Protein 5UOF (pdb70)

Organism: Burkholderia multivorans (strain ATCC 17616 / 249) (NCBI:txid395019)

B-factor: mean 23.85, std 13.2, range [6.82, 85.38]

Nearest PDB structures (foldseek):
  5uof-assembly1_A  TM=1.002E+00  e=1.713E-93  Burkholderia multivorans ATCC 17616
  5tvg-assembly4_B  TM=9.936E-01  e=5.567E-79  Burkholderia vietnamiensis G4
  5tvg-assembly3_A  TM=9.849E-01  e=1.537E-79  Burkholderia vietnamiensis G4
  5tvg-assembly6_H  TM=9.929E-01  e=6.588E-77  Burkholderia vietnamiensis G4
  5hxa-assembly1_A-2  TM=9.905E-01  e=1.962E-71  Paraburkholderia xenovorans LB400

Sequence (930 aa):
HMSRLIVVSNRVAIGEDTRPSAGGLAVGVMDALQETGGVWFGWNGEIVGTPDAAPAIRRDGNVTYATVGLTRRDYDQYYRGFSSNATLLWPVFHYRGDLARFDRQEYAGYLRVVNAMLAKQLAALLRPDDLIWVHDYHLLPFAHALREELGVKNPIGFFLHIPFPSPDDVLRLVPPHDELVKFMCAYDVTTGFQTDDADRQAFTDYIERRGIGTASEDGMLHAHGRVVKVAAYPIGVYPDAIAQQAAVQQYGARKPVKMMLRRDALGGRKLVMSVDRLDYSKGLVERFQAFERMMLANAPGWQGRVSLVQIAPPTRSDVQTYQRIRETLEGEAGRINGRFSQLDWTPIQYLNRKKYERNLLLMAFFRMMSQVGYVTPLRRDGMNLVAKEYVASQDPADPGVLVLSEFAGAAAEELTGALLVNPYDLSQMADALERALSSMPLAERQARHEENLARLRANDLSSVWRDTTFVADLRSVAAAASVTQRAGRRIMSRLIVVSNRVAIGEDTRPSAGGLAVGVMDALQETGGVWFGWNGEIVGTPDAAPAIRRDGNVTYATVGLTRRDYDQYYRGFSSNATLLWPVFHYRGDLARFDRRQEYAGYLRVVNAMLAKQLAALLRPDDLIWVHDYHLLPFAHALRELGVKNPIGFFLHIPFPSPDDVLRLVPPHDELVKFMCAYDVTTGFQTDADRQAFTTDYIIERRGIGTASEDGMMLHAHGRRVVKVAAYPIGVYPDAIAQQAAVQYGARKPVKMLRDALGGRKKLVMSSVDRLDYSKGLVERFQAFERMMLANAPGWQGRVSLVQIAPPTDDVQTYQRIRETLEGEAGRINGRFSQLDWTPIQYLNRKYERNLLMMAFFRMSQVGYVTPLRDGMNLVAKEYVASQDPADPGVLVLSEFAGAAAEELTGALLVNPYDLLSQMADALERALSSMPLAERQARHEENLARLRANDLSSVWRDTTFVADLRSVAAAAS

Secondary structure (DSSP, 8-state):
--PPEEEEEEE--TT---STT--SHHHHHHHHHHHHT-EEEEEEEEE-SS--SS-EEEEETTEEEEEEEE-HHHHHHHHSSHIIIIIHHHHTT-GGG----HHHHHHHHHHHHHHHHHHHTT--TT-EEEEESGGGTTHHHHHHHTT--S-EEEE--S----HHHHTTSTTHHHHHHHHTTSSEEEESSHHHHHHHHHHHHHTTSEEE-TTS-EEETTEEEEEEE------HHHHHHHHHHTTTSHHHHHHHHHHTT-EEEEEE--SSTTS-HHHHHHHHHHHHHH-GGGTTTEEEEEE-----SSHHHHHHHHHHHHHHHHHHHHHH-BTTB-SEEEE-----HHHHHHHHHH-SEEEE--SSBS--HHHHHHHHHS-TTS--EEEEETTBGGGGT-TTSEEE-TT-HHHHHHHHHHHHH--HHHHHHHHHHHHHHHHHT-HHHHHHHHHHHHHHHHHHHHHHH--S---/-PPEEEEEEE---GGGGSGGG-SHHHHHHHHHHHHT-EEEEEEEEE-SS--SS-EEEEETTEEEEEEEE-HHHHHHHHSSHIIIIIHHHHTT-GGG----HHHHHHHHHHHHHHHHHHHTT--TT-EEEEESGGGTTHHHHHHHTT--S-EEEE--S----HHHHTTSTTHHHHHHHHTTSSEEEESSHHHHHHHHHHHHHTTSEEE-TTS-EEETTEEEEEEE------HHHHHHHHHHTTTSHHHHHHHHHHTT-EEEEEE--SSTTS-HHHHHHHHHHHHHH-GGGTTTEEEEEE-----HHHHHHHHHHHHHHHHHHHHHH-BTTB-SEEEE-----HHHHHHHHHH-SEEEE--SSBS--HHHHHHHHHS-TTS--EEEEETTBGGGGT-TTSEEE-TT-HHHHHHHHHHHHT--HHHHHHHHHHHHHHHHHT-HHHHHHHHHHHHHHHHHHH-

Radius of gyration: 30.54 Å; Cα contacts (8 Å, |Δi|>4): 1945; chains: 2; bounding box: 83×67×86 Å

Solvent-accessible surface area: 36371 Å² total

Structure (mmCIF, N/CA/C/O backbone):
data_5UOF
#
_entry.id   5UOF
#
_cell.length_a   117.580
_cell.length_b   128.920
_cell.length_c   85.960
_cell.angle_alpha   90.000
_cell.angle_beta   90.000
_cell.angle_gamma   90.000
#
_symmetry.space_group_name_H-M   'P 21 21 2'
#
loop_
_entity.id
_entity.type
_entity.pdbx_description
1 polymer 'Alpha,alpha-trehalose-phosphate synthase (UDP-forming)'
2 non-polymer 'SODIUM ION'
3 non-polymer 1,2-ETHANEDIOL
4 non-polymer SERINE
5 water water
#
loop_
_atom_site.group_PDB
_atom_site.id
_atom_site.type_symbol
_atom_site.label_atom_id
_atom_site.label_alt_id
_atom_site.label_comp_id
_atom_site.label_asym_id
_atom_site.label_entity_id
_atom_site.label_seq_id
_atom_site.pdbx_PDB_ins_code
_atom_site.Cartn_x
_atom_site.Cartn_y
_atom_site.Cartn_z
_atom_site.occupancy
_atom_site.B_iso_or_equiv
_atom_site.auth_seq_id
_atom_site.auth_comp_id
_atom_site.auth_asym_id
_atom_site.auth_atom_id
_atom_site.pdbx_PDB_model_num
ATOM 1 N N . HIS A 1 8 ? 41.082 44.144 -4.508 1.00 72.15 8 HIS A N 1
ATOM 2 C CA . HIS A 1 8 ? 40.897 42.894 -3.783 1.00 72.91 8 HIS A CA 1
ATOM 3 C C . HIS A 1 8 ? 39.818 43.067 -2.716 1.00 69.50 8 HIS A C 1
ATOM 4 O O . HIS A 1 8 ? 39.549 44.182 -2.264 1.00 73.92 8 HIS A O 1
ATOM 11 N N . MET A 1 9 ? 39.191 41.966 -2.322 1.00 59.05 9 MET A N 1
ATOM 12 C CA . MET A 1 9 ? 38.181 41.992 -1.279 1.00 48.37 9 MET A CA 1
ATOM 13 C C . MET A 1 9 ? 38.561 40.999 -0.192 1.00 41.87 9 MET A C 1
ATOM 14 O O . MET A 1 9 ? 39.417 40.130 -0.381 1.00 43.12 9 MET A O 1
ATOM 19 N N . SER A 1 10 ? 37.931 41.158 0.966 1.00 33.54 10 SER A N 1
ATOM 20 C CA . SER A 1 10 ? 38.223 40.292 2.094 1.00 33.96 10 SER A CA 1
ATOM 21 C C . SER A 1 10 ? 37.690 38.885 1.851 1.00 31.25 10 SER A C 1
ATOM 22 O O . SER A 1 10 ? 36.689 38.683 1.156 1.00 31.03 10 SER A O 1
ATOM 25 N N . ARG A 1 11 ? 38.366 37.903 2.440 1.00 28.03 11 ARG A N 1
ATOM 26 C CA . ARG A 1 11 ? 37.879 36.533 2.365 1.00 27.00 11 ARG A CA 1
ATOM 27 C C . ARG A 1 11 ? 36.570 36.399 3.123 1.00 25.81 11 ARG A C 1
ATOM 28 O O . ARG A 1 11 ? 36.403 36.964 4.207 1.00 25.15 11 ARG A O 1
ATOM 36 N N . LEU A 1 12 ? 35.638 35.656 2.532 1.00 24.67 12 LEU A N 1
ATOM 37 C CA . LEU A 1 12 ? 34.492 35.135 3.258 1.00 23.18 12 LEU A CA 1
ATOM 38 C C . LEU A 1 12 ? 34.891 33.816 3.902 1.00 28.53 12 LEU A C 1
ATOM 39 O O . LEU A 1 12 ? 35.428 32.929 3.231 1.00 23.88 12 LEU A O 1
ATOM 44 N N . ILE A 1 13 ? 34.648 33.700 5.202 1.00 22.14 13 ILE A N 1
ATOM 45 C CA . ILE A 1 13 ? 34.880 32.476 5.952 1.00 21.94 13 ILE A CA 1
ATOM 46 C C . ILE A 1 13 ? 33.508 31.918 6.294 1.00 25.14 13 ILE A C 1
ATOM 47 O O . ILE A 1 13 ? 32.796 32.484 7.127 1.00 21.26 13 ILE A O 1
ATOM 52 N N . VAL A 1 14 ? 33.119 30.832 5.639 1.00 20.80 14 VAL A N 1
ATOM 53 C CA . VAL A 1 14 ? 31.871 30.147 5.953 1.00 19.64 14 VAL A CA 1
ATOM 54 C C . VAL A 1 14 ? 32.150 29.096 7.017 1.00 19.49 14 VAL A C 1
ATOM 55 O O . VAL A 1 14 ? 33.082 28.294 6.881 1.00 23.40 14 VAL A O 1
ATOM 59 N N . VAL A 1 15 ? 31.346 29.099 8.078 1.00 18.40 15 VAL A N 1
ATOM 60 C CA . VAL A 1 15 ? 31.441 28.117 9.153 1.00 19.01 15 VAL A CA 1
ATOM 61 C C . VAL A 1 15 ? 30.096 27.397 9.227 1.00 21.53 15 VAL A C 1
ATOM 62 O O . VAL A 1 15 ? 29.058 28.035 9.458 1.00 18.56 15 VAL A O 1
ATOM 66 N N . SER A 1 16 ? 30.104 26.077 9.018 1.00 19.52 16 SER A N 1
ATOM 67 C CA . SER A 1 16 ? 28.856 25.316 9.040 1.00 18.21 16 SER A CA 1
ATOM 68 C C . SER A 1 16 ? 29.115 23.886 9.502 1.00 20.65 16 SER A C 1
ATOM 69 O O . SER A 1 16 ? 30.242 23.508 9.834 1.00 21.37 16 SER A O 1
ATOM 72 N N . ASN A 1 17 ? 28.051 23.074 9.480 1.00 18.33 17 ASN A N 1
ATOM 73 C CA . ASN A 1 17 ? 28.107 21.734 10.064 1.00 19.45 17 ASN A CA 1
ATOM 74 C C . ASN A 1 17 ? 29.038 20.825 9.280 1.00 22.00 17 ASN A C 1
ATOM 75 O O . ASN A 1 17 ? 29.770 20.024 9.872 1.00 27.96 17 ASN A O 1
ATOM 80 N N . ARG A 1 18 ? 29.028 20.927 7.953 1.00 24.19 18 ARG A N 1
ATOM 81 C CA . ARG A 1 18 ? 29.699 19.930 7.134 1.00 27.54 18 ARG A CA 1
ATOM 82 C C . ARG A 1 18 ? 30.297 20.583 5.898 1.00 28.51 18 ARG A C 1
ATOM 83 O O . ARG A 1 18 ? 29.603 21.309 5.178 1.00 30.34 18 ARG A O 1
ATOM 91 N N . VAL A 1 19 ? 31.571 20.310 5.641 1.00 24.77 19 VAL A N 1
ATOM 92 C CA . VAL A 1 19 ? 32.195 20.662 4.374 1.00 32.94 19 VAL A CA 1
ATOM 93 C C . VAL A 1 19 ? 32.209 19.398 3.525 1.00 43.51 19 VAL A C 1
ATOM 94 O O . VAL A 1 19 ? 32.898 18.425 3.853 1.00 50.46 19 VAL A O 1
ATOM 98 N N . ALA A 1 20 ? 31.436 19.392 2.446 1.00 53.68 20 ALA A N 1
ATOM 99 C CA . ALA A 1 20 ? 31.369 18.249 1.545 1.00 64.57 20 ALA A CA 1
ATOM 100 C C . ALA A 1 20 ? 32.263 18.507 0.341 1.00 69.11 20 ALA A C 1
ATOM 101 O O . ALA A 1 20 ? 32.191 19.576 -0.275 1.00 70.22 20 ALA A O 1
ATOM 103 N N . ILE A 1 21 ? 33.111 17.532 0.019 1.00 69.52 21 ILE A N 1
ATOM 104 C CA . ILE A 1 21 ? 34.006 17.667 -1.121 1.00 68.10 21 ILE A CA 1
ATOM 105 C C . ILE A 1 21 ? 33.200 17.563 -2.407 1.00 65.63 21 ILE A C 1
ATOM 106 O O . ILE A 1 21 ? 32.391 16.642 -2.579 1.00 62.74 21 ILE A O 1
ATOM 108 N N . GLY A 1 22 ? 33.413 18.519 -3.312 1.00 64.53 22 GLY A N 1
ATOM 109 C CA . GLY A 1 22 ? 32.826 18.486 -4.638 1.00 63.28 22 GLY A CA 1
ATOM 110 C C . GLY A 1 22 ? 31.320 18.341 -4.700 1.00 64.75 22 GLY A C 1
ATOM 111 O O . GLY A 1 22 ? 30.800 17.697 -5.614 1.00 69.66 22 GLY A O 1
ATOM 112 N N . GLU A 1 23 ? 30.607 18.921 -3.738 1.00 61.97 23 GLU A N 1
ATOM 113 C CA . GLU A 1 23 ? 29.153 18.937 -3.816 1.00 56.97 23 GLU A CA 1
ATOM 114 C C . GLU A 1 23 ? 28.709 19.753 -5.026 1.00 58.53 23 GLU A C 1
ATOM 115 O O . GLU A 1 23 ? 29.382 20.699 -5.448 1.00 55.93 23 GLU A O 1
ATOM 117 N N . ASP A 1 24 ? 27.574 19.363 -5.602 1.00 57.77 24 ASP A N 1
ATOM 118 C CA . ASP A 1 24 ? 27.057 20.060 -6.773 1.00 55.51 24 ASP A CA 1
ATOM 119 C C . ASP A 1 24 ? 26.660 21.484 -6.401 1.00 49.06 24 ASP A C 1
ATOM 120 O O . ASP A 1 24 ? 25.974 21.707 -5.400 1.00 46.98 24 ASP A O 1
ATOM 125 N N . THR A 1 25 ? 27.108 22.454 -7.206 1.00 45.85 25 THR A N 1
ATOM 126 C CA . THR A 1 25 ? 26.780 23.858 -6.982 1.00 40.58 25 THR A CA 1
ATOM 127 C C . THR A 1 25 ? 26.165 24.503 -8.222 1.00 40.12 25 THR A C 1
ATOM 128 O O . THR A 1 25 ? 26.116 25.737 -8.314 1.00 41.03 25 THR A O 1
ATOM 132 N N . ARG A 1 26 ? 25.715 23.701 -9.186 1.00 37.67 26 ARG A N 1
ATOM 133 C CA . ARG A 1 26 ? 24.914 24.237 -10.271 1.00 37.45 26 ARG A CA 1
ATOM 134 C C . ARG A 1 26 ? 23.645 24.871 -9.702 1.00 35.37 26 ARG A C 1
ATOM 135 O O . ARG A 1 26 ? 23.194 24.498 -8.614 1.00 37.02 26 ARG A O 1
ATOM 143 N N . PRO A 1 27 ? 23.059 25.845 -10.406 1.00 34.31 27 PRO A N 1
ATOM 144 C CA . PRO A 1 27 ? 21.909 26.569 -9.833 1.00 30.75 27 PRO A CA 1
ATOM 145 C C . PRO A 1 27 ? 20.713 25.683 -9.503 1.00 34.55 27 PRO A C 1
ATOM 146 O O . PRO A 1 27 ? 19.934 26.026 -8.603 1.00 37.02 27 PRO A O 1
ATOM 150 N N . SER A 1 28 ? 20.537 24.554 -10.197 1.00 37.61 28 SER A N 1
ATOM 151 C CA . SER A 1 28 ? 19.425 23.660 -9.879 1.00 44.76 28 SER A CA 1
ATOM 152 C C . SER A 1 28 ? 19.654 22.889 -8.585 1.00 43.96 28 SER A C 1
ATOM 153 O O . SER A 1 28 ? 18.686 22.411 -7.985 1.00 40.11 28 SER A O 1
ATOM 156 N N . ALA A 1 29 ? 20.904 22.781 -8.136 1.00 40.45 29 ALA A N 1
ATOM 157 C CA . ALA A 1 29 ? 21.250 21.934 -7.006 1.00 43.24 29 ALA A CA 1
ATOM 158 C C . ALA A 1 29 ? 20.656 22.472 -5.705 1.00 40.89 29 ALA A C 1
ATOM 159 O O . ALA A 1 29 ? 20.095 23.571 -5.640 1.00 34.48 29 ALA A O 1
ATOM 161 N N . GLY A 1 30 ? 20.786 21.664 -4.647 1.00 41.38 30 GLY A N 1
ATOM 162 C CA . GLY A 1 30 ? 20.373 22.051 -3.319 1.00 39.33 30 GLY A CA 1
ATOM 163 C C . GLY A 1 30 ? 21.547 21.963 -2.356 1.00 39.67 30 GLY A C 1
ATOM 164 O O . GLY A 1 30 ? 22.619 21.446 -2.687 1.00 42.94 30 GLY A O 1
ATOM 165 N N . GLY A 1 31 ? 21.332 22.479 -1.158 1.00 38.73 31 GLY A N 1
ATOM 166 C CA . GLY A 1 31 ? 22.332 22.446 -0.111 1.00 31.68 31 GLY A CA 1
ATOM 167 C C . GLY A 1 31 ? 22.950 23.814 0.128 1.00 31.02 31 GLY A C 1
ATOM 168 O O . GLY A 1 31 ? 22.747 24.771 -0.620 1.00 28.06 31 GLY A O 1
ATOM 169 N N . LEU A 1 32 ? 23.725 23.888 1.211 1.00 25.07 32 LEU A N 1
ATOM 170 C CA . LEU A 1 32 ? 24.371 25.149 1.550 1.00 25.53 32 LEU A CA 1
ATOM 171 C C . LEU A 1 32 ? 25.415 25.532 0.512 1.00 24.74 32 LEU A C 1
ATOM 172 O O . LEU A 1 32 ? 25.632 26.723 0.261 1.00 25.67 32 LEU A O 1
ATOM 177 N N . ALA A 1 33 ? 26.042 24.538 -0.122 1.00 24.28 33 ALA A N 1
ATOM 178 C CA . ALA A 1 33 ? 27.107 24.811 -1.081 1.00 24.83 33 ALA A CA 1
ATOM 179 C C . ALA A 1 33 ? 26.622 25.716 -2.209 1.00 29.37 33 ALA A C 1
ATOM 180 O O . ALA A 1 33 ? 27.309 26.671 -2.589 1.00 30.24 33 ALA A O 1
ATOM 182 N N . VAL A 1 34 ? 25.441 25.433 -2.767 1.00 24.77 34 VAL A N 1
ATOM 183 C CA . VAL A 1 34 ? 24.972 26.270 -3.867 1.00 26.54 34 VAL A CA 1
ATOM 184 C C . VAL A 1 34 ? 24.651 27.675 -3.363 1.00 22.20 34 VAL A C 1
ATOM 185 O O . VAL A 1 34 ? 24.795 28.658 -4.105 1.00 29.93 34 VAL A O 1
ATOM 189 N N . GLY A 1 35 ? 24.271 27.806 -2.089 1.00 23.40 35 GLY A N 1
ATOM 190 C CA . GLY A 1 35 ? 24.013 29.124 -1.534 1.00 22.67 35 GLY A CA 1
ATOM 191 C C . GLY A 1 35 ? 25.252 29.983 -1.354 1.00 24.51 35 GLY A C 1
ATOM 192 O O . GLY A 1 35 ? 25.190 31.201 -1.529 1.00 28.55 35 GLY A O 1
ATOM 193 N N . VAL A 1 36 ? 26.390 29.381 -1.018 1.00 25.75 36 VAL A N 1
ATOM 194 C CA . VAL A 1 36 ? 27.564 30.169 -0.644 1.00 23.31 36 VAL A CA 1
ATOM 195 C C . VAL A 1 36 ? 28.727 30.059 -1.612 1.00 27.70 36 VAL A C 1
ATOM 196 O O . VAL A 1 36 ? 29.704 30.809 -1.452 1.00 23.02 36 VAL A O 1
ATOM 200 N N . MET A 1 37 ? 28.693 29.147 -2.582 1.00 27.71 37 MET A N 1
ATOM 201 C CA . MET A 1 37 ? 29.930 28.874 -3.314 1.00 24.90 37 MET A CA 1
ATOM 202 C C . MET A 1 37 ? 30.362 30.073 -4.151 1.00 25.94 37 MET A C 1
ATOM 203 O O . MET A 1 37 ? 31.561 30.384 -4.222 1.00 26.96 37 MET A O 1
ATOM 208 N N . ASP A 1 38 ? 29.406 30.770 -4.779 1.00 26.71 38 ASP A N 1
ATOM 209 C CA . ASP A 1 38 ? 29.756 31.937 -5.586 1.00 29.28 38 ASP A CA 1
ATOM 210 C C . ASP A 1 38 ? 30.492 32.985 -4.759 1.00 29.19 38 ASP A C 1
ATOM 211 O O . ASP A 1 38 ? 31.423 33.634 -5.253 1.00 30.32 38 ASP A O 1
ATOM 216 N N . ALA A 1 39 ? 30.079 33.173 -3.499 1.00 27.34 39 ALA A N 1
ATOM 217 C CA . ALA A 1 39 ? 30.747 34.138 -2.633 1.00 30.09 39 ALA A CA 1
ATOM 218 C C . ALA A 1 39 ? 32.117 33.636 -2.195 1.00 29.20 39 ALA A C 1
ATOM 219 O O . ALA A 1 39 ? 33.076 34.415 -2.112 1.00 25.60 39 ALA A O 1
ATOM 221 N N . LEU A 1 40 ? 32.236 32.341 -1.895 1.00 24.80 40 LEU A N 1
ATOM 222 C CA . LEU A 1 40 ? 33.555 31.800 -1.560 1.00 25.63 40 LEU A CA 1
ATOM 223 C C . LEU A 1 40 ? 34.509 31.909 -2.742 1.00 31.49 40 LEU A C 1
ATOM 224 O O . LEU A 1 40 ? 35.675 32.295 -2.580 1.00 30.52 40 LEU A O 1
ATOM 229 N N . GLN A 1 41 ? 34.027 31.569 -3.946 1.00 28.04 41 GLN A N 1
ATOM 230 C CA . GLN A 1 41 ? 34.875 31.647 -5.134 1.00 38.18 41 GLN A CA 1
ATOM 231 C C . GLN A 1 41 ? 35.295 33.083 -5.415 1.00 36.78 41 GLN A C 1
ATOM 232 O O . GLN A 1 41 ? 36.455 33.350 -5.746 1.00 36.50 41 GLN A O 1
ATOM 238 N N . GLU A 1 42 ? 34.356 34.020 -5.292 1.00 29.34 42 GLU A N 1
ATOM 239 C CA . GLU A 1 42 ? 34.628 35.415 -5.618 1.00 29.90 42 GLU A CA 1
ATOM 240 C C . GLU A 1 42 ? 35.661 36.025 -4.673 1.00 30.74 42 GLU A C 1
ATOM 241 O O . GLU A 1 42 ? 36.511 36.817 -5.104 1.00 31.24 42 GLU A O 1
ATOM 247 N N . THR A 1 43 ? 35.606 35.667 -3.385 1.00 28.83 43 THR A N 1
ATOM 248 C CA . THR A 1 43 ? 36.481 36.244 -2.366 1.00 28.87 43 THR A CA 1
ATOM 249 C C . THR A 1 43 ? 37.716 35.404 -2.067 1.00 36.51 43 THR A C 1
ATOM 250 O O . THR A 1 43 ? 38.513 35.801 -1.213 1.00 29.90 43 THR A O 1
ATOM 254 N N . GLY A 1 44 ? 37.892 34.259 -2.723 1.00 30.36 44 GLY A N 1
ATOM 255 C CA . GLY A 1 44 ? 38.998 33.381 -2.384 1.00 31.21 44 GLY A CA 1
ATOM 256 C C . GLY A 1 44 ? 38.948 32.957 -0.929 1.00 30.53 44 GLY A C 1
ATOM 257 O O . GLY A 1 44 ? 39.958 32.992 -0.214 1.00 31.84 44 GLY A O 1
ATOM 258 N N . GLY A 1 45 ? 37.760 32.562 -0.478 1.00 28.53 45 GLY A N 1
ATOM 259 C CA . GLY A 1 45 ? 37.499 32.356 0.931 1.00 27.29 45 GLY A CA 1
ATOM 260 C C . GLY A 1 45 ? 37.798 30.951 1.417 1.00 27.64 45 GLY A C 1
ATOM 261 O O . GLY A 1 45 ? 38.446 30.142 0.752 1.00 28.64 45 GLY A O 1
ATOM 262 N N . VAL A 1 46 ? 37.313 30.674 2.628 1.00 26.17 46 VAL A N 1
ATOM 263 C CA . VAL A 1 46 ? 37.538 29.416 3.326 1.00 26.17 46 VAL A CA 1
ATOM 264 C C . VAL A 1 46 ? 36.191 28.907 3.828 1.00 24.68 46 VAL A C 1
ATOM 265 O O . VAL A 1 46 ? 35.396 29.680 4.372 1.00 27.59 46 VAL A O 1
ATOM 269 N N . TRP A 1 47 ? 35.931 27.620 3.627 1.00 25.49 47 TRP A N 1
ATOM 270 C CA . TRP A 1 47 ? 34.803 26.926 4.235 1.00 24.06 47 TRP A CA 1
ATOM 271 C C . TRP A 1 47 ? 35.376 26.020 5.314 1.00 27.86 47 TRP A C 1
ATOM 272 O O . TRP A 1 47 ? 36.196 25.141 5.018 1.00 27.33 47 TRP A O 1
ATOM 283 N N . PHE A 1 48 ? 34.985 26.276 6.557 1.00 22.81 48 PHE A N 1
ATOM 284 C CA . PHE A 1 48 ? 35.488 25.579 7.727 1.00 22.93 48 PHE A CA 1
ATOM 285 C C . PHE A 1 48 ? 34.374 24.749 8.342 1.00 26.64 48 PHE A C 1
ATOM 286 O O . PHE A 1 48 ? 33.242 25.221 8.470 1.00 27.48 48 PHE A O 1
ATOM 294 N N . GLY A 1 49 ? 34.698 23.516 8.718 1.00 30.54 49 GLY A N 1
ATOM 295 C CA . GLY A 1 49 ? 33.727 22.668 9.379 1.00 25.48 49 GLY A CA 1
ATOM 296 C C . GLY A 1 49 ? 34.175 21.218 9.397 1.00 31.50 49 GLY A C 1
ATOM 297 O O . GLY A 1 49 ? 35.324 20.893 9.085 1.00 29.80 49 GLY A O 1
ATOM 298 N N . TRP A 1 50 ? 33.225 20.355 9.756 1.00 29.10 50 TRP A N 1
ATOM 299 C CA . TRP A 1 50 ? 33.460 18.920 9.875 1.00 26.07 50 TRP A CA 1
ATOM 300 C C . TRP A 1 50 ? 33.689 18.280 8.512 1.00 29.69 50 TRP A C 1
ATOM 301 O O . TRP A 1 50 ? 33.045 18.643 7.522 1.00 31.16 50 TRP A O 1
ATOM 312 N N . ASN A 1 51 ? 34.589 17.296 8.467 1.00 32.89 51 ASN A N 1
ATOM 313 C CA . ASN A 1 51 ? 34.814 16.522 7.252 1.00 29.66 51 ASN A CA 1
ATOM 314 C C . ASN A 1 51 ? 33.938 15.272 7.169 1.00 35.82 51 ASN A C 1
ATOM 315 O O . ASN A 1 51 ? 34.104 14.476 6.237 1.00 34.51 51 ASN A O 1
ATOM 320 N N . GLY A 1 52 ? 33.009 15.079 8.108 1.00 32.78 52 GLY A N 1
ATOM 321 C CA . GLY A 1 52 ? 32.169 13.902 8.091 1.00 34.97 52 GLY A CA 1
ATOM 322 C C . GLY A 1 52 ? 32.792 12.645 8.667 1.00 36.94 52 GLY A C 1
ATOM 323 O O . GLY A 1 52 ? 32.130 11.599 8.675 1.00 38.46 52 GLY A O 1
ATOM 324 N N . GLU A 1 53 ? 34.024 12.710 9.166 1.00 30.22 53 GLU A N 1
ATOM 325 C CA . GLU A 1 53 ? 34.728 11.542 9.674 1.00 36.63 53 GLU A CA 1
ATOM 326 C C . GLU A 1 53 ? 34.794 11.567 11.195 1.00 36.84 53 GLU A C 1
ATOM 327 O O . GLU A 1 53 ? 34.830 12.633 11.817 1.00 33.13 53 GLU A O 1
ATOM 333 N N . ILE A 1 54 ? 34.830 10.378 11.786 1.00 40.71 54 ILE A N 1
ATOM 334 C CA . ILE A 1 54 ? 35.096 10.211 13.210 1.00 39.39 54 ILE A CA 1
ATOM 335 C C . ILE A 1 54 ? 36.563 9.848 13.382 1.00 39.52 54 ILE A C 1
ATOM 336 O O . ILE A 1 54 ? 37.101 9.023 12.633 1.00 41.21 54 ILE A O 1
ATOM 341 N N . VAL A 1 55 ? 37.218 10.477 14.356 1.00 39.58 55 VAL A N 1
ATOM 342 C CA . VAL A 1 55 ? 38.630 10.244 14.630 1.00 40.08 55 VAL A CA 1
ATOM 343 C C . VAL A 1 55 ? 38.784 9.830 16.090 1.00 43.15 55 VAL A C 1
ATOM 344 O O . VAL A 1 55 ? 37.944 10.133 16.940 1.00 36.69 55 VAL A O 1
ATOM 348 N N . GLY A 1 56 ? 39.879 9.118 16.372 1.00 46.95 56 GLY A N 1
ATOM 349 C CA . GLY A 1 56 ? 40.081 8.596 17.716 1.00 46.48 56 GLY A CA 1
ATOM 350 C C . GLY A 1 56 ? 40.348 9.688 18.736 1.00 47.61 56 GLY A C 1
ATOM 351 O O . GLY A 1 56 ? 39.706 9.747 19.789 1.00 49.47 56 GLY A O 1
ATOM 352 N N . THR A 1 57 ? 41.308 10.554 18.443 1.00 46.56 57 THR A N 1
ATOM 353 C CA . THR A 1 57 ? 41.657 11.709 19.250 1.00 44.86 57 THR A CA 1
ATOM 354 C C . THR A 1 57 ? 41.419 12.973 18.436 1.00 46.40 57 THR A C 1
ATOM 355 O O . THR A 1 57 ? 41.414 12.928 17.199 1.00 50.04 57 THR A O 1
ATOM 359 N N . PRO A 1 58 ? 41.197 14.114 19.092 1.00 44.11 58 PRO A N 1
ATOM 360 C CA . PRO A 1 58 ? 40.950 15.355 18.345 1.00 43.42 58 PRO A CA 1
ATOM 361 C C . PRO A 1 58 ? 42.057 15.652 17.342 1.00 48.34 58 PRO A C 1
ATOM 362 O O . PRO A 1 58 ? 43.240 15.422 17.608 1.00 50.10 58 PRO A O 1
ATOM 366 N N . ASP A 1 59 ? 41.658 16.148 16.169 1.00 42.85 59 ASP A N 1
ATOM 367 C CA . ASP A 1 59 ? 42.636 16.634 15.203 1.00 45.71 59 ASP A CA 1
ATOM 368 C C . ASP A 1 59 ? 43.419 17.794 15.805 1.00 45.42 59 ASP A C 1
ATOM 369 O O . ASP A 1 59 ? 42.842 18.697 16.418 1.00 44.25 59 ASP A O 1
ATOM 374 N N . ALA A 1 60 ? 44.742 17.763 15.633 1.00 41.86 60 ALA A N 1
ATOM 375 C CA . ALA A 1 60 ? 45.567 18.857 16.136 1.00 51.32 60 ALA A CA 1
ATOM 376 C C . ALA A 1 60 ? 45.204 20.174 15.459 1.00 47.81 60 ALA A C 1
ATOM 377 O O . ALA A 1 60 ? 45.052 21.205 16.124 1.00 48.43 60 ALA A O 1
ATOM 379 N N . ALA A 1 61 ? 45.041 20.150 14.142 1.00 38.85 61 ALA A N 1
ATOM 380 C CA . ALA A 1 61 ? 44.775 21.332 13.338 1.00 37.00 61 ALA A CA 1
ATOM 381 C C . ALA A 1 61 ? 43.968 20.896 12.127 1.00 35.30 61 ALA A C 1
ATOM 382 O O . ALA A 1 61 ? 44.015 19.724 11.739 1.00 39.07 61 ALA A O 1
ATOM 384 N N . PRO A 1 62 ? 43.218 21.804 11.510 1.00 38.34 62 PRO A N 1
ATOM 385 C CA . PRO A 1 62 ? 42.380 21.396 10.378 1.00 40.02 62 PRO A CA 1
ATOM 386 C C . PRO A 1 62 ? 43.208 21.028 9.159 1.00 39.12 62 PRO A C 1
ATOM 387 O O . PRO A 1 62 ? 44.299 21.559 8.931 1.00 38.19 62 PRO A O 1
ATOM 391 N N . ALA A 1 63 ? 42.681 20.082 8.383 1.00 35.22 63 ALA A N 1
ATOM 392 C CA . ALA A 1 63 ? 43.283 19.739 7.101 1.00 41.08 63 ALA A CA 1
ATOM 393 C C . ALA A 1 63 ? 42.940 20.812 6.079 1.00 34.29 63 ALA A C 1
ATOM 394 O O . ALA A 1 63 ? 41.860 21.400 6.112 1.00 35.61 63 ALA A O 1
ATOM 396 N N . ILE A 1 64 ? 43.871 21.081 5.171 1.00 35.81 64 ILE A N 1
ATOM 397 C CA . ILE A 1 64 ? 43.710 22.164 4.210 1.00 40.04 64 ILE A CA 1
ATOM 398 C C . ILE A 1 64 ? 43.686 21.569 2.808 1.00 41.33 64 ILE A C 1
ATOM 399 O O . ILE A 1 64 ? 44.632 20.883 2.399 1.00 39.43 64 ILE A O 1
ATOM 404 N N . ARG A 1 65 ? 42.600 21.822 2.080 1.00 38.16 65 ARG A N 1
ATOM 405 C CA . ARG A 1 65 ? 42.455 21.392 0.697 1.00 41.25 65 ARG A CA 1
ATOM 406 C C . ARG A 1 65 ? 41.993 22.578 -0.135 1.00 40.45 65 ARG A C 1
ATOM 407 O O . ARG A 1 65 ? 41.055 23.282 0.249 1.00 39.22 65 ARG A O 1
ATOM 409 N N . ARG A 1 66 ? 42.653 22.804 -1.265 1.00 44.60 66 ARG A N 1
ATOM 410 C CA . ARG A 1 66 ? 42.286 23.874 -2.180 1.00 50.60 66 ARG A CA 1
ATOM 411 C C . ARG A 1 66 ? 41.572 23.294 -3.393 1.00 58.67 66 ARG A C 1
ATOM 412 O O . ARG A 1 66 ? 42.010 22.292 -3.966 1.00 64.48 66 ARG A O 1
ATOM 420 N N . ASP A 1 67 ? 40.465 23.924 -3.772 1.00 58.18 67 ASP A N 1
ATOM 421 C CA . ASP A 1 67 ? 39.754 23.597 -5.003 1.00 57.91 67 ASP A CA 1
ATOM 422 C C . ASP A 1 67 ? 39.529 24.904 -5.747 1.00 55.09 67 ASP A C 1
ATOM 423 O O . ASP A 1 67 ? 38.663 25.699 -5.366 1.00 52.37 67 ASP A O 1
ATOM 428 N N . GLY A 1 68 ? 40.306 25.125 -6.795 1.00 57.83 68 GLY A N 1
ATOM 429 C CA . GLY A 1 68 ? 40.245 26.397 -7.483 1.00 58.21 68 GLY A CA 1
ATOM 430 C C . GLY A 1 68 ? 40.672 27.509 -6.548 1.00 55.20 68 GLY A C 1
ATOM 431 O O . GLY A 1 68 ? 41.788 27.515 -6.023 1.00 56.08 68 GLY A O 1
ATOM 432 N N . ASN A 1 69 ? 39.763 28.446 -6.301 1.00 53.12 69 ASN A N 1
ATOM 433 C CA . ASN A 1 69 ? 40.042 29.630 -5.505 1.00 48.08 69 ASN A CA 1
ATOM 434 C C . ASN A 1 69 ? 39.560 29.503 -4.064 1.00 42.56 69 ASN A C 1
ATOM 435 O O . ASN A 1 69 ? 39.707 30.448 -3.283 1.00 42.60 69 ASN A O 1
ATOM 440 N N . VAL A 1 70 ? 38.998 28.365 -3.691 1.00 36.72 70 VAL A N 1
ATOM 441 C CA . VAL A 1 70 ? 38.372 28.182 -2.391 1.00 36.75 70 VAL A CA 1
ATOM 442 C C . VAL A 1 70 ? 39.211 27.215 -1.575 1.00 36.93 70 VAL A C 1
ATOM 443 O O . VAL A 1 70 ? 39.700 26.207 -2.096 1.00 38.24 70 VAL A O 1
ATOM 447 N N . THR A 1 71 ? 39.379 27.528 -0.293 1.00 31.09 71 THR A N 1
ATOM 448 C CA . THR A 1 71 ? 40.066 26.652 0.643 1.00 34.87 71 THR A CA 1
ATOM 449 C C . THR A 1 71 ? 39.039 25.951 1.519 1.00 31.43 71 THR A C 1
ATOM 450 O O . THR A 1 71 ? 38.096 26.581 2.012 1.00 30.37 71 THR A O 1
ATOM 454 N N . TYR A 1 72 ? 39.207 24.645 1.689 1.00 30.89 72 TYR A N 1
ATOM 455 C CA . TYR A 1 72 ? 38.369 23.857 2.582 1.00 29.53 72 TYR A CA 1
ATOM 456 C C . TYR A 1 72 ? 39.218 23.453 3.780 1.00 38.22 72 TYR A C 1
ATOM 457 O O . TYR A 1 72 ? 40.218 22.741 3.624 1.00 33.05 72 TYR A O 1
ATOM 466 N N . ALA A 1 73 ? 38.839 23.941 4.959 1.00 28.44 73 ALA A N 1
ATOM 467 C CA . ALA A 1 73 ? 39.566 23.724 6.207 1.00 30.32 73 ALA A CA 1
ATOM 468 C C . ALA A 1 73 ? 38.699 22.855 7.104 1.00 30.71 73 ALA A C 1
ATOM 469 O O . ALA A 1 73 ? 37.682 23.320 7.628 1.00 28.92 73 ALA A O 1
ATOM 471 N N . THR A 1 74 ? 39.090 21.596 7.285 1.00 30.91 74 THR A N 1
ATOM 472 C CA . THR A 1 74 ? 38.200 20.622 7.902 1.00 30.55 74 THR A CA 1
ATOM 473 C C . THR A 1 74 ? 38.896 19.867 9.024 1.00 35.96 74 THR A C 1
ATOM 474 O O . THR A 1 74 ? 40.117 19.669 9.010 1.00 33.46 74 THR A O 1
ATOM 478 N N . VAL A 1 75 ? 38.093 19.451 10.000 1.00 33.11 75 VAL A N 1
ATOM 479 C CA . VAL A 1 75 ? 38.529 18.573 11.076 1.00 38.88 75 VAL A CA 1
ATOM 480 C C . VAL A 1 75 ? 37.587 17.381 11.129 1.00 35.62 75 VAL A C 1
ATOM 481 O O . VAL A 1 75 ? 36.420 17.466 10.731 1.00 31.91 75 VAL A O 1
ATOM 485 N N . GLY A 1 76 ? 38.110 16.252 11.606 1.00 34.40 76 GLY A N 1
ATOM 486 C CA . GLY A 1 76 ? 37.250 15.200 12.094 1.00 34.27 76 GLY A CA 1
ATOM 487 C C . GLY A 1 76 ? 36.736 15.542 13.477 1.00 33.92 76 GLY A C 1
ATOM 488 O O . GLY A 1 76 ? 37.153 16.521 14.094 1.00 27.51 76 GLY A O 1
ATOM 489 N N . LEU A 1 77 ? 35.800 14.729 13.957 1.00 32.86 77 LEU A N 1
ATOM 490 C CA . LEU A 1 77 ? 35.277 14.834 15.312 1.00 26.79 77 LEU A CA 1
ATOM 491 C C . LEU A 1 77 ? 35.495 13.510 16.030 1.00 37.22 77 LEU A C 1
ATOM 492 O O . LEU A 1 77 ? 35.374 12.442 15.421 1.00 32.60 77 LEU A O 1
ATOM 497 N N . THR A 1 78 ? 35.841 13.566 17.317 1.00 31.17 78 THR A N 1
ATOM 498 C CA . THR A 1 78 ? 35.802 12.334 18.093 1.00 32.74 78 THR A CA 1
ATOM 499 C C . THR A 1 78 ? 34.347 11.914 18.296 1.00 30.62 78 THR A C 1
ATOM 500 O O . THR A 1 78 ? 33.418 12.671 18.021 1.00 31.39 78 THR A O 1
ATOM 504 N N . ARG A 1 79 ? 34.150 10.682 18.776 1.00 35.78 79 ARG A N 1
ATOM 505 C CA . ARG A 1 79 ? 32.796 10.245 19.103 1.00 33.69 79 ARG A CA 1
ATOM 506 C C . ARG A 1 79 ? 32.188 11.134 20.180 1.00 35.47 79 ARG A C 1
ATOM 507 O O . ARG A 1 79 ? 31.006 11.488 20.109 1.00 32.90 79 ARG A O 1
ATOM 515 N N . ARG A 1 80 ? 32.990 11.524 21.173 1.00 36.87 80 ARG A N 1
ATOM 516 C CA . ARG A 1 80 ? 32.488 12.407 22.220 1.00 35.97 80 ARG A CA 1
ATOM 517 C C . ARG A 1 80 ? 32.110 13.769 21.657 1.00 32.01 80 ARG A C 1
ATOM 518 O O . ARG A 1 80 ? 31.072 14.329 22.024 1.00 28.67 80 ARG A O 1
ATOM 526 N N . ASP A 1 81 ? 32.945 14.321 20.771 1.00 28.81 81 ASP A N 1
ATOM 527 C CA . ASP A 1 81 ? 32.614 15.597 20.143 1.00 28.08 81 ASP A CA 1
ATOM 528 C C . ASP A 1 81 ? 31.381 15.471 19.253 1.00 24.08 81 ASP A C 1
ATOM 529 O O . ASP A 1 81 ? 30.501 16.341 19.274 1.00 24.70 81 ASP A O 1
ATOM 534 N N . TYR A 1 82 ? 31.300 14.394 18.466 1.00 25.95 82 TYR A N 1
ATOM 535 C CA . TYR A 1 82 ? 30.121 14.171 17.633 1.00 24.45 82 TYR A CA 1
ATOM 536 C C . TYR A 1 82 ? 28.856 14.101 18.477 1.00 22.55 82 TYR A C 1
ATOM 537 O O . TYR A 1 82 ? 27.833 14.701 18.129 1.00 23.33 82 TYR A O 1
ATOM 546 N N . ASP A 1 83 ? 28.899 13.347 19.579 1.00 25.71 83 ASP A N 1
ATOM 547 C CA . ASP A 1 83 ? 27.701 13.197 20.402 1.00 23.65 83 ASP A CA 1
ATOM 548 C C . ASP A 1 83 ? 27.276 14.527 21.006 1.00 22.57 83 ASP A C 1
ATOM 549 O O . ASP A 1 83 ? 26.085 14.859 21.011 1.00 25.81 83 ASP A O 1
ATOM 554 N N . GLN A 1 84 ? 28.231 15.306 21.520 1.00 26.82 84 GLN A N 1
ATOM 555 C CA . GLN A 1 84 ? 27.885 16.577 22.154 1.00 25.55 84 GLN A CA 1
ATOM 556 C C . GLN A 1 84 ? 27.402 17.619 21.152 1.00 24.30 84 GLN A C 1
ATOM 557 O O . GLN A 1 84 ? 26.672 18.541 21.536 1.00 23.22 84 GLN A O 1
ATOM 563 N N . TYR A 1 85 ? 27.784 17.489 19.879 1.00 22.51 85 TYR A N 1
ATOM 564 C CA . TYR A 1 85 ? 27.378 18.411 18.829 1.00 22.97 85 TYR A CA 1
ATOM 565 C C . TYR A 1 85 ? 26.042 18.010 18.208 1.00 20.99 85 TYR A C 1
ATOM 566 O O . TYR A 1 85 ? 25.174 18.861 18.017 1.00 21.52 85 TYR A O 1
ATOM 575 N N . TYR A 1 86 ? 25.856 16.723 17.895 1.00 19.61 86 TYR A N 1
ATOM 576 C CA . TYR A 1 86 ? 24.685 16.268 17.147 1.00 21.72 86 TYR A CA 1
ATOM 577 C C . TYR A 1 86 ? 23.668 15.474 17.961 1.00 25.26 86 TYR A C 1
ATOM 578 O O . TYR A 1 86 ? 22.519 15.347 17.518 1.00 28.16 86 TYR A O 1
ATOM 587 N N . ARG A 1 87 ? 24.051 14.919 19.107 1.00 22.75 87 ARG A N 1
ATOM 588 C CA . ARG A 1 87 ? 23.166 14.062 19.898 1.00 20.80 87 ARG A CA 1
ATOM 589 C C . ARG A 1 87 ? 23.081 14.569 21.323 1.00 26.58 87 ARG A C 1
ATOM 590 O O . ARG A 1 87 ? 23.154 13.811 22.296 1.00 29.98 87 ARG A O 1
ATOM 598 N N . GLY A 1 88 ? 22.954 15.887 21.457 1.00 19.92 88 GLY A N 1
ATOM 599 C CA . GLY A 1 88 ? 22.891 16.486 22.770 1.00 20.70 88 GLY A CA 1
ATOM 600 C C . GLY A 1 88 ? 21.970 17.684 22.808 1.00 18.06 88 GLY A C 1
ATOM 601 O O . GLY A 1 88 ? 20.836 17.617 22.341 1.00 17.06 88 GLY A O 1
ATOM 602 N N . PHE A 1 89 ? 22.482 18.805 23.308 1.00 14.73 89 PHE A N 1
ATOM 603 C CA . PHE A 1 89 ? 21.627 19.941 23.647 1.00 14.60 89 PHE A CA 1
ATOM 604 C C . PHE A 1 89 ? 20.956 20.553 22.418 1.00 14.95 89 PHE A C 1
ATOM 605 O O . PHE A 1 89 ? 19.775 20.919 22.471 1.00 14.50 89 PHE A O 1
ATOM 613 N N . SER A 1 90 ? 21.685 20.674 21.301 1.00 12.91 90 SER A N 1
ATOM 614 C CA A SER A 1 90 ? 21.136 21.323 20.107 0.55 12.71 90 SER A CA 1
ATOM 615 C CA B SER A 1 90 ? 21.112 21.348 20.143 0.45 12.57 90 SER A CA 1
ATOM 616 C C . SER A 1 90 ? 19.888 20.605 19.617 1.00 14.34 90 SER A C 1
ATOM 617 O O . SER A 1 90 ? 18.879 21.231 19.277 1.00 14.86 90 SER A O 1
ATOM 622 N N . ASN A 1 91 ? 19.949 19.283 19.544 1.00 16.26 91 ASN A N 1
ATOM 623 C CA . ASN A 1 91 ? 18.809 18.555 19.000 1.00 15.39 91 ASN A CA 1
ATOM 624 C C . ASN A 1 91 ? 17.829 18.092 20.070 1.00 16.63 91 ASN A C 1
ATOM 625 O O . ASN A 1 91 ? 16.644 17.899 19.766 1.00 17.06 91 ASN A O 1
ATOM 630 N N . ALA A 1 92 ? 18.279 17.929 21.311 1.00 16.06 92 ALA A N 1
ATOM 631 C CA . ALA A 1 92 ? 17.369 17.529 22.377 1.00 13.37 92 ALA A CA 1
ATOM 632 C C . ALA A 1 92 ? 16.620 18.698 22.992 1.00 12.53 92 ALA A C 1
ATOM 633 O O . ALA A 1 92 ? 15.554 18.483 23.570 1.00 14.34 92 ALA A O 1
ATOM 635 N N . THR A 1 93 ? 17.151 19.919 22.896 1.00 13.03 93 THR A N 1
ATOM 636 C CA . THR A 1 93 ? 16.533 21.071 23.549 1.00 14.80 93 THR A CA 1
ATOM 637 C C . THR A 1 93 ? 16.250 22.200 22.569 1.00 13.08 93 THR A C 1
ATOM 638 O O . THR A 1 93 ? 15.104 22.630 22.451 1.00 11.28 93 THR A O 1
ATOM 642 N N . LEU A 1 94 ? 17.269 22.699 21.866 1.00 13.64 94 LEU A N 1
ATOM 643 C CA A LEU A 1 94 ? 17.086 23.853 20.989 0.53 12.92 94 LEU A CA 1
ATOM 644 C CA B LEU A 1 94 ? 17.072 23.861 21.010 0.47 12.64 94 LEU A CA 1
ATOM 645 C C . LEU A 1 94 ? 16.111 23.547 19.865 1.00 10.22 94 LEU A C 1
ATOM 646 O O . LEU A 1 94 ? 15.098 24.236 19.685 1.00 12.77 94 LEU A O 1
ATOM 655 N N . TRP A 1 95 ? 16.411 22.512 19.086 1.00 11.16 95 TRP A N 1
ATOM 656 C CA . TRP A 1 95 ? 15.566 22.199 17.934 1.00 12.35 95 TRP A CA 1
ATOM 657 C C . TRP A 1 95 ? 14.098 22.036 18.306 1.00 12.36 95 TRP A C 1
ATOM 658 O O . TRP A 1 95 ? 13.255 22.695 17.675 1.00 12.15 95 TRP A O 1
ATOM 669 N N . PRO A 1 96 ? 13.706 21.218 19.295 1.00 12.82 96 PRO A N 1
ATOM 670 C CA . PRO A 1 96 ? 12.262 21.101 19.550 1.00 13.02 96 PRO A CA 1
ATOM 671 C C . PRO A 1 96 ? 11.628 22.394 20.037 1.00 14.20 96 PRO A C 1
ATOM 672 O O . PRO A 1 96 ? 10.507 22.712 19.612 1.00 11.24 96 PRO A O 1
ATOM 676 N N . VAL A 1 97 ? 12.296 23.161 20.906 1.00 11.36 97 VAL A N 1
ATOM 677 C CA . VAL A 1 97 ? 11.675 24.388 21.398 1.00 12.89 97 VAL A CA 1
ATOM 678 C C . VAL A 1 97 ? 11.526 25.401 20.271 1.00 12.55 97 VAL A C 1
ATOM 679 O O . VAL A 1 97 ? 10.486 26.058 20.144 1.00 10.02 97 VAL A O 1
ATOM 683 N N . PHE A 1 98 ? 12.554 25.538 19.424 1.00 9.40 98 PHE A N 1
ATOM 684 C CA . PHE A 1 98 ? 12.464 26.501 18.329 1.00 11.42 98 PHE A CA 1
ATOM 685 C C . PHE A 1 98 ? 11.420 26.092 17.296 1.00 14.25 98 PHE A C 1
ATOM 686 O O . PHE A 1 98 ? 10.958 26.947 16.531 1.00 11.33 98 PHE A O 1
ATOM 694 N N . HIS A 1 99 ? 11.044 24.810 17.242 1.00 10.99 99 HIS A N 1
ATOM 695 C CA . HIS A 1 99 ? 9.932 24.385 16.392 1.00 13.29 99 HIS A CA 1
ATOM 696 C C . HIS A 1 99 ? 8.631 24.296 17.170 1.00 15.02 99 HIS A C 1
ATOM 697 O O . HIS A 1 99 ? 7.694 23.603 16.740 1.00 15.63 99 HIS A O 1
ATOM 704 N N . TYR A 1 100 ? 8.555 24.999 18.302 1.00 13.22 100 TYR A N 1
ATOM 705 C CA . TYR A 1 100 ? 7.319 25.147 19.072 1.00 20.28 100 TYR A CA 1
ATOM 706 C C . TYR A 1 100 ? 6.837 23.810 19.631 1.00 26.51 100 TYR A C 1
ATOM 707 O O . TYR A 1 100 ? 5.638 23.582 19.818 1.00 23.16 100 TYR A O 1
ATOM 716 N N . ARG A 1 101 ? 7.783 22.922 19.935 1.00 22.99 101 ARG A N 1
ATOM 717 C CA . ARG A 1 101 ? 7.469 21.673 20.617 1.00 20.93 101 ARG A CA 1
ATOM 718 C C . ARG A 1 101 ? 8.182 21.601 21.965 1.00 15.56 101 ARG A C 1
ATOM 719 O O . ARG A 1 101 ? 9.045 20.744 22.174 1.00 22.59 101 ARG A O 1
ATOM 727 N N . GLY A 1 102 ? 7.817 22.487 22.894 1.00 22.86 102 GLY A N 1
ATOM 728 C CA . GLY A 1 102 ? 8.377 22.423 24.235 1.00 24.47 102 GLY A CA 1
ATOM 729 C C . GLY A 1 102 ? 8.169 21.086 24.919 1.00 19.29 102 GLY A C 1
ATOM 730 O O . GLY A 1 102 ? 8.971 20.691 25.769 1.00 21.45 102 GLY A O 1
ATOM 731 N N . ASP A 1 103 ? 7.097 20.370 24.556 1.00 18.81 103 ASP A N 1
ATOM 732 C CA . ASP A 1 103 ? 6.793 19.077 25.161 1.00 19.84 103 ASP A CA 1
ATOM 733 C C . ASP A 1 103 ? 7.830 18.017 24.823 1.00 19.14 103 ASP A C 1
ATOM 734 O O . ASP A 1 103 ? 7.937 17.020 25.545 1.00 19.26 103 ASP A O 1
ATOM 739 N N . LEU A 1 104 ? 8.582 18.196 23.740 1.00 17.31 104 LEU A N 1
ATOM 740 C CA . LEU A 1 104 ? 9.584 17.211 23.348 1.00 16.99 104 LEU A CA 1
ATOM 741 C C . LEU A 1 104 ? 10.973 17.544 23.868 1.00 17.89 104 LEU A C 1
ATOM 742 O O . LEU A 1 104 ? 11.877 16.700 23.777 1.00 19.11 104 LEU A O 1
ATOM 747 N N . ALA A 1 105 ? 11.156 18.742 24.411 1.00 16.17 105 ALA A N 1
ATOM 748 C CA . ALA A 1 105 ? 12.471 19.181 24.849 1.00 12.91 105 ALA A CA 1
ATOM 749 C C . ALA A 1 105 ? 12.897 18.436 26.105 1.00 15.71 105 ALA A C 1
ATOM 750 O O . ALA A 1 105 ? 12.078 18.136 26.983 1.00 15.39 105 ALA A O 1
ATOM 752 N N . ARG A 1 106 ? 14.194 18.132 26.180 1.00 16.36 106 ARG A N 1
ATOM 753 C CA . ARG A 1 106 ? 14.800 17.439 27.322 1.00 16.00 106 ARG A CA 1
ATOM 754 C C . ARG A 1 106 ? 16.097 18.166 27.664 1.00 18.54 106 ARG A C 1
ATOM 755 O O . ARG A 1 106 ? 17.174 17.791 27.188 1.00 21.40 106 ARG A O 1
ATOM 763 N N . PHE A 1 107 ? 16.015 19.171 28.532 1.00 16.98 107 PHE A N 1
ATOM 764 C CA . PHE A 1 107 ? 17.211 19.907 28.918 1.00 15.81 107 PHE A CA 1
ATOM 765 C C . PHE A 1 107 ? 18.086 19.128 29.903 1.00 14.22 107 PHE A C 1
ATOM 766 O O . PHE A 1 107 ? 17.600 18.540 30.872 1.00 14.52 107 PHE A O 1
ATOM 774 N N . ASP A 1 108 ? 19.394 19.159 29.670 1.00 14.28 108 ASP A N 1
ATOM 775 C CA . ASP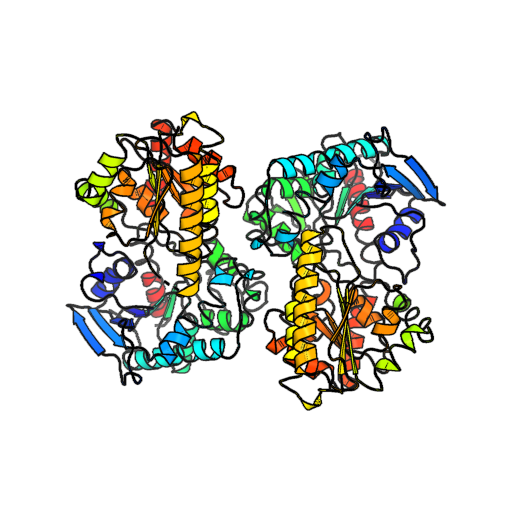 A 1 108 ? 20.347 18.507 30.561 1.00 15.22 108 ASP A CA 1
ATOM 776 C C . ASP A 1 108 ? 21.573 19.396 30.709 1.00 16.89 108 ASP A C 1
ATOM 777 O O . ASP A 1 108 ? 22.186 19.779 29.711 1.00 16.28 108 ASP A O 1
ATOM 782 N N . ARG A 1 109 ? 21.935 19.712 31.954 1.00 15.76 109 ARG A N 1
ATOM 783 C CA . ARG A 1 109 ? 23.036 20.648 32.181 1.00 15.92 109 ARG A CA 1
ATOM 784 C C . ARG A 1 109 ? 24.325 20.168 31.534 1.00 16.45 109 ARG A C 1
ATOM 785 O O . ARG A 1 109 ? 25.068 20.968 30.956 1.00 17.85 109 ARG A O 1
ATOM 793 N N . GLN A 1 110 ? 24.630 18.873 31.646 1.00 17.26 110 GLN A N 1
ATOM 794 C CA . GLN A 1 110 ? 25.911 18.416 31.120 1.00 20.00 110 GLN A CA 1
ATOM 795 C C . GLN A 1 110 ? 25.923 18.464 29.600 1.00 19.19 110 GLN A C 1
ATOM 796 O O . GLN A 1 110 ? 26.960 18.773 29.001 1.00 17.68 110 GLN A O 1
ATOM 802 N N . GLU A 1 111 ? 24.785 18.182 28.962 1.00 16.78 111 GLU A N 1
ATOM 803 C CA . GLU A 1 111 ? 24.708 18.328 27.509 1.00 16.28 111 GLU A CA 1
ATOM 804 C C . GLU A 1 111 ? 24.907 19.778 27.093 1.00 15.51 111 GLU A C 1
ATOM 805 O O . GLU A 1 111 ? 25.593 20.061 26.106 1.00 15.99 111 GLU A O 1
ATOM 811 N N . TYR A 1 112 ? 24.324 20.716 27.844 1.00 14.96 112 TYR A N 1
ATOM 812 C CA . TYR A 1 112 ? 24.509 22.125 27.522 1.00 15.11 112 TYR A CA 1
ATOM 813 C C . TYR A 1 112 ? 25.970 22.530 27.668 1.00 15.22 112 TYR A C 1
ATOM 814 O O . TYR A 1 112 ? 26.512 23.233 26.805 1.00 15.55 112 TYR A O 1
ATOM 823 N N . ALA A 1 113 ? 26.627 22.091 28.748 1.00 15.91 113 ALA A N 1
ATOM 824 C CA . ALA A 1 113 ? 28.059 22.348 28.882 1.00 16.72 113 ALA A CA 1
ATOM 825 C C . ALA A 1 113 ? 28.826 21.771 27.699 1.00 19.83 113 ALA A C 1
ATOM 826 O O . ALA A 1 113 ? 29.787 22.384 27.214 1.00 19.37 113 ALA A O 1
ATOM 828 N N . GLY A 1 114 ? 28.414 20.593 27.222 1.00 17.19 114 GLY A N 1
ATOM 829 C CA . GLY A 1 114 ? 29.098 19.981 26.089 1.00 18.89 114 GLY A CA 1
ATOM 830 C C . GLY A 1 114 ? 28.927 20.770 24.804 1.00 17.65 114 GLY A C 1
ATOM 831 O O . GLY A 1 114 ? 29.845 20.851 23.985 1.00 17.67 114 GLY A O 1
ATOM 832 N N . TYR A 1 115 ? 27.736 21.329 24.599 1.00 15.92 115 TYR A N 1
ATOM 833 C CA . TYR A 1 115 ? 27.459 22.215 23.468 1.00 15.23 115 TYR A CA 1
ATOM 834 C C . TYR A 1 115 ? 28.381 23.425 23.467 1.00 21.16 115 TYR A C 1
ATOM 835 O O . TYR A 1 115 ? 29.015 23.748 22.448 1.00 19.03 115 TYR A O 1
ATOM 844 N N . LEU A 1 116 ? 28.491 24.097 24.617 1.00 17.88 116 LEU A N 1
ATOM 845 C CA . LEU A 1 116 ? 29.447 25.193 24.730 1.00 16.40 116 LEU A CA 1
ATOM 846 C C . LEU A 1 116 ? 30.870 24.710 24.472 1.00 17.86 116 LEU A C 1
ATOM 847 O O . LEU A 1 116 ? 31.641 25.375 23.765 1.00 20.05 116 LEU A O 1
ATOM 852 N N . ARG A 1 117 ? 31.226 23.544 25.016 1.00 18.49 117 ARG A N 1
ATOM 853 C CA . ARG A 1 117 ? 32.601 23.061 24.913 1.00 18.76 117 ARG A CA 1
ATOM 854 C C . ARG A 1 117 ? 32.996 22.812 23.463 1.00 21.20 117 ARG A C 1
ATOM 855 O O . ARG A 1 117 ? 34.078 23.223 23.026 1.00 19.68 117 ARG A O 1
ATOM 863 N N . VAL A 1 118 ? 32.132 22.144 22.694 1.00 18.46 118 VAL A N 1
ATOM 864 C CA A VAL A 1 118 ? 32.516 21.827 21.321 0.66 22.68 118 VAL A CA 1
ATOM 865 C CA B VAL A 1 118 ? 32.489 21.819 21.316 0.34 22.59 118 VAL A CA 1
ATOM 866 C C . VAL A 1 118 ? 32.536 23.080 20.462 1.00 22.44 118 VAL A C 1
ATOM 867 O O . VAL A 1 118 ? 33.366 23.196 19.551 1.00 20.49 118 VAL A O 1
ATOM 874 N N . ASN A 1 119 ? 31.654 24.045 20.736 1.00 19.20 119 ASN A N 1
ATOM 875 C CA . ASN A 1 119 ? 31.746 25.313 20.021 1.00 20.73 119 ASN A CA 1
ATOM 876 C C . ASN A 1 119 ? 33.071 26.007 20.323 1.00 20.26 119 ASN A C 1
ATOM 877 O O . ASN A 1 119 ? 33.765 26.469 19.410 1.00 19.96 119 ASN A O 1
ATOM 882 N N . ALA A 1 120 ? 33.446 26.073 21.605 1.00 19.87 120 ALA A N 1
ATOM 883 C CA . ALA A 1 120 ? 34.721 26.677 21.973 1.00 23.91 120 ALA A CA 1
ATOM 884 C C . ALA A 1 120 ? 35.886 25.941 21.316 1.00 25.43 120 ALA A C 1
ATOM 885 O O . ALA A 1 120 ? 36.841 26.571 20.843 1.00 25.59 120 ALA A O 1
ATOM 887 N N . MET A 1 121 ? 35.810 24.608 21.255 1.00 20.63 121 MET A N 1
ATOM 888 C CA . MET A 1 121 ? 36.859 23.816 20.616 1.00 22.80 121 MET A CA 1
ATOM 889 C C . MET A 1 121 ? 36.998 24.176 19.137 1.00 26.58 121 MET A C 1
ATOM 890 O O . MET A 1 121 ? 38.104 24.429 18.642 1.00 24.97 121 MET A O 1
ATOM 895 N N . LEU A 1 122 ? 35.880 24.208 18.417 1.00 22.26 122 LEU A N 1
ATOM 896 C CA . LEU A 1 122 ? 35.932 24.497 16.988 1.00 23.58 122 LEU A CA 1
ATOM 897 C C . LEU A 1 122 ? 36.368 25.932 16.728 1.00 20.94 122 LEU A C 1
ATOM 898 O O . LEU A 1 122 ? 37.088 26.199 15.758 1.00 24.29 122 LEU A O 1
ATOM 903 N N . ALA A 1 123 ? 35.955 26.868 17.585 1.00 22.79 123 ALA A N 1
ATOM 904 C CA . ALA A 1 123 ? 36.359 28.257 17.400 1.00 21.76 123 ALA A CA 1
ATOM 905 C C . ALA A 1 123 ? 37.862 28.405 17.529 1.00 22.17 123 ALA A C 1
ATOM 906 O O . ALA A 1 123 ? 38.491 29.140 16.760 1.00 27.40 123 ALA A O 1
ATOM 908 N N . LYS A 1 124 ? 38.457 27.718 18.504 1.00 22.45 124 LYS A N 1
ATOM 909 C CA . LYS A 1 124 ? 39.906 27.814 18.635 1.00 23.95 124 LYS A CA 1
ATOM 910 C C . LYS A 1 124 ? 40.609 27.247 17.410 1.00 32.49 124 LYS A C 1
ATOM 911 O O . LYS A 1 124 ? 41.657 27.765 17.007 1.00 28.10 124 LYS A O 1
ATOM 917 N N . GLN A 1 125 ? 40.051 26.198 16.800 1.00 24.61 125 GLN A N 1
ATOM 918 C CA . GLN A 1 125 ? 40.636 25.671 15.565 1.00 25.59 125 GLN A CA 1
ATOM 919 C C . GLN A 1 125 ? 40.576 26.698 14.441 1.00 29.21 125 GLN A C 1
ATOM 920 O O . GLN A 1 125 ? 41.549 26.869 13.694 1.00 36.75 125 GLN A O 1
ATOM 926 N N . LEU A 1 126 ? 39.446 27.401 14.312 1.00 28.40 126 LEU A N 1
ATOM 927 C CA . LEU A 1 126 ? 39.303 28.386 13.242 1.00 33.30 126 LEU A CA 1
ATOM 928 C C . LEU A 1 126 ? 40.204 29.599 13.465 1.00 39.78 126 LEU A C 1
ATOM 929 O O . LEU A 1 126 ? 40.764 30.146 12.506 1.00 31.48 126 LEU A O 1
ATOM 934 N N . ALA A 1 127 ? 40.366 30.020 14.722 1.00 34.18 127 ALA A N 1
ATOM 935 C CA . ALA A 1 127 ? 40.949 31.329 15.006 1.00 34.10 127 ALA A CA 1
ATOM 936 C C . ALA A 1 127 ? 42.347 31.466 14.415 1.00 26.78 127 ALA A C 1
ATOM 937 O O . ALA A 1 127 ? 42.715 32.536 13.914 1.00 27.31 127 ALA A O 1
ATOM 939 N N . ALA A 1 128 ? 43.131 30.387 14.442 1.00 29.27 128 ALA A N 1
ATOM 940 C CA . ALA A 1 128 ? 44.495 30.443 13.934 1.00 33.53 128 ALA A CA 1
ATOM 941 C C . ALA A 1 128 ? 44.540 30.657 12.428 1.00 33.74 128 ALA A C 1
ATOM 942 O O . ALA A 1 128 ? 45.569 31.095 11.906 1.00 36.60 128 ALA A O 1
ATOM 944 N N . LEU A 1 129 ? 43.451 30.369 11.719 1.00 33.10 129 LEU A N 1
ATOM 945 C CA . LEU A 1 129 ? 43.416 30.524 10.269 1.00 36.63 129 LEU A CA 1
ATOM 946 C C . LEU A 1 129 ? 42.937 31.900 9.824 1.00 30.31 129 LEU A C 1
ATOM 947 O O . LEU A 1 129 ? 42.960 32.184 8.620 1.00 29.79 129 LEU A O 1
ATOM 952 N N . LEU A 1 130 ? 42.520 32.756 10.755 1.00 27.84 130 LEU A N 1
ATOM 953 C CA . LEU A 1 130 ? 41.909 34.031 10.408 1.00 27.32 130 LEU A CA 1
ATOM 954 C C . LEU A 1 130 ? 42.940 35.094 10.070 1.00 31.40 130 LEU A C 1
ATOM 955 O O . LEU A 1 130 ? 44.012 35.164 10.678 1.00 34.10 130 LEU A O 1
ATOM 960 N N . ARG A 1 131 ? 42.606 35.907 9.121 1.00 28.80 131 ARG A N 1
ATOM 961 C CA . ARG A 1 131 ? 43.239 37.181 8.859 1.00 29.91 131 ARG A CA 1
ATOM 962 C C . ARG A 1 131 ? 42.351 38.299 9.386 1.00 29.04 131 ARG A C 1
ATOM 963 O O . ARG A 1 131 ? 41.128 38.130 9.481 1.00 27.59 131 ARG A O 1
ATOM 971 N N . PRO A 1 132 ? 42.937 39.450 9.728 1.00 30.03 132 PRO A N 1
ATOM 972 C CA . PRO A 1 132 ? 42.171 40.473 10.458 1.00 31.33 132 PRO A CA 1
ATOM 973 C C . PRO A 1 132 ? 40.946 40.995 9.721 1.00 28.48 132 PRO A C 1
ATOM 974 O O . PRO A 1 132 ? 40.006 41.445 10.383 1.00 30.31 132 PRO A O 1
ATOM 978 N N . ASP A 1 133 ? 40.924 40.968 8.386 1.00 28.83 133 ASP A N 1
ATOM 979 C CA . ASP A 1 133 ? 39.814 41.516 7.613 1.00 31.36 133 ASP A CA 1
ATOM 980 C C . ASP A 1 133 ? 38.832 40.455 7.142 1.00 31.26 133 ASP A C 1
ATOM 981 O O . ASP A 1 133 ? 37.881 40.789 6.424 1.00 26.35 133 ASP A O 1
ATOM 986 N N . ASP A 1 134 ? 39.041 39.193 7.511 1.00 26.42 134 ASP A N 1
ATOM 987 C CA . ASP A 1 134 ? 38.133 38.135 7.091 1.00 25.31 134 ASP A CA 1
ATOM 988 C C . ASP A 1 134 ? 36.708 38.442 7.532 1.00 27.46 134 ASP A C 1
ATOM 989 O O . ASP A 1 134 ? 36.472 38.932 8.643 1.00 24.04 134 ASP A O 1
ATOM 994 N N . LEU A 1 135 ? 35.757 38.148 6.653 1.00 23.28 135 LEU A N 1
ATOM 995 C CA . LEU A 1 135 ? 34.338 38.184 6.992 1.00 21.94 135 LEU A CA 1
ATOM 996 C C . LEU A 1 135 ? 33.883 36.767 7.327 1.00 21.78 135 LEU A C 1
ATOM 997 O O . LEU A 1 135 ? 34.030 35.857 6.503 1.00 26.32 135 LEU A O 1
ATOM 1002 N N . ILE A 1 136 ? 33.317 36.578 8.519 1.00 20.08 136 ILE A N 1
ATOM 1003 C CA . ILE A 1 136 ? 32.972 35.252 9.022 1.00 19.34 136 ILE A CA 1
ATOM 1004 C C . ILE A 1 136 ? 31.458 35.106 9.021 1.00 23.68 136 ILE A C 1
ATOM 1005 O O . ILE A 1 136 ? 30.752 35.962 9.566 1.00 21.24 136 ILE A O 1
ATOM 1010 N N . TRP A 1 137 ? 30.969 34.007 8.439 1.00 17.87 137 TRP A N 1
ATOM 1011 C CA . TRP A 1 137 ? 29.534 33.737 8.304 1.00 16.91 137 TRP A CA 1
ATOM 1012 C C . TRP A 1 137 ? 29.229 32.359 8.884 1.00 16.39 137 TRP A C 1
ATOM 1013 O O . TRP A 1 137 ? 29.569 31.338 8.275 1.00 16.85 137 TRP A O 1
ATOM 1024 N N . VAL A 1 138 ? 28.568 32.336 10.054 1.00 15.57 138 VAL A N 1
ATOM 1025 C CA . VAL A 1 138 ? 28.249 31.120 10.804 1.00 18.07 138 VAL A CA 1
ATOM 1026 C C . VAL A 1 138 ? 26.807 30.712 10.529 1.00 14.89 138 VAL A C 1
ATOM 1027 O O . VAL A 1 138 ? 25.897 31.552 10.558 1.00 17.35 138 VAL A O 1
ATOM 1031 N N . HIS A 1 139 ? 26.578 29.415 10.314 1.00 15.80 139 HIS A N 1
ATOM 1032 C CA . HIS A 1 139 ? 25.266 28.919 9.908 1.00 15.59 139 HIS A CA 1
ATOM 1033 C C . HIS A 1 139 ? 24.640 28.006 10.947 1.00 15.28 139 HIS A C 1
ATOM 1034 O O . HIS A 1 139 ? 25.192 26.951 11.274 1.00 15.78 139 HIS A O 1
ATOM 1041 N N . ASP A 1 140 ? 23.485 28.439 11.457 1.00 12.63 140 ASP A N 1
ATOM 1042 C CA . ASP A 1 140 ? 22.456 27.629 12.104 1.00 14.97 140 ASP A CA 1
ATOM 1043 C C . ASP A 1 140 ? 22.737 27.252 13.556 1.00 16.64 140 ASP A C 1
ATOM 1044 O O . ASP A 1 140 ? 23.800 27.549 14.114 1.00 13.60 140 ASP A O 1
ATOM 1049 N N . TYR A 1 141 ? 21.756 26.576 14.160 1.00 11.57 141 TYR A N 1
ATOM 1050 C CA . TYR A 1 141 ? 21.624 26.540 15.611 1.00 11.26 141 TYR A CA 1
ATOM 1051 C C . TYR A 1 141 ? 22.694 25.700 16.309 1.00 12.00 141 TYR A C 1
ATOM 1052 O O . TYR A 1 141 ? 22.931 25.918 17.504 1.00 17.86 141 TYR A O 1
ATOM 1061 N N . HIS A 1 142 ? 23.324 24.738 15.621 1.00 12.50 142 HIS A N 1
ATOM 1062 C CA . HIS A 1 142 ? 24.383 23.966 16.270 1.00 15.76 142 HIS A CA 1
ATOM 1063 C C . HIS A 1 142 ? 25.576 24.836 16.615 1.00 19.81 142 HIS A C 1
ATOM 1064 O O . HIS A 1 142 ? 26.381 24.459 17.477 1.00 17.72 142 HIS A O 1
ATOM 1071 N N . LEU A 1 143 ? 25.719 25.978 15.936 1.00 17.90 143 LEU A N 1
ATOM 1072 C CA . LEU A 1 143 ? 26.888 26.843 16.068 1.00 19.17 143 LEU A CA 1
ATOM 1073 C C . LEU A 1 143 ? 26.520 28.202 16.642 1.00 17.41 143 LEU A C 1
ATOM 1074 O O . LEU A 1 143 ? 27.272 29.162 16.488 1.00 16.82 143 LEU A O 1
ATOM 1079 N N . LEU A 1 144 ? 25.352 28.314 17.264 1.00 13.16 144 LEU A N 1
ATOM 1080 C CA . LEU A 1 144 ? 24.950 29.589 17.854 1.00 16.48 144 LEU A CA 1
ATOM 1081 C C . LEU A 1 144 ? 26.010 30.235 18.753 1.00 22.78 144 LEU A C 1
ATOM 1082 O O . LEU A 1 144 ? 26.250 31.445 18.604 1.00 22.24 144 LEU A O 1
ATOM 1087 N N . PRO A 1 145 ? 26.686 29.529 19.666 1.00 18.99 145 PRO A N 1
ATOM 1088 C CA . PRO A 1 145 ? 27.683 30.191 20.522 1.00 17.24 145 PRO A CA 1
ATOM 1089 C C . PRO A 1 145 ? 29.010 30.497 19.838 1.00 14.38 145 PRO A C 1
ATOM 1090 O O . PRO A 1 145 ? 29.947 30.940 20.514 1.00 18.76 145 PRO A O 1
ATOM 1094 N N . PHE A 1 146 ? 29.121 30.305 18.523 1.00 14.92 146 PHE A N 1
ATOM 1095 C CA . PHE A 1 146 ? 30.437 30.313 17.881 1.00 15.33 146 PHE A CA 1
ATOM 1096 C C . PHE A 1 146 ? 31.085 31.698 17.926 1.00 18.23 146 PHE A C 1
ATOM 1097 O O . PHE A 1 146 ? 32.281 31.816 18.223 1.00 17.32 146 PHE A O 1
ATOM 1105 N N . ALA A 1 147 ? 30.328 32.759 17.606 1.00 16.92 147 ALA A N 1
ATOM 1106 C CA . ALA A 1 147 ? 30.893 34.108 17.667 1.00 21.33 147 ALA A CA 1
ATOM 1107 C C . ALA A 1 147 ? 31.349 34.463 19.070 1.00 19.99 147 ALA A C 1
ATOM 1108 O O . ALA A 1 147 ? 32.406 35.075 19.243 1.00 20.65 147 ALA A O 1
ATOM 1110 N N . HIS A 1 148 ? 30.558 34.114 20.084 1.00 15.87 148 HIS A N 1
ATOM 1111 C CA . HIS A 1 148 ? 30.950 34.449 21.448 1.00 16.38 148 HIS A CA 1
ATOM 1112 C C . HIS A 1 148 ? 32.283 33.798 21.796 1.00 20.17 148 HIS A C 1
ATOM 1113 O O . HIS A 1 148 ? 33.155 34.432 22.402 1.00 22.15 148 HIS A O 1
ATOM 1120 N N . ALA A 1 149 ? 32.476 32.548 21.375 1.00 20.75 149 ALA A N 1
ATOM 1121 C CA . ALA A 1 149 ? 33.745 31.871 21.617 1.00 18.44 149 ALA A CA 1
ATOM 1122 C C . ALA A 1 149 ? 34.884 32.566 20.878 1.00 21.51 149 ALA A C 1
ATOM 1123 O O . ALA A 1 149 ? 35.983 32.723 21.424 1.00 20.94 149 ALA A O 1
ATOM 1125 N N . LEU A 1 150 ? 34.632 33.005 19.640 1.00 20.15 150 LEU A N 1
ATOM 1126 C CA . LEU A 1 150 ? 35.654 33.750 18.905 1.00 22.38 150 LEU A CA 1
ATOM 1127 C C . LEU A 1 150 ? 35.984 35.070 19.600 1.00 22.18 150 LEU A C 1
ATOM 1128 O O . LEU A 1 150 ? 37.159 35.453 19.695 1.00 25.39 150 LEU A O 1
ATOM 1133 N N . ARG A 1 151 ? 34.962 35.778 20.102 1.00 20.23 151 ARG A N 1
ATOM 1134 C CA . ARG A 1 151 ? 35.219 37.032 20.808 1.00 21.11 151 ARG A CA 1
ATOM 1135 C C . ARG A 1 151 ? 36.109 36.793 22.023 1.00 22.11 151 ARG A C 1
ATOM 1136 O O . ARG A 1 151 ? 37.036 37.568 22.281 1.00 27.74 151 ARG A O 1
ATOM 1144 N N . GLU A 1 152 ? 35.844 35.713 22.774 0.91 21.83 152 GLU A N 1
ATOM 1145 C CA A GLU A 1 152 ? 36.693 35.364 23.910 0.48 21.79 152 GLU A CA 1
ATOM 1146 C CA B GLU A 1 152 ? 36.692 35.354 23.908 0.52 21.78 152 GLU A CA 1
ATOM 1147 C C . GLU A 1 152 ? 38.142 35.127 23.500 0.83 23.01 152 GLU A C 1
ATOM 1148 O O . GLU A 1 152 ? 39.046 35.258 24.340 0.77 24.62 152 GLU A O 1
ATOM 1159 N N . LEU A 1 153 ? 38.392 34.784 22.240 1.00 27.48 153 LEU A N 1
ATOM 1160 C CA . LEU A 1 153 ? 39.752 34.597 21.752 1.00 27.82 153 LEU A CA 1
ATOM 1161 C C . LEU A 1 153 ? 40.357 35.879 21.193 1.00 29.44 153 LEU A C 1
ATOM 1162 O O . LEU A 1 153 ? 41.472 35.843 20.666 1.00 34.39 153 LEU A O 1
ATOM 1167 N N . GLY A 1 154 ? 39.655 37.003 21.296 1.00 26.05 154 GLY A N 1
ATOM 1168 C CA . GLY A 1 154 ? 40.144 38.260 20.779 1.00 25.68 154 GLY A CA 1
ATOM 1169 C C . GLY A 1 154 ? 39.832 38.533 19.323 1.00 25.31 154 GLY A C 1
ATOM 1170 O O . GLY A 1 154 ? 40.392 39.480 18.760 1.00 28.87 154 GLY A O 1
ATOM 1171 N N . VAL A 1 155 ? 38.957 37.742 18.698 1.00 24.04 155 VAL A N 1
ATOM 1172 C CA . VAL A 1 155 ? 38.600 37.938 17.297 1.00 25.53 155 VAL A CA 1
ATOM 1173 C C . VAL A 1 155 ? 37.697 39.160 17.177 1.00 28.47 155 VAL A C 1
ATOM 1174 O O . VAL A 1 155 ? 36.603 39.204 17.753 1.00 27.72 155 VAL A O 1
ATOM 1178 N N . LYS A 1 156 ? 38.148 40.156 16.418 1.00 24.26 156 LYS A N 1
ATOM 1179 C CA . LYS A 1 156 ? 37.390 41.378 16.198 1.00 24.20 156 LYS A CA 1
ATOM 1180 C C . LYS A 1 156 ? 36.758 41.441 14.814 1.00 25.17 156 LYS A C 1
ATOM 1181 O O . LYS A 1 156 ? 36.129 42.452 14.483 1.00 25.36 156 LYS A O 1
ATOM 1187 N N . ASN A 1 157 ? 36.893 40.385 14.012 1.00 25.49 157 ASN A N 1
ATOM 1188 C CA . ASN A 1 157 ? 36.379 40.377 12.652 1.00 25.97 157 ASN A CA 1
ATOM 1189 C C . ASN A 1 157 ? 34.870 40.623 12.626 1.00 21.85 157 ASN A C 1
ATOM 1190 O O . ASN A 1 157 ? 34.169 40.335 13.600 1.00 20.99 157 ASN A O 1
ATOM 1195 N N . PRO A 1 158 ? 34.340 41.122 11.510 1.00 21.86 158 PRO A N 1
ATOM 1196 C CA . PRO A 1 158 ? 32.888 41.052 11.308 1.00 20.72 158 PRO A CA 1
ATOM 1197 C C . PRO A 1 158 ? 32.448 39.598 11.321 1.00 21.51 158 PRO A C 1
ATOM 1198 O O . PRO A 1 158 ? 33.019 38.759 10.622 1.00 19.95 158 PRO A O 1
ATOM 1202 N N . ILE A 1 159 ? 31.436 39.290 12.135 1.00 18.63 159 ILE A N 1
ATOM 1203 C CA . ILE A 1 159 ? 30.894 37.940 12.195 1.00 17.69 159 ILE A CA 1
ATOM 1204 C C . ILE A 1 159 ? 29.389 38.032 12.042 1.00 21.24 159 ILE A C 1
ATOM 1205 O O . ILE A 1 159 ? 28.744 38.817 12.738 1.00 16.97 159 ILE A O 1
ATOM 1210 N N . GLY A 1 160 ? 28.836 37.225 11.147 1.00 16.33 160 GLY A N 1
ATOM 1211 C CA . GLY A 1 160 ? 27.400 37.154 10.963 1.00 15.50 160 GLY A CA 1
ATOM 1212 C C . GLY A 1 160 ? 26.877 35.769 11.286 1.00 14.74 160 GLY A C 1
ATOM 1213 O O . GLY A 1 160 ? 27.582 34.769 11.141 1.00 18.22 160 GLY A O 1
ATOM 1214 N N . PHE A 1 161 ? 25.618 35.719 11.715 1.00 13.97 161 PHE A N 1
ATOM 1215 C CA . PHE A 1 161 ? 24.932 34.470 12.010 1.00 13.29 161 PHE A CA 1
ATOM 1216 C C . PHE A 1 161 ? 23.681 34.420 11.157 1.00 16.32 161 PHE A C 1
ATOM 1217 O O . PHE A 1 161 ? 23.005 35.437 10.992 1.00 16.62 161 PHE A O 1
ATOM 1225 N N . PHE A 1 162 ? 23.379 33.250 10.596 1.00 12.78 162 PHE A N 1
ATOM 1226 C CA . PHE A 1 162 ? 22.077 33.039 9.970 1.00 12.44 162 PHE A CA 1
ATOM 1227 C C . PHE A 1 162 ? 21.424 31.808 10.575 1.00 12.56 162 PHE A C 1
ATOM 1228 O O . PHE A 1 162 ? 21.991 30.710 10.536 1.00 14.00 162 PHE A O 1
ATOM 1236 N N . LEU A 1 163 ? 20.230 31.997 11.131 1.00 11.40 163 LEU A N 1
ATOM 1237 C CA . LEU A 1 163 ? 19.439 30.913 11.695 1.00 11.10 163 LEU A CA 1
ATOM 1238 C C . LEU A 1 163 ? 18.513 30.356 10.619 1.00 11.99 163 LEU A C 1
ATOM 1239 O O . LEU A 1 163 ? 17.667 31.081 10.087 1.00 12.93 163 LEU A O 1
ATOM 1244 N N . HIS A 1 164 ? 18.671 29.072 10.295 1.00 13.50 164 HIS A N 1
ATOM 1245 C CA . HIS A 1 164 ? 17.853 28.468 9.250 1.00 12.76 164 HIS A CA 1
ATOM 1246 C C . HIS A 1 164 ? 16.502 27.972 9.755 1.00 14.06 164 HIS A C 1
ATOM 1247 O O . HIS A 1 164 ? 15.583 27.786 8.950 1.00 13.52 164 HIS A O 1
ATOM 1254 N N . ILE A 1 165 ? 16.359 27.769 11.061 1.00 13.96 165 ILE A N 1
ATOM 1255 C CA . ILE A 1 165 ? 15.119 27.281 11.665 1.00 11.59 165 ILE A CA 1
ATOM 1256 C C . ILE A 1 165 ? 14.376 28.478 12.256 1.00 11.44 165 ILE A C 1
ATOM 1257 O O . ILE A 1 165 ? 14.918 29.593 12.256 1.00 10.36 165 ILE A O 1
ATOM 1262 N N . PRO A 1 166 ? 13.136 28.322 12.725 1.00 11.44 166 PRO A N 1
ATOM 1263 C CA . PRO A 1 166 ? 12.424 29.463 13.320 1.00 9.67 166 PRO A CA 1
ATOM 1264 C C . PRO A 1 166 ? 13.126 29.979 14.564 1.00 11.77 166 PRO A C 1
ATOM 1265 O O . PRO A 1 166 ? 13.913 29.278 15.198 1.00 12.62 166 PRO A O 1
ATOM 1269 N N . PHE A 1 167 ? 12.851 31.239 14.902 1.00 11.69 167 PHE A N 1
ATOM 1270 C CA . PHE A 1 167 ? 13.226 31.730 16.226 1.00 14.06 167 PHE A CA 1
ATOM 1271 C C . PHE A 1 167 ? 11.952 31.976 17.014 1.00 10.91 167 PHE A C 1
ATOM 1272 O O . PHE A 1 167 ? 11.121 32.799 16.599 1.00 12.14 167 PHE A O 1
ATOM 1280 N N . PRO A 1 168 ? 11.750 31.271 18.126 1.00 10.13 168 PRO A N 1
ATOM 1281 C CA . PRO A 1 168 ? 10.474 31.355 18.835 1.00 11.64 168 PRO A CA 1
ATOM 1282 C C . PRO A 1 168 ? 10.306 32.664 19.592 1.00 13.14 168 PRO A C 1
ATOM 1283 O O . PRO A 1 168 ? 11.273 33.315 19.993 1.00 13.02 168 PRO A O 1
ATOM 1287 N N . SER A 1 169 ? 9.036 33.040 19.784 1.00 12.37 169 SER A N 1
ATOM 1288 C CA . SER A 1 169 ? 8.703 34.204 20.595 1.00 13.57 169 SER A CA 1
ATOM 1289 C C . SER A 1 169 ? 9.190 34.008 22.039 1.00 12.21 169 SER A C 1
ATOM 1290 O O . SER A 1 169 ? 9.436 32.881 22.473 1.00 11.99 169 SER A O 1
ATOM 1293 N N . PRO A 1 170 ? 9.361 35.102 22.795 1.00 10.72 170 PRO A N 1
ATOM 1294 C CA . PRO A 1 170 ? 10.037 34.976 24.107 1.00 12.64 170 PRO A CA 1
ATOM 1295 C C . PRO A 1 170 ? 9.360 34.005 25.059 1.00 16.18 170 PRO A C 1
ATOM 1296 O O . PRO A 1 170 ? 10.049 33.263 25.769 1.00 14.18 170 PRO A O 1
ATOM 1300 N N . ASP A 1 171 ? 8.020 33.973 25.086 1.00 11.70 171 ASP A N 1
ATOM 1301 C CA A ASP A 1 171 ? 7.321 33.045 25.968 0.63 16.64 171 ASP A CA 1
ATOM 1302 C CA B ASP A 1 171 ? 7.335 33.039 25.975 0.37 16.24 171 ASP A CA 1
ATOM 1303 C C . ASP A 1 171 ? 7.694 31.596 25.669 1.00 17.73 171 ASP A C 1
ATOM 1304 O O . ASP A 1 171 ? 7.687 30.752 26.569 1.00 19.38 171 ASP A O 1
ATOM 1313 N N . VAL A 1 172 ? 8.003 31.289 24.413 1.00 10.24 172 VAL A N 1
ATOM 1314 C CA . VAL A 1 172 ? 8.341 29.921 24.043 1.00 9.92 172 VAL A CA 1
ATOM 1315 C C . VAL A 1 172 ? 9.841 29.689 24.162 1.00 13.81 172 VAL A C 1
ATOM 1316 O O . VAL A 1 172 ? 10.275 28.613 24.585 1.00 13.07 172 VAL A O 1
ATOM 1320 N N . LEU A 1 173 ? 10.630 30.710 23.835 1.00 13.08 173 LEU A N 1
ATOM 1321 C CA . LEU A 1 173 ? 12.084 30.612 23.991 1.00 10.21 173 LEU A CA 1
ATOM 1322 C C . LEU A 1 173 ? 12.483 30.303 25.431 1.00 13.98 173 LEU A C 1
ATOM 1323 O O . LEU A 1 173 ? 13.472 29.590 25.666 1.00 11.97 173 LEU A O 1
ATOM 1328 N N . ARG A 1 174 ? 11.735 30.832 26.408 1.00 13.51 174 ARG A N 1
ATOM 1329 C CA . ARG A 1 174 ? 12.074 30.627 27.815 1.00 13.36 174 ARG A CA 1
ATOM 1330 C C . ARG A 1 174 ? 11.927 29.178 28.260 1.00 11.85 174 ARG A C 1
ATOM 1331 O O . ARG A 1 174 ? 12.354 28.844 29.371 1.00 15.12 174 ARG A O 1
ATOM 1339 N N . LEU A 1 175 ? 11.359 28.309 27.424 1.00 14.62 175 LEU A N 1
ATOM 1340 C CA . LEU A 1 175 ? 11.378 26.884 27.723 1.00 14.88 175 LEU A CA 1
ATOM 1341 C C . LEU A 1 175 ? 12.785 26.306 27.653 1.00 16.45 175 LEU A C 1
ATOM 1342 O O . LEU A 1 175 ? 13.024 25.227 28.201 1.00 19.26 175 LEU A O 1
ATOM 1347 N N . VAL A 1 176 ? 13.705 26.983 26.975 1.00 11.55 176 VAL A N 1
ATOM 1348 C CA . VAL A 1 176 ? 15.126 26.627 27.006 1.00 13.82 176 VAL A CA 1
ATOM 1349 C C . VAL A 1 176 ? 15.731 27.265 28.252 1.00 13.00 176 VAL A C 1
ATOM 1350 O O . VAL A 1 176 ? 15.831 28.494 28.308 1.00 12.39 176 VAL A O 1
ATOM 1354 N N . PRO A 1 177 ? 16.145 26.508 29.266 1.00 11.46 177 PRO A N 1
ATOM 1355 C CA . PRO A 1 177 ? 16.553 27.145 30.536 1.00 12.40 177 PRO A CA 1
ATOM 1356 C C . PRO A 1 177 ? 17.666 28.172 30.356 1.00 12.36 177 PRO A C 1
ATOM 1357 O O . PRO A 1 177 ? 17.602 29.248 30.970 1.00 14.69 177 PRO A O 1
ATOM 1361 N N . PRO A 1 178 ? 18.702 27.930 29.503 1.00 12.22 178 PRO A N 1
ATOM 1362 C CA . PRO A 1 178 ? 19.725 28.983 29.328 1.00 12.09 178 PRO A CA 1
ATOM 1363 C C . PRO A 1 178 ? 19.405 30.029 28.253 1.00 13.54 178 PRO A C 1
ATOM 1364 O O . PRO A 1 178 ? 20.314 30.568 27.609 1.00 16.87 178 PRO A O 1
ATOM 1368 N N . HIS A 1 179 ? 18.125 30.387 28.110 1.00 11.36 179 HIS A N 1
ATOM 1369 C CA . HIS A 1 179 ? 17.713 31.308 27.047 1.00 13.14 179 HIS A CA 1
ATOM 1370 C C . HIS A 1 179 ? 18.444 32.645 27.131 1.00 12.64 179 HIS A C 1
ATOM 1371 O O . HIS A 1 179 ? 18.834 33.206 26.103 1.00 16.06 179 HIS A O 1
ATOM 1378 N N . ASP A 1 180 ? 18.625 33.183 28.342 1.00 12.13 180 ASP A N 1
ATOM 1379 C CA . ASP A 1 180 ? 19.315 34.466 28.465 1.00 17.88 180 ASP A CA 1
ATOM 1380 C C . ASP A 1 180 ? 20.741 34.382 27.934 1.00 16.89 180 ASP A C 1
ATOM 1381 O O . ASP A 1 180 ? 21.205 35.289 27.232 1.00 16.27 180 ASP A O 1
ATOM 1386 N N . GLU A 1 181 ? 21.450 33.296 28.248 1.00 17.21 181 GLU A N 1
ATOM 1387 C CA . GLU A 1 181 ? 22.822 33.154 27.766 1.00 17.45 181 GLU A CA 1
ATOM 1388 C C . GLU A 1 181 ? 22.863 32.944 26.255 1.00 20.70 181 GLU A C 1
ATOM 1389 O O . GLU A 1 181 ? 23.778 33.437 25.580 1.00 20.02 181 GLU A O 1
ATOM 1395 N N . LEU A 1 182 ? 21.892 32.204 25.707 1.00 15.49 182 LEU A N 1
ATOM 1396 C CA . LEU A 1 182 ? 21.842 32.027 24.258 1.00 15.20 182 LEU A CA 1
ATOM 1397 C C . LEU A 1 182 ? 21.667 33.361 23.554 1.00 17.56 182 LEU A C 1
ATOM 1398 O O . LEU A 1 182 ? 22.301 33.617 22.520 1.00 14.66 182 LEU A O 1
ATOM 1403 N N . VAL A 1 183 ? 20.799 34.223 24.089 1.00 16.47 183 VAL A N 1
ATOM 1404 C CA . VAL A 1 183 ? 20.586 35.517 23.453 1.00 18.56 183 VAL A CA 1
ATOM 1405 C C . VAL A 1 183 ? 21.836 36.386 23.581 1.00 16.18 183 VAL A C 1
ATOM 1406 O O . VAL A 1 183 ? 22.201 37.106 22.642 1.00 15.61 183 VAL A O 1
ATOM 1410 N N . LYS A 1 184 ? 22.538 36.303 24.719 1.00 16.80 184 LYS A N 1
ATOM 1411 C CA . LYS A 1 184 ? 23.843 36.958 24.818 1.00 17.03 184 LYS A CA 1
ATOM 1412 C C . LYS A 1 184 ? 24.795 36.471 23.725 1.00 20.27 184 LYS A C 1
ATOM 1413 O O . LYS A 1 184 ? 25.489 37.277 23.093 1.00 20.10 184 LYS A O 1
ATOM 1419 N N . PHE A 1 185 ? 24.846 35.155 23.492 1.00 19.38 185 PHE A N 1
ATOM 1420 C CA . PHE A 1 185 ? 25.674 34.620 22.410 1.00 16.93 185 PHE A CA 1
ATOM 1421 C C . PHE A 1 185 ? 25.290 35.225 21.068 1.00 17.15 185 PHE A C 1
ATOM 1422 O O . PHE A 1 185 ? 26.161 35.574 20.253 1.00 19.11 185 PHE A O 1
ATOM 1430 N N . MET A 1 186 ? 23.990 35.356 20.820 1.00 16.37 186 MET A N 1
ATOM 1431 C CA . MET A 1 186 ? 23.524 35.891 19.551 1.00 14.46 186 MET A CA 1
ATOM 1432 C C . MET A 1 186 ? 23.919 37.343 19.386 1.00 15.22 186 MET A C 1
ATOM 1433 O O . MET A 1 186 ? 24.124 37.801 18.257 1.00 18.87 186 MET A O 1
ATOM 1438 N N . CYS A 1 187 ? 24.054 38.075 20.484 1.00 14.73 187 CYS A N 1
ATOM 1439 C CA . CYS A 1 187 ? 24.520 39.453 20.392 1.00 16.28 187 CYS A CA 1
ATOM 1440 C C . CYS A 1 187 ? 26.029 39.569 20.214 1.00 19.21 187 CYS A C 1
ATOM 1441 O O . CYS A 1 187 ? 26.521 40.689 20.082 1.00 20.49 187 CYS A O 1
ATOM 1444 N N . ALA A 1 188 ? 26.771 38.461 20.204 1.00 15.10 188 ALA A N 1
ATOM 1445 C CA . ALA A 1 188 ? 28.190 38.529 19.865 1.00 16.28 188 ALA A CA 1
ATOM 1446 C C . ALA A 1 188 ? 28.425 38.716 18.370 1.00 17.75 188 ALA A C 1
ATOM 1447 O O . ALA A 1 188 ? 29.521 39.134 17.976 1.00 20.56 188 ALA A O 1
ATOM 1449 N N . TYR A 1 189 ? 27.422 38.420 17.543 1.00 16.75 189 TYR A N 1
ATOM 1450 C CA . TYR A 1 189 ? 27.481 38.651 16.105 1.00 22.47 189 TYR A CA 1
ATOM 1451 C C . TYR A 1 189 ? 27.258 40.122 15.773 1.00 25.27 189 TYR A C 1
ATOM 1452 O O . TYR A 1 189 ? 26.482 40.817 16.432 1.00 20.56 189 TYR A O 1
ATOM 1461 N N . ASP A 1 190 ? 27.950 40.598 14.729 1.00 17.50 190 ASP A N 1
ATOM 1462 C CA . ASP A 1 190 ? 27.644 41.921 14.196 1.00 17.35 190 ASP A CA 1
ATOM 1463 C C . ASP A 1 190 ? 26.367 41.913 13.375 1.00 19.20 190 ASP A C 1
ATOM 1464 O O . ASP A 1 190 ? 25.685 42.940 13.288 1.00 21.73 190 ASP A O 1
ATOM 1469 N N . VAL A 1 191 ? 26.041 40.776 12.765 1.00 19.24 191 VAL A N 1
ATOM 1470 C CA . VAL A 1 191 ? 24.812 40.600 12.003 1.00 19.55 191 VAL A CA 1
ATOM 1471 C C . VAL A 1 191 ? 24.161 39.298 12.448 1.00 19.73 191 VAL A C 1
ATOM 1472 O O . VAL A 1 191 ? 24.808 38.242 12.452 1.00 16.71 191 VAL A O 1
ATOM 1476 N N . THR A 1 192 ? 22.893 39.373 12.840 1.00 17.38 192 THR A N 1
ATOM 1477 C CA A THR A 1 192 ? 22.106 38.202 13.211 0.57 16.90 192 THR A CA 1
ATOM 1478 C CA B THR A 1 192 ? 22.105 38.197 13.203 0.43 17.09 192 THR A CA 1
ATOM 1479 C C . THR A 1 192 ? 20.922 38.125 12.257 1.00 18.71 192 THR A C 1
ATOM 1480 O O . THR A 1 192 ? 20.014 38.961 12.323 1.00 17.86 192 THR A O 1
ATOM 1487 N N . GLY A 1 193 ? 20.940 37.137 11.369 1.00 18.50 193 GLY A N 1
ATOM 1488 C CA . GLY A 1 193 ? 19.947 37.017 10.317 1.00 13.06 193 GLY A CA 1
ATOM 1489 C C . GLY A 1 193 ? 18.990 35.875 10.576 1.00 17.02 193 GLY A C 1
ATOM 1490 O O . GLY A 1 193 ? 19.370 34.841 11.135 1.00 14.40 193 GLY A O 1
ATOM 1491 N N . PHE A 1 194 ? 17.743 36.079 10.155 1.00 11.80 194 PHE A N 1
ATOM 1492 C CA . PHE A 1 194 ? 16.651 35.143 10.353 1.00 11.86 194 PHE A CA 1
ATOM 1493 C C . PHE A 1 194 ? 15.937 34.883 9.033 1.00 11.57 194 PHE A C 1
ATOM 1494 O O . PHE A 1 194 ? 16.083 35.628 8.062 1.00 14.00 194 PHE A O 1
ATOM 1502 N N . GLN A 1 195 ? 15.118 33.830 9.020 1.00 13.05 195 GLN A N 1
ATOM 1503 C CA . GLN A 1 195 ? 14.372 33.510 7.805 1.00 12.43 195 GLN A CA 1
ATOM 1504 C C . GLN A 1 195 ? 13.289 34.549 7.520 1.00 14.83 195 GLN A C 1
ATOM 1505 O O . GLN A 1 195 ? 13.133 34.991 6.374 1.00 14.97 195 GLN A O 1
ATOM 1511 N N . THR A 1 196 ? 12.500 34.930 8.535 1.00 12.10 196 THR A N 1
ATOM 1512 C CA . THR A 1 196 ? 11.315 35.749 8.288 1.00 15.25 196 THR A CA 1
ATOM 1513 C C . THR A 1 196 ? 11.278 36.944 9.230 1.00 16.43 196 THR A C 1
ATOM 1514 O O . THR A 1 196 ? 11.970 36.977 10.246 1.00 14.20 196 THR A O 1
ATOM 1518 N N . ASP A 1 197 ? 10.438 37.928 8.875 1.00 13.33 197 ASP A N 1
ATOM 1519 C CA A ASP A 1 197 ? 10.230 39.079 9.749 0.48 16.05 197 ASP A CA 1
ATOM 1520 C CA B ASP A 1 197 ? 10.247 39.076 9.756 0.52 16.09 197 ASP A CA 1
ATOM 1521 C C . ASP A 1 197 ? 9.756 38.643 11.130 1.00 13.45 197 ASP A C 1
ATOM 1522 O O . ASP A 1 197 ? 10.129 39.248 12.139 1.00 15.13 197 ASP A O 1
ATOM 1531 N N . ALA A 1 198 ? 8.929 37.599 11.188 1.00 12.52 198 ALA A N 1
ATOM 1532 C CA . ALA A 1 198 ? 8.417 37.128 12.469 1.00 14.73 198 ALA A CA 1
ATOM 1533 C C . ALA A 1 198 ? 9.542 36.619 13.357 1.00 12.96 198 ALA A C 1
ATOM 1534 O O . ALA A 1 198 ? 9.543 36.873 14.565 1.00 13.77 198 ALA A O 1
ATOM 1536 N N . ASP A 1 199 ? 10.503 35.884 12.776 1.00 11.09 199 ASP A N 1
ATOM 1537 C CA . ASP A 1 199 ? 11.663 35.431 13.540 1.00 14.03 199 ASP A CA 1
ATOM 1538 C C . ASP A 1 199 ? 12.470 36.622 14.042 1.00 13.18 199 ASP A C 1
ATOM 1539 O O . ASP A 1 199 ? 12.878 36.671 15.208 1.00 12.98 199 ASP A O 1
ATOM 1544 N N . ARG A 1 200 ? 12.726 37.585 13.157 1.00 12.69 200 ARG A N 1
ATOM 1545 C CA . ARG A 1 200 ? 13.436 38.800 13.543 1.00 11.53 200 ARG A CA 1
ATOM 1546 C C . ARG A 1 200 ? 12.720 39.521 14.678 1.00 13.95 200 ARG A C 1
ATOM 1547 O O . ARG A 1 200 ? 13.359 39.983 15.635 1.00 18.01 200 ARG A O 1
ATOM 1555 N N . GLN A 1 201 ? 11.389 39.621 14.592 1.00 13.54 201 GLN A N 1
ATOM 1556 C CA . GLN A 1 201 ? 10.635 40.323 15.625 1.00 13.06 201 GLN A CA 1
ATOM 1557 C C . GLN A 1 201 ? 10.638 39.560 16.942 1.00 13.34 201 GLN A C 1
ATOM 1558 O O . GLN A 1 201 ? 10.645 40.185 18.006 1.00 12.19 201 GLN A O 1
ATOM 1564 N N . ALA A 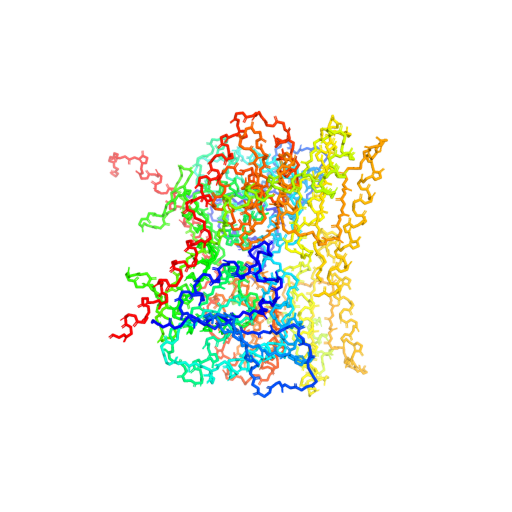1 202 ? 10.616 38.221 16.895 1.00 13.84 202 ALA A N 1
ATOM 1565 C CA . ALA A 1 202 ? 10.680 37.438 18.129 1.00 11.57 202 ALA A CA 1
ATOM 1566 C C . ALA A 1 202 ? 11.967 37.722 18.890 1.00 12.15 202 ALA A C 1
ATOM 1567 O O . ALA A 1 202 ? 11.957 37.884 20.119 1.00 13.35 202 ALA A O 1
ATOM 1569 N N . PHE A 1 203 ? 13.092 37.776 18.174 1.00 11.65 203 PHE A N 1
ATOM 1570 C CA . PHE A 1 203 ? 14.368 38.092 18.805 1.00 14.30 203 PHE A CA 1
ATOM 1571 C C . PHE A 1 203 ? 14.358 39.514 19.354 1.00 14.65 203 PHE A C 1
ATOM 1572 O O . PHE A 1 203 ? 14.764 39.756 20.497 1.00 16.75 203 PHE A O 1
ATOM 1580 N N . THR A 1 204 ? 13.882 40.466 18.547 1.00 13.37 204 THR A N 1
ATOM 1581 C CA . THR A 1 204 ? 13.798 41.856 18.982 1.00 13.47 204 THR A CA 1
ATOM 1582 C C . THR A 1 204 ? 12.903 41.994 20.208 1.00 17.98 204 THR A C 1
ATOM 1583 O O . THR A 1 204 ? 13.233 42.728 21.148 1.00 16.58 204 THR A O 1
ATOM 1587 N N . ASP A 1 205 ? 11.770 41.286 20.214 1.00 14.77 205 ASP A N 1
ATOM 1588 C CA . ASP A 1 205 ? 10.876 41.303 21.368 1.00 14.20 205 ASP A CA 1
ATOM 1589 C C . ASP A 1 205 ? 11.596 40.857 22.632 1.00 14.19 205 ASP A C 1
ATOM 1590 O O . ASP A 1 205 ? 11.419 41.456 23.696 1.00 16.03 205 ASP A O 1
ATOM 1595 N N . TYR A 1 206 ? 12.386 39.787 22.540 1.00 14.36 206 TYR A N 1
ATOM 1596 C CA . TYR A 1 206 ? 13.125 39.325 23.710 1.00 13.53 206 TYR A CA 1
ATOM 1597 C C . TYR A 1 206 ? 14.031 40.427 24.238 1.00 15.27 206 TYR A C 1
ATOM 1598 O O . TYR A 1 206 ? 14.030 40.730 25.437 1.00 15.87 206 TYR A O 1
ATOM 1607 N N . ILE A 1 207 ? 14.803 41.049 23.341 1.00 14.60 207 ILE A N 1
ATOM 1608 C CA . ILE A 1 207 ? 15.774 42.068 23.746 1.00 15.03 207 ILE A CA 1
ATOM 1609 C C . ILE A 1 207 ? 15.066 43.265 24.372 1.00 20.13 207 ILE A C 1
ATOM 1610 O O . ILE A 1 207 ? 15.444 43.741 25.450 1.00 19.09 207 ILE A O 1
ATOM 1615 N N . GLU A 1 208 ? 14.028 43.772 23.699 1.00 15.41 208 GLU A N 1
ATOM 1616 C CA . GLU A 1 208 ? 13.391 45.015 24.135 1.00 16.61 208 GLU A CA 1
ATOM 1617 C C . GLU A 1 208 ? 12.540 44.804 25.381 1.00 20.54 208 GLU A C 1
ATOM 1618 O O . GLU A 1 208 ? 12.677 45.532 26.372 1.00 22.22 208 GLU A O 1
ATOM 1624 N N . ARG A 1 209 ? 11.656 43.809 25.352 1.00 20.06 209 ARG A N 1
ATOM 1625 C CA . ARG A 1 209 ? 10.684 43.669 26.427 1.00 20.98 209 ARG A CA 1
ATOM 1626 C C . ARG A 1 209 ? 11.298 43.128 27.705 1.00 22.37 209 ARG A C 1
ATOM 1627 O O . ARG A 1 209 ? 10.733 43.330 28.782 1.00 20.93 209 ARG A O 1
ATOM 1635 N N . ARG A 1 210 ? 12.440 42.459 27.624 1.00 16.55 210 ARG A N 1
ATOM 1636 C CA . ARG A 1 210 ? 13.115 42.001 28.827 1.00 18.45 210 ARG A CA 1
ATOM 1637 C C . ARG A 1 210 ? 14.187 42.971 29.306 1.00 26.97 210 ARG A C 1
ATOM 1638 O O . ARG A 1 210 ? 14.938 42.639 30.230 1.00 27.34 210 ARG A O 1
ATOM 1646 N N . GLY A 1 211 ? 14.260 44.164 28.719 1.00 26.33 211 GLY A N 1
ATOM 1647 C CA . GLY A 1 211 ? 15.184 45.174 29.197 1.00 28.15 211 GLY A CA 1
ATOM 1648 C C . GLY A 1 211 ? 16.637 44.889 28.905 1.00 29.33 211 GLY A C 1
ATOM 1649 O O . GLY A 1 211 ? 17.515 45.426 29.582 1.00 31.56 211 GLY A O 1
ATOM 1650 N N . ILE A 1 212 ? 16.919 44.053 27.911 1.00 22.92 212 ILE A N 1
ATOM 1651 C CA . ILE A 1 212 ? 18.301 43.723 27.578 1.00 25.43 212 ILE A CA 1
ATOM 1652 C C . ILE A 1 212 ? 18.930 44.796 26.701 1.00 23.64 212 ILE A C 1
ATOM 1653 O O . ILE A 1 212 ? 20.123 45.098 26.827 1.00 27.27 212 ILE A O 1
ATOM 1658 N N . GLY A 1 213 ? 18.147 45.396 25.818 1.00 24.25 213 GLY A N 1
ATOM 1659 C CA . GLY A 1 213 ? 18.702 46.377 24.918 1.00 26.69 213 GLY A CA 1
ATOM 1660 C C . GLY A 1 213 ? 17.612 47.162 24.231 1.00 30.24 213 GLY A C 1
ATOM 1661 O O . GLY A 1 213 ? 16.421 46.990 24.502 1.00 25.20 213 GLY A O 1
ATOM 1662 N N . THR A 1 214 ? 18.046 48.029 23.324 1.00 27.55 214 THR A N 1
ATOM 1663 C CA . THR A 1 214 ? 17.171 49.001 22.694 1.00 30.90 214 THR A CA 1
ATOM 1664 C C . THR A 1 214 ? 17.440 49.024 21.200 1.00 35.44 214 THR A C 1
ATOM 1665 O O . THR A 1 214 ? 18.554 48.747 20.748 1.00 39.30 214 THR A O 1
ATOM 1669 N N . ALA A 1 215 ? 16.410 49.363 20.438 1.00 33.37 215 ALA A N 1
ATOM 1670 C CA . ALA A 1 215 ? 16.568 49.619 19.017 1.00 36.09 215 ALA A CA 1
ATOM 1671 C C . ALA A 1 215 ? 16.841 51.105 18.822 1.00 43.94 215 ALA A C 1
ATOM 1672 O O . ALA A 1 215 ? 16.167 51.949 19.420 1.00 47.20 215 ALA A O 1
ATOM 1674 N N . SER A 1 216 ? 17.850 51.423 18.020 1.00 41.18 216 SER A N 1
ATOM 1675 C CA . SER A 1 216 ? 18.108 52.812 17.685 1.00 42.03 216 SER A CA 1
ATOM 1676 C C . SER A 1 216 ? 17.348 53.177 16.411 1.00 44.70 216 SER A C 1
ATOM 1677 O O . SER A 1 216 ? 16.664 52.346 15.804 1.00 39.17 216 SER A O 1
ATOM 1680 N N . GLU A 1 217 ? 17.474 54.445 16.002 1.00 56.74 217 GLU A N 1
ATOM 1681 C CA . GLU A 1 217 ? 16.685 54.958 14.883 1.00 62.48 217 GLU A CA 1
ATOM 1682 C C . GLU A 1 217 ? 16.941 54.170 13.603 1.00 62.55 217 GLU A C 1
ATOM 1683 O O . GLU A 1 217 ? 16.016 53.929 12.818 1.00 60.31 217 GLU A O 1
ATOM 1685 N N . ASP A 1 218 ? 18.186 53.752 13.380 1.00 62.04 218 ASP A N 1
ATOM 1686 C CA . ASP A 1 218 ? 18.549 53.002 12.183 1.00 57.12 218 ASP A CA 1
ATOM 1687 C C . ASP A 1 218 ? 18.108 51.546 12.231 1.00 48.97 218 ASP A C 1
ATOM 1688 O O . ASP A 1 218 ? 18.362 50.809 11.272 1.00 48.62 218 ASP A O 1
ATOM 1693 N N . GLY A 1 219 ? 17.461 51.112 13.314 1.00 49.53 219 GLY A N 1
ATOM 1694 C CA . GLY A 1 219 ? 17.003 49.746 13.444 1.00 46.98 219 GLY A CA 1
ATOM 1695 C C . GLY A 1 219 ? 17.998 48.796 14.074 1.00 41.06 219 GLY A C 1
ATOM 1696 O O . GLY A 1 219 ? 17.639 47.644 14.350 1.00 38.60 219 GLY A O 1
ATOM 1697 N N . MET A 1 220 ? 19.233 49.237 14.299 1.00 39.31 220 MET A N 1
ATOM 1698 C CA . MET A 1 220 ? 20.220 48.408 14.972 1.00 33.45 220 MET A CA 1
ATOM 1699 C C . MET A 1 220 ? 19.784 48.122 16.403 1.00 33.79 220 MET A C 1
ATOM 1700 O O . MET A 1 220 ? 19.074 48.913 17.030 1.00 37.30 220 MET A O 1
ATOM 1705 N N . LEU A 1 221 ? 20.219 46.980 16.925 1.00 25.00 221 LEU A N 1
ATOM 1706 C CA . LEU A 1 221 ? 19.977 46.624 18.316 1.00 22.62 221 LEU A CA 1
ATOM 1707 C C . LEU A 1 221 ? 21.233 46.897 19.129 1.00 25.10 221 LEU A C 1
ATOM 1708 O O . LEU A 1 221 ? 22.335 46.498 18.734 1.00 26.64 221 LEU A O 1
ATOM 1713 N N . HIS A 1 222 ? 21.068 47.581 20.255 1.00 22.14 222 HIS A N 1
ATOM 1714 C CA . HIS A 1 222 ? 22.164 47.854 21.177 1.00 25.92 222 HIS A CA 1
ATOM 1715 C C . HIS A 1 222 ? 21.948 46.998 22.416 1.00 25.87 222 HIS A C 1
ATOM 1716 O O . HIS A 1 222 ? 21.029 47.257 23.199 1.00 23.92 222 HIS A O 1
ATOM 1723 N N . ALA A 1 223 ? 22.787 45.980 22.587 1.00 20.35 223 ALA A N 1
ATOM 1724 C CA . ALA A 1 223 ? 22.578 45.011 23.652 1.00 22.96 223 ALA A CA 1
ATOM 1725 C C . ALA A 1 223 ? 23.890 44.309 23.955 1.00 24.24 223 ALA A C 1
ATOM 1726 O O . ALA A 1 223 ? 24.701 44.063 23.055 1.00 22.59 223 ALA A O 1
ATOM 1728 N N . HIS A 1 224 ? 24.071 43.971 25.235 1.00 23.42 224 HIS A N 1
ATOM 1729 C CA . HIS A 1 224 ? 25.266 43.279 25.716 1.00 25.84 224 HIS A CA 1
ATOM 1730 C C . HIS A 1 224 ? 26.537 43.990 25.255 1.00 28.98 224 HIS A C 1
ATOM 1731 O O . HIS A 1 224 ? 27.514 43.362 24.839 1.00 29.83 224 HIS A O 1
ATOM 1738 N N . GLY A 1 225 ? 26.512 45.321 25.325 1.00 31.74 225 GLY A N 1
ATOM 1739 C CA . GLY A 1 225 ? 27.642 46.147 24.956 1.00 32.83 225 GLY A CA 1
ATOM 1740 C C . GLY A 1 225 ? 28.012 46.133 23.492 1.00 35.53 225 GLY A C 1
ATOM 1741 O O . GLY A 1 225 ? 29.105 46.585 23.144 1.00 37.15 225 GLY A O 1
ATOM 1742 N N . ARG A 1 226 ? 27.144 45.637 22.617 1.00 27.12 226 ARG A N 1
ATOM 1743 C CA . ARG A 1 226 ? 27.446 45.546 21.199 1.00 26.65 226 ARG A CA 1
ATOM 1744 C C . ARG A 1 226 ? 26.313 46.163 20.387 1.00 29.76 226 ARG A C 1
ATOM 1745 O O . ARG A 1 226 ? 25.209 46.387 20.888 1.00 30.73 226 ARG A O 1
ATOM 1753 N N . VAL A 1 227 ? 26.613 46.468 19.130 1.00 25.29 227 VAL A N 1
ATOM 1754 C CA . VAL A 1 227 ? 25.623 46.948 18.176 1.00 25.90 227 VAL A CA 1
ATOM 1755 C C . VAL A 1 227 ? 25.386 45.826 17.177 1.00 25.82 227 VAL A C 1
ATOM 1756 O O . VAL A 1 227 ? 26.325 45.354 16.527 1.00 28.72 227 VAL A O 1
ATOM 1760 N N . VAL A 1 228 ? 24.139 45.391 17.051 1.00 18.76 228 VAL A N 1
ATOM 1761 C CA . VAL A 1 228 ? 23.801 44.207 16.277 1.00 17.96 228 VAL A CA 1
ATOM 1762 C C . VAL A 1 228 ? 22.826 44.615 15.184 1.00 22.66 228 VAL A C 1
ATOM 1763 O O . VAL A 1 228 ? 21.803 45.245 15.469 1.00 22.13 228 VAL A O 1
ATOM 1767 N N . LYS A 1 229 ? 23.162 44.285 13.940 1.00 20.22 229 LYS A N 1
ATOM 1768 C CA . LYS A 1 229 ? 22.225 44.398 12.827 1.00 19.90 229 LYS A CA 1
ATOM 1769 C C . LYS A 1 229 ? 21.350 43.152 12.801 1.00 20.42 229 LYS A C 1
ATOM 1770 O O . LYS A 1 229 ? 21.860 42.035 12.656 1.00 20.28 229 LYS A O 1
ATOM 1776 N N . VAL A 1 230 ? 20.038 43.337 12.937 1.00 17.94 230 VAL A N 1
ATOM 1777 C CA . VAL A 1 230 ? 19.083 42.238 13.015 1.00 17.21 230 VAL A CA 1
ATOM 1778 C C . VAL A 1 230 ? 18.151 42.352 11.814 1.00 20.43 230 VAL A C 1
ATOM 1779 O O . VAL A 1 230 ? 17.534 43.404 11.603 1.00 22.65 230 VAL A O 1
ATOM 1783 N N . ALA A 1 231 ? 18.058 41.283 11.026 1.00 14.13 231 ALA A N 1
ATOM 1784 C CA . ALA A 1 231 ? 17.320 41.375 9.770 1.00 13.79 231 ALA A CA 1
ATOM 1785 C C . ALA A 1 231 ? 16.871 39.989 9.332 1.00 14.10 231 ALA A C 1
ATOM 1786 O O . ALA A 1 231 ? 17.389 38.968 9.797 1.00 13.20 231 ALA A O 1
ATOM 1788 N N . ALA A 1 232 ? 15.902 39.979 8.412 1.00 13.28 232 ALA A N 1
ATOM 1789 C CA . ALA A 1 232 ? 15.392 38.764 7.792 1.00 13.34 232 ALA A CA 1
ATOM 1790 C C . ALA A 1 232 ? 15.969 38.634 6.389 1.00 15.55 232 ALA A C 1
ATOM 1791 O O . ALA A 1 232 ? 16.005 39.616 5.634 1.00 17.36 232 ALA A O 1
ATOM 1793 N N . TYR A 1 233 ? 16.438 37.431 6.059 1.00 15.96 233 TYR A N 1
ATOM 1794 C CA . TYR A 1 233 ? 17.006 37.096 4.747 1.00 13.89 233 TYR A CA 1
ATOM 1795 C C . TYR A 1 233 ? 16.392 35.769 4.321 1.00 11.79 233 TYR A C 1
ATOM 1796 O O . TYR A 1 233 ? 17.027 34.717 4.459 1.00 13.49 233 TYR A O 1
ATOM 1805 N N . PRO A 1 234 ? 15.135 35.767 3.871 1.00 12.43 234 PRO A N 1
ATOM 1806 C CA . PRO A 1 234 ? 14.484 34.496 3.501 1.00 12.32 234 PRO A CA 1
ATOM 1807 C C . PRO A 1 234 ? 15.234 33.787 2.377 1.00 15.07 234 PRO A C 1
ATOM 1808 O O . PRO A 1 234 ? 15.539 34.382 1.346 1.00 18.42 234 PRO A O 1
ATOM 1812 N N . ILE A 1 235 ? 15.533 32.507 2.586 1.00 11.77 235 ILE A N 1
ATOM 1813 C CA . ILE A 1 235 ? 16.306 31.729 1.618 1.00 12.26 235 ILE A CA 1
ATOM 1814 C C . ILE A 1 235 ? 15.401 31.307 0.468 1.00 16.16 235 ILE A C 1
ATOM 1815 O O . ILE A 1 235 ? 14.340 30.705 0.684 1.00 13.63 235 ILE A O 1
ATOM 1820 N N . GLY A 1 236 ? 15.836 31.584 -0.762 1.00 15.82 236 GLY A N 1
ATOM 1821 C CA . GLY A 1 236 ? 15.100 31.201 -1.940 1.00 13.67 236 GLY A CA 1
ATOM 1822 C C . GLY A 1 236 ? 15.782 30.099 -2.724 1.00 15.87 236 GLY A C 1
ATOM 1823 O O . GLY A 1 236 ? 16.656 29.378 -2.219 1.00 16.46 236 GLY A O 1
ATOM 1824 N N . VAL A 1 237 ? 15.378 29.967 -3.987 1.00 15.30 237 VAL A N 1
ATOM 1825 C CA . VAL A 1 237 ? 15.899 28.941 -4.883 1.00 12.02 237 VAL A CA 1
ATOM 1826 C C . VAL A 1 237 ? 16.262 29.612 -6.200 1.00 12.82 237 VAL A C 1
ATOM 1827 O O . VAL A 1 237 ? 16.201 30.841 -6.315 1.00 15.23 237 VAL A O 1
ATOM 1831 N N . TYR A 1 238 ? 16.660 28.826 -7.199 1.00 13.32 238 TYR A N 1
ATOM 1832 C CA . TYR A 1 238 ? 16.814 29.347 -8.557 1.00 14.23 238 TYR A CA 1
ATOM 1833 C C . TYR A 1 238 ? 15.692 28.761 -9.401 1.00 14.36 238 TYR A C 1
ATOM 1834 O O . TYR A 1 238 ? 15.834 27.667 -9.963 1.00 13.78 238 TYR A O 1
ATOM 1843 N N . PRO A 1 239 ? 14.547 29.442 -9.502 1.00 17.18 239 PRO A N 1
ATOM 1844 C CA . PRO A 1 239 ? 13.359 28.775 -10.052 1.00 18.24 239 PRO A CA 1
ATOM 1845 C C . PRO A 1 239 ? 13.491 28.404 -11.516 1.00 14.54 239 PRO A C 1
ATOM 1846 O O . PRO A 1 239 ? 12.985 27.348 -11.914 1.00 15.80 239 PRO A O 1
ATOM 1850 N N . ASP A 1 240 ? 14.162 29.230 -12.329 1.00 16.31 240 ASP A N 1
ATOM 1851 C CA . ASP A 1 240 ? 14.321 28.883 -13.739 1.00 21.41 240 ASP A CA 1
ATOM 1852 C C . ASP A 1 240 ? 15.208 27.652 -13.902 1.00 17.09 240 ASP A C 1
ATOM 1853 O O . ASP A 1 240 ? 14.955 26.805 -14.767 1.00 17.99 240 ASP A O 1
ATOM 1858 N N . ALA A 1 241 ? 16.230 27.518 -13.053 1.00 15.51 241 ALA A N 1
ATOM 1859 C CA . ALA A 1 241 ? 17.096 26.345 -13.109 1.00 18.59 241 ALA A CA 1
ATOM 1860 C C . ALA A 1 241 ? 16.350 25.081 -12.703 1.00 18.58 241 ALA A C 1
ATOM 1861 O O . ALA A 1 241 ? 16.553 24.018 -13.302 1.00 17.75 241 ALA A O 1
ATOM 1863 N N . ILE A 1 242 ? 15.485 25.175 -11.685 1.00 14.49 242 ILE A N 1
ATOM 1864 C CA . ILE A 1 242 ? 14.682 24.026 -11.281 1.00 13.25 242 ILE A CA 1
ATOM 1865 C C . ILE A 1 242 ? 13.746 23.604 -12.405 1.00 13.96 242 ILE A C 1
ATOM 1866 O O . ILE A 1 242 ? 13.610 22.411 -12.706 1.00 14.27 242 ILE A O 1
ATOM 1871 N N . ALA A 1 243 ? 13.087 24.570 -13.049 1.00 15.58 243 ALA A N 1
ATOM 1872 C CA . ALA A 1 243 ? 12.143 24.221 -14.107 1.00 20.21 243 ALA A CA 1
ATOM 1873 C C . ALA A 1 243 ? 12.853 23.520 -15.256 1.00 14.45 243 ALA A C 1
ATOM 1874 O O . ALA A 1 243 ? 12.348 22.530 -15.803 1.00 14.49 243 ALA A O 1
ATOM 1876 N N . GLN A 1 244 ? 14.029 24.019 -15.629 1.00 15.23 244 GLN A N 1
ATOM 1877 C CA A GLN A 1 244 ? 14.799 23.396 -16.702 0.51 19.16 244 GLN A CA 1
ATOM 1878 C CA B GLN A 1 244 ? 14.776 23.390 -16.710 0.49 19.21 244 GLN A CA 1
ATOM 1879 C C . GLN A 1 244 ? 15.205 21.977 -16.328 1.00 19.91 244 GLN A C 1
ATOM 1880 O O . GLN A 1 244 ? 15.127 21.056 -17.154 1.00 20.14 244 GLN A O 1
ATOM 1891 N N . ALA A 1 245 ? 15.635 21.780 -15.072 1.00 16.95 245 ALA A N 1
ATOM 1892 C CA . ALA A 1 245 ? 16.019 20.448 -14.617 1.00 16.98 245 ALA A CA 1
ATOM 1893 C C . ALA A 1 245 ? 14.833 19.498 -14.643 1.00 19.60 245 ALA A C 1
ATOM 1894 O O . ALA A 1 245 ? 14.963 18.344 -15.068 1.00 19.73 245 ALA A O 1
ATOM 1896 N N . ALA A 1 246 ? 13.671 19.963 -14.178 1.00 14.08 246 ALA A N 1
ATOM 1897 C CA . ALA A 1 246 ? 12.484 19.117 -14.179 1.00 13.79 246 ALA A CA 1
ATOM 1898 C C . ALA A 1 246 ? 12.178 18.633 -15.592 1.00 17.80 246 ALA A C 1
ATOM 1899 O O . ALA A 1 246 ? 11.954 17.437 -15.814 1.00 18.37 246 ALA A O 1
ATOM 1901 N N . VAL A 1 247 ? 12.207 19.548 -16.571 1.00 14.53 247 VAL A N 1
ATOM 1902 C CA . VAL A 1 247 ? 11.939 19.170 -17.959 1.00 15.21 247 VAL A CA 1
ATOM 1903 C C . VAL A 1 247 ? 13.009 18.216 -18.468 1.00 15.93 247 VAL A C 1
ATOM 1904 O O . VAL A 1 247 ? 12.714 17.238 -19.165 1.00 21.00 247 VAL A O 1
ATOM 1908 N N . GLN A 1 248 ? 14.267 18.486 -18.121 1.00 18.62 248 GLN A N 1
ATOM 1909 C CA A GLN A 1 248 ? 15.385 17.668 -18.589 0.61 22.95 248 GLN A CA 1
ATOM 1910 C CA B GLN A 1 248 ? 15.356 17.663 -18.630 0.39 22.71 248 GLN A CA 1
ATOM 1911 C C . GLN A 1 248 ? 15.265 16.227 -18.118 1.00 21.42 248 GLN A C 1
ATOM 1912 O O . GLN A 1 248 ? 15.710 15.298 -18.809 1.00 22.59 248 GLN A O 1
ATOM 1923 N N . TYR A 1 249 ? 14.667 16.020 -16.947 1.00 17.09 249 TYR A N 1
ATOM 1924 C CA . TYR A 1 249 ? 14.451 14.695 -16.382 1.00 15.87 249 TYR A CA 1
ATOM 1925 C C . TYR A 1 249 ? 13.078 14.123 -16.713 1.00 18.46 249 TYR A C 1
ATOM 1926 O O . TYR A 1 249 ? 12.702 13.084 -16.166 1.00 16.31 249 TYR A O 1
ATOM 1935 N N . GLY A 1 250 ? 12.319 14.769 -17.601 1.00 19.09 250 GLY A N 1
ATOM 1936 C CA . GLY A 1 250 ? 10.958 14.330 -17.853 1.00 16.33 250 GLY A CA 1
ATOM 1937 C C . GLY A 1 250 ? 10.841 12.986 -18.543 1.00 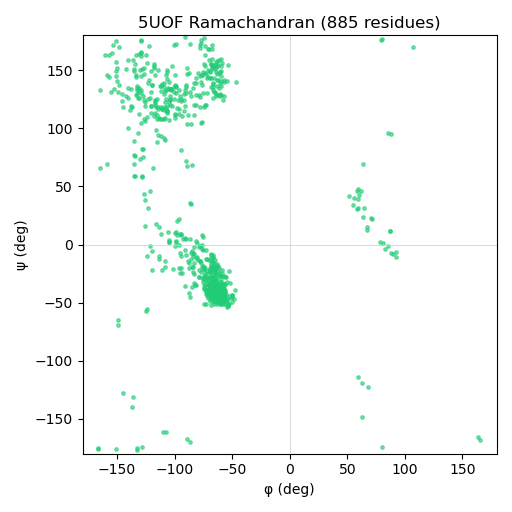17.02 250 GLY A C 1
ATOM 1938 O O . GLY A 1 250 ? 9.762 12.384 -18.521 1.00 20.49 250 GLY A O 1
ATOM 1939 N N . ALA A 1 251 ? 11.921 12.501 -19.153 1.00 16.24 251 ALA A N 1
ATOM 1940 C CA . ALA A 1 251 ? 11.892 11.240 -19.878 1.00 18.77 251 ALA A CA 1
ATOM 1941 C C . ALA A 1 251 ? 12.575 10.105 -19.126 1.00 18.94 251 ALA A C 1
ATOM 1942 O O . ALA A 1 251 ? 12.663 8.995 -19.660 1.00 21.50 251 ALA A O 1
ATOM 1944 N N . ARG A 1 252 ? 13.075 10.357 -17.916 1.00 19.23 252 ARG A N 1
ATOM 1945 C CA . ARG A 1 252 ? 13.767 9.323 -17.155 1.00 20.15 252 ARG A CA 1
ATOM 1946 C C . ARG A 1 252 ? 12.821 8.177 -16.817 1.00 22.57 252 ARG A C 1
ATOM 1947 O O . ARG A 1 252 ? 11.630 8.381 -16.584 1.00 19.78 252 ARG A O 1
ATOM 1955 N N . LYS A 1 253 ? 13.370 6.959 -16.777 1.00 24.84 253 LYS A N 1
ATOM 1956 C CA . LYS A 1 253 ? 12.551 5.770 -16.530 1.00 23.37 253 LYS A CA 1
ATOM 1957 C C . LYS A 1 253 ? 11.655 5.879 -15.297 1.00 21.50 253 LYS A C 1
ATOM 1958 O O . LYS A 1 253 ? 10.462 5.557 -15.410 1.00 23.05 253 LYS A O 1
ATOM 1960 N N . PRO A 1 254 ? 12.124 6.335 -14.128 1.00 20.27 254 PRO A N 1
ATOM 1961 C CA . PRO A 1 254 ? 11.216 6.404 -12.966 1.00 23.06 254 PRO A CA 1
ATOM 1962 C C . PRO A 1 254 ? 10.038 7.337 -13.175 1.00 24.86 254 PRO A C 1
ATOM 1963 O O . PRO A 1 254 ? 8.938 7.058 -12.677 1.00 22.98 254 PRO A O 1
ATOM 1967 N N . VAL A 1 255 ? 10.230 8.432 -13.918 1.00 22.34 255 VAL A N 1
ATOM 1968 C CA . VAL A 1 255 ? 9.120 9.326 -14.250 1.00 19.79 255 VAL A CA 1
ATOM 1969 C C . VAL A 1 255 ? 8.094 8.595 -15.108 1.00 25.36 255 VAL A C 1
ATOM 1970 O O . VAL A 1 255 ? 6.886 8.632 -14.839 1.00 22.83 255 VAL A O 1
ATOM 1974 N N . LYS A 1 256 ? 8.564 7.926 -16.163 1.00 22.02 256 LYS A N 1
ATOM 1975 C CA . LYS A 1 256 ? 7.681 7.098 -16.975 1.00 24.19 256 LYS A CA 1
ATOM 1976 C C . LYS A 1 256 ? 7.032 5.998 -16.133 1.00 23.30 256 LYS A C 1
ATOM 1977 O O . LYS A 1 256 ? 5.845 5.694 -16.310 1.00 36.19 256 LYS A O 1
ATOM 1983 N N . MET A 1 257 ? 7.789 5.398 -15.203 1.00 28.93 257 MET A N 1
ATOM 1984 C CA A MET A 1 257 ? 7.239 4.357 -14.334 0.50 32.32 257 MET A CA 1
ATOM 1985 C CA B MET A 1 257 ? 7.219 4.353 -14.359 0.50 32.36 257 MET A CA 1
ATOM 1986 C C . MET A 1 257 ? 6.082 4.899 -13.504 1.00 35.24 257 MET A C 1
ATOM 1987 O O . MET A 1 257 ? 4.986 4.326 -13.478 1.00 37.68 257 MET A O 1
ATOM 1996 N N . LEU A 1 258 ? 6.323 6.010 -12.807 1.00 29.72 258 LEU A N 1
ATOM 1997 C CA . LEU A 1 258 ? 5.292 6.609 -11.967 1.00 27.02 258 LEU A CA 1
ATOM 1998 C C . LEU A 1 258 ? 4.067 6.996 -12.784 1.00 24.30 258 LEU A C 1
ATOM 1999 O O . LEU A 1 258 ? 2.929 6.752 -12.359 1.00 32.00 258 LEU A O 1
ATOM 2004 N N . ARG A 1 259 ? 4.272 7.599 -13.958 1.00 25.50 259 ARG A N 1
ATOM 2005 C CA A ARG A 1 259 ? 3.139 7.997 -14.785 0.48 29.32 259 ARG A CA 1
ATOM 2006 C CA B ARG A 1 259 ? 3.139 7.997 -14.786 0.52 29.23 259 ARG A CA 1
ATOM 2007 C C . ARG A 1 259 ? 2.294 6.790 -15.173 1.00 37.04 259 ARG A C 1
ATOM 2008 O O . ARG A 1 259 ? 1.059 6.838 -15.114 1.00 34.53 259 ARG A O 1
ATOM 2023 N N . ASP A 1 260 ? 2.945 5.696 -15.581 1.00 34.41 260 ASP A N 1
ATOM 2024 C CA . ASP A 1 260 ? 2.210 4.481 -15.913 1.00 34.94 260 ASP A CA 1
ATOM 2025 C C . ASP A 1 260 ? 1.489 3.930 -14.689 1.00 29.13 260 ASP A C 1
ATOM 2026 O O . ASP A 1 260 ? 0.338 3.494 -14.782 1.00 39.23 260 ASP A O 1
ATOM 2031 N N . ALA A 1 261 ? 2.155 3.940 -13.532 1.00 33.99 261 ALA A N 1
ATOM 2032 C CA . ALA A 1 261 ? 1.550 3.397 -12.321 1.00 38.01 261 ALA A CA 1
ATOM 2033 C C . ALA A 1 261 ? 0.314 4.184 -11.908 1.00 44.20 261 ALA A C 1
ATOM 2034 O O . ALA A 1 261 ? -0.605 3.620 -11.302 1.00 48.84 261 ALA A O 1
ATOM 2036 N N . LEU A 1 262 ? 0.275 5.481 -12.222 1.00 40.01 262 LEU A N 1
ATOM 2037 C CA . LEU A 1 262 ? -0.869 6.311 -11.860 1.00 38.22 262 LEU A CA 1
ATOM 2038 C C . LEU A 1 262 ? -2.071 6.051 -12.755 1.00 39.22 262 LEU A C 1
ATOM 2039 O O . LEU A 1 262 ? -3.211 6.213 -12.309 1.00 37.49 262 LEU A O 1
ATOM 2044 N N . GLY A 1 263 ? -1.845 5.668 -14.007 1.00 38.18 263 GLY A N 1
ATOM 2045 C CA . GLY A 1 263 ? -2.946 5.302 -14.883 1.00 42.24 263 GLY A CA 1
ATOM 2046 C C . GLY A 1 263 ? -3.958 6.401 -15.104 1.00 38.01 263 GLY A C 1
ATOM 2047 O O . GLY A 1 263 ? -5.163 6.129 -15.154 1.00 39.46 263 GLY A O 1
ATOM 2048 N N . GLY A 1 264 ? -3.495 7.641 -15.239 1.00 31.36 264 GLY A N 1
ATOM 2049 C CA . GLY A 1 264 ? -4.373 8.769 -15.438 1.00 27.66 264 GLY A CA 1
ATOM 2050 C C . GLY A 1 264 ? -4.885 9.411 -14.164 1.00 26.33 264 GLY A C 1
ATOM 2051 O O . GLY A 1 264 ? -5.542 10.459 -14.234 1.00 28.67 264 GLY A O 1
ATOM 2052 N N . ARG A 1 265 ? -4.625 8.817 -13.008 1.00 22.51 265 ARG A N 1
ATOM 2053 C CA . ARG A 1 265 ? -5.054 9.430 -11.763 1.00 15.90 265 ARG A CA 1
ATOM 2054 C C . ARG A 1 265 ? -4.282 10.718 -11.506 1.00 18.44 265 ARG A C 1
ATOM 2055 O O . ARG A 1 265 ? -3.135 10.876 -11.936 1.00 18.36 265 ARG A O 1
ATOM 2063 N N . LYS A 1 266 ? -4.920 11.638 -10.781 1.00 14.07 266 LYS A N 1
ATOM 2064 C CA . LYS A 1 266 ? -4.229 12.819 -10.278 1.00 11.87 266 LYS A CA 1
ATOM 2065 C C . LYS A 1 266 ? -3.213 12.420 -9.216 1.00 12.34 266 LYS A C 1
ATOM 2066 O O . LYS A 1 266 ? -3.338 11.384 -8.563 1.00 12.99 266 LYS A O 1
ATOM 2072 N N . LEU A 1 267 ? -2.194 13.261 -9.052 1.00 11.62 267 LEU A N 1
ATOM 2073 C CA . LEU A 1 267 ? -1.062 12.973 -8.187 1.00 11.41 267 LEU A CA 1
ATOM 2074 C C . LEU A 1 267 ? -0.868 14.124 -7.213 1.00 12.80 267 LEU A C 1
ATOM 2075 O O . LEU A 1 267 ? -0.729 15.281 -7.634 1.00 10.13 267 LEU A O 1
ATOM 2080 N N . VAL A 1 268 ? -0.878 13.803 -5.916 1.00 10.28 268 VAL A N 1
ATOM 2081 C CA . VAL A 1 268 ? -0.494 14.728 -4.850 1.00 11.86 268 VAL A CA 1
ATOM 2082 C C . VAL A 1 268 ? 0.900 14.323 -4.385 1.00 11.04 268 VAL A C 1
ATOM 2083 O O . VAL A 1 268 ? 1.123 13.160 -4.027 1.00 11.06 268 VAL A O 1
ATOM 2087 N N . MET A 1 269 ? 1.846 15.263 -4.405 1.00 10.36 269 MET A N 1
ATOM 2088 C CA . MET A 1 269 ? 3.225 14.991 -4.009 1.00 8.81 269 MET A CA 1
ATOM 2089 C C . MET A 1 269 ? 3.503 15.626 -2.658 1.00 11.14 269 MET A C 1
ATOM 2090 O O . MET A 1 269 ? 3.055 16.745 -2.385 1.00 11.09 269 MET A O 1
ATOM 2095 N N . SER A 1 270 ? 4.276 14.917 -1.840 1.00 12.15 270 SER A N 1
ATOM 2096 C CA . SER A 1 270 ? 4.658 15.360 -0.504 1.00 10.76 270 SER A CA 1
ATOM 2097 C C . SER A 1 270 ? 6.040 14.774 -0.232 1.00 12.35 270 SER A C 1
ATOM 2098 O O . SER A 1 270 ? 6.265 13.584 -0.475 1.00 13.07 270 SER A O 1
ATOM 2101 N N . VAL A 1 271 ? 6.980 15.607 0.226 1.00 12.30 271 VAL A N 1
ATOM 2102 C CA . VAL A 1 271 ? 8.364 15.179 0.429 1.00 13.62 271 VAL A CA 1
ATOM 2103 C C . VAL A 1 271 ? 8.837 15.789 1.741 1.00 12.27 271 VAL A C 1
ATOM 2104 O O . VAL A 1 271 ? 8.886 17.018 1.867 1.00 12.86 271 VAL A O 1
ATOM 2108 N N . ASP A 1 272 ? 9.145 14.941 2.723 1.00 13.18 272 ASP A N 1
ATOM 2109 C CA . ASP A 1 272 ? 9.517 15.414 4.057 1.00 11.83 272 ASP A CA 1
ATOM 2110 C C . ASP A 1 272 ? 10.499 14.457 4.702 1.00 14.90 272 ASP A C 1
ATOM 2111 O O . ASP A 1 272 ? 10.302 13.245 4.656 1.00 16.33 272 ASP A O 1
ATOM 2116 N N . ARG A 1 273 ? 11.528 15.002 5.349 1.00 14.98 273 ARG A N 1
ATOM 2117 C CA . ARG A 1 273 ? 12.252 14.190 6.309 1.00 15.96 273 ARG A CA 1
ATOM 2118 C C . ARG A 1 273 ? 11.349 13.905 7.509 1.00 15.38 273 ARG A C 1
ATOM 2119 O O . ARG A 1 273 ? 10.391 14.629 7.788 1.00 17.51 273 ARG A O 1
ATOM 2127 N N . LEU A 1 274 ? 11.638 12.817 8.210 1.00 17.49 274 LEU A N 1
ATOM 2128 C CA . LEU A 1 274 ? 10.800 12.415 9.337 1.00 14.91 274 LEU A CA 1
ATOM 2129 C C . LEU A 1 274 ? 11.277 13.145 10.586 1.00 16.11 274 LEU A C 1
ATOM 2130 O O . LEU A 1 274 ? 12.301 12.785 11.169 1.00 19.64 274 LEU A O 1
ATOM 2135 N N . ASP A 1 275 ? 10.543 14.174 11.002 1.00 15.98 275 ASP A N 1
ATOM 2136 C CA . ASP A 1 275 ? 10.739 14.727 12.336 1.00 13.49 275 ASP A CA 1
ATOM 2137 C C . ASP A 1 275 ? 9.398 15.250 12.828 1.00 13.67 275 ASP A C 1
ATOM 2138 O O . ASP A 1 275 ? 8.416 15.309 12.078 1.00 12.67 275 ASP A O 1
ATOM 2143 N N . TYR A 1 276 ? 9.355 15.606 14.112 1.00 15.10 276 TYR A N 1
ATOM 2144 C CA . TYR A 1 276 ? 8.079 15.932 14.732 1.00 14.51 276 TYR A CA 1
ATOM 2145 C C . TYR A 1 276 ? 7.542 17.303 14.350 1.00 16.87 276 TYR A C 1
ATOM 2146 O O . TYR A 1 276 ? 6.419 17.633 14.739 1.00 17.98 276 TYR A O 1
ATOM 2155 N N . SER A 1 277 ? 8.279 18.097 13.579 1.00 15.03 277 SER A N 1
ATOM 2156 C CA . SER A 1 277 ? 7.720 19.348 13.092 1.00 11.24 277 SER A CA 1
ATOM 2157 C C . SER A 1 277 ? 6.878 19.172 11.834 1.00 14.10 277 SER A C 1
ATOM 2158 O O . SER A 1 277 ? 6.222 20.127 11.416 1.00 13.46 277 SER A O 1
ATOM 2161 N N . LYS A 1 278 ? 6.874 17.986 11.228 1.00 12.08 278 LYS A N 1
ATOM 2162 C CA . LYS A 1 278 ? 6.293 17.837 9.900 1.00 10.99 278 LYS A CA 1
ATOM 2163 C C . LYS A 1 278 ? 4.799 17.547 9.913 1.00 14.97 278 LYS A C 1
ATOM 2164 O O . LYS A 1 278 ? 4.130 17.795 8.901 1.00 15.65 278 LYS A O 1
ATOM 2170 N N . GLY A 1 279 ? 4.253 17.054 11.021 1.00 15.42 279 GLY A N 1
ATOM 2171 C CA . GLY A 1 279 ? 2.825 16.753 11.062 1.00 15.31 279 GLY A CA 1
ATOM 2172 C C . GLY A 1 279 ? 2.399 15.728 10.032 1.00 14.22 279 GLY A C 1
ATOM 2173 O O . GLY A 1 279 ? 1.364 15.899 9.367 1.00 12.76 279 GLY A O 1
ATOM 2174 N N . LEU A 1 280 ? 3.186 14.664 9.867 1.00 12.96 280 LEU A N 1
ATOM 2175 C CA . LEU A 1 280 ? 2.904 13.740 8.774 1.00 12.74 280 LEU A CA 1
ATOM 2176 C C . LEU A 1 280 ? 1.684 12.869 9.069 1.00 13.19 280 LEU A C 1
ATOM 2177 O O . LEU A 1 280 ? 1.008 12.427 8.136 1.00 13.22 280 LEU A O 1
ATOM 2182 N N . VAL A 1 281 ? 1.376 12.610 10.342 1.00 13.22 281 VAL A N 1
ATOM 2183 C CA . VAL A 1 281 ? 0.119 11.930 10.643 1.00 14.17 281 VAL A CA 1
ATOM 2184 C C . VAL A 1 281 ? -1.050 12.777 10.172 1.00 14.54 281 VAL A C 1
ATOM 2185 O O . VAL A 1 281 ? -1.983 12.283 9.524 1.00 13.03 281 VAL A O 1
ATOM 2189 N N . GLU A 1 282 ? -1.019 14.066 10.520 1.00 15.12 282 GLU A N 1
ATOM 2190 C CA . GLU A 1 282 ? -2.060 14.990 10.086 1.00 16.39 282 GLU A CA 1
ATOM 2191 C C . GLU A 1 282 ? -2.129 15.044 8.571 1.00 16.32 282 GLU A C 1
ATOM 2192 O O . GLU A 1 282 ? -3.217 15.087 7.992 1.00 13.26 282 GLU A O 1
ATOM 2198 N N . ARG A 1 283 ? -0.967 15.050 7.918 1.00 10.91 283 ARG A N 1
ATOM 2199 C CA . ARG A 1 283 ? -0.908 15.048 6.459 1.00 12.24 283 ARG A CA 1
ATOM 2200 C C . ARG A 1 283 ? -1.722 13.891 5.880 1.00 10.62 283 ARG A C 1
ATOM 2201 O O . ARG A 1 283 ? -2.580 14.081 5.001 1.00 11.02 283 ARG A O 1
ATOM 2209 N N . PHE A 1 284 ? -1.463 12.680 6.369 1.00 11.31 284 PHE A N 1
ATOM 2210 C CA . PHE A 1 284 ? -2.156 11.504 5.867 1.00 9.63 284 PHE A CA 1
ATOM 2211 C C . PHE A 1 284 ? -3.634 11.556 6.221 1.00 11.35 284 PHE A C 1
ATOM 2212 O O . PHE A 1 284 ? -4.483 11.199 5.400 1.00 12.51 284 PHE A O 1
ATOM 2220 N N . GLN A 1 285 ? -3.953 11.961 7.452 1.00 12.38 285 GLN A N 1
ATOM 2221 C CA . GLN A 1 285 ? -5.342 11.896 7.896 1.00 10.71 285 GLN A CA 1
ATOM 2222 C C . GLN A 1 285 ? -6.215 12.896 7.151 1.00 11.36 285 GLN A C 1
ATOM 2223 O O . GLN A 1 285 ? -7.411 12.652 6.961 1.00 11.97 285 GLN A O 1
ATOM 2229 N N . ALA A 1 286 ? -5.655 14.038 6.762 1.00 10.76 286 ALA A N 1
ATOM 2230 C CA . ALA A 1 286 ? -6.450 14.980 5.983 1.00 13.18 286 ALA A CA 1
ATOM 2231 C C . ALA A 1 286 ? -6.729 14.446 4.586 1.00 12.70 286 ALA A C 1
ATOM 2232 O O . ALA A 1 286 ? -7.798 14.708 4.031 1.00 11.65 286 ALA A O 1
ATOM 2234 N N . PHE A 1 287 ? -5.782 13.706 3.999 1.00 10.71 287 PHE A N 1
ATOM 2235 C CA . PHE A 1 287 ? -6.047 13.058 2.717 1.00 11.70 287 PHE A CA 1
ATOM 2236 C C . PHE A 1 287 ? -7.141 12.009 2.868 1.00 15.77 287 PHE A C 1
ATOM 2237 O O . PHE A 1 287 ? -8.036 11.897 2.020 1.00 12.81 287 PHE A O 1
ATOM 2245 N N . GLU A 1 288 ? -7.081 11.234 3.952 1.00 13.13 288 GLU A N 1
ATOM 2246 C CA . GLU A 1 288 ? -8.137 10.276 4.256 1.00 11.85 288 GLU A CA 1
ATOM 2247 C C . GLU A 1 288 ? -9.488 10.971 4.366 1.00 13.02 288 GLU A C 1
ATOM 2248 O O . GLU A 1 288 ? -10.480 10.516 3.792 1.00 13.32 288 GLU A O 1
ATOM 2254 N N . ARG A 1 289 ? -9.530 12.085 5.101 1.00 12.26 289 ARG A N 1
ATOM 2255 C CA . ARG A 1 289 ? -10.772 12.823 5.295 1.00 16.04 289 ARG A CA 1
ATOM 2256 C C . ARG A 1 289 ? -11.304 13.341 3.969 1.00 15.43 289 ARG A C 1
ATOM 2257 O O . ARG A 1 289 ? -12.509 13.305 3.722 1.00 15.66 289 ARG A O 1
ATOM 2265 N N . MET A 1 290 ? -10.420 13.808 3.086 1.00 12.49 290 MET A N 1
ATOM 2266 C CA A MET A 1 290 ? -10.890 14.256 1.782 0.53 12.70 290 MET A CA 1
ATOM 2267 C CA B MET A 1 290 ? -10.876 14.253 1.771 0.47 12.79 290 MET A CA 1
ATOM 2268 C C . MET A 1 290 ? -11.537 13.111 1.009 1.00 14.09 290 MET A C 1
ATOM 2269 O O . MET A 1 290 ? -12.596 13.284 0.401 1.00 13.50 290 MET A O 1
ATOM 2278 N N . LEU A 1 291 ? -10.917 11.927 1.028 1.00 14.96 291 LEU A N 1
ATOM 2279 C CA . LEU A 1 291 ? -11.477 10.792 0.301 1.00 14.58 291 LEU A CA 1
ATOM 2280 C C . LEU A 1 291 ? -12.815 10.359 0.879 1.00 16.99 291 LEU A C 1
ATOM 2281 O O . LEU A 1 291 ? -13.682 9.872 0.141 1.00 18.27 291 LEU A O 1
ATOM 2286 N N . ALA A 1 292 ? -12.990 10.503 2.196 1.00 14.56 292 ALA A N 1
ATOM 2287 C CA . ALA A 1 292 ? -14.275 10.193 2.819 1.00 14.60 292 ALA A CA 1
ATOM 2288 C C . ALA A 1 292 ? -15.323 11.244 2.471 1.00 20.76 292 ALA A C 1
ATOM 2289 O O . ALA A 1 292 ? -16.487 10.908 2.215 1.00 20.71 292 ALA A O 1
ATOM 2291 N N . ASN A 1 293 ? -14.925 12.521 2.454 1.00 19.50 293 ASN A N 1
ATOM 2292 C CA . ASN A 1 293 ? -15.869 13.613 2.214 1.00 19.71 293 ASN A CA 1
ATOM 2293 C C . ASN A 1 293 ? -16.263 13.718 0.748 1.00 23.50 293 ASN A C 1
ATOM 2294 O O . ASN A 1 293 ? -17.383 14.138 0.438 1.00 21.87 293 ASN A O 1
ATOM 2299 N N . ALA A 1 294 ? -15.356 13.377 -0.160 1.00 21.26 294 ALA A N 1
ATOM 2300 C CA . ALA A 1 294 ? -15.566 13.523 -1.600 1.00 17.97 294 ALA A CA 1
ATOM 2301 C C . ALA A 1 294 ? -15.255 12.172 -2.220 1.00 20.52 294 ALA A C 1
ATOM 2302 O O . ALA A 1 294 ? -14.188 11.978 -2.824 1.00 22.21 294 ALA A O 1
ATOM 2304 N N . PRO A 1 295 ? -16.155 11.198 -2.067 1.00 21.85 295 PRO A N 1
ATOM 2305 C CA . PRO A 1 295 ? -15.816 9.830 -2.481 1.00 22.49 295 PRO A CA 1
ATOM 2306 C C . PRO A 1 295 ? -15.629 9.676 -3.973 1.00 22.34 295 PRO A C 1
ATOM 2307 O O . PRO A 1 295 ? -15.066 8.662 -4.399 1.00 19.67 295 PRO A O 1
ATOM 2311 N N . GLY A 1 296 ? -16.062 10.649 -4.778 1.00 23.22 296 GLY A N 1
ATOM 2312 C CA . GLY A 1 296 ? -15.751 10.626 -6.195 1.00 20.48 296 GLY A CA 1
ATOM 2313 C C . GLY A 1 296 ? -14.267 10.674 -6.484 1.00 21.26 296 GLY A C 1
ATOM 2314 O O . GLY A 1 296 ? -13.844 10.286 -7.577 1.00 19.92 296 GLY A O 1
ATOM 2315 N N . TRP A 1 297 ? -13.462 11.135 -5.527 1.00 16.79 297 TRP A N 1
ATOM 2316 C CA . TRP A 1 297 ? -12.018 11.132 -5.713 1.00 13.15 297 TRP A CA 1
ATOM 2317 C C . TRP A 1 297 ? -11.388 9.768 -5.475 1.00 14.86 297 TRP A C 1
ATOM 2318 O O . TRP A 1 297 ? -10.217 9.572 -5.829 1.00 18.06 297 TRP A O 1
ATOM 2329 N N . GLN A 1 298 ? -12.117 8.831 -4.882 1.00 18.27 298 GLN A N 1
ATOM 2330 C CA . GLN A 1 298 ? -11.570 7.503 -4.648 1.00 15.33 298 GLN A CA 1
ATOM 2331 C C . GLN A 1 298 ? -11.268 6.813 -5.969 1.00 15.54 298 GLN A C 1
ATOM 2332 O O . GLN A 1 298 ? -12.120 6.748 -6.860 1.00 18.62 298 GLN A O 1
ATOM 2338 N N . GLY A 1 299 ? -10.036 6.318 -6.102 1.00 14.75 299 GLY A N 1
ATOM 2339 C CA . GLY A 1 299 ? -9.583 5.727 -7.343 1.00 18.69 299 GLY A CA 1
ATOM 2340 C C . GLY A 1 299 ? -9.184 6.716 -8.419 1.00 15.68 299 GLY A C 1
ATOM 2341 O O . GLY A 1 299 ? -8.845 6.291 -9.533 1.00 16.58 299 GLY A O 1
ATOM 2342 N N . ARG A 1 300 ? -9.229 8.016 -8.135 1.00 13.97 300 ARG A N 1
ATOM 2343 C CA . ARG A 1 300 ? -8.936 9.039 -9.122 1.00 12.50 300 ARG A CA 1
ATOM 2344 C C . ARG A 1 300 ? -7.785 9.944 -8.713 1.00 14.30 300 ARG A C 1
ATOM 2345 O O . ARG A 1 300 ? -7.440 10.860 -9.465 1.00 15.11 300 ARG A O 1
ATOM 2353 N N . VAL A 1 301 ? -7.203 9.728 -7.536 1.00 11.98 301 VAL A N 1
ATOM 2354 C CA . VAL A 1 301 ? -6.066 10.508 -7.059 1.00 12.75 301 VAL A CA 1
ATOM 2355 C C . VAL A 1 301 ? -5.257 9.608 -6.140 1.00 13.57 301 VAL A C 1
ATOM 2356 O O . VAL A 1 301 ? -5.800 8.717 -5.482 1.00 13.76 301 VAL A O 1
ATOM 2360 N N . SER A 1 302 ? -3.949 9.832 -6.106 1.00 12.91 302 SER A N 1
ATOM 2361 C CA . SER A 1 302 ? -3.068 9.140 -5.179 1.00 12.64 302 SER A CA 1
ATOM 2362 C C . SER A 1 302 ? -2.130 10.136 -4.523 1.00 13.48 302 SER A C 1
ATOM 2363 O O . SER A 1 302 ? -1.695 11.110 -5.140 1.00 14.17 302 SER A O 1
ATOM 2366 N N . LEU A 1 303 ? -1.806 9.863 -3.271 1.00 10.06 303 LEU A N 1
ATOM 2367 C CA . LEU A 1 303 ? -0.820 10.640 -2.540 1.00 9.33 303 LEU A CA 1
ATOM 2368 C C . LEU A 1 303 ? 0.492 9.868 -2.540 1.00 9.45 303 LEU A C 1
ATOM 2369 O O . LEU A 1 303 ? 0.523 8.699 -2.158 1.00 13.07 303 LEU A O 1
ATOM 2374 N N . VAL A 1 304 ? 1.565 10.509 -3.003 1.00 9.84 304 VAL A N 1
ATOM 2375 C CA . VAL A 1 304 ? 2.910 9.960 -2.902 1.00 10.82 304 VAL A CA 1
ATOM 2376 C C . VAL A 1 304 ? 3.636 10.757 -1.829 1.00 13.57 304 VAL A C 1
ATOM 2377 O O . VAL A 1 304 ? 3.852 11.963 -1.988 1.00 12.51 304 VAL A O 1
ATOM 2381 N N . GLN A 1 305 ? 3.985 10.093 -0.730 1.00 11.03 305 GLN A N 1
ATOM 2382 C CA . GLN A 1 305 ? 4.785 10.681 0.344 1.00 10.33 305 GLN A CA 1
ATOM 2383 C C . GLN A 1 305 ? 6.179 10.078 0.280 1.00 12.32 305 GLN A C 1
ATOM 2384 O O . GLN A 1 305 ? 6.348 8.871 0.484 1.00 14.67 305 GLN A O 1
ATOM 2390 N N . ILE A 1 306 ? 7.171 10.915 -0.008 1.00 10.38 306 ILE A N 1
ATOM 2391 C CA . ILE A 1 306 ? 8.564 10.507 -0.015 1.00 9.83 306 ILE A CA 1
ATOM 2392 C C . ILE A 1 306 ? 9.190 11.028 1.266 1.00 11.42 306 ILE A C 1
ATOM 2393 O O . ILE A 1 306 ? 8.970 12.183 1.646 1.00 12.45 306 ILE A O 1
ATOM 2398 N N . ALA A 1 307 ? 9.934 10.165 1.947 1.00 14.40 307 ALA A N 1
ATOM 2399 C CA . ALA A 1 307 ? 10.620 10.520 3.189 1.00 13.57 307 ALA A CA 1
ATOM 2400 C C . ALA A 1 307 ? 12.053 10.028 3.068 1.00 17.04 307 ALA A C 1
ATOM 2401 O O . ALA A 1 307 ? 12.327 8.836 3.291 1.00 15.63 307 ALA A O 1
ATOM 2403 N N . PRO A 1 308 ? 12.978 10.893 2.672 1.00 20.09 308 PRO A N 1
ATOM 2404 C CA . PRO A 1 308 ? 14.379 10.499 2.599 1.00 25.19 308 PRO A CA 1
ATOM 2405 C C . PRO A 1 308 ? 14.849 10.020 3.959 1.00 22.18 308 PRO A C 1
ATOM 2406 O O . PRO A 1 308 ? 14.686 10.734 4.956 1.00 24.76 308 PRO A O 1
ATOM 2410 N N . PRO A 1 309 ? 15.385 8.806 4.050 1.00 24.71 309 PRO A N 1
ATOM 2411 C CA . PRO A 1 309 ? 15.770 8.271 5.363 1.00 31.38 309 PRO A CA 1
ATOM 2412 C C . PRO A 1 309 ? 16.824 9.139 6.041 1.00 38.43 309 PRO A C 1
ATOM 2413 O O . PRO A 1 309 ? 17.744 9.651 5.400 1.00 36.33 309 PRO A O 1
ATOM 2417 N N . THR A 1 310 ? 16.652 9.330 7.353 1.00 48.04 310 THR A N 1
ATOM 2418 C CA . THR A 1 310 ? 17.623 10.012 8.211 1.00 55.25 310 THR A CA 1
ATOM 2419 C C . THR A 1 310 ? 17.768 9.174 9.482 1.00 62.44 310 THR A C 1
ATOM 2420 O O . THR A 1 310 ? 17.336 9.583 10.563 1.00 64.53 310 THR A O 1
ATOM 2424 N N . ARG A 1 311 ? 18.375 7.990 9.337 1.00 64.64 311 ARG A N 1
ATOM 2425 C CA . ARG A 1 311 ? 18.523 7.072 10.465 1.00 71.13 311 ARG A CA 1
ATOM 2426 C C . ARG A 1 311 ? 19.164 7.745 11.674 1.00 79.46 311 ARG A C 1
ATOM 2427 O O . ARG A 1 311 ? 18.993 7.275 12.806 1.00 85.38 311 ARG A O 1
ATOM 2429 N N . SER A 1 312 ? 19.902 8.838 11.458 1.00 78.68 312 SER A N 1
ATOM 2430 C CA . SER A 1 312 ? 20.453 9.622 12.560 1.00 74.80 312 SER A CA 1
ATOM 2431 C C . SER A 1 312 ? 19.329 10.222 13.401 1.00 72.02 312 SER A C 1
ATOM 2432 O O . SER A 1 312 ? 18.366 10.779 12.863 1.00 75.87 312 SER A O 1
ATOM 2434 N N . ASP A 1 313 ? 19.490 10.142 14.726 1.00 65.08 313 ASP A N 1
ATOM 2435 C CA . ASP A 1 313 ? 18.405 10.210 15.705 1.00 57.01 313 ASP A CA 1
ATOM 2436 C C . ASP A 1 313 ? 17.492 9.009 15.493 1.00 50.70 313 ASP A C 1
ATOM 2437 O O . ASP A 1 313 ? 16.338 9.148 15.062 1.00 42.46 313 ASP A O 1
ATOM 2442 N N . VAL A 1 314 ? 18.020 7.823 15.814 1.00 42.11 314 VAL A N 1
ATOM 2443 C CA . VAL A 1 314 ? 17.366 6.567 15.458 1.00 43.99 314 VAL A CA 1
ATOM 2444 C C . VAL A 1 314 ? 16.016 6.441 16.149 1.00 44.58 314 VAL A C 1
ATOM 2445 O O . VAL A 1 314 ? 15.024 6.034 15.531 1.00 46.93 314 VAL A O 1
ATOM 2447 N N . GLN A 1 315 ? 15.956 6.776 17.440 1.00 36.50 315 GLN A N 1
ATOM 2448 C CA . GLN A 1 315 ? 14.717 6.600 18.193 1.00 40.26 315 GLN A CA 1
ATOM 2449 C C . GLN A 1 315 ? 13.580 7.407 17.574 1.00 34.71 315 GLN A C 1
ATOM 2450 O O . GLN A 1 315 ? 12.491 6.877 17.325 1.00 38.76 315 GLN A O 1
ATOM 2452 N N . THR A 1 316 ? 13.825 8.690 17.295 1.00 31.13 316 THR A N 1
ATOM 2453 C CA . THR A 1 316 ? 12.780 9.535 16.730 1.00 32.10 316 THR A CA 1
ATOM 2454 C C . THR A 1 316 ? 12.407 9.082 15.324 1.00 27.11 316 THR A C 1
ATOM 2455 O O . THR A 1 316 ? 11.221 9.028 14.977 1.00 26.22 316 THR A O 1
ATOM 2459 N N . TYR A 1 317 ? 13.405 8.742 14.508 1.00 28.06 317 TYR A N 1
ATOM 2460 C CA . TYR A 1 317 ? 13.124 8.320 13.140 1.00 27.53 317 TYR A CA 1
ATOM 2461 C C . TYR A 1 317 ? 12.270 7.058 13.122 1.00 24.70 317 TYR A C 1
ATOM 2462 O O . TYR A 1 317 ? 11.252 6.992 12.419 1.00 24.37 317 TYR A O 1
ATOM 2471 N N . GLN A 1 318 ? 12.672 6.042 13.892 1.00 21.81 318 GLN A N 1
ATOM 2472 C CA . GLN A 1 318 ? 11.935 4.782 13.895 1.00 27.15 318 GLN A CA 1
ATOM 2473 C C . GLN A 1 318 ? 10.540 4.949 14.483 1.00 25.68 318 GLN A C 1
ATOM 2474 O O . GLN A 1 318 ? 9.587 4.309 14.021 1.00 24.56 318 GLN A O 1
ATOM 2480 N N . ARG A 1 319 ? 10.399 5.784 15.514 1.00 21.06 319 ARG A N 1
ATOM 2481 C CA . ARG A 1 319 ? 9.084 5.999 16.107 1.00 22.87 319 ARG A CA 1
ATOM 2482 C C . ARG A 1 319 ? 8.143 6.654 15.106 1.00 20.27 319 ARG A C 1
ATOM 2483 O O . ARG A 1 319 ? 6.991 6.228 14.940 1.00 19.30 319 ARG A O 1
ATOM 2485 N N . ILE A 1 320 ? 8.617 7.697 14.423 1.00 15.94 320 ILE A N 1
ATOM 2486 C CA . ILE A 1 320 ? 7.772 8.383 13.452 1.00 16.47 320 ILE A CA 1
ATOM 2487 C C . ILE A 1 320 ? 7.465 7.466 12.279 1.00 16.50 320 ILE A C 1
ATOM 2488 O O . ILE A 1 320 ? 6.326 7.409 11.799 1.00 17.49 320 ILE A O 1
ATOM 2493 N N . ARG A 1 321 ? 8.469 6.724 11.810 1.00 16.94 321 ARG A N 1
ATOM 2494 C CA . ARG A 1 321 ? 8.241 5.808 10.695 1.00 18.63 321 ARG A CA 1
ATOM 2495 C C . ARG A 1 321 ? 7.199 4.752 11.056 1.00 15.09 321 ARG A C 1
ATOM 2496 O O . ARG A 1 321 ? 6.295 4.465 10.262 1.00 15.86 321 ARG A O 1
ATOM 2504 N N . GLU A 1 322 ? 7.282 4.194 12.264 1.00 17.17 322 GLU A N 1
ATOM 2505 C CA . GLU A 1 322 ? 6.303 3.190 12.674 1.00 18.11 322 GLU A CA 1
ATOM 2506 C C . GLU A 1 322 ? 4.900 3.782 12.709 1.00 17.29 322 GLU A C 1
ATOM 2507 O O . GLU A 1 322 ? 3.937 3.156 12.245 1.00 17.96 322 GLU A O 1
ATOM 2513 N N . THR A 1 323 ? 4.771 4.999 13.246 1.00 15.42 323 THR A N 1
ATOM 2514 C CA . THR A 1 323 ? 3.473 5.655 13.305 1.00 16.18 323 THR A CA 1
ATOM 2515 C C . THR A 1 323 ? 2.905 5.869 11.911 1.00 13.84 323 THR A C 1
ATOM 2516 O O . THR A 1 323 ? 1.722 5.597 11.673 1.00 15.94 323 THR A O 1
ATOM 2520 N N . LEU A 1 324 ? 3.744 6.327 10.968 1.00 12.56 324 LEU A N 1
ATOM 2521 C CA . LEU A 1 324 ? 3.262 6.623 9.619 1.00 13.52 324 LEU A CA 1
ATOM 2522 C C . LEU A 1 324 ? 2.938 5.354 8.849 1.00 16.86 324 LEU A C 1
ATOM 2523 O O . LEU A 1 324 ? 1.994 5.332 8.050 1.00 16.48 324 LEU A O 1
ATOM 2528 N N . GLU A 1 325 ? 3.727 4.295 9.047 1.00 14.03 325 GLU A N 1
ATOM 2529 C CA . GLU A 1 325 ? 3.389 3.025 8.415 1.00 16.18 325 GLU A CA 1
ATOM 2530 C C . GLU A 1 325 ? 2.032 2.525 8.894 1.00 18.67 325 GLU A C 1
ATOM 2531 O O . GLU A 1 325 ? 1.240 2.011 8.099 1.00 16.33 325 GLU A O 1
ATOM 2537 N N . GLY A 1 326 ? 1.734 2.696 10.184 1.00 16.12 326 GLY A N 1
ATOM 2538 C CA . GLY A 1 326 ? 0.426 2.301 10.684 1.00 15.05 326 GLY A CA 1
ATOM 2539 C C . GLY A 1 326 ? -0.696 3.133 10.091 1.00 15.40 326 GLY A C 1
ATOM 2540 O O . GLY A 1 326 ? -1.759 2.603 9.750 1.00 14.62 326 GLY A O 1
ATOM 2541 N N . GLU A 1 327 ? -0.476 4.446 9.960 1.00 13.84 327 GLU A N 1
ATOM 2542 C CA . GLU A 1 327 ? -1.490 5.319 9.371 1.00 16.11 327 GLU A CA 1
ATOM 2543 C C . GLU A 1 327 ? -1.708 4.995 7.896 1.00 12.33 327 GLU A C 1
ATOM 2544 O O . GLU A 1 327 ? -2.852 4.882 7.436 1.00 14.23 327 GLU A O 1
ATOM 2550 N N . ALA A 1 328 ? -0.624 4.848 7.132 1.00 11.44 328 ALA A N 1
ATOM 2551 C CA . ALA A 1 328 ? -0.766 4.451 5.735 1.00 12.41 328 ALA A CA 1
ATOM 2552 C C . ALA A 1 328 ? -1.458 3.096 5.626 1.00 12.73 328 ALA A C 1
ATOM 2553 O O . ALA A 1 328 ? -2.339 2.905 4.779 1.00 13.49 328 ALA A O 1
ATOM 2555 N N . GLY A 1 329 ? -1.077 2.147 6.485 1.00 13.26 329 GLY A N 1
ATOM 2556 C CA . GLY A 1 329 ? -1.726 0.849 6.470 1.00 14.06 329 GLY A CA 1
ATOM 2557 C C . GLY A 1 329 ? -3.214 0.942 6.736 1.00 15.48 329 GLY A C 1
ATOM 2558 O O . GLY A 1 329 ? -4.016 0.261 6.090 1.00 13.73 329 GLY A O 1
ATOM 2559 N N . ARG A 1 330 ? -3.607 1.789 7.691 1.00 13.32 330 ARG A N 1
ATOM 2560 C CA . ARG A 1 330 ? -5.025 1.933 7.998 1.00 12.61 330 ARG A CA 1
ATOM 2561 C C . ARG A 1 330 ? -5.773 2.595 6.845 1.00 13.88 330 ARG A C 1
ATOM 2562 O O . ARG A 1 330 ? -6.853 2.142 6.453 1.00 14.72 330 ARG A O 1
ATOM 2570 N N . ILE A 1 331 ? -5.212 3.669 6.288 1.00 10.99 331 ILE A N 1
ATOM 2571 C CA . ILE A 1 331 ? -5.906 4.419 5.243 1.00 10.34 331 ILE A CA 1
ATOM 2572 C C . ILE A 1 331 ? -5.981 3.611 3.956 1.00 12.03 331 ILE A C 1
ATOM 2573 O O . ILE A 1 331 ? -7.023 3.583 3.280 1.00 12.80 331 ILE A O 1
ATOM 2578 N N . ASN A 1 332 ? -4.894 2.926 3.596 1.00 12.88 332 ASN A N 1
ATOM 2579 C CA . ASN A 1 332 ? -4.958 2.034 2.444 1.00 12.67 332 ASN A CA 1
ATOM 2580 C C . ASN A 1 332 ? -5.918 0.874 2.700 1.00 15.84 332 ASN A C 1
ATOM 2581 O O . ASN A 1 332 ? -6.664 0.474 1.803 1.00 14.67 332 ASN A O 1
ATOM 2586 N N . GLY A 1 333 ? -5.954 0.345 3.925 1.00 12.96 333 GLY A N 1
ATOM 2587 C CA . GLY A 1 333 ? -6.922 -0.699 4.212 1.00 13.95 333 GLY A CA 1
ATOM 2588 C C . GLY A 1 333 ? -8.348 -0.211 4.042 1.00 16.89 333 GLY A C 1
ATOM 2589 O O . GLY A 1 333 ? -9.225 -0.965 3.608 1.00 19.65 333 GLY A O 1
ATOM 2590 N N . ARG A 1 334 ? -8.589 1.062 4.357 1.00 14.79 334 ARG A N 1
ATOM 2591 C CA . ARG A 1 334 ? -9.936 1.614 4.271 1.00 15.82 334 ARG A CA 1
ATOM 2592 C C . ARG A 1 334 ? -10.377 1.802 2.824 1.00 19.11 334 ARG A C 1
ATOM 2593 O O . ARG A 1 334 ? -11.513 1.462 2.470 1.00 20.03 334 ARG A O 1
ATOM 2601 N N . PHE A 1 335 ? -9.497 2.344 1.973 1.00 14.53 335 PHE A N 1
ATOM 2602 C CA . PHE A 1 335 ? -9.906 2.836 0.665 1.00 15.56 335 PHE A CA 1
ATOM 2603 C C . PHE A 1 335 ? -9.346 2.066 -0.523 1.00 15.51 335 PHE A C 1
ATOM 2604 O O . PHE A 1 335 ? -9.822 2.283 -1.643 1.00 14.21 335 PHE A O 1
ATOM 2612 N N . SER A 1 336 ? -8.353 1.194 -0.341 1.00 15.27 336 SER A N 1
ATOM 2613 C CA . SER A 1 336 ? -7.691 0.644 -1.521 1.00 11.60 336 SER A CA 1
ATOM 2614 C C . SER A 1 336 ? -8.622 -0.255 -2.324 1.00 13.65 336 SER A C 1
ATOM 2615 O O . SER A 1 336 ? -9.581 -0.836 -1.804 1.00 17.49 336 SER A O 1
ATOM 2618 N N . GLN A 1 337 ? -8.329 -0.348 -3.616 1.00 13.50 337 GLN A N 1
ATOM 2619 C CA . GLN A 1 337 ? -9.025 -1.246 -4.520 1.00 17.19 337 GLN A CA 1
ATOM 2620 C C . GLN A 1 337 ? -7.983 -2.062 -5.282 1.00 13.63 337 GLN A C 1
ATOM 2621 O O . GLN A 1 337 ? -6.772 -1.844 -5.155 1.00 16.80 337 GLN A O 1
ATOM 2627 N N . LEU A 1 338 ? -8.484 -3.003 -6.084 1.00 16.36 338 LEU A N 1
ATOM 2628 C CA . LEU A 1 338 ? -7.638 -3.937 -6.819 1.00 17.58 338 LEU A CA 1
ATOM 2629 C C . LEU A 1 338 ? -6.488 -3.245 -7.536 1.00 19.89 338 LEU A C 1
ATOM 2630 O O . LEU A 1 338 ? -5.373 -3.774 -7.592 1.00 20.87 338 LEU A O 1
ATOM 2635 N N . ASP A 1 339 ? -6.734 -2.073 -8.112 1.00 20.85 339 ASP A N 1
ATOM 2636 C CA . ASP A 1 339 ? -5.666 -1.402 -8.842 1.00 26.02 339 ASP A CA 1
ATOM 2637 C C . ASP A 1 339 ? -5.402 -0.002 -8.304 1.00 22.50 339 ASP A C 1
ATOM 2638 O O . ASP A 1 339 ? -4.989 0.883 -9.052 1.00 22.69 339 ASP A O 1
ATOM 2643 N N . TRP A 1 340 ? -5.612 0.218 -7.007 1.00 19.01 340 TRP A N 1
ATOM 2644 C CA . TRP A 1 340 ? -5.390 1.549 -6.451 1.00 15.93 340 TRP A CA 1
ATOM 2645 C C . TRP A 1 340 ? -4.846 1.449 -5.036 1.00 19.31 340 TRP A C 1
ATOM 2646 O O . TRP A 1 340 ? -5.525 0.912 -4.153 1.00 17.54 340 TRP A O 1
ATOM 2657 N N . THR A 1 341 ? -3.624 1.975 -4.839 1.00 14.35 341 THR A N 1
ATOM 2658 C CA . THR A 1 341 ? -3.047 2.230 -3.524 1.00 14.04 341 THR A CA 1
ATOM 2659 C C . THR A 1 341 ? -3.228 3.714 -3.212 1.00 16.47 341 THR A C 1
ATOM 2660 O O . THR A 1 341 ? -2.587 4.553 -3.863 1.00 17.59 341 THR A O 1
ATOM 2664 N N . PRO A 1 342 ? -4.115 4.092 -2.278 1.00 13.54 342 PRO A N 1
ATOM 2665 C CA . PRO A 1 342 ? -4.343 5.529 -2.017 1.00 11.52 342 PRO A CA 1
ATOM 2666 C C . PRO A 1 342 ? -3.095 6.299 -1.604 1.00 13.23 342 PRO A C 1
ATOM 2667 O O . PRO A 1 342 ? -2.873 7.420 -2.092 1.00 13.98 342 PRO A O 1
ATOM 2671 N N . ILE A 1 343 ? -2.289 5.752 -0.696 1.00 10.91 343 ILE A N 1
ATOM 2672 C CA . ILE A 1 343 ? -1.096 6.428 -0.190 1.00 11.38 343 ILE A CA 1
ATOM 2673 C C . ILE A 1 343 ? 0.106 5.549 -0.498 1.00 10.58 343 ILE A C 1
ATOM 2674 O O . ILE A 1 343 ? 0.239 4.446 0.052 1.00 13.43 343 ILE A O 1
ATOM 2679 N N . GLN A 1 344 ? 0.974 6.031 -1.384 1.00 10.46 344 GLN A N 1
ATOM 2680 C CA . GLN A 1 344 ? 2.284 5.418 -1.591 1.00 10.97 344 GLN A CA 1
ATOM 2681 C C . GLN A 1 344 ? 3.269 6.109 -0.662 1.00 16.55 344 GLN A C 1
ATOM 2682 O O . GLN A 1 344 ? 3.530 7.305 -0.812 1.00 19.88 344 GLN A O 1
ATOM 2688 N N . TYR A 1 345 ? 3.802 5.367 0.302 1.00 15.21 345 TYR A N 1
ATOM 2689 C CA . TYR A 1 345 ? 4.675 5.930 1.322 1.00 13.96 345 TYR A CA 1
ATOM 2690 C C . TYR A 1 345 ? 6.048 5.297 1.140 1.00 14.29 345 TYR A C 1
ATOM 2691 O O . TYR A 1 345 ? 6.226 4.093 1.370 1.00 13.22 345 TYR A O 1
ATOM 2700 N N . LEU A 1 346 ? 7.010 6.113 0.702 1.00 11.86 346 LEU A N 1
ATOM 2701 C CA . LEU A 1 346 ? 8.295 5.645 0.192 1.00 12.52 346 LEU A CA 1
ATOM 2702 C C . LEU A 1 346 ? 9.402 6.189 1.081 1.00 12.99 346 LEU A C 1
ATOM 2703 O O . LEU A 1 346 ? 9.681 7.392 1.062 1.00 15.84 346 LEU A O 1
ATOM 2708 N N . ASN A 1 347 ? 10.039 5.294 1.839 1.00 13.60 347 ASN A N 1
ATOM 2709 C CA . ASN A 1 347 ? 11.155 5.643 2.717 1.00 17.08 347 ASN A CA 1
ATOM 2710 C C . ASN A 1 347 ? 12.454 5.518 1.920 1.00 15.67 347 ASN A C 1
ATOM 2711 O O . ASN A 1 347 ? 13.293 4.648 2.161 1.00 19.38 347 ASN A O 1
ATOM 2716 N N . ARG A 1 348 ? 12.595 6.410 0.937 1.00 16.09 348 ARG A N 1
ATOM 2717 C CA . ARG A 1 348 ? 13.590 6.273 -0.115 1.00 16.27 348 ARG A CA 1
ATOM 2718 C C . ARG A 1 348 ? 14.177 7.631 -0.473 1.00 18.83 348 ARG A C 1
ATOM 2719 O O . ARG A 1 348 ? 13.507 8.665 -0.389 1.00 16.00 348 ARG A O 1
ATOM 2727 N N . LYS A 1 349 ? 15.422 7.597 -0.923 1.00 18.59 349 LYS A N 1
ATOM 2728 C CA A LYS A 1 349 ? 16.123 8.769 -1.428 0.44 21.26 349 LYS A CA 1
ATOM 2729 C CA B LYS A 1 349 ? 16.119 8.771 -1.428 0.56 21.24 349 LYS A CA 1
ATOM 2730 C C . LYS A 1 349 ? 16.072 8.763 -2.952 1.00 18.53 349 LYS A C 1
ATOM 2731 O O . LYS A 1 349 ? 16.449 7.770 -3.583 1.00 22.32 349 LYS A O 1
ATOM 2742 N N . TYR A 1 350 ? 15.610 9.866 -3.545 1.00 18.60 350 TYR A N 1
ATOM 2743 C CA . TYR A 1 350 ? 15.600 10.027 -4.998 1.00 16.52 350 TYR A CA 1
ATOM 2744 C C . TYR A 1 350 ? 16.488 11.194 -5.404 1.00 16.08 350 TYR A C 1
ATOM 2745 O O . TYR A 1 350 ? 16.585 12.184 -4.676 1.00 20.89 350 TYR A O 1
ATOM 2754 N N . GLU A 1 351 ? 17.137 11.066 -6.567 1.00 15.64 351 GLU A N 1
ATOM 2755 C CA . GLU A 1 351 ? 17.855 12.184 -7.170 1.00 18.40 351 GLU A CA 1
ATOM 2756 C C . GLU A 1 351 ? 17.007 13.447 -7.155 1.00 17.72 351 GLU A C 1
ATOM 2757 O O . GLU A 1 351 ? 15.806 13.408 -7.427 1.00 16.50 351 GLU A O 1
ATOM 2763 N N . ARG A 1 352 ? 17.658 14.574 -6.872 1.00 18.32 352 ARG A N 1
ATOM 2764 C CA . ARG A 1 352 ? 16.941 15.835 -6.747 1.00 19.63 352 ARG A CA 1
ATOM 2765 C C . ARG A 1 352 ? 16.182 16.174 -8.020 1.00 16.26 352 ARG A C 1
ATOM 2766 O O . ARG A 1 352 ? 15.021 16.587 -7.963 1.00 14.34 352 ARG A O 1
ATOM 2774 N N . ASN A 1 353 ? 16.814 16.002 -9.180 1.00 16.77 353 ASN A N 1
ATOM 2775 C CA . ASN A 1 353 ? 16.146 16.399 -10.417 1.00 18.11 353 ASN A CA 1
ATOM 2776 C C . ASN A 1 353 ? 14.979 15.481 -10.746 1.00 19.63 353 ASN A C 1
ATOM 2777 O O . ASN A 1 353 ? 14.025 15.909 -11.409 1.00 17.95 353 ASN A O 1
ATOM 2782 N N . LEU A 1 354 ? 15.043 14.221 -10.305 1.00 15.95 354 LEU A N 1
ATOM 2783 C CA A LEU A 1 354 ? 13.889 13.336 -10.425 0.51 17.66 354 LEU A CA 1
ATOM 2784 C CA B LEU A 1 354 ? 13.884 13.339 -10.428 0.49 17.59 354 LEU A CA 1
ATOM 2785 C C . LEU A 1 354 ? 12.710 13.856 -9.610 1.00 18.24 354 LEU A C 1
ATOM 2786 O O . LEU A 1 354 ? 11.568 13.854 -10.085 1.00 15.03 354 LEU A O 1
ATOM 2795 N N . LEU A 1 355 ? 12.965 14.296 -8.368 1.00 14.97 355 LEU A N 1
ATOM 2796 C CA . LEU A 1 355 ? 11.894 14.869 -7.559 1.00 15.21 355 LEU A CA 1
ATOM 2797 C C . LEU A 1 355 ? 11.253 16.053 -8.267 1.00 14.47 355 LEU A C 1
ATOM 2798 O O . LEU A 1 355 ? 10.028 16.221 -8.221 1.00 12.24 355 LEU A O 1
ATOM 2803 N N . MET A 1 356 ? 12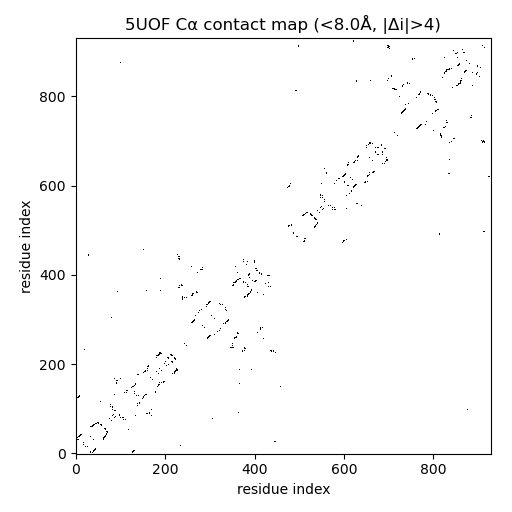.065 16.895 -8.914 1.00 14.83 356 MET A N 1
ATOM 2804 C CA . MET A 1 356 ? 11.491 18.031 -9.629 1.00 13.82 356 MET A CA 1
ATOM 2805 C C . MET A 1 356 ? 10.586 17.554 -10.760 1.00 12.45 356 MET A C 1
ATOM 2806 O O . MET A 1 356 ? 9.498 18.109 -10.973 1.00 13.16 356 MET A O 1
ATOM 2811 N N . ALA A 1 357 ? 11.010 16.509 -11.483 1.00 10.59 357 ALA A N 1
ATOM 2812 C CA . ALA A 1 357 ? 10.153 15.937 -12.519 1.00 11.72 357 ALA A CA 1
ATOM 2813 C C . ALA A 1 357 ? 8.872 15.353 -11.925 1.00 15.46 357 ALA A C 1
ATOM 2814 O O . ALA A 1 357 ? 7.800 15.458 -12.537 1.00 15.08 357 ALA A O 1
ATOM 2816 N N . PHE A 1 358 ? 8.954 14.736 -10.737 1.00 10.74 358 PHE A N 1
ATOM 2817 C CA . PHE A 1 358 ? 7.732 14.278 -10.076 1.00 12.97 358 PHE A CA 1
ATOM 2818 C C . PHE A 1 358 ? 6.841 15.462 -9.724 1.00 12.11 358 PHE A C 1
ATOM 2819 O O . PHE A 1 358 ? 5.616 15.398 -9.883 1.00 11.97 358 PHE A O 1
ATOM 2827 N N . PHE A 1 359 ? 7.437 16.535 -9.188 1.00 13.14 359 PHE A N 1
ATOM 2828 C CA . PHE A 1 359 ? 6.648 17.726 -8.890 1.00 13.20 359 PHE A CA 1
ATOM 2829 C C . PHE A 1 359 ? 5.963 18.244 -10.145 1.00 11.78 359 PHE A C 1
ATOM 2830 O O . PHE A 1 359 ? 4.784 18.616 -10.117 1.00 12.60 359 PHE A O 1
ATOM 2838 N N . ARG A 1 360 ? 6.689 18.293 -11.255 1.00 10.27 360 ARG A N 1
ATOM 2839 C CA . ARG A 1 360 ? 6.091 18.856 -12.460 1.00 12.57 360 ARG A CA 1
ATOM 2840 C C . ARG A 1 360 ? 4.904 18.018 -12.925 1.00 12.31 360 ARG A C 1
ATOM 2841 O O . ARG A 1 360 ? 3.892 18.564 -13.372 1.00 13.70 360 ARG A O 1
ATOM 2849 N N . MET A 1 361 ? 5.006 16.688 -12.816 1.00 11.38 361 MET A N 1
ATOM 2850 C CA A MET A 1 361 ? 3.939 15.772 -13.225 0.69 15.31 361 MET A CA 1
ATOM 2851 C CA B MET A 1 361 ? 3.894 15.892 -13.307 0.31 15.10 361 MET A CA 1
ATOM 2852 C C . MET A 1 361 ? 2.701 15.936 -12.361 1.00 13.56 361 MET A C 1
ATOM 2853 O O . MET A 1 361 ? 1.572 15.746 -12.826 1.00 15.76 361 MET A O 1
ATOM 2862 N N . SER A 1 362 ? 2.905 16.261 -11.091 1.00 11.69 362 SER A N 1
ATOM 2863 C CA . SER A 1 362 ? 1.815 16.253 -10.128 1.00 15.11 362 SER A CA 1
ATOM 2864 C C . SER A 1 362 ? 0.873 17.442 -10.320 1.00 15.95 362 SER A C 1
ATOM 2865 O O . SER A 1 362 ? 1.196 18.445 -10.955 1.00 15.03 362 SER A O 1
ATOM 2868 N N . GLN A 1 363 ? -0.315 17.320 -9.731 1.00 10.73 363 GLN A N 1
ATOM 2869 C CA . GLN A 1 363 ? -1.298 18.391 -9.742 1.00 12.81 363 GLN A CA 1
ATOM 2870 C C . GLN A 1 363 ? -1.352 19.180 -8.441 1.00 11.64 363 GLN A C 1
ATOM 2871 O O . GLN A 1 363 ? -1.859 20.308 -8.443 1.00 10.82 363 GLN A O 1
ATOM 2877 N N . VAL A 1 364 ? -0.878 18.606 -7.335 1.00 9.42 364 VAL A N 1
ATOM 2878 C CA . VAL A 1 364 ? -0.928 19.248 -6.021 1.00 9.77 364 VAL A CA 1
ATOM 2879 C C . VAL A 1 364 ? 0.406 18.991 -5.338 1.00 11.22 364 VAL A C 1
ATOM 2880 O O . VAL A 1 364 ? 0.913 17.868 -5.353 1.00 10.93 364 VAL A O 1
ATOM 2884 N N . GLY A 1 365 ? 0.980 20.052 -4.753 1.00 9.80 365 GLY A N 1
ATOM 2885 C CA . GLY A 1 365 ? 2.086 19.922 -3.832 1.00 7.62 365 GLY A CA 1
ATOM 2886 C C . GLY A 1 365 ? 1.542 20.134 -2.432 1.00 13.62 365 GLY A C 1
ATOM 2887 O O . GLY A 1 365 ? 0.929 21.161 -2.141 1.00 12.47 365 GLY A O 1
ATOM 2888 N N . TYR A 1 366 ? 1.778 19.159 -1.568 1.00 12.12 366 TYR A N 1
ATOM 2889 C CA . TYR A 1 366 ? 1.114 19.079 -0.267 1.00 10.43 366 TYR A CA 1
ATOM 2890 C C . TYR A 1 366 ? 2.194 19.270 0.793 1.00 9.55 366 TYR A C 1
ATOM 2891 O O . TYR A 1 366 ? 2.888 18.324 1.175 1.00 12.21 366 TYR A O 1
ATOM 2900 N N . VAL A 1 367 ? 2.353 20.519 1.240 1.00 8.71 367 VAL A N 1
ATOM 2901 C CA . VAL A 1 367 ? 3.496 20.917 2.063 1.00 8.78 367 VAL A CA 1
ATOM 2902 C C . VAL A 1 367 ? 2.996 21.625 3.316 1.00 9.47 367 VAL A C 1
ATOM 2903 O O . VAL A 1 367 ? 2.965 22.859 3.381 1.00 10.57 367 VAL A O 1
ATOM 2907 N N . THR A 1 368 ? 2.605 20.868 4.330 1.00 10.33 368 THR A N 1
ATOM 2908 C CA . THR A 1 368 ? 1.905 21.452 5.477 1.00 8.84 368 THR A CA 1
ATOM 2909 C C . THR A 1 368 ? 2.553 21.051 6.801 1.00 13.55 368 THR A C 1
ATOM 2910 O O . THR A 1 368 ? 1.892 20.504 7.692 1.00 13.09 368 THR A O 1
ATOM 2914 N N . PRO A 1 369 ? 3.840 21.371 6.990 1.00 11.63 369 PRO A N 1
ATOM 2915 C CA . PRO A 1 369 ? 4.480 21.092 8.282 1.00 11.43 369 PRO A CA 1
ATOM 2916 C C . PRO A 1 369 ? 3.833 21.890 9.397 1.00 11.96 369 PRO A C 1
ATOM 2917 O O . PRO A 1 369 ? 3.298 22.977 9.173 1.00 13.29 369 PRO A O 1
ATOM 2921 N N . LEU A 1 370 ? 3.924 21.353 10.620 1.00 11.47 370 LEU A N 1
ATOM 2922 C CA . LEU A 1 370 ? 3.404 22.076 11.779 1.00 12.80 370 LEU A CA 1
ATOM 2923 C C . LEU A 1 370 ? 4.203 23.340 12.051 1.00 11.60 370 LEU A C 1
ATOM 2924 O O . LEU A 1 370 ? 3.656 24.315 12.576 1.00 11.56 370 LEU A O 1
ATOM 2929 N N . ARG A 1 371 ? 5.491 23.336 11.700 1.00 10.80 371 ARG A N 1
ATOM 2930 C CA A ARG A 1 371 ? 6.368 24.477 11.909 0.86 11.01 371 ARG A CA 1
ATOM 2931 C CA B ARG A 1 371 ? 6.386 24.466 11.935 0.14 10.91 371 ARG A CA 1
ATOM 2932 C C . ARG A 1 371 ? 7.621 24.266 11.069 1.00 10.15 371 ARG A C 1
ATOM 2933 O O . ARG A 1 371 ? 8.189 23.168 11.070 1.00 14.34 371 ARG A O 1
ATOM 2948 N N . ASP A 1 372 ? 8.042 25.311 10.347 1.00 9.09 372 ASP A N 1
ATOM 2949 C CA . ASP A 1 372 ? 9.197 25.201 9.458 1.00 12.14 372 ASP A CA 1
ATOM 2950 C C . ASP A 1 372 ? 9.807 26.584 9.274 1.00 11.17 372 ASP A C 1
ATOM 2951 O O . ASP A 1 372 ? 9.090 27.551 9.000 1.00 12.12 372 ASP A O 1
ATOM 2956 N N . GLY A 1 373 ? 11.125 26.685 9.437 1.00 11.60 373 GLY A N 1
ATOM 2957 C CA . GLY A 1 373 ? 11.773 27.976 9.257 1.00 11.54 373 GLY A CA 1
ATOM 2958 C C . GLY A 1 373 ? 11.506 28.588 7.894 1.00 9.55 373 GLY A C 1
ATOM 2959 O O . GLY A 1 373 ? 11.424 29.815 7.760 1.00 10.95 373 GLY A O 1
ATOM 2960 N N . MET A 1 374 ? 11.404 27.752 6.862 1.00 9.00 374 MET A N 1
ATOM 2961 C CA . MET A 1 374 ? 11.171 28.257 5.514 1.00 10.53 374 MET A CA 1
ATOM 2962 C C . MET A 1 374 ? 10.376 27.231 4.720 1.00 12.19 374 MET A C 1
ATOM 2963 O O . MET A 1 374 ? 9.196 27.450 4.438 1.00 12.77 374 MET A O 1
ATOM 2968 N N . ASN A 1 375 ? 11.022 26.100 4.411 1.00 12.90 375 ASN A N 1
ATOM 2969 C CA . ASN A 1 375 ? 10.552 24.972 3.607 1.00 8.63 375 ASN A CA 1
ATOM 2970 C C . ASN A 1 375 ? 10.861 25.212 2.137 1.00 12.12 375 ASN A C 1
ATOM 2971 O O . ASN A 1 375 ? 10.094 25.863 1.415 1.00 11.68 375 ASN A O 1
ATOM 2976 N N . LEU A 1 376 ? 11.991 24.669 1.685 1.00 10.85 376 LEU A N 1
ATOM 2977 C CA . LEU A 1 376 ? 12.380 24.826 0.291 1.00 12.14 376 LEU A CA 1
ATOM 2978 C C . LEU A 1 376 ? 11.626 23.884 -0.640 1.00 13.69 376 LEU A C 1
ATOM 2979 O O . LEU A 1 376 ? 11.515 24.177 -1.836 1.00 13.36 376 LEU A O 1
ATOM 2984 N N . VAL A 1 377 ? 11.084 22.777 -0.128 1.00 11.45 377 VAL A N 1
ATOM 2985 C CA . VAL A 1 377 ? 10.247 21.929 -0.978 1.00 10.80 377 VAL A CA 1
ATOM 2986 C C . VAL A 1 377 ? 9.072 22.725 -1.536 1.00 12.32 377 VAL A C 1
ATOM 2987 O O . VAL A 1 377 ? 8.720 22.579 -2.708 1.00 12.16 377 VAL A O 1
ATOM 2991 N N . ALA A 1 378 ? 8.463 23.602 -0.723 1.00 8.93 378 ALA A N 1
ATOM 2992 C CA . ALA A 1 378 ? 7.362 24.418 -1.242 1.00 10.85 378 ALA A CA 1
ATOM 2993 C C . ALA A 1 378 ? 7.812 25.275 -2.426 1.00 12.00 378 ALA A C 1
ATOM 2994 O O . ALA A 1 378 ? 7.104 25.378 -3.433 1.00 10.91 378 ALA A O 1
ATOM 2996 N N . LYS A 1 379 ? 9.004 25.875 -2.335 1.00 8.95 379 LYS A N 1
ATOM 2997 C CA . LYS A 1 379 ? 9.482 26.727 -3.417 1.00 7.95 379 LYS A CA 1
ATOM 2998 C C . LYS A 1 379 ? 9.881 25.892 -4.628 1.00 12.89 379 LYS A C 1
ATOM 2999 O O . LYS A 1 379 ? 9.597 26.273 -5.776 1.00 12.62 379 LYS A O 1
ATOM 3005 N N . GLU A 1 380 ? 10.539 24.754 -4.385 1.00 10.79 380 GLU A N 1
ATOM 3006 C CA . GLU A 1 380 ? 10.899 23.831 -5.460 1.00 12.78 380 GLU A CA 1
ATOM 3007 C C . GLU A 1 380 ? 9.664 23.305 -6.174 1.00 12.56 380 GLU A C 1
ATOM 3008 O O . GLU A 1 380 ? 9.680 23.121 -7.402 1.00 12.10 380 GLU A O 1
ATOM 3014 N N . TYR A 1 381 ? 8.590 23.044 -5.420 1.00 11.99 381 TYR A N 1
ATOM 3015 C CA . TYR A 1 381 ? 7.361 22.567 -6.041 1.00 11.01 381 TYR A CA 1
ATOM 3016 C C . TYR A 1 381 ? 6.844 23.577 -7.063 1.00 11.14 381 TYR A C 1
ATOM 3017 O O . TYR A 1 381 ? 6.565 23.228 -8.217 1.00 10.18 381 TYR A O 1
ATOM 3026 N N . VAL A 1 382 ? 6.720 24.842 -6.658 1.00 10.49 382 VAL A N 1
ATOM 3027 C CA . VAL A 1 382 ? 6.234 25.874 -7.576 1.00 10.34 382 VAL A CA 1
ATOM 3028 C C . VAL A 1 382 ? 7.168 25.994 -8.772 1.00 11.57 382 VAL A C 1
ATOM 3029 O O . VAL A 1 382 ? 6.734 26.018 -9.932 1.00 11.98 382 VAL A O 1
ATOM 3033 N N . ALA A 1 383 ? 8.476 26.070 -8.500 1.00 11.53 383 ALA A N 1
ATOM 3034 C CA . ALA A 1 383 ? 9.434 26.289 -9.583 1.00 9.52 383 ALA A CA 1
ATOM 3035 C C . ALA A 1 383 ? 9.394 25.173 -10.621 1.00 15.05 383 ALA A C 1
ATOM 3036 O O . ALA A 1 383 ? 9.747 25.394 -11.788 1.00 15.16 383 ALA A O 1
ATOM 3038 N N . SER A 1 384 ? 8.981 23.971 -10.223 1.00 10.02 384 SER A N 1
ATOM 3039 C CA . SER A 1 384 ? 8.972 22.838 -11.137 1.00 11.20 384 SER A CA 1
ATOM 3040 C C . SER A 1 384 ? 7.790 22.853 -12.105 1.00 13.21 384 SER A C 1
ATOM 3041 O O . SER A 1 384 ? 7.808 22.104 -13.086 1.00 11.59 384 SER A O 1
ATOM 3044 N N . GLN A 1 385 ? 6.770 23.669 -11.866 1.00 12.59 385 GLN A N 1
ATOM 3045 C CA . GLN A 1 385 ? 5.522 23.505 -12.605 1.00 9.98 385 GLN A CA 1
ATOM 3046 C C . GLN A 1 385 ? 5.619 24.006 -14.037 1.00 12.35 385 GLN A C 1
ATOM 3047 O O . GLN A 1 385 ? 6.336 24.963 -14.348 1.00 12.55 385 GLN A O 1
ATOM 3053 N N . ASP A 1 386 ? 4.854 23.348 -14.916 1.00 11.03 386 ASP A N 1
ATOM 3054 C CA . ASP A 1 386 ? 4.675 23.841 -16.270 1.00 10.73 386 ASP A CA 1
ATOM 3055 C C . ASP A 1 386 ? 3.662 24.979 -16.199 1.00 11.11 386 ASP A C 1
ATOM 3056 O O . ASP A 1 386 ? 2.531 24.749 -15.764 1.00 12.26 386 ASP A O 1
ATOM 3061 N N . PRO A 1 387 ? 4.021 26.209 -16.574 1.00 13.55 387 PRO A N 1
ATOM 3062 C CA . PRO A 1 387 ? 3.048 27.308 -16.462 1.00 12.15 387 PRO A CA 1
ATOM 3063 C C . PRO A 1 387 ? 1.829 27.132 -17.346 1.00 13.28 387 PRO A C 1
ATOM 3064 O O . PRO A 1 387 ? 0.823 27.811 -17.106 1.00 14.19 387 PRO A O 1
ATOM 3068 N N . ALA A 1 388 ? 1.884 26.255 -18.357 1.00 11.67 388 ALA A N 1
ATOM 3069 C CA . ALA A 1 388 ? 0.712 26.014 -19.191 1.00 12.00 388 ALA A CA 1
ATOM 3070 C C . ALA A 1 388 ? -0.342 25.172 -18.484 1.00 13.21 388 ALA A C 1
ATOM 3071 O O . ALA A 1 388 ? -1.507 25.182 -18.897 1.00 14.96 388 ALA A O 1
ATOM 3073 N N . ASP A 1 389 ? 0.033 24.453 -17.433 1.00 14.72 389 ASP A N 1
ATOM 3074 C CA . ASP A 1 389 ? -0.866 23.586 -16.678 1.00 11.84 389 ASP A CA 1
ATOM 3075 C C . ASP A 1 389 ? -0.266 23.369 -15.292 1.00 14.69 389 ASP A C 1
ATOM 3076 O O . ASP A 1 389 ? 0.203 22.268 -14.979 1.00 14.05 389 ASP A O 1
ATOM 3081 N N . PRO A 1 390 ? -0.234 24.396 -14.446 1.00 12.41 390 PRO A N 1
ATOM 3082 C CA . PRO A 1 390 ? 0.577 24.304 -13.227 1.00 12.10 390 PRO A CA 1
ATOM 3083 C C . PRO A 1 390 ? -0.180 23.723 -12.043 1.00 13.49 390 PRO A C 1
ATOM 3084 O O . PRO A 1 390 ? -1.382 23.927 -11.876 1.00 11.54 390 PRO A O 1
ATOM 3088 N N . GLY A 1 391 ? 0.554 22.992 -11.205 1.00 10.18 391 GLY A N 1
ATOM 3089 C CA . GLY A 1 391 ? -0.024 22.436 -9.993 1.00 10.05 391 GLY A CA 1
ATOM 3090 C C . GLY A 1 391 ? -0.318 23.496 -8.947 1.00 12.90 391 GLY A C 1
ATOM 3091 O O . GLY A 1 391 ? 0.099 24.651 -9.052 1.00 11.67 391 GLY A O 1
ATOM 3092 N N . VAL A 1 392 ? -1.064 23.079 -7.915 1.00 9.76 392 VAL A N 1
ATOM 3093 C CA . VAL A 1 392 ? -1.495 23.950 -6.827 1.00 9.65 392 VAL A CA 1
ATOM 3094 C C . VAL A 1 392 ? -0.720 23.581 -5.574 1.00 8.63 392 VAL A C 1
ATOM 3095 O O . VAL A 1 392 ? -0.620 22.397 -5.231 1.00 10.20 392 VAL A O 1
ATOM 3099 N N . LEU A 1 393 ? -0.182 24.588 -4.892 1.00 8.69 393 LEU A N 1
ATOM 3100 C CA . LEU A 1 393 ? 0.539 24.366 -3.645 1.00 9.47 393 LEU A CA 1
ATOM 3101 C C . LEU A 1 393 ? -0.414 24.552 -2.475 1.00 10.43 393 LEU A C 1
ATOM 3102 O O . LEU A 1 393 ? -1.019 25.619 -2.331 1.00 11.60 393 LEU A O 1
ATOM 3107 N N . VAL A 1 394 ? -0.524 23.522 -1.638 1.00 7.69 394 VAL A N 1
ATOM 3108 C CA . VAL A 1 394 ? -1.232 23.600 -0.362 1.00 8.32 394 VAL A CA 1
ATOM 3109 C C . VAL A 1 394 ? -0.162 23.719 0.709 1.00 9.23 394 VAL A C 1
ATOM 3110 O O . VAL A 1 394 ? 0.685 22.828 0.838 1.00 12.02 394 VAL A O 1
ATOM 3114 N N . LEU A 1 395 ? -0.183 24.819 1.462 1.00 9.15 395 LEU A N 1
ATOM 3115 C CA . LEU A 1 395 ? 0.976 25.223 2.263 1.00 8.58 395 LEU A CA 1
ATOM 3116 C C . LEU A 1 395 ? 0.548 25.579 3.676 1.00 10.65 395 LEU A C 1
ATOM 3117 O O . LEU A 1 395 ? -0.412 26.329 3.861 1.00 12.06 395 LEU A O 1
ATOM 3122 N N . SER A 1 396 ? 1.292 25.079 4.667 1.00 10.48 396 SER A N 1
ATOM 3123 C CA . SER A 1 396 ? 1.038 25.428 6.062 1.00 10.30 396 SER A CA 1
ATOM 3124 C C . SER A 1 396 ? 1.362 26.891 6.337 1.00 10.58 396 SER A C 1
ATOM 3125 O O . SER A 1 396 ? 2.420 27.392 5.944 1.00 10.79 396 SER A O 1
ATOM 3128 N N . GLU A 1 397 ? 0.468 27.563 7.065 1.00 10.89 397 GLU A N 1
ATOM 3129 C CA . GLU A 1 397 ? 0.715 28.937 7.479 1.00 9.69 397 GLU A CA 1
ATOM 3130 C C . GLU A 1 397 ? 1.860 29.059 8.474 1.00 12.86 397 GLU A C 1
ATOM 3131 O O . GLU A 1 397 ? 2.267 30.183 8.773 1.00 12.00 397 GLU A O 1
ATOM 3137 N N . PHE A 1 398 ? 2.345 27.949 9.024 1.00 8.92 398 PHE A N 1
ATOM 3138 C CA . PHE A 1 398 ? 3.469 27.976 9.956 1.00 11.11 398 PHE A CA 1
ATOM 3139 C C . PHE A 1 398 ? 4.795 27.660 9.288 1.00 10.60 398 PHE A C 1
ATOM 3140 O O . PHE A 1 398 ? 5.805 27.477 9.992 1.00 9.74 398 PHE A O 1
ATOM 3148 N N . ALA A 1 399 ? 4.816 27.561 7.965 1.00 11.01 399 ALA A N 1
ATOM 3149 C CA . ALA A 1 399 ? 6.069 27.487 7.218 1.00 10.74 399 ALA A CA 1
ATOM 3150 C C . ALA A 1 399 ? 6.511 28.898 6.860 1.00 10.87 399 ALA A C 1
ATOM 3151 O O . ALA A 1 399 ? 5.693 29.742 6.477 1.00 12.01 399 ALA A O 1
ATOM 3153 N N . GLY A 1 400 ? 7.809 29.165 7.016 1.00 10.05 400 GLY A N 1
ATOM 3154 C CA . GLY A 1 400 ? 8.316 30.489 6.699 1.00 11.18 400 GLY A CA 1
ATOM 3155 C C . GLY A 1 400 ? 7.982 30.932 5.288 1.00 9.15 400 GLY A C 1
ATOM 3156 O O . GLY A 1 400 ? 7.791 32.127 5.034 1.00 12.32 400 GLY A O 1
ATOM 3157 N N . ALA A 1 401 ? 7.910 29.983 4.354 1.00 10.02 401 ALA A N 1
ATOM 3158 C CA . ALA A 1 401 ? 7.651 30.319 2.954 1.00 10.66 401 ALA A CA 1
ATOM 3159 C C . ALA A 1 401 ? 6.248 30.882 2.742 1.00 10.68 401 ALA A C 1
ATOM 3160 O O . ALA A 1 401 ? 6.001 31.516 1.707 1.00 11.14 401 ALA A O 1
ATOM 3162 N N . ALA A 1 402 ? 5.334 30.666 3.691 1.00 11.86 402 ALA A N 1
ATOM 3163 C CA . ALA A 1 402 ? 3.980 31.204 3.574 1.00 12.08 402 ALA A CA 1
ATOM 3164 C C . ALA A 1 402 ? 3.955 32.726 3.524 1.00 14.98 402 ALA A C 1
ATOM 3165 O O . ALA A 1 402 ? 3.005 33.302 2.983 1.00 14.84 402 ALA A O 1
ATOM 3167 N N . ALA A 1 403 ? 4.976 33.394 4.061 1.00 12.84 403 ALA A N 1
ATOM 3168 C CA . ALA A 1 403 ? 5.022 34.847 3.988 1.00 17.65 403 ALA A CA 1
ATOM 3169 C C . ALA A 1 403 ? 5.251 35.336 2.566 1.00 17.80 403 ALA A C 1
ATOM 3170 O O . ALA A 1 403 ? 4.943 36.490 2.258 1.00 21.71 403 ALA A O 1
ATOM 3172 N N . GLU A 1 404 ? 5.773 34.481 1.699 1.00 13.17 404 GLU A N 1
ATOM 3173 C CA A GLU A 1 404 ? 6.090 34.839 0.320 0.40 13.92 404 GLU A CA 1
ATOM 3174 C CA B GLU A 1 404 ? 6.092 34.832 0.318 0.60 14.25 404 GLU A CA 1
ATOM 3175 C C . GLU A 1 404 ? 5.140 34.220 -0.691 1.00 13.57 404 GLU A C 1
ATOM 3176 O O . GLU A 1 404 ? 4.725 34.899 -1.640 1.00 14.29 404 GLU A O 1
ATOM 3187 N N . LEU A 1 405 ? 4.791 32.948 -0.512 1.00 12.20 405 LEU A N 1
ATOM 3188 C CA . LEU A 1 405 ? 4.004 32.209 -1.500 1.00 10.36 405 LEU A CA 1
ATOM 3189 C C . LEU A 1 405 ? 2.516 32.472 -1.278 1.00 12.86 405 LEU A C 1
ATOM 3190 O O . LEU A 1 405 ? 1.737 31.604 -0.881 1.00 12.98 405 LEU A O 1
ATOM 3195 N N . THR A 1 406 ? 2.131 33.717 -1.564 1.00 11.53 406 THR A N 1
ATOM 3196 C CA . THR A 1 406 ? 0.765 34.155 -1.311 1.00 13.00 406 THR A CA 1
ATOM 3197 C C . THR A 1 406 ? -0.242 33.512 -2.253 1.00 18.15 406 THR A C 1
ATOM 3198 O O . THR A 1 406 ? -1.449 33.597 -1.988 1.00 17.43 406 THR A O 1
ATOM 3202 N N . GLY A 1 407 ? 0.217 32.869 -3.328 1.00 16.50 407 GLY A N 1
ATOM 3203 C CA . GLY A 1 407 ? -0.675 32.138 -4.214 1.00 13.27 407 GLY A CA 1
ATOM 3204 C C . GLY A 1 407 ? -0.961 30.717 -3.778 1.00 11.48 407 GLY A C 1
ATOM 3205 O O . GLY A 1 407 ? -1.781 30.037 -4.397 1.00 12.09 407 GLY A O 1
ATOM 3206 N N . ALA A 1 408 ? -0.283 30.231 -2.740 1.00 10.67 408 ALA A N 1
ATOM 3207 C CA . ALA A 1 408 ? -0.630 28.929 -2.190 1.00 11.64 408 ALA A CA 1
ATOM 3208 C C . ALA A 1 408 ? -2.008 28.976 -1.551 1.00 13.44 408 ALA A C 1
ATOM 3209 O O . ALA A 1 408 ? -2.491 30.035 -1.149 1.00 13.12 408 ALA A O 1
ATOM 3211 N N . LEU A 1 409 ? -2.651 27.812 -1.496 1.00 10.50 409 LEU A N 1
ATOM 3212 C CA . LEU A 1 409 ? -3.782 27.610 -0.594 1.00 11.61 409 LEU A CA 1
ATOM 3213 C C . LEU A 1 409 ? -3.174 27.415 0.782 1.00 11.13 409 LEU A C 1
ATOM 3214 O O . LEU A 1 409 ? -2.607 26.360 1.072 1.00 13.65 409 LEU A O 1
ATOM 3219 N N . LEU A 1 410 ? -3.267 28.444 1.627 1.00 11.82 410 LEU A N 1
ATOM 3220 C CA . LEU A 1 410 ? -2.678 28.397 2.963 1.00 11.79 410 LEU A CA 1
ATOM 3221 C C . LEU A 1 410 ? -3.632 27.719 3.932 1.00 14.97 410 LEU A C 1
ATOM 3222 O O . LEU A 1 410 ? -4.827 28.033 3.955 1.00 14.63 410 LEU A O 1
ATOM 3227 N N . VAL A 1 411 ? -3.102 26.813 4.757 1.00 10.58 411 VAL A N 1
ATOM 3228 C CA . VAL A 1 411 ? -3.943 26.075 5.693 1.00 11.08 411 VAL A CA 1
ATOM 3229 C C . VAL A 1 411 ? -3.281 26.001 7.064 1.00 12.63 411 VAL A C 1
ATOM 3230 O O . VAL A 1 411 ? -2.063 26.144 7.220 1.00 12.05 411 VAL A O 1
ATOM 3234 N N . ASN A 1 412 ? -4.114 25.761 8.058 1.00 13.93 412 ASN A N 1
ATOM 3235 C CA . ASN A 1 412 ? -3.648 25.468 9.399 1.00 14.45 412 ASN A CA 1
ATOM 3236 C C . ASN A 1 412 ? -3.633 23.954 9.552 1.00 14.05 412 ASN A C 1
ATOM 3237 O O . ASN A 1 412 ? -4.706 23.334 9.558 1.00 12.94 412 ASN A O 1
ATOM 3242 N N . PRO A 1 413 ? -2.467 23.315 9.670 1.00 13.11 413 PRO A N 1
ATOM 3243 C CA . PRO A 1 413 ? -2.431 21.842 9.685 1.00 11.71 413 PRO A CA 1
ATOM 3244 C C . PRO A 1 413 ? -3.050 21.221 10.927 1.00 15.62 413 PRO A C 1
ATOM 3245 O O . PRO A 1 413 ? -3.295 20.004 10.926 1.00 20.87 413 PRO A O 1
ATOM 3249 N N . TYR A 1 414 ? -3.341 22.007 11.966 1.00 14.28 414 TYR A N 1
ATOM 3250 C CA . TYR A 1 414 ? -4.102 21.521 13.108 1.00 15.41 414 TYR A CA 1
ATOM 3251 C C . TYR A 1 414 ? -5.594 21.450 12.828 1.00 16.98 414 TYR A C 1
ATOM 3252 O O . TYR A 1 414 ? -6.356 21.023 13.696 1.00 19.31 414 TYR A O 1
ATOM 3261 N N . ASP A 1 415 ? -6.019 21.850 11.641 1.00 16.19 415 ASP A N 1
ATOM 3262 C CA . ASP A 1 415 ? -7.416 21.805 11.234 1.00 13.63 415 ASP A CA 1
ATOM 3263 C C . ASP A 1 415 ? -7.490 20.808 10.079 1.00 13.94 415 ASP A C 1
ATOM 3264 O O . ASP A 1 415 ? -7.364 21.189 8.915 1.00 14.21 415 ASP A O 1
ATOM 3269 N N . LEU A 1 416 ? -7.685 19.526 10.402 1.00 11.97 416 LEU A N 1
ATOM 3270 C CA . LEU A 1 416 ? -7.659 18.493 9.367 1.00 11.09 416 LEU A CA 1
ATOM 3271 C C . LEU A 1 416 ? -8.736 18.725 8.321 1.00 15.05 416 LEU A C 1
ATOM 3272 O O . LEU A 1 416 ? -8.518 18.469 7.130 1.00 13.60 416 LEU A O 1
ATOM 3277 N N . SER A 1 417 ? -9.909 19.196 8.743 1.00 13.61 417 SER A N 1
ATOM 3278 C CA . SER A 1 417 ? -10.971 19.436 7.774 1.00 12.19 417 SER A CA 1
ATOM 3279 C C . SER A 1 417 ? -10.611 20.572 6.826 1.00 13.58 417 SER A C 1
ATOM 3280 O O . SER A 1 417 ? -10.920 20.502 5.632 1.00 13.77 417 SER A O 1
ATOM 3283 N N . GLN A 1 418 ? -9.960 21.628 7.324 1.00 13.91 418 GLN A N 1
ATOM 3284 C CA . GLN A 1 418 ? -9.520 22.670 6.399 1.00 14.87 418 GLN A CA 1
ATOM 3285 C C . GLN A 1 418 ? -8.513 22.111 5.404 1.00 12.35 418 GLN A C 1
ATOM 3286 O O . GLN A 1 418 ? -8.566 22.429 4.211 1.00 13.25 418 GLN A O 1
ATOM 3292 N N . MET A 1 419 ? -7.586 21.270 5.875 1.00 10.67 419 MET A N 1
ATOM 3293 C CA . MET A 1 419 ? -6.617 20.674 4.957 1.00 8.75 419 MET A CA 1
ATOM 3294 C C . MET A 1 419 ? -7.300 19.790 3.929 1.00 11.32 419 MET A C 1
ATOM 3295 O O . MET A 1 419 ? -6.962 19.844 2.737 1.00 13.19 419 MET A O 1
ATOM 3300 N N . ALA A 1 420 ? -8.257 18.972 4.364 1.00 10.97 420 ALA A N 1
ATOM 3301 C CA . ALA A 1 420 ? -8.999 18.142 3.416 1.00 12.84 420 ALA A CA 1
ATOM 3302 C C . ALA A 1 420 ? -9.727 18.993 2.381 1.00 11.60 420 ALA A C 1
ATOM 3303 O O . ALA A 1 420 ? -9.709 18.674 1.182 1.00 12.87 420 ALA A O 1
ATOM 3305 N N . ASP A 1 421 ? -10.386 20.069 2.825 1.00 11.81 421 ASP A N 1
ATOM 3306 C CA . ASP A 1 421 ? -11.088 20.945 1.891 1.00 13.39 421 ASP A CA 1
ATOM 3307 C C . ASP A 1 421 ? -10.112 21.582 0.906 1.00 11.91 421 ASP A C 1
ATOM 3308 O O . ASP A 1 421 ? -10.441 21.770 -0.271 1.00 13.02 421 ASP A O 1
ATOM 3313 N N . ALA A 1 422 ? -8.914 21.946 1.376 1.00 14.20 422 ALA A N 1
ATOM 3314 C CA . ALA A 1 422 ? -7.928 22.567 0.491 1.00 12.41 422 ALA A CA 1
ATOM 3315 C C . ALA A 1 422 ? -7.418 21.580 -0.550 1.00 13.07 422 ALA A C 1
ATOM 3316 O O . ALA A 1 422 ? -7.220 21.944 -1.715 1.00 11.15 422 ALA A O 1
ATOM 3318 N N . LEU A 1 423 ? -7.214 20.324 -0.155 1.00 11.04 423 LEU A N 1
ATOM 3319 C CA . LEU A 1 423 ? -6.848 19.299 -1.128 1.00 10.54 423 LEU A CA 1
ATOM 3320 C C . LEU A 1 423 ? -7.923 19.148 -2.198 1.00 11.16 423 LEU A C 1
ATOM 3321 O O . LEU A 1 423 ? -7.620 19.084 -3.398 1.00 11.68 423 LEU A O 1
ATOM 3326 N N . GLU A 1 424 ? -9.196 19.070 -1.778 1.00 10.54 424 GLU A N 1
ATOM 3327 C CA . GLU A 1 424 ? -10.273 18.928 -2.752 1.00 14.27 424 GLU A CA 1
ATOM 3328 C C . GLU A 1 424 ? -10.333 20.137 -3.677 1.00 14.57 424 GLU A C 1
ATOM 3329 O O . GLU A 1 424 ? -10.487 19.991 -4.896 1.00 13.75 424 GLU A O 1
ATOM 3335 N N . ARG A 1 425 ? -10.187 21.338 -3.114 1.00 10.54 425 ARG A N 1
ATOM 3336 C CA . ARG A 1 425 ? -10.207 22.546 -3.925 1.00 10.29 425 ARG A CA 1
ATOM 3337 C C . ARG A 1 425 ? -9.032 22.569 -4.894 1.00 13.72 425 ARG A C 1
ATOM 3338 O O . ARG A 1 425 ? -9.187 22.913 -6.073 1.00 13.26 425 ARG A O 1
ATOM 3346 N N . ALA A 1 426 ? -7.850 22.191 -4.409 1.00 11.96 426 ALA A N 1
ATOM 3347 C CA . ALA A 1 426 ? -6.664 22.152 -5.263 1.00 10.36 426 ALA A CA 1
ATOM 3348 C C . ALA A 1 426 ? -6.849 21.194 -6.439 1.00 15.91 426 ALA A C 1
ATOM 3349 O O . ALA A 1 426 ? -6.471 21.508 -7.576 1.00 14.20 426 ALA A O 1
ATOM 3351 N N . LEU A 1 427 ? -7.409 20.013 -6.180 1.00 10.39 427 LEU A N 1
ATOM 3352 C CA . LEU A 1 427 ? -7.524 19.006 -7.227 1.00 12.86 427 LEU A CA 1
ATOM 3353 C C . LEU A 1 427 ? -8.500 19.421 -8.319 1.00 14.55 427 LEU A C 1
ATOM 3354 O O . LEU A 1 427 ? -8.353 18.990 -9.467 1.00 17.18 427 LEU A O 1
ATOM 3359 N N . SER A 1 428 ? -9.506 20.232 -8.001 1.00 13.94 428 SER A N 1
ATOM 3360 C CA A SER A 1 428 ? -10.512 20.641 -8.972 0.61 17.03 428 SER A CA 1
ATOM 3361 C CA B SER A 1 428 ? -10.477 20.622 -9.017 0.39 17.61 428 SER A CA 1
ATOM 3362 C C . SER A 1 428 ? -10.333 22.075 -9.453 1.00 17.65 428 SER A C 1
ATOM 3363 O O . SER A 1 428 ? -11.180 22.570 -10.202 1.00 15.70 428 SER A O 1
ATOM 3368 N N . MET A 1 429 ? -9.252 22.749 -9.058 1.00 13.57 429 MET A N 1
ATOM 3369 C CA . MET A 1 429 ? -9.129 24.177 -9.328 1.00 11.80 429 MET A CA 1
ATOM 3370 C C . MET A 1 429 ? -9.068 24.451 -10.830 1.00 12.14 429 MET A C 1
ATOM 3371 O O . MET A 1 429 ? -8.274 23.815 -11.544 1.00 13.86 429 MET A O 1
ATOM 3376 N N . PRO A 1 430 ? -9.891 25.371 -11.348 1.00 14.47 430 PRO A N 1
ATOM 3377 C CA . PRO A 1 430 ? -9.827 25.697 -12.777 1.00 15.92 430 PRO A CA 1
ATOM 3378 C C . PRO A 1 430 ? -8.454 26.219 -13.166 1.00 14.71 430 PRO A C 1
ATOM 3379 O O . PRO A 1 430 ? -7.772 26.874 -12.378 1.00 13.28 430 PRO A O 1
ATOM 3383 N N . LEU A 1 431 ? -8.089 25.946 -14.420 1.00 13.88 431 LEU A N 1
ATOM 3384 C CA . LEU A 1 431 ? -6.784 26.336 -14.954 1.00 11.61 431 LEU A CA 1
ATOM 3385 C C . LEU A 1 431 ? -6.489 27.818 -14.750 1.00 13.19 431 LEU A C 1
ATOM 3386 O O . LEU A 1 431 ? -5.367 28.192 -14.381 1.00 13.47 431 LEU A O 1
ATOM 3391 N N . ALA A 1 432 ? -7.476 28.685 -15.021 1.00 13.49 432 ALA A N 1
ATOM 3392 C CA . ALA A 1 432 ? -7.211 30.117 -14.949 1.00 13.94 432 ALA A CA 1
ATOM 3393 C C . ALA A 1 432 ? -6.765 30.524 -13.551 1.00 15.67 432 ALA A C 1
ATOM 3394 O O . ALA A 1 432 ? -5.817 31.302 -13.398 1.00 12.84 432 ALA A O 1
ATOM 3396 N N . GLU A 1 433 ? -7.439 30.008 -12.516 1.00 14.53 433 GLU A N 1
ATOM 3397 C CA . GLU A 1 433 ? -7.019 30.309 -11.149 1.00 11.88 433 GLU A CA 1
ATOM 3398 C C . GLU A 1 433 ? -5.680 29.647 -10.818 1.00 12.86 433 GLU A C 1
ATOM 3399 O O . GLU A 1 433 ? -4.818 30.252 -10.156 1.00 12.01 433 GLU A O 1
ATOM 3405 N N . ARG A 1 434 ? -5.471 28.411 -11.274 1.00 10.74 434 ARG A N 1
ATOM 3406 C CA . ARG A 1 434 ? -4.188 27.769 -11.013 1.00 9.33 434 ARG A CA 1
ATOM 3407 C C . ARG A 1 434 ? -3.050 28.594 -11.595 1.00 11.59 434 ARG A C 1
ATOM 3408 O O . ARG A 1 434 ? -1.997 28.753 -10.964 1.00 11.24 434 ARG A O 1
ATOM 3416 N N . GLN A 1 435 ? -3.263 29.158 -12.786 1.00 12.34 435 GLN A N 1
ATOM 3417 C CA . GLN A 1 435 ? -2.215 29.957 -13.415 1.00 12.59 435 GLN A CA 1
ATOM 3418 C C . GLN A 1 435 ? -2.021 31.283 -12.696 1.00 13.04 435 GLN A C 1
ATOM 3419 O O . GLN A 1 435 ? -0.887 31.749 -12.547 1.00 13.55 435 GLN A O 1
ATOM 3425 N N . ALA A 1 436 ? -3.113 31.916 -12.257 1.00 11.42 436 ALA A N 1
ATOM 3426 C CA . ALA A 1 436 ? -2.979 33.169 -11.526 1.00 12.55 436 ALA A CA 1
ATOM 3427 C C . ALA A 1 436 ? -2.168 32.953 -10.257 1.00 11.12 436 ALA A C 1
ATOM 3428 O O . ALA A 1 436 ? -1.231 33.708 -9.969 1.00 15.68 436 ALA A O 1
ATOM 3430 N N . ARG A 1 437 ? -2.493 31.896 -9.505 1.00 11.50 437 ARG A N 1
ATOM 3431 C CA . ARG A 1 437 ? -1.757 31.606 -8.274 1.00 12.17 437 ARG A CA 1
ATOM 3432 C C . ARG A 1 437 ? -0.312 31.225 -8.566 1.00 14.48 437 ARG A C 1
ATOM 3433 O O . ARG A 1 437 ? 0.612 31.646 -7.850 1.00 13.24 437 ARG A O 1
ATOM 3441 N N . HIS A 1 438 ? -0.100 30.405 -9.594 1.00 12.07 438 HIS A N 1
ATOM 3442 C CA . HIS A 1 438 ? 1.254 29.998 -9.937 1.00 12.93 438 HIS A CA 1
ATOM 3443 C C . HIS A 1 438 ? 2.113 31.200 -10.308 1.00 13.25 438 HIS A C 1
ATOM 3444 O O . HIS A 1 438 ? 3.251 31.330 -9.839 1.00 14.04 438 HIS A O 1
ATOM 3451 N N . GLU A 1 439 ? 1.587 32.097 -11.158 1.00 11.68 439 GLU A N 1
ATOM 3452 C CA . GLU A 1 439 ? 2.406 33.222 -11.587 1.00 14.44 439 GLU A CA 1
ATOM 3453 C C . GLU A 1 439 ? 2.639 34.190 -10.441 1.00 15.26 439 GLU A C 1
ATOM 3454 O O . GLU A 1 439 ? 3.695 34.824 -10.376 1.00 13.02 439 GLU A O 1
ATOM 3460 N N . GLU A 1 440 ? 1.664 34.321 -9.541 1.00 14.07 440 GLU A N 1
ATOM 3461 C CA . GLU A 1 440 ? 1.868 35.108 -8.329 1.00 15.42 440 GLU A CA 1
ATOM 3462 C C . GLU A 1 440 ? 3.039 34.566 -7.512 1.00 13.48 440 GLU A C 1
ATOM 3463 O O . GLU A 1 440 ? 3.938 35.318 -7.113 1.00 15.16 440 GLU A O 1
ATOM 3469 N N . ASN A 1 441 ? 3.061 33.250 -7.283 1.00 9.79 441 ASN A N 1
ATOM 3470 C CA . ASN A 1 441 ? 4.150 32.640 -6.523 1.00 12.81 441 ASN A CA 1
ATOM 3471 C C . ASN A 1 441 ? 5.469 32.702 -7.282 1.00 17.49 441 ASN A C 1
ATOM 3472 O O . ASN A 1 441 ? 6.518 32.995 -6.698 1.00 12.45 441 ASN A O 1
ATOM 3477 N N . LEU A 1 442 ? 5.438 32.418 -8.583 1.00 13.67 442 LEU A N 1
ATOM 3478 C CA . LEU A 1 442 ? 6.673 32.388 -9.363 1.00 12.13 442 LEU A CA 1
ATOM 3479 C C . LEU A 1 442 ? 7.332 33.764 -9.414 1.00 16.60 442 LEU A C 1
ATOM 3480 O O . LEU A 1 442 ? 8.567 33.873 -9.385 1.00 14.70 442 LEU A O 1
ATOM 3485 N N . ALA A 1 443 ? 6.527 34.828 -9.487 1.00 11.76 443 ALA A N 1
ATOM 3486 C CA . ALA A 1 443 ? 7.089 36.173 -9.476 1.00 14.31 443 ALA A CA 1
ATOM 3487 C C . ALA A 1 443 ? 7.811 36.446 -8.163 1.00 16.05 443 ALA A C 1
ATOM 3488 O O . ALA A 1 443 ? 8.888 37.052 -8.156 1.00 15.31 443 ALA A O 1
ATOM 3490 N N . ARG A 1 444 ? 7.245 35.984 -7.045 1.00 12.89 444 ARG A N 1
ATOM 3491 C CA . ARG A 1 444 ? 7.923 36.136 -5.759 1.00 13.95 444 ARG A CA 1
ATOM 3492 C C . ARG A 1 444 ? 9.219 35.332 -5.719 1.00 17.21 444 ARG A C 1
ATOM 3493 O O . ARG A 1 444 ? 10.242 35.810 -5.206 1.00 15.01 444 ARG A O 1
ATOM 3501 N N . LEU A 1 445 ? 9.203 34.105 -6.249 1.00 11.75 445 LEU A N 1
ATOM 3502 C CA . LEU A 1 445 ? 10.434 33.311 -6.258 1.00 12.00 445 LEU A CA 1
ATOM 3503 C C . LEU A 1 445 ? 11.513 33.991 -7.080 1.00 18.59 445 LEU A C 1
ATOM 3504 O O . LEU A 1 445 ? 12.695 33.954 -6.723 1.00 15.57 445 LEU A O 1
ATOM 3509 N N . ARG A 1 446 ? 11.125 34.607 -8.201 1.00 14.86 446 ARG A N 1
ATOM 3510 C CA . ARG A 1 446 ? 12.121 35.229 -9.065 1.00 14.85 446 ARG A CA 1
ATOM 3511 C C . ARG A 1 446 ? 12.674 36.514 -8.468 1.00 17.12 446 ARG A C 1
ATOM 3512 O O . ARG A 1 446 ? 13.806 36.900 -8.787 1.00 20.57 446 ARG A O 1
ATOM 3520 N N . ALA A 1 447 ? 11.896 37.195 -7.631 1.00 14.52 447 ALA A N 1
ATOM 3521 C CA . ALA A 1 447 ? 12.334 38.443 -7.020 1.00 17.76 447 ALA A CA 1
ATOM 3522 C C . ALA A 1 447 ? 13.131 38.222 -5.747 1.00 19.46 447 ALA A C 1
ATOM 3523 O O . ALA A 1 447 ? 13.748 39.166 -5.249 1.00 21.14 447 ALA A O 1
ATOM 3525 N N . ASN A 1 448 ? 13.124 37.006 -5.212 1.00 14.80 448 ASN A N 1
ATOM 3526 C CA . ASN A 1 448 ? 13.936 36.651 -4.053 1.00 11.72 448 ASN A CA 1
ATOM 3527 C C . ASN A 1 448 ? 14.590 35.298 -4.327 1.00 15.62 448 ASN A C 1
ATOM 3528 O O . ASN A 1 448 ? 14.386 34.319 -3.608 1.00 14.81 448 ASN A O 1
ATOM 3533 N N . ASP A 1 449 ? 15.377 35.228 -5.399 1.00 13.89 449 ASP A N 1
ATOM 3534 C CA . ASP A 1 449 ? 16.057 33.973 -5.674 1.00 14.72 449 ASP A CA 1
ATOM 3535 C C . ASP A 1 449 ? 17.261 33.829 -4.739 1.00 16.11 449 ASP A C 1
ATOM 3536 O O . ASP A 1 449 ? 17.579 34.723 -3.953 1.00 16.99 449 ASP A O 1
ATOM 3541 N N . LEU A 1 450 ? 17.899 32.660 -4.794 1.00 12.68 450 LEU A N 1
ATOM 3542 C CA . LEU A 1 450 ? 18.922 32.322 -3.806 1.00 18.31 450 LEU A CA 1
ATOM 3543 C C . LEU A 1 450 ? 20.053 33.349 -3.768 1.00 22.84 450 LEU A C 1
ATOM 3544 O O . LEU A 1 450 ? 20.699 33.522 -2.722 1.00 16.54 450 LEU A O 1
ATOM 3549 N N . SER A 1 451 ? 20.311 34.044 -4.886 1.00 18.60 451 SER A N 1
ATOM 3550 C CA A SER A 1 451 ? 21.378 35.036 -4.874 0.67 16.88 451 SER A CA 1
ATOM 3551 C CA B SER A 1 451 ? 21.359 35.061 -4.912 0.33 17.71 451 SER A CA 1
ATOM 3552 C C . SER A 1 451 ? 21.045 36.227 -3.984 1.00 17.85 451 SER A C 1
ATOM 3553 O O . SER A 1 451 ? 21.963 36.907 -3.511 1.00 21.34 451 SER A O 1
ATOM 3558 N N . VAL A 1 452 ? 19.759 36.492 -3.730 1.00 18.13 452 VAL A N 1
ATOM 3559 C CA . VAL A 1 452 ? 19.397 37.607 -2.860 1.00 18.63 452 VAL A CA 1
ATOM 3560 C C . VAL A 1 452 ? 19.859 37.335 -1.430 1.00 17.52 452 VAL A C 1
ATOM 3561 O O . VAL A 1 452 ? 20.457 38.200 -0.786 1.00 16.26 452 VAL A O 1
ATOM 3565 N N . TRP A 1 453 ? 19.605 36.126 -0.924 1.00 15.80 453 TRP A N 1
ATOM 3566 C CA . TRP A 1 453 ? 20.106 35.737 0.396 1.00 16.30 453 TRP A CA 1
ATOM 3567 C C . TRP A 1 453 ? 21.610 35.928 0.488 1.00 19.13 453 TRP A C 1
ATOM 3568 O O . TRP A 1 453 ? 22.121 36.602 1.391 1.00 17.18 453 TRP A O 1
ATOM 3579 N N . ARG A 1 454 ? 22.336 35.339 -0.457 1.00 17.86 454 ARG A N 1
ATOM 3580 C CA . ARG A 1 454 ? 23.786 35.407 -0.433 1.00 19.85 454 ARG A CA 1
ATOM 3581 C C . ARG A 1 454 ? 24.274 36.849 -0.525 1.00 22.42 454 ARG A C 1
ATOM 3582 O O . ARG A 1 454 ? 25.088 37.303 0.293 1.00 19.57 454 ARG A O 1
ATOM 3590 N N . ASP A 1 455 ? 23.779 37.588 -1.518 1.00 18.08 455 ASP A N 1
ATOM 3591 C CA . ASP A 1 455 ? 24.323 38.910 -1.812 1.00 23.18 455 ASP A CA 1
ATOM 3592 C C . ASP A 1 455 ? 23.991 39.916 -0.719 1.00 21.27 455 ASP A C 1
ATOM 3593 O O . ASP A 1 455 ? 24.843 40.738 -0.355 1.00 22.53 455 ASP A O 1
ATOM 3598 N N . THR A 1 456 ? 22.762 39.883 -0.184 1.00 20.78 456 THR A N 1
ATOM 3599 C CA A THR A 1 456 ? 22.406 40.878 0.820 0.22 18.86 456 THR A CA 1
ATOM 3600 C CA B THR A 1 456 ? 22.389 40.868 0.828 0.78 17.97 456 THR A CA 1
ATOM 3601 C C . THR A 1 456 ? 23.078 40.581 2.157 1.00 16.55 456 THR A C 1
ATOM 3602 O O . THR A 1 456 ? 23.486 41.508 2.864 1.00 17.21 456 THR A O 1
ATOM 3609 N N . PHE A 1 457 ? 23.231 39.300 2.512 1.00 17.15 457 PHE A N 1
ATOM 3610 C CA . PHE A 1 457 ? 23.906 39.003 3.771 1.00 17.95 457 PHE A CA 1
ATOM 3611 C C . PHE A 1 457 ? 25.378 39.388 3.688 1.00 23.55 457 PHE A C 1
ATOM 3612 O O . PHE A 1 457 ? 25.908 40.049 4.588 1.00 20.64 457 PHE A O 1
ATOM 3620 N N . VAL A 1 458 ? 26.046 39.020 2.592 1.00 17.68 458 VAL A N 1
ATOM 3621 C CA . VAL A 1 458 ? 27.457 39.378 2.441 1.00 19.20 458 VAL A CA 1
ATOM 3622 C C . VAL A 1 458 ? 27.624 40.895 2.413 1.00 21.16 458 VAL A C 1
ATOM 3623 O O . VAL A 1 458 ? 28.573 41.439 2.990 1.00 20.40 458 VAL A O 1
ATOM 3627 N N . ALA A 1 459 ? 26.694 41.604 1.763 1.00 22.88 459 ALA A N 1
ATOM 3628 C CA . ALA A 1 459 ? 26.760 43.063 1.735 1.00 23.94 459 ALA A CA 1
ATOM 3629 C C . ALA A 1 459 ? 26.631 43.655 3.131 1.00 21.14 459 ALA A C 1
ATOM 3630 O O . ALA A 1 459 ? 27.281 44.656 3.452 1.00 20.90 459 ALA A O 1
ATOM 3632 N N . ASP A 1 460 ? 25.790 43.060 3.979 1.00 20.21 460 ASP A N 1
ATOM 3633 C CA . ASP A 1 460 ? 25.666 43.577 5.337 1.00 19.65 460 ASP A CA 1
ATOM 3634 C C . ASP A 1 460 ? 26.936 43.323 6.143 1.00 20.43 460 ASP A C 1
ATOM 3635 O O . ASP A 1 460 ? 27.328 44.164 6.955 1.00 21.21 460 ASP A O 1
ATOM 3640 N N . LEU A 1 461 ? 27.602 42.184 5.924 1.00 20.31 461 LEU A N 1
ATOM 3641 C CA . LEU A 1 461 ? 28.908 41.972 6.549 1.00 22.28 461 LEU A CA 1
ATOM 3642 C C . LEU A 1 461 ? 29.913 43.011 6.076 1.00 25.75 461 LEU A C 1
ATOM 3643 O O . LEU A 1 461 ? 30.687 43.557 6.873 1.00 24.85 461 LEU A O 1
ATOM 3648 N N . ARG A 1 462 ? 29.918 43.299 4.775 1.00 22.19 462 ARG A N 1
ATOM 3649 C CA . ARG A 1 462 ? 30.834 44.312 4.271 1.00 23.24 462 ARG A CA 1
ATOM 3650 C C . ARG A 1 462 ? 30.509 45.686 4.838 1.00 25.28 462 ARG A C 1
ATOM 3651 O O . ARG A 1 462 ? 31.418 46.495 5.056 1.00 27.19 462 ARG A O 1
ATOM 3659 N N . SER A 1 463 ? 29.228 45.966 5.101 1.00 24.31 463 SER A N 1
ATOM 3660 C CA . SER A 1 463 ? 28.866 47.246 5.705 1.00 23.56 463 SER A CA 1
ATOM 3661 C C . SER A 1 463 ? 29.414 47.369 7.121 1.00 25.32 463 SER A C 1
ATOM 3662 O O . SER A 1 463 ? 29.822 48.460 7.538 1.00 29.52 463 SER A O 1
ATOM 3665 N N . VAL A 1 464 ? 29.406 46.272 7.885 1.00 27.50 464 VAL A N 1
ATOM 3666 C CA . VAL A 1 464 ? 30.031 46.290 9.206 1.00 28.95 464 VAL A CA 1
ATOM 3667 C C . VAL A 1 464 ? 31.496 46.693 9.088 1.00 28.03 464 VAL A C 1
ATOM 3668 O O . VAL A 1 464 ? 31.980 47.574 9.809 1.00 26.78 464 VAL A O 1
ATOM 3672 N N . ALA A 1 465 ? 32.220 46.061 8.160 1.00 27.71 465 ALA A N 1
ATOM 3673 C CA . ALA A 1 465 ? 33.636 46.368 7.984 1.00 29.50 465 ALA A CA 1
ATOM 3674 C C . ALA A 1 465 ? 33.843 47.829 7.602 1.00 31.39 465 ALA A C 1
ATOM 3675 O O . ALA A 1 465 ? 34.749 48.495 8.121 1.00 33.33 465 ALA A O 1
ATOM 3677 N N . ALA A 1 466 ? 32.999 48.351 6.710 1.00 30.50 466 ALA A N 1
ATOM 3678 C CA . ALA A 1 466 ? 33.166 49.729 6.262 1.00 31.91 466 ALA A CA 1
ATOM 3679 C C . ALA A 1 466 ? 32.906 50.715 7.393 1.00 33.39 466 ALA A C 1
ATOM 3680 O O . ALA A 1 466 ? 33.614 51.721 7.522 1.00 31.96 466 ALA A O 1
ATOM 3682 N N . ALA A 1 467 ? 31.895 50.444 8.225 1.00 34.20 467 ALA A N 1
ATOM 3683 C CA . ALA A 1 467 ? 31.602 51.332 9.345 1.00 35.16 467 ALA A CA 1
ATOM 3684 C C . ALA A 1 467 ? 32.751 51.348 10.344 1.00 40.49 467 ALA A C 1
ATOM 3685 O O . ALA A 1 467 ? 33.176 52.416 10.801 1.00 42.64 467 ALA A O 1
ATOM 3687 N N . ALA A 1 468 ? 33.273 50.167 10.693 1.00 37.89 468 ALA A N 1
ATOM 3688 C CA . ALA A 1 468 ? 34.419 50.101 11.593 1.00 40.11 468 ALA A CA 1
ATOM 3689 C C . ALA A 1 468 ? 35.599 50.881 11.031 1.00 39.21 468 ALA A C 1
ATOM 3690 O O . ALA A 1 468 ? 36.324 51.551 11.777 1.00 42.30 468 ALA A O 1
ATOM 3692 N N . SER A 1 469 ? 35.791 50.822 9.711 1.00 40.56 469 SER A N 1
ATOM 3693 C CA . SER A 1 469 ? 36.859 51.584 9.073 1.00 44.58 469 SER A CA 1
ATOM 3694 C C . SER A 1 469 ? 36.629 53.086 9.217 1.00 50.05 469 SER A C 1
ATOM 3695 O O . SER A 1 469 ? 37.581 53.854 9.408 1.00 50.60 469 SER A O 1
ATOM 3698 N N . VAL A 1 470 ? 35.368 53.521 9.141 1.00 49.57 470 VAL A N 1
ATOM 3699 C CA . VAL A 1 470 ? 35.059 54.944 9.241 1.00 49.27 470 VAL A CA 1
ATOM 3700 C C . VAL A 1 470 ? 35.393 55.472 10.634 1.00 54.46 470 VAL A C 1
ATOM 3701 O O . VAL A 1 470 ? 36.095 56.479 10.777 1.00 55.18 470 VAL A O 1
ATOM 3703 N N . THR A 1 471 ? 34.907 54.801 11.684 1.00 58.11 471 THR A N 1
ATOM 3704 C CA . THR A 1 471 ? 35.214 55.271 13.034 1.00 62.72 471 THR A CA 1
ATOM 3705 C C . THR A 1 471 ? 36.684 55.082 13.395 1.00 63.25 471 THR A C 1
ATOM 3706 O O . THR A 1 471 ? 37.191 55.806 14.259 1.00 62.32 471 THR A O 1
ATOM 3710 N N . GLN A 1 472 ? 37.379 54.142 12.750 1.00 62.64 472 GLN A N 1
ATOM 3711 C CA . GLN A 1 472 ? 38.783 53.905 13.065 1.00 63.56 472 GLN A CA 1
ATOM 3712 C C . GLN A 1 472 ? 39.676 55.072 12.669 1.00 70.56 472 GLN A C 1
ATOM 3713 O O . GLN A 1 472 ? 40.790 55.181 13.192 1.00 72.70 472 GLN A O 1
ATOM 3715 N N . ARG A 1 473 ? 39.223 55.943 11.768 1.00 72.56 473 ARG A N 1
ATOM 3716 C CA . ARG A 1 473 ? 40.020 57.082 11.334 1.00 78.32 473 ARG A CA 1
ATOM 3717 C C . ARG A 1 473 ? 39.178 58.349 11.334 1.00 78.62 473 ARG A C 1
ATOM 3718 O O . ARG A 1 473 ? 37.981 58.316 11.036 1.00 80.51 473 ARG A O 1
ATOM 3726 N N . ALA A 1 474 ? 39.810 59.465 11.690 1.00 75.06 474 ALA A N 1
ATOM 3727 C CA . ALA A 1 474 ? 39.207 60.780 11.546 1.00 74.14 474 ALA A CA 1
ATOM 3728 C C . ALA A 1 474 ? 40.052 61.728 10.710 1.00 78.84 474 ALA A C 1
ATOM 3729 O O . ALA A 1 474 ? 39.562 62.804 10.339 1.00 81.94 474 ALA A O 1
ATOM 3731 N N . GLY A 1 475 ? 41.294 61.354 10.389 1.00 75.64 475 GLY A N 1
ATOM 3732 C CA . GLY A 1 475 ? 42.190 62.217 9.656 1.00 69.78 475 GLY A CA 1
ATOM 3733 C C . GLY A 1 475 ? 41.881 62.281 8.172 1.00 65.50 475 GLY A C 1
ATOM 3734 O O . GLY A 1 475 ? 41.010 61.588 7.644 1.00 65.26 475 GLY A O 1
ATOM 3735 N N . ARG A 1 476 ? 42.635 63.140 7.489 1.00 61.98 476 ARG A N 1
ATOM 3736 C CA . ARG A 1 476 ? 42.409 63.390 6.074 1.00 56.86 476 ARG A CA 1
ATOM 3737 C C . ARG A 1 476 ? 42.777 62.172 5.232 1.00 56.30 476 ARG A C 1
ATOM 3738 O O . ARG A 1 476 ? 43.665 61.388 5.580 1.00 55.93 476 ARG A O 1
ATOM 3740 N N . ARG A 1 477 ? 42.069 62.020 4.115 1.00 53.88 477 ARG A N 1
ATOM 3741 C CA . ARG A 1 477 ? 42.350 61.011 3.104 1.00 54.19 477 ARG A CA 1
ATOM 3742 C C . ARG A 1 477 ? 42.406 61.697 1.743 1.00 61.13 477 ARG A C 1
ATOM 3743 O O . ARG A 1 477 ? 42.147 62.898 1.622 1.00 59.87 477 ARG A O 1
ATOM 3745 N N . ILE A 1 478 ? 42.744 60.921 0.716 1.00 70.13 478 ILE A N 1
ATOM 3746 C CA . ILE A 1 478 ? 42.827 61.416 -0.658 1.00 72.80 478 ILE A CA 1
ATOM 3747 C C . ILE A 1 478 ? 43.782 62.595 -0.752 1.00 73.68 478 ILE A C 1
ATOM 3748 O O . ILE A 1 478 ? 44.976 62.411 -0.971 1.00 74.98 478 ILE A O 1
ATOM 3750 N N . MET B 1 9 ? -28.447 51.720 42.481 1.00 41.82 9 MET B N 1
ATOM 3751 C CA . MET B 1 9 ? -27.380 51.542 41.509 1.00 38.63 9 MET B CA 1
ATOM 3752 C C . MET B 1 9 ? -27.651 50.370 40.567 1.00 28.27 9 MET B C 1
ATOM 3753 O O . MET B 1 9 ? -28.541 49.553 40.798 1.00 33.60 9 MET B O 1
ATOM 3758 N N . SER B 1 10 ? -26.868 50.306 39.497 1.00 24.12 10 SER B N 1
ATOM 3759 C CA . SER B 1 10 ? -26.969 49.202 38.558 1.00 18.70 10 SER B CA 1
ATOM 3760 C C . SER B 1 10 ? -26.539 47.896 39.215 1.00 22.88 10 SER B C 1
ATOM 3761 O O . SER B 1 10 ? -25.548 47.848 39.951 1.00 20.69 10 SER B O 1
ATOM 3764 N N . ARG B 1 11 ? -27.282 46.833 38.927 1.00 15.48 11 ARG B N 1
ATOM 3765 C CA . ARG B 1 11 ? -26.911 45.504 39.395 1.00 17.33 11 ARG B CA 1
ATOM 3766 C C . ARG B 1 11 ? -25.653 45.000 38.704 1.00 16.27 11 ARG B C 1
ATOM 3767 O O . ARG B 1 11 ? -25.454 45.210 37.502 1.00 17.10 11 ARG B O 1
ATOM 3775 N N . LEU B 1 12 ? -24.829 44.281 39.460 1.00 13.02 12 LEU B N 1
ATOM 3776 C CA . LEU B 1 12 ? -23.786 43.447 38.875 1.00 15.60 12 LEU B CA 1
ATOM 3777 C C . LEU B 1 12 ? -24.387 42.081 38.554 1.00 17.11 12 LEU B C 1
ATOM 3778 O O . LEU B 1 12 ? -25.064 41.483 39.398 1.00 14.79 12 LEU B O 1
ATOM 3783 N N . ILE B 1 13 ? -24.150 41.594 37.340 1.00 13.60 13 ILE B N 1
ATOM 3784 C CA . ILE B 1 13 ? -24.633 40.287 36.906 1.00 14.05 13 ILE B CA 1
ATOM 3785 C C . ILE B 1 13 ? -23.399 39.435 36.662 1.00 14.23 13 ILE B C 1
ATOM 3786 O O . ILE B 1 13 ? -22.669 39.676 35.694 1.00 14.89 13 ILE B O 1
ATOM 3791 N N . VAL B 1 14 ? -23.142 38.462 37.538 1.00 12.17 14 VAL B N 1
ATOM 3792 C CA . VAL B 1 14 ? -21.990 37.569 37.376 1.00 10.87 14 VAL B CA 1
ATOM 3793 C C . VAL B 1 14 ? -22.435 36.340 36.594 1.00 13.15 14 VAL B C 1
ATOM 3794 O O . VAL B 1 14 ? -23.453 35.720 36.928 1.00 12.90 14 VAL B O 1
ATOM 3798 N N . VAL B 1 15 ? -21.687 36.007 35.538 1.00 10.08 15 VAL B N 1
ATOM 3799 C CA . VAL B 1 15 ? -21.928 34.841 34.692 1.00 9.69 15 VAL B CA 1
ATOM 3800 C C . VAL B 1 15 ? -20.720 33.922 34.816 1.00 12.83 15 VAL B C 1
ATOM 3801 O O . VAL B 1 15 ? -19.596 34.341 34.512 1.00 11.00 15 VAL B O 1
ATOM 3805 N N . SER B 1 16 ? -20.933 32.684 35.273 1.00 13.62 16 SER B N 1
ATOM 3806 C CA . SER B 1 16 ? -19.778 31.807 35.502 1.00 13.33 16 SER B CA 1
ATOM 3807 C C . SER B 1 16 ? -20.175 30.346 35.314 1.00 14.95 16 SER B C 1
ATOM 3808 O O . SER B 1 16 ? -21.341 30.020 35.078 1.00 13.07 16 SER B O 1
ATOM 3811 N N . ASN B 1 17 ? -19.176 29.461 35.406 1.00 15.06 17 ASN B N 1
ATOM 3812 C CA . ASN B 1 17 ? -19.419 28.031 35.216 1.00 9.90 17 ASN B CA 1
ATOM 3813 C C . ASN B 1 17 ? -20.432 27.495 36.209 1.00 17.25 17 ASN B C 1
ATOM 3814 O O . ASN B 1 17 ? -21.298 26.690 35.850 1.00 19.27 17 ASN B O 1
ATOM 3819 N N . ARG B 1 18 ? -20.314 27.892 37.468 1.00 14.29 18 ARG B N 1
ATOM 3820 C CA . ARG B 1 18 ? -21.039 27.206 38.528 1.00 19.74 18 ARG B CA 1
ATOM 3821 C C . ARG B 1 18 ? -21.442 28.223 39.587 1.00 20.89 18 ARG B C 1
ATOM 3822 O O . ARG B 1 18 ? -20.588 28.923 40.141 1.00 22.03 18 ARG B O 1
ATOM 3830 N N . VAL B 1 19 ? -22.731 28.316 39.873 1.00 17.46 19 VAL B N 1
ATOM 3831 C CA . VAL B 1 19 ? -23.177 29.226 40.920 1.00 18.77 19 VAL B CA 1
ATOM 3832 C C . VAL B 1 19 ? -22.973 28.546 42.264 1.00 23.14 19 VAL B C 1
ATOM 3833 O O . VAL B 1 19 ? -23.402 27.403 42.469 1.00 23.37 19 VAL B O 1
ATOM 3837 N N . ALA B 1 20 ? -22.304 29.241 43.180 1.00 22.07 20 ALA B N 1
ATOM 3838 C CA . ALA B 1 20 ? -22.030 28.666 44.489 1.00 22.89 20 ALA B CA 1
ATOM 3839 C C . ALA B 1 20 ? -23.332 28.486 45.253 1.00 27.97 20 ALA B C 1
ATOM 3840 O O . ALA B 1 20 ? -24.105 29.435 45.412 1.00 29.98 20 ALA B O 1
ATOM 3842 N N . ILE B 1 21 ? -23.570 27.266 45.727 1.00 31.98 21 ILE B N 1
ATOM 3843 C CA . ILE B 1 21 ? -24.810 26.904 46.403 1.00 38.68 21 ILE B CA 1
ATOM 3844 C C . ILE B 1 21 ? -24.475 26.434 47.811 1.00 45.51 21 ILE B C 1
ATOM 3845 O O . ILE B 1 21 ? -23.567 25.615 47.999 1.00 48.34 21 ILE B O 1
ATOM 3847 N N . GLY B 1 22 ? -25.199 26.965 48.795 1.00 53.19 22 GLY B N 1
ATOM 3848 C CA . GLY B 1 22 ? -25.118 26.488 50.164 1.00 60.00 22 GLY B CA 1
ATOM 3849 C C . GLY B 1 22 ? -23.800 26.754 50.860 1.00 63.01 22 GLY B C 1
ATOM 3850 O O . GLY B 1 22 ? -23.369 27.905 50.979 1.00 61.92 22 GLY B O 1
ATOM 3851 N N . GLU B 1 23 ? -23.152 25.685 51.330 1.00 67.35 23 GLU B N 1
ATOM 3852 C CA . GLU B 1 23 ? -21.890 25.825 52.049 1.00 67.20 23 GLU B CA 1
ATOM 3853 C C . GLU B 1 23 ? -20.778 26.375 51.167 1.00 64.20 23 GLU B C 1
ATOM 3854 O O . GLU B 1 23 ? -19.784 26.890 51.693 1.00 63.09 23 GLU B O 1
ATOM 3856 N N . ASP B 1 24 ? -20.917 26.281 49.843 1.00 57.88 24 ASP B N 1
ATOM 3857 C CA . ASP B 1 24 ? -19.912 26.835 48.945 1.00 51.66 24 ASP B CA 1
ATOM 3858 C C . ASP B 1 24 ? -19.943 28.359 48.887 1.00 43.34 24 ASP B C 1
ATOM 3859 O O . ASP B 1 24 ? -19.074 28.954 48.236 1.00 33.04 24 ASP B O 1
ATOM 3864 N N . THR B 1 25 ? -20.904 29.007 49.546 1.00 40.84 25 THR B N 1
ATOM 3865 C CA . THR B 1 25 ? -20.912 30.459 49.651 1.00 39.50 25 THR B CA 1
ATOM 3866 C C . THR B 1 25 ? -20.126 30.970 50.851 1.00 40.70 25 THR B C 1
ATOM 3867 O O . THR B 1 25 ? -19.834 32.171 50.912 1.00 43.72 25 THR B O 1
ATOM 3871 N N . ARG B 1 26 ? -19.779 30.098 51.796 1.00 42.01 26 ARG B N 1
ATOM 3872 C CA . ARG B 1 26 ? -18.934 30.510 52.907 1.00 49.90 26 ARG B CA 1
ATOM 3873 C C . ARG B 1 26 ? -17.599 31.025 52.373 1.00 45.41 26 ARG B C 1
ATOM 3874 O O . ARG B 1 26 ? -17.026 30.419 51.461 1.00 41.35 26 ARG B O 1
ATOM 3882 N N . PRO B 1 27 ? -17.087 32.145 52.901 1.00 45.14 27 PRO B N 1
ATOM 3883 C CA . PRO B 1 27 ? -15.747 32.599 52.496 1.00 49.50 27 PRO B CA 1
ATOM 3884 C C . PRO B 1 27 ? -14.672 31.549 52.697 1.00 46.69 27 PRO B C 1
ATOM 3885 O O . PRO B 1 27 ? -13.676 31.548 51.961 1.00 44.45 27 PRO B O 1
ATOM 3889 N N . SER B 1 28 ? -14.850 30.646 53.667 1.00 46.35 28 SER B N 1
ATOM 3890 C CA . SER B 1 28 ? -13.886 29.579 53.911 1.00 50.61 28 SER B CA 1
ATOM 3891 C C . SER B 1 28 ? -13.837 28.556 52.783 1.00 50.06 28 SER B C 1
ATOM 3892 O O . SER B 1 28 ? -12.892 27.759 52.738 1.00 50.91 28 SER B O 1
ATOM 3895 N N . ALA B 1 29 ? -14.822 28.552 51.880 1.00 40.89 29 ALA B N 1
ATOM 3896 C CA . ALA B 1 29 ? -14.794 27.670 50.721 1.00 35.41 29 ALA B CA 1
ATOM 3897 C C . ALA B 1 29 ? -13.995 28.242 49.556 1.00 34.49 29 ALA B C 1
ATOM 3898 O O . ALA B 1 29 ? -13.741 27.519 48.589 1.00 37.07 29 ALA B O 1
ATOM 3900 N N . GLY B 1 30 ? -13.590 29.508 49.629 1.00 33.60 30 GLY B N 1
ATOM 3901 C CA . GLY B 1 30 ? -12.846 30.146 48.560 1.00 35.68 30 GLY B CA 1
ATOM 3902 C C . GLY B 1 30 ? -13.664 30.216 47.282 1.00 28.44 30 GLY B C 1
ATOM 3903 O O . GLY B 1 30 ? -14.897 30.319 47.296 1.00 30.34 30 GLY B O 1
ATOM 3904 N N . GLY B 1 31 ? -12.960 30.151 46.155 1.00 27.22 31 GLY B N 1
ATOM 3905 C CA . GLY B 1 31 ? -13.612 30.117 44.865 1.00 23.20 31 GLY B CA 1
ATOM 3906 C C . GLY B 1 31 ? -14.040 31.494 44.401 1.00 23.46 31 GLY B C 1
ATOM 3907 O O . GLY B 1 31 ? -13.761 32.523 45.019 1.00 22.54 31 GLY B O 1
ATOM 3908 N N . LEU B 1 32 ? -14.755 31.496 43.275 1.00 17.04 32 LEU B N 1
ATOM 3909 C CA . LEU B 1 32 ? -15.229 32.752 42.710 1.00 16.21 32 LEU B CA 1
ATOM 3910 C C . LEU B 1 32 ? -16.128 33.511 43.682 1.00 15.42 32 LEU B C 1
ATOM 3911 O O . LEU B 1 32 ? -16.167 34.743 43.650 1.00 17.38 32 LEU B O 1
ATOM 3916 N N . ALA B 1 33 ? -16.854 32.800 44.549 1.00 15.86 33 ALA B N 1
ATOM 3917 C CA . ALA B 1 33 ? -17.817 33.473 45.419 1.00 19.15 33 ALA B CA 1
ATOM 3918 C C . ALA B 1 33 ? -17.141 34.524 46.298 1.00 18.48 33 ALA B C 1
ATOM 3919 O O . ALA B 1 33 ? -17.664 35.635 46.455 1.00 21.93 33 ALA B O 1
ATOM 3921 N N . VAL B 1 34 ? -15.970 34.210 46.860 1.00 18.68 34 VAL B N 1
ATOM 3922 C CA . VAL B 1 34 ? -15.316 35.188 47.727 1.00 20.31 34 VAL B CA 1
ATOM 3923 C C . VAL B 1 34 ? -14.840 36.389 46.915 1.00 17.15 34 VAL B C 1
ATOM 3924 O O . VAL B 1 34 ? -14.788 37.517 47.425 1.00 21.91 34 VAL B O 1
ATOM 3928 N N . GLY B 1 35 ? -14.536 36.185 45.638 1.00 15.96 35 GLY B N 1
ATOM 3929 C CA . GLY B 1 35 ? -14.126 37.296 44.798 1.00 13.51 35 GLY B CA 1
ATOM 3930 C C . GLY B 1 35 ? -15.250 38.263 44.467 1.00 19.33 35 GLY B C 1
ATOM 3931 O O . GLY B 1 35 ? -15.039 39.476 44.450 1.00 22.09 35 GLY B O 1
ATOM 3932 N N . VAL B 1 36 ? -16.462 37.754 44.220 1.00 16.63 36 VAL B N 1
ATOM 3933 C CA . VAL B 1 36 ? -17.533 38.593 43.676 1.00 15.95 36 VAL B CA 1
ATOM 3934 C C . VAL B 1 36 ? -18.638 38.909 44.675 1.00 14.70 36 VAL B C 1
ATOM 3935 O O . VAL B 1 36 ? -19.441 39.821 44.407 1.00 14.64 36 VAL B O 1
ATOM 3939 N N . MET B 1 37 ? -18.718 38.203 45.808 1.00 16.13 37 MET B N 1
ATOM 3940 C CA . MET B 1 37 ? -19.919 38.297 46.633 1.00 17.65 37 MET B CA 1
ATOM 3941 C C . MET B 1 37 ? -20.133 39.709 47.173 1.00 20.56 37 MET B C 1
ATOM 3942 O O . MET B 1 37 ? -21.269 40.188 47.215 1.00 18.98 37 MET B O 1
ATOM 3947 N N . ASP B 1 38 ? -19.061 40.394 47.596 1.00 19.11 38 ASP B N 1
ATOM 3948 C CA . ASP B 1 38 ? -19.234 41.752 48.116 1.00 18.87 38 ASP B CA 1
ATOM 3949 C C . ASP B 1 38 ? -19.869 42.662 47.073 1.00 18.09 38 ASP B C 1
ATOM 3950 O O . ASP B 1 38 ? -20.702 43.516 47.407 1.00 21.42 38 ASP B O 1
ATOM 3955 N N . ALA B 1 39 ? -19.491 42.489 45.804 1.00 19.31 39 ALA B N 1
ATOM 3956 C CA . ALA B 1 39 ? -20.037 43.329 44.746 1.00 17.59 39 ALA B CA 1
ATOM 3957 C C . ALA B 1 39 ? -21.476 42.944 44.422 1.00 17.08 39 ALA B C 1
ATOM 3958 O O . ALA B 1 39 ? -22.313 43.817 44.153 1.00 18.07 39 ALA B O 1
ATOM 3960 N N . LEU B 1 40 ? -21.789 41.645 44.446 1.00 15.26 40 LEU B N 1
ATOM 3961 C CA . LEU B 1 40 ? -23.192 41.245 44.308 1.00 14.57 40 LEU B CA 1
ATOM 3962 C C . LEU B 1 40 ? -24.030 41.813 45.441 1.00 17.66 40 LEU B C 1
ATOM 3963 O O . LEU B 1 40 ? -25.157 42.270 45.219 1.00 18.13 40 LEU B O 1
ATOM 3968 N N . GLN B 1 41 ? -23.493 41.803 46.665 1.00 15.52 41 GLN B N 1
ATOM 3969 C CA . GLN B 1 41 ? -24.250 42.325 47.797 1.00 20.42 41 GLN B CA 1
ATOM 3970 C C . GLN B 1 41 ? -24.437 43.831 47.691 1.00 19.12 41 GLN B C 1
ATOM 3971 O O . GLN B 1 41 ? -25.535 44.341 47.945 1.00 23.57 41 GLN B O 1
ATOM 3977 N N . GLU B 1 42 ? -23.383 44.555 47.297 1.00 18.88 42 GLU B N 1
ATOM 3978 C CA . GLU B 1 42 ? -23.472 46.010 47.224 1.00 21.76 42 GLU B CA 1
ATOM 3979 C C . GLU B 1 42 ? -24.506 46.450 46.196 1.00 19.02 42 GLU B C 1
ATOM 3980 O O . GLU B 1 42 ? -25.246 47.413 46.422 1.00 22.39 42 GLU B O 1
ATOM 3986 N N . THR B 1 43 ? -24.596 45.735 45.078 1.00 16.98 43 THR B N 1
ATOM 3987 C CA . THR B 1 43 ? -25.399 46.174 43.947 1.00 19.48 43 THR B CA 1
ATOM 3988 C C . THR B 1 43 ? -26.755 45.495 43.868 1.00 18.28 43 THR B C 1
ATOM 3989 O O . THR B 1 43 ? -27.512 45.786 42.935 1.00 20.29 43 THR B O 1
ATOM 3993 N N . GLY B 1 44 ? -27.068 44.584 44.790 1.00 17.82 44 GLY B N 1
ATOM 3994 C CA . GLY B 1 44 ? -28.302 43.820 44.696 1.00 17.99 44 GLY B CA 1
ATOM 3995 C C . GLY B 1 44 ? -28.306 42.983 43.432 1.00 18.15 44 GLY B C 1
ATOM 3996 O O . GLY B 1 44 ? -29.300 42.943 42.699 1.00 17.07 44 GLY B O 1
ATOM 3997 N N . GLY B 1 45 ? -27.191 42.300 43.178 1.00 14.29 45 GLY B N 1
ATOM 3998 C CA . GLY B 1 45 ? -26.918 41.709 41.883 1.00 14.53 45 GLY B CA 1
ATOM 3999 C C . GLY B 1 45 ? -27.492 40.313 41.696 1.00 14.94 45 GLY B C 1
ATOM 4000 O O . GLY B 1 45 ? -28.291 39.810 42.491 1.00 17.22 45 GLY B O 1
ATOM 4001 N N . VAL B 1 46 ? -27.068 39.686 40.595 1.00 14.64 46 VAL B N 1
ATOM 4002 C CA . VAL B 1 46 ? -27.531 38.367 40.182 1.00 12.32 46 VAL B CA 1
ATOM 4003 C C . VAL B 1 46 ? -26.316 37.528 39.810 1.00 14.63 46 VAL B C 1
ATOM 4004 O O . VAL B 1 46 ? -25.412 38.005 39.1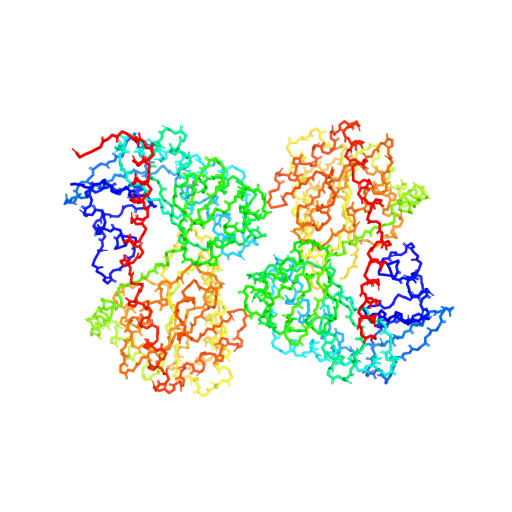17 1.00 12.67 46 VAL B O 1
ATOM 4008 N N . TRP B 1 47 ? -26.305 36.275 40.245 1.00 14.13 47 TRP B N 1
ATOM 4009 C CA . TRP B 1 47 ? -25.282 35.315 39.833 1.00 11.36 47 TRP B CA 1
ATOM 4010 C C . TRP B 1 47 ? -25.985 34.238 39.014 1.00 14.77 47 TRP B C 1
ATOM 4011 O O . TRP B 1 47 ? -26.872 33.538 39.527 1.00 13.16 47 TRP B O 1
ATOM 4022 N N . PHE B 1 48 ? -25.617 34.145 37.743 1.00 12.68 48 PHE B N 1
ATOM 4023 C CA . PHE B 1 48 ? -26.236 33.254 36.774 1.00 12.66 48 PHE B CA 1
ATOM 4024 C C . PHE B 1 48 ? -25.258 32.157 36.378 1.00 12.40 48 PHE B C 1
ATOM 4025 O O . PHE B 1 48 ? -24.070 32.428 36.146 1.00 13.89 48 PHE B O 1
ATOM 4033 N N . GLY B 1 49 ? -25.754 30.928 36.306 1.00 15.73 49 GLY B N 1
ATOM 4034 C CA . GLY B 1 49 ? -24.948 29.834 35.788 1.00 17.38 49 GLY B CA 1
ATOM 4035 C C . GLY B 1 49 ? -25.543 28.480 36.154 1.00 20.97 49 GLY B C 1
ATOM 4036 O O . GLY B 1 49 ? -26.689 28.385 36.588 1.00 16.83 49 GLY B O 1
ATOM 4037 N N . TRP B 1 50 ? -24.716 27.447 35.977 1.00 16.45 50 TRP B N 1
ATOM 4038 C CA . TRP B 1 50 ? -25.124 26.059 36.180 1.00 15.73 50 TRP B CA 1
ATOM 4039 C C . TRP B 1 50 ? -25.335 25.747 37.660 1.00 18.93 50 TRP B C 1
ATOM 4040 O O . TRP B 1 50 ? -24.613 26.250 38.524 1.00 18.26 50 TRP B O 1
ATOM 4051 N N . ASN B 1 51 ? -26.324 24.897 37.951 1.00 14.33 51 ASN B N 1
ATOM 4052 C CA . ASN B 1 51 ? -26.581 24.445 39.313 1.00 17.40 51 ASN B CA 1
ATOM 4053 C C . ASN B 1 51 ? -25.870 23.137 39.649 1.00 18.18 51 ASN B C 1
ATOM 4054 O O . ASN B 1 51 ? -26.093 22.583 40.735 1.00 21.87 51 ASN B O 1
ATOM 4059 N N . GLY B 1 52 ? -25.047 22.617 38.741 1.00 19.91 52 GLY B N 1
ATOM 4060 C CA . GLY B 1 52 ? -24.352 21.371 38.992 1.00 21.09 52 GLY B CA 1
ATOM 4061 C C . GLY B 1 52 ? -25.133 20.116 38.665 1.00 23.81 52 GLY B C 1
ATOM 4062 O O . GLY B 1 52 ? -24.593 19.015 38.833 1.00 28.58 52 GLY B O 1
ATOM 4063 N N . GLU B 1 53 ? -26.377 20.238 38.201 1.00 23.07 53 GLU B N 1
ATOM 4064 C CA . GLU B 1 53 ? -27.248 19.095 37.963 1.00 19.08 53 GLU B CA 1
ATOM 4065 C C . GLU B 1 53 ? -27.403 18.829 36.471 1.00 19.46 53 GLU B C 1
ATOM 4066 O O . GLU B 1 53 ? -27.378 19.753 35.651 1.00 21.17 53 GLU B O 1
ATOM 4072 N N . ILE B 1 54 ? -27.585 17.549 36.128 1.00 20.19 54 ILE B N 1
ATOM 4073 C CA . ILE B 1 54 ? -27.934 17.132 34.773 1.00 24.01 54 ILE B CA 1
ATOM 4074 C C . ILE B 1 54 ? -29.442 16.959 34.699 1.00 26.77 54 ILE B C 1
ATOM 4075 O O . ILE B 1 54 ? -30.043 16.319 35.574 1.00 27.37 54 ILE B O 1
ATOM 4080 N N . VAL B 1 55 ? -30.054 17.521 33.657 1.00 23.85 55 VAL B N 1
ATOM 4081 C CA . VAL B 1 55 ? -31.498 17.452 33.461 1.00 23.30 55 VAL B CA 1
ATOM 4082 C C . VAL B 1 55 ? -31.806 16.702 32.168 1.00 27.30 55 VAL B C 1
ATOM 4083 O O . VAL B 1 55 ? -31.003 16.684 31.231 1.00 22.25 55 VAL B O 1
ATOM 4087 N N . GLY B 1 56 ? -32.994 16.087 32.118 1.00 27.43 56 GLY B N 1
ATOM 4088 C CA . GLY B 1 56 ? -33.359 15.274 30.966 1.00 27.79 56 GLY B CA 1
ATOM 4089 C C . GLY B 1 56 ? -33.681 16.076 29.719 1.00 29.22 56 GLY B C 1
ATOM 4090 O O . GLY B 1 56 ? -33.464 15.602 28.600 1.00 31.45 56 GLY B O 1
ATOM 4091 N N . THR B 1 57 ? -34.202 17.284 29.886 1.00 29.79 57 THR B N 1
ATOM 4092 C CA . THR B 1 57 ? -34.512 18.216 28.812 1.00 28.08 57 THR B CA 1
ATOM 4093 C C . THR B 1 57 ? -34.123 19.601 29.302 1.00 29.77 57 THR B C 1
ATOM 4094 O O . THR B 1 57 ? -34.021 19.822 30.513 1.00 27.80 57 THR B O 1
ATOM 4098 N N . PRO B 1 58 ? -33.902 20.556 28.394 1.00 28.92 58 PRO B N 1
ATOM 4099 C CA . PRO B 1 58 ? -33.423 21.873 28.835 1.00 29.38 58 PRO B CA 1
ATOM 4100 C C . PRO B 1 58 ? -34.462 22.606 29.672 1.00 23.50 58 PRO B C 1
ATOM 4101 O O . PRO B 1 58 ? -35.669 22.507 29.434 1.00 26.79 58 PRO B O 1
ATOM 4105 N N . ASP B 1 59 ? -33.976 23.325 30.680 1.00 23.42 59 ASP B N 1
ATOM 4106 C CA . ASP B 1 59 ? -34.853 24.129 31.517 1.00 22.37 59 ASP B CA 1
ATOM 4107 C C . ASP B 1 59 ? -35.527 25.211 30.686 1.00 22.00 59 ASP B C 1
ATOM 4108 O O . ASP B 1 59 ? -34.899 25.833 29.823 1.00 24.13 59 ASP B O 1
ATOM 4113 N N . ALA B 1 60 ? -36.801 25.467 30.988 1.00 24.30 60 ALA B N 1
ATOM 4114 C CA . ALA B 1 60 ? -37.524 26.533 30.302 1.00 22.90 60 ALA B CA 1
ATOM 4115 C C . ALA B 1 60 ? -36.945 27.898 30.643 1.00 23.51 60 ALA B C 1
ATOM 4116 O O . ALA B 1 60 ? -36.884 28.787 29.785 1.00 25.50 60 ALA B O 1
ATOM 4118 N N . ALA B 1 61 ? -36.511 28.082 31.887 1.00 19.95 61 ALA B N 1
ATOM 4119 C CA . ALA B 1 61 ? -35.965 29.351 32.343 1.00 22.61 61 ALA B CA 1
ATOM 4120 C C . ALA B 1 61 ? -35.140 29.091 33.595 1.00 17.75 61 ALA B C 1
ATOM 4121 O O . ALA B 1 61 ? -35.288 28.041 34.228 1.00 20.15 61 ALA B O 1
ATOM 4123 N N . PRO B 1 62 ? -34.274 30.026 33.979 1.00 18.83 62 PRO B N 1
ATOM 4124 C CA . PRO B 1 62 ? -33.503 29.850 35.215 1.00 19.77 62 PRO B CA 1
ATOM 4125 C C . PRO B 1 62 ? -34.399 29.788 36.441 1.00 18.12 62 PRO B C 1
ATOM 4126 O O . PRO B 1 62 ? -35.410 30.492 36.537 1.00 19.18 62 PRO B O 1
ATOM 4130 N N . ALA B 1 63 ? -34.028 28.922 37.385 1.00 19.24 63 ALA B N 1
ATOM 4131 C CA . ALA B 1 63 ? -34.675 28.933 38.688 1.00 19.33 63 ALA B CA 1
ATOM 4132 C C . ALA B 1 63 ? -34.137 30.108 39.492 1.00 17.14 63 ALA B C 1
ATOM 4133 O O . ALA B 1 63 ? -32.970 30.489 39.359 1.00 19.83 63 ALA B O 1
ATOM 4135 N N . ILE B 1 64 ? -35.004 30.698 40.311 1.00 18.73 64 ILE B N 1
ATOM 4136 C CA . ILE B 1 64 ? -34.708 31.951 40.999 1.00 19.85 64 ILE B CA 1
ATOM 4137 C C . ILE B 1 64 ? -34.724 31.703 42.501 1.00 17.95 64 ILE B C 1
ATOM 4138 O O . ILE B 1 64 ? -35.734 31.243 43.054 1.00 20.81 64 ILE B O 1
ATOM 4143 N N . ARG B 1 65 ? -33.610 32.027 43.162 1.00 18.78 65 ARG B N 1
ATOM 4144 C CA . ARG B 1 65 ? -33.513 31.972 44.614 1.00 23.95 65 ARG B CA 1
ATOM 4145 C C . ARG B 1 65 ? -32.872 33.259 45.115 1.00 18.78 65 ARG B C 1
ATOM 4146 O O . ARG B 1 65 ? -31.820 33.665 44.623 1.00 20.34 65 ARG B O 1
ATOM 4154 N N . ARG B 1 66 ? -33.507 33.905 46.087 1.00 23.21 66 ARG B N 1
ATOM 4155 C CA . ARG B 1 66 ? -32.983 35.141 46.650 1.00 22.43 66 ARG B CA 1
ATOM 4156 C C . ARG B 1 66 ? -32.454 34.867 48.048 1.00 25.52 66 ARG B C 1
ATOM 4157 O O . ARG B 1 66 ? -33.123 34.211 48.850 1.00 26.17 66 ARG B O 1
ATOM 4165 N N . ASP B 1 67 ? -31.258 35.360 48.334 1.00 23.53 67 ASP B N 1
ATOM 4166 C CA . ASP B 1 67 ? -30.713 35.333 49.687 1.00 26.49 67 ASP B CA 1
ATOM 4167 C C . ASP B 1 67 ? -30.328 36.762 50.030 1.00 26.38 67 ASP B C 1
ATOM 4168 O O . ASP B 1 67 ? -29.355 37.294 49.485 1.00 29.80 67 ASP B O 1
ATOM 4173 N N . GLY B 1 68 ? -31.114 37.394 50.892 1.00 27.77 68 GLY B N 1
ATOM 4174 C CA . GLY B 1 68 ? -30.920 38.794 51.196 1.00 28.24 68 GLY B CA 1
ATOM 4175 C C . GLY B 1 68 ? -31.030 39.656 49.955 1.00 30.33 68 GLY B C 1
ATOM 4176 O O . GLY B 1 68 ? -32.093 39.749 49.334 1.00 28.28 68 GLY B O 1
ATOM 4177 N N . ASN B 1 69 ? -29.919 40.273 49.572 1.00 27.26 69 ASN B N 1
ATOM 4178 C CA . ASN B 1 69 ? -29.903 41.209 48.461 1.00 25.39 69 ASN B CA 1
ATOM 4179 C C . ASN B 1 69 ? -29.501 40.576 47.133 1.00 23.74 69 ASN B C 1
ATOM 4180 O O . ASN B 1 69 ? -29.584 41.246 46.100 1.00 27.65 69 ASN B O 1
ATOM 4185 N N . VAL B 1 70 ? -29.076 39.317 47.131 1.00 22.17 70 VAL B N 1
ATOM 4186 C CA . VAL B 1 70 ? -28.477 38.682 45.960 1.00 19.09 70 VAL B CA 1
ATOM 4187 C C . VAL B 1 70 ? -29.450 37.646 45.414 1.00 21.64 70 VAL B C 1
ATOM 4188 O O . VAL B 1 70 ? -30.086 36.915 46.179 1.00 22.18 70 VAL B O 1
ATOM 4192 N N . THR B 1 71 ? -29.570 37.587 44.092 1.00 16.28 71 THR B N 1
ATOM 4193 C CA . THR B 1 71 ? -30.410 36.600 43.430 1.00 16.42 71 THR B CA 1
ATOM 4194 C C . THR B 1 71 ? -29.534 35.580 42.714 1.00 15.26 71 THR B C 1
ATOM 4195 O O . THR B 1 71 ? -28.545 35.936 42.064 1.00 17.07 71 THR B O 1
ATOM 4199 N N . TYR B 1 72 ? -29.883 34.309 42.854 1.00 16.88 72 TYR B N 1
ATOM 4200 C CA . TYR B 1 72 ? -29.151 33.227 42.203 1.00 20.13 72 TYR B CA 1
ATOM 4201 C C . TYR B 1 72 ? -30.050 32.644 41.122 1.00 18.81 72 TYR B C 1
ATOM 4202 O O . TYR B 1 72 ? -31.132 32.127 41.420 1.00 16.17 72 TYR B O 1
ATOM 4211 N N . ALA B 1 73 ? -29.619 32.757 39.868 1.00 16.77 73 ALA B N 1
ATOM 4212 C CA . ALA B 1 73 ? -30.411 32.335 38.718 1.00 19.26 73 ALA B CA 1
ATOM 4213 C C . ALA B 1 73 ? -29.686 31.159 38.080 1.00 17.87 73 ALA B C 1
ATOM 4214 O O . ALA B 1 73 ? -28.616 31.333 37.488 1.00 13.74 73 ALA B O 1
ATOM 4216 N N . THR B 1 74 ? -30.249 29.958 38.212 1.00 18.66 74 THR B N 1
ATOM 4217 C CA . THR B 1 74 ? -29.504 28.744 37.895 1.00 20.58 74 THR B CA 1
ATOM 4218 C C . THR B 1 74 ? -30.277 27.878 36.917 1.00 21.81 74 THR B C 1
ATOM 4219 O O . THR B 1 74 ? -31.506 27.840 36.940 1.00 17.75 74 THR B O 1
ATOM 4223 N N . VAL B 1 75 ? -29.543 27.175 36.055 1.00 15.63 75 VAL B N 1
ATOM 4224 C CA . VAL B 1 75 ? -30.142 26.191 35.164 1.00 16.24 75 VAL B CA 1
ATOM 4225 C C . VAL B 1 75 ? -29.389 24.879 35.314 1.00 18.54 75 VAL B C 1
ATOM 4226 O O . VAL B 1 75 ? -28.198 24.862 35.633 1.00 19.22 75 VAL B O 1
ATOM 4230 N N . GLY B 1 76 ? -30.097 23.771 35.090 1.00 17.84 76 GLY B N 1
ATOM 4231 C CA . GLY B 1 76 ? -29.427 22.514 34.835 1.00 19.01 76 GLY B CA 1
ATOM 4232 C C . GLY B 1 76 ? -28.911 22.463 33.405 1.00 18.41 76 GLY B C 1
ATOM 4233 O O . GLY B 1 76 ? -29.235 23.314 32.578 1.00 20.05 76 GLY B O 1
ATOM 4234 N N . LEU B 1 77 ? -28.088 21.455 33.122 1.00 17.52 77 LEU B N 1
ATOM 4235 C CA . LEU B 1 77 ? -27.588 21.179 31.779 1.00 15.04 77 LEU B CA 1
ATOM 4236 C C . LEU B 1 77 ? -28.028 19.781 31.368 1.00 21.13 77 LEU B C 1
ATOM 4237 O O . LEU B 1 77 ? -27.980 18.848 32.175 1.00 22.03 77 LEU B O 1
ATOM 4242 N N . THR B 1 78 ? -28.477 19.631 30.124 1.00 21.25 78 THR B N 1
ATOM 4243 C CA . THR B 1 78 ? -28.666 18.286 29.604 1.00 21.75 78 THR B CA 1
ATOM 4244 C C . THR B 1 78 ? -27.311 17.604 29.441 1.00 21.93 78 THR B C 1
ATOM 4245 O O . THR B 1 78 ? -26.255 18.236 29.506 1.00 24.72 78 THR B O 1
ATOM 4249 N N . ARG B 1 79 ? -27.352 16.293 29.202 1.00 25.04 79 ARG B N 1
ATOM 4250 C CA . ARG B 1 79 ? -26.119 15.570 28.912 1.00 25.04 79 ARG B CA 1
ATOM 4251 C C . ARG B 1 79 ? -25.409 16.179 27.711 1.00 23.60 79 ARG B C 1
ATOM 4252 O O . ARG B 1 79 ? -24.199 16.420 27.753 1.00 24.95 79 ARG B O 1
ATOM 4260 N N . ARG B 1 80 ? -26.155 16.458 26.637 1.00 24.10 80 ARG B N 1
ATOM 4261 C CA . ARG B 1 80 ? -25.539 17.042 25.448 1.00 21.56 80 ARG B CA 1
ATOM 4262 C C . ARG B 1 80 ? -24.935 18.407 25.753 1.00 19.80 80 ARG B C 1
ATOM 4263 O O . ARG B 1 80 ? -23.804 18.695 25.354 1.00 18.49 80 ARG B O 1
ATOM 4271 N N . ASP B 1 81 ? -25.674 19.262 26.466 1.00 18.91 81 ASP B N 1
ATOM 4272 C CA . ASP B 1 81 ? -25.153 20.587 26.778 1.00 16.96 81 ASP B CA 1
ATOM 4273 C C . ASP B 1 81 ? -23.914 20.488 27.661 1.00 15.70 81 ASP B C 1
ATOM 4274 O O . ASP B 1 81 ? -22.909 21.170 27.419 1.00 17.88 81 ASP B O 1
ATOM 4279 N N . TYR B 1 82 ? -23.958 19.621 28.678 1.00 16.91 82 TYR B N 1
ATOM 4280 C CA . TYR B 1 82 ? -22.782 19.393 29.517 1.00 20.12 82 TYR B CA 1
ATOM 4281 C C . TYR B 1 82 ? -21.590 18.920 28.684 1.00 19.75 82 TYR B C 1
ATOM 4282 O O . TYR B 1 82 ? -20.473 19.441 28.820 1.00 17.45 82 TYR B O 1
ATOM 4291 N N . ASP B 1 83 ? -21.804 17.932 27.810 1.00 19.72 83 ASP B N 1
ATOM 4292 C CA . ASP B 1 83 ? -20.694 17.421 27.004 1.00 20.03 83 ASP B CA 1
ATOM 4293 C C . ASP B 1 83 ? -20.110 18.501 26.100 1.00 22.47 83 ASP B C 1
ATOM 4294 O O . ASP B 1 83 ? -18.890 18.554 25.896 1.00 22.04 83 ASP B O 1
ATOM 4299 N N . GLN B 1 84 ? -20.965 19.347 25.514 1.00 19.42 84 GLN B N 1
ATOM 4300 C CA . GLN B 1 84 ? -20.465 20.378 24.609 1.00 19.51 84 GLN B CA 1
ATOM 4301 C C . GLN B 1 84 ? -19.768 21.507 25.358 1.00 18.23 84 GLN B C 1
ATOM 4302 O O . GLN B 1 84 ? -18.910 22.188 24.783 1.00 15.95 84 GLN B O 1
ATOM 4308 N N . TYR B 1 85 ? -20.104 21.710 26.630 1.00 13.80 85 TYR B N 1
ATOM 4309 C CA . TYR B 1 85 ? -19.505 22.773 27.427 1.00 11.91 85 TYR B CA 1
ATOM 4310 C C . TYR B 1 85 ? -18.212 22.321 28.103 1.00 11.48 85 TYR B C 1
ATOM 4311 O O . TYR B 1 85 ? -17.237 23.080 28.135 1.00 17.10 85 TYR B O 1
ATOM 4320 N N . TYR B 1 86 ? -18.185 21.096 28.643 1.00 15.01 86 TYR B N 1
ATOM 4321 C CA . TYR B 1 86 ? -17.069 20.627 29.465 1.00 18.70 86 TYR B CA 1
ATOM 4322 C C . TYR B 1 86 ? -16.217 19.540 28.830 1.00 22.16 86 TYR B C 1
ATOM 4323 O O . TYR B 1 86 ? -15.073 19.352 29.256 1.00 22.80 86 TYR B O 1
ATOM 4332 N N . ARG B 1 87 ? -16.740 18.806 27.859 1.00 21.04 87 ARG B N 1
ATOM 4333 C CA . ARG B 1 87 ? -16.029 17.691 27.253 1.00 19.40 87 ARG B CA 1
ATOM 4334 C C . ARG B 1 87 ? -15.970 17.874 25.743 1.00 23.38 87 ARG B C 1
ATOM 4335 O O . ARG B 1 87 ? -16.099 16.917 24.969 1.00 22.13 87 ARG B O 1
ATOM 4343 N N . GLY B 1 88 ? -15.791 19.122 25.309 1.00 13.37 88 GLY B N 1
ATOM 4344 C CA . GLY B 1 88 ? -15.673 19.430 23.897 1.00 16.57 88 GLY B CA 1
ATOM 4345 C C . GLY B 1 88 ? -14.549 20.408 23.619 1.00 16.52 88 GLY B C 1
ATOM 4346 O O . GLY B 1 88 ? -13.443 20.253 24.135 1.00 14.48 88 GLY B O 1
ATOM 4347 N N . PHE B 1 89 ? -14.851 21.455 22.849 1.00 15.79 89 PHE B N 1
ATOM 4348 C CA . PHE B 1 89 ? -13.811 22.323 22.295 1.00 13.18 89 PHE B CA 1
ATOM 4349 C C . PHE B 1 89 ? -13.037 23.074 23.381 1.00 13.03 89 PHE B C 1
ATOM 4350 O O . PHE B 1 89 ? -11.801 23.218 23.294 1.00 14.19 89 PHE B O 1
ATOM 4358 N N . SER B 1 90 ? -13.733 23.573 24.410 1.00 11.63 90 SER B N 1
ATOM 4359 C CA A SER B 1 90 ? -13.090 24.386 25.444 0.26 14.42 90 SER B CA 1
ATOM 4360 C CA B SER B 1 90 ? -13.047 24.413 25.385 0.74 14.63 90 SER B CA 1
ATOM 4361 C C . SER B 1 90 ? -11.936 23.644 26.099 1.00 15.27 90 SER B C 1
ATOM 4362 O O . SER B 1 90 ? -10.868 24.209 26.361 1.00 15.16 90 SER B O 1
ATOM 4367 N N . ASN B 1 91 ? -12.154 22.370 26.415 1.00 17.21 91 ASN B N 1
ATOM 4368 C CA . ASN B 1 91 ? -11.125 21.607 27.103 1.00 19.71 91 ASN B CA 1
ATOM 4369 C C . ASN B 1 91 ? -10.246 20.792 26.166 1.00 22.60 91 ASN B C 1
ATOM 4370 O O . ASN B 1 91 ? -9.099 20.501 26.523 1.00 18.36 91 ASN B O 1
ATOM 4375 N N . ALA B 1 92 ? -10.733 20.444 24.977 1.00 17.78 92 ALA B N 1
ATOM 4376 C CA . ALA B 1 92 ? -9.907 19.708 24.029 1.00 16.11 92 ALA B CA 1
ATOM 4377 C C . ALA B 1 92 ? -8.989 20.603 23.216 1.00 12.49 92 ALA B C 1
ATOM 4378 O O . ALA B 1 92 ? -7.968 20.126 22.722 1.00 14.29 92 ALA B O 1
ATOM 4380 N N . THR B 1 93 ? -9.334 21.874 23.040 1.00 12.70 93 THR B N 1
ATOM 4381 C CA . THR B 1 93 ? -8.550 22.762 22.188 1.00 12.08 93 THR B CA 1
ATOM 4382 C C . THR B 1 93 ? -8.090 24.011 22.919 1.00 16.13 93 THR B C 1
ATOM 4383 O O . THR B 1 93 ? -6.890 24.297 22.944 1.00 15.38 93 THR B O 1
ATOM 4387 N N . LEU B 1 94 ? -9.016 24.770 23.511 1.00 14.82 94 LEU B N 1
ATOM 4388 C CA A LEU B 1 94 ? -8.660 26.046 24.130 0.47 13.02 94 LEU B CA 1
ATOM 4389 C CA B LEU B 1 94 ? -8.648 26.045 24.115 0.53 12.89 94 LEU B CA 1
ATOM 4390 C C . LEU B 1 94 ? -7.731 25.844 25.319 1.00 12.54 94 LEU B C 1
ATOM 4391 O O . LEU B 1 94 ? -6.623 26.396 25.367 1.00 15.27 94 LEU B O 1
ATOM 4400 N N . TRP B 1 95 ? -8.180 25.072 26.304 1.00 12.72 95 TRP B N 1
ATOM 4401 C CA . TRP B 1 95 ? -7.380 24.878 27.513 1.00 12.76 95 TRP B CA 1
ATOM 4402 C C . TRP B 1 95 ? -5.958 24.420 27.222 1.00 14.64 95 TRP B C 1
ATOM 4403 O O . TRP B 1 95 ? -5.021 25.055 27.733 1.00 13.12 95 TRP B O 1
ATOM 4414 N N . PRO B 1 96 ? -5.708 23.371 26.427 1.00 12.41 96 PRO B N 1
ATOM 4415 C CA . PRO B 1 96 ? -4.300 22.962 26.249 1.00 13.31 96 PRO B CA 1
ATOM 4416 C C . PRO B 1 96 ? -3.478 23.989 25.500 1.00 15.44 96 PRO B C 1
ATOM 4417 O O . PRO B 1 96 ? -2.305 24.199 25.842 1.00 13.92 96 PRO B O 1
ATOM 4421 N N . VAL B 1 97 ? -4.046 24.653 24.492 1.00 12.59 97 VAL B N 1
ATOM 4422 C CA . VAL B 1 97 ? -3.244 25.630 23.761 1.00 15.87 97 VAL B CA 1
ATOM 4423 C C . VAL B 1 97 ? -2.912 26.813 24.659 1.00 16.80 97 VAL B C 1
ATOM 4424 O O . VAL B 1 97 ? -1.773 27.288 24.681 1.00 15.48 97 VAL B O 1
ATOM 4428 N N . PHE B 1 98 ? -3.896 27.301 25.425 1.00 9.81 98 PHE B N 1
ATOM 4429 C CA . PHE B 1 98 ? -3.648 28.454 26.295 1.00 13.15 98 PHE B CA 1
ATOM 4430 C C . PHE B 1 98 ? -2.663 28.122 27.420 1.00 16.05 98 PHE B C 1
ATOM 4431 O O . PHE B 1 98 ? -2.045 29.036 27.981 1.00 12.88 98 PHE B O 1
ATOM 4439 N N . HIS B 1 99 ? -2.505 26.842 27.774 1.00 12.48 99 HIS B N 1
ATOM 4440 C CA . HIS B 1 99 ? -1.521 26.425 28.767 1.00 10.72 99 HIS B CA 1
ATOM 4441 C C . HIS B 1 99 ? -0.252 25.923 28.124 1.00 19.04 99 HIS B C 1
ATOM 4442 O O . HIS B 1 99 ? 0.518 25.199 28.767 1.00 21.86 99 HIS B O 1
ATOM 4449 N N . TYR B 1 100 ? -0.025 26.289 26.869 1.00 16.03 100 TYR B N 1
ATOM 4450 C CA . TYR B 1 100 ? 1.230 25.977 26.200 1.00 23.67 100 TYR B CA 1
ATOM 4451 C C . TYR B 1 100 ? 1.470 24.463 26.163 1.00 30.23 100 TYR B C 1
ATOM 4452 O O . TYR B 1 100 ? 2.611 23.992 26.224 1.00 25.95 100 TYR B O 1
ATOM 4461 N N . ARG B 1 101 ? 0.374 23.695 26.087 1.00 25.20 101 ARG B N 1
ATOM 4462 C CA . ARG B 1 101 ? 0.394 22.254 25.850 1.00 18.13 101 ARG B CA 1
ATOM 4463 C C . ARG B 1 101 ? -0.397 21.921 24.587 1.00 25.79 101 ARG B C 1
ATOM 4464 O O . ARG B 1 101 ? -1.221 21.001 24.595 1.00 26.86 101 ARG B O 1
ATOM 4472 N N . GLY B 1 102 ? -0.170 22.669 23.506 1.00 19.46 102 GLY B N 1
ATOM 4473 C CA . GLY B 1 102 ? -0.849 22.444 22.242 1.00 26.98 102 GLY B CA 1
ATOM 4474 C C . GLY B 1 102 ? -0.527 21.125 21.559 1.00 30.96 102 GLY B C 1
ATOM 4475 O O . GLY B 1 102 ? -1.257 20.735 20.640 1.00 22.90 102 GLY B O 1
ATOM 4476 N N . ASP B 1 103 ? 0.547 20.438 21.963 1.00 25.80 103 ASP B N 1
ATOM 4477 C CA . ASP B 1 103 ? 0.736 19.065 21.508 1.00 21.85 103 ASP B CA 1
ATOM 4478 C C . ASP B 1 103 ? -0.447 18.187 21.909 1.00 20.19 103 ASP B C 1
ATOM 4479 O O . ASP B 1 103 ? -0.705 17.156 21.275 1.00 18.36 103 ASP B O 1
ATOM 4484 N N . LEU B 1 104 ? -1.163 18.573 22.962 1.00 19.92 104 LEU B N 1
ATOM 4485 C CA . LEU B 1 104 ? -2.330 17.841 23.432 1.00 17.83 104 LEU B CA 1
ATOM 4486 C C . LEU B 1 104 ? -3.635 18.306 22.796 1.00 18.69 104 LEU B C 1
ATOM 4487 O O . LEU B 1 104 ? -4.670 17.670 23.026 1.00 22.03 104 LEU B O 1
ATOM 4492 N N . ALA B 1 105 ? -3.626 19.407 22.049 1.00 15.50 105 ALA B N 1
ATOM 4493 C CA . ALA B 1 105 ? -4.870 19.949 21.510 1.00 13.72 105 ALA B CA 1
ATOM 4494 C C . ALA B 1 105 ? -5.393 19.078 20.374 1.00 14.59 105 ALA B C 1
ATOM 4495 O O . ALA B 1 105 ? -4.625 18.474 19.618 1.00 18.46 105 ALA B O 1
ATOM 4497 N N . ARG B 1 106 ? -6.726 19.013 20.265 1.00 14.40 106 ARG B N 1
ATOM 4498 C CA . ARG B 1 106 ? -7.396 18.271 19.190 1.00 19.11 106 ARG B CA 1
ATOM 4499 C C . ARG B 1 106 ? -8.593 19.094 18.733 1.00 25.18 106 ARG B C 1
ATOM 4500 O O . ARG B 1 106 ? -9.653 19.050 19.363 1.00 24.46 106 ARG B O 1
ATOM 4508 N N . PHE B 1 107 ? -8.449 19.805 17.619 1.00 20.35 107 PHE B N 1
ATOM 4509 C CA . PHE B 1 107 ? -9.551 20.618 17.125 1.00 17.08 107 PHE B CA 1
ATOM 4510 C C . PHE B 1 107 ? -10.558 19.785 16.340 1.00 18.78 107 PHE B C 1
ATOM 4511 O O . PHE B 1 107 ? -10.188 18.920 15.538 1.00 19.92 107 PHE B O 1
ATOM 4519 N N . ASP B 1 108 ? -11.843 20.071 16.563 1.00 15.39 108 ASP B N 1
ATOM 4520 C CA . ASP B 1 108 ? -12.940 19.395 15.876 1.00 18.81 108 ASP B CA 1
ATOM 4521 C C . ASP B 1 108 ? -14.043 20.402 15.574 1.00 19.54 108 ASP B C 1
ATOM 4522 O O . ASP B 1 108 ? -14.522 21.082 16.484 1.00 17.46 108 ASP B O 1
ATOM 4527 N N . ARG B 1 109 ? -14.469 20.468 14.302 1.00 18.57 109 ARG B N 1
ATOM 4528 C CA A ARG B 1 109 ? -15.453 21.476 13.918 0.62 15.98 109 ARG B CA 1
ATOM 4529 C CA B ARG B 1 109 ? -15.472 21.451 13.880 0.38 16.02 109 ARG B CA 1
ATOM 4530 C C . ARG B 1 109 ? -16.782 21.301 14.648 1.00 15.88 109 ARG B C 1
ATOM 4531 O O . ARG B 1 109 ? -17.402 22.295 15.041 1.00 16.35 109 ARG B O 1
ATOM 4546 N N . GLN B 1 110 ? -17.255 20.062 14.815 1.00 16.61 110 GLN B N 1
ATOM 4547 C CA . GLN B 1 110 ? -18.546 19.864 15.475 1.00 17.20 110 GLN B CA 1
ATOM 4548 C C . GLN B 1 110 ? -18.481 20.274 16.936 1.00 18.13 110 GLN B C 1
ATOM 4549 O O . GLN B 1 110 ? -19.427 20.874 17.459 1.00 16.38 110 GLN B O 1
ATOM 4555 N N . GLU B 1 111 ? -17.376 19.957 17.613 1.00 18.65 111 GLU B N 1
ATOM 4556 C CA . GLU B 1 111 ? -17.212 20.414 18.989 1.00 14.53 111 GLU B CA 1
ATOM 4557 C C . GLU B 1 111 ? -17.205 21.934 19.063 1.00 17.92 111 GLU B C 1
ATOM 4558 O O . GLU B 1 111 ? -17.803 22.520 19.969 1.00 14.97 111 GLU B O 1
ATOM 4564 N N . TYR B 1 112 ? -16.522 22.594 18.123 1.00 15.77 112 TYR B N 1
ATOM 4565 C CA . TYR B 1 112 ? -16.517 24.053 18.123 1.00 14.32 112 TYR B CA 1
ATOM 4566 C C . TYR B 1 112 ? -17.924 24.605 17.927 1.00 14.72 112 TYR B C 1
ATOM 4567 O O . TYR B 1 112 ? -18.343 25.534 18.631 1.00 14.79 112 TYR B O 1
ATOM 4576 N N . ALA B 1 113 ? -18.677 24.034 16.985 1.00 18.03 113 ALA B N 1
ATOM 4577 C CA . ALA B 1 113 ? -20.062 24.450 16.808 1.00 14.53 113 ALA B CA 1
ATOM 4578 C C . ALA B 1 113 ? -20.859 24.269 18.098 1.00 17.93 113 ALA B C 1
ATOM 4579 O O . ALA B 1 113 ? -21.679 25.124 18.454 1.00 18.76 113 ALA B O 1
ATOM 4581 N N . GLY B 1 114 ? -20.630 23.162 18.812 1.00 17.15 114 GLY B N 1
ATOM 4582 C CA . GLY B 1 114 ? -21.340 22.946 20.070 1.00 13.49 114 GLY B CA 1
ATOM 4583 C C . GLY B 1 114 ? -20.987 23.975 21.125 1.00 13.67 114 GLY B C 1
ATOM 4584 O O . GLY B 1 114 ? -21.851 24.412 21.893 1.00 13.46 114 GLY B O 1
ATOM 4585 N N . TYR B 1 115 ? -19.705 24.350 21.194 1.00 13.53 115 TYR B N 1
ATOM 4586 C CA . TYR B 1 115 ? -19.248 25.426 22.069 1.00 16.37 115 TYR B CA 1
ATOM 4587 C C . TYR B 1 115 ? -19.981 26.727 21.785 1.00 16.34 115 TYR B C 1
ATOM 4588 O O . TYR B 1 115 ? -20.437 27.407 22.711 1.00 14.46 115 TYR B O 1
ATOM 4597 N N . LEU B 1 116 ? -20.103 27.095 20.505 1.00 14.17 116 LEU B N 1
ATOM 4598 C CA . LEU B 1 116 ? -20.888 28.280 20.172 1.00 12.21 116 LEU B CA 1
ATOM 4599 C C . LEU B 1 116 ? -22.350 28.087 20.552 1.00 15.50 116 LEU B C 1
ATOM 4600 O O . LEU B 1 116 ? -23.000 29.010 21.059 1.00 15.74 116 LEU B O 1
ATOM 4605 N N . ARG B 1 117 ? -22.878 26.889 20.321 1.00 15.90 117 ARG B N 1
ATOM 4606 C CA . ARG B 1 117 ? -24.293 26.647 20.551 1.00 14.80 117 ARG B CA 1
ATOM 4607 C C . ARG B 1 117 ? -24.643 26.781 22.028 1.00 14.17 117 ARG B C 1
ATOM 4608 O O . ARG B 1 117 ? -25.618 27.455 22.383 1.00 16.32 117 ARG B O 1
ATOM 4616 N N . VAL B 1 118 ? -23.869 26.133 22.904 1.00 14.96 118 VAL B N 1
ATOM 4617 C CA A VAL B 1 118 ? -24.204 26.176 24.323 0.48 15.81 118 VAL B CA 1
ATOM 4618 C CA B VAL B 1 118 ? -24.204 26.173 24.323 0.52 15.85 118 VAL B CA 1
ATOM 4619 C C . VAL B 1 118 ? -24.041 27.588 24.869 1.00 17.02 118 VAL B C 1
ATOM 4620 O O . VAL B 1 118 ? -24.808 28.016 25.743 1.00 13.83 118 VAL B O 1
ATOM 4627 N N . ASN B 1 119 ? -23.069 28.346 24.358 1.00 15.99 119 ASN B N 1
ATOM 4628 C CA . ASN B 1 119 ? -22.934 29.732 24.789 1.00 12.03 119 ASN B CA 1
ATOM 4629 C C . ASN B 1 119 ? -24.148 30.556 24.375 1.00 12.79 119 ASN B C 1
ATOM 4630 O O . ASN B 1 119 ? -24.655 31.363 25.165 1.00 13.74 119 ASN B O 1
ATOM 4635 N N . ALA B 1 120 ? -24.631 30.367 23.141 1.00 15.88 120 ALA B N 1
ATOM 4636 C CA . ALA B 1 120 ? -25.819 31.091 22.699 1.00 15.64 120 ALA B CA 1
ATOM 4637 C C . ALA B 1 120 ? -27.045 30.660 23.494 1.00 14.36 120 ALA B C 1
ATOM 4638 O O . ALA B 1 120 ? -27.911 31.487 23.811 1.00 14.58 120 ALA B O 1
ATOM 4640 N N . MET B 1 121 ? -27.137 29.365 23.809 1.00 18.17 121 MET B N 1
ATOM 4641 C CA . MET B 1 121 ? -28.247 28.870 24.616 1.00 14.78 121 MET B CA 1
ATOM 4642 C C . MET B 1 121 ? -28.256 29.527 25.989 1.00 18.83 121 MET B C 1
ATOM 4643 O O . MET B 1 121 ? -29.313 29.927 26.489 1.00 16.72 121 MET B O 1
ATOM 4648 N N . LEU B 1 122 ? -27.084 29.656 26.620 1.00 12.71 122 LEU B N 1
ATOM 4649 C CA . LEU B 1 122 ? -27.077 30.255 27.950 1.00 17.05 122 LEU B CA 1
ATOM 4650 C C . LEU B 1 122 ? -27.292 31.760 27.885 1.00 17.58 122 LEU B C 1
ATOM 4651 O O . LEU B 1 122 ? -27.923 32.334 28.781 1.00 15.70 122 LEU B O 1
ATOM 4656 N N . ALA B 1 123 ? -26.775 32.414 26.839 1.00 12.02 123 ALA B N 1
ATOM 4657 C CA . ALA B 1 123 ? -26.999 33.850 26.691 1.00 11.43 123 ALA B CA 1
ATOM 4658 C C . ALA B 1 123 ? -28.479 34.149 26.542 1.00 14.78 123 ALA B C 1
ATOM 4659 O O . ALA B 1 123 ? -28.964 35.171 27.040 1.00 14.60 123 ALA B O 1
ATOM 4661 N N . LYS B 1 124 ? -29.201 33.281 25.828 1.00 15.97 124 LYS B N 1
ATOM 4662 C CA . LYS B 1 124 ? -30.637 33.465 25.659 1.00 16.48 124 LYS B CA 1
ATOM 4663 C C . LYS B 1 124 ? -31.359 33.325 26.988 1.00 18.31 124 LYS B C 1
ATOM 4664 O O . LYS B 1 124 ? -32.322 34.055 27.260 1.00 19.90 124 LYS B O 1
ATOM 4670 N N . GLN B 1 125 ? -30.918 32.377 27.822 1.00 14.70 125 GLN B N 1
ATOM 4671 C CA . GLN B 1 125 ? -31.508 32.217 29.148 1.00 16.85 125 GLN B CA 1
ATOM 4672 C C . GLN B 1 125 ? -31.267 33.453 30.004 1.00 20.85 125 GLN B C 1
ATOM 4673 O O . GLN B 1 125 ? -32.156 33.890 30.747 1.00 23.53 125 GLN B O 1
ATOM 4679 N N . LEU B 1 126 ? -30.077 34.041 29.904 1.00 12.50 126 LEU B N 1
ATOM 4680 C CA . LEU B 1 126 ? -29.764 35.192 30.748 1.00 15.53 126 LEU B CA 1
ATOM 4681 C C . LEU B 1 126 ? -30.482 36.447 30.267 1.00 20.08 126 LEU B C 1
ATOM 4682 O O . LEU B 1 126 ? -30.956 37.249 31.081 1.00 18.37 126 LEU B O 1
ATOM 4687 N N . ALA B 1 127 ? -30.583 36.628 28.948 1.00 17.61 127 ALA B N 1
ATOM 4688 C CA . ALA B 1 127 ? -31.004 37.916 28.413 1.00 20.13 127 ALA B CA 1
ATOM 4689 C C . ALA B 1 127 ? -32.372 38.334 28.945 1.00 18.75 127 ALA B C 1
ATOM 4690 O O . ALA B 1 127 ? -32.611 39.531 29.158 1.00 17.34 127 ALA B O 1
ATOM 4692 N N . ALA B 1 128 ? -33.270 37.374 29.197 1.00 19.95 128 ALA B N 1
ATOM 4693 C CA . ALA B 1 128 ? -34.621 37.724 29.626 1.00 23.85 128 ALA B CA 1
ATOM 4694 C C . ALA B 1 128 ? -34.656 38.327 31.025 1.00 23.01 128 ALA B C 1
ATOM 4695 O O . ALA B 1 128 ? -35.638 38.990 31.370 1.00 22.98 128 ALA B O 1
ATOM 4697 N N . LEU B 1 129 ? -33.606 38.121 31.820 1.00 19.81 129 LEU B N 1
ATOM 4698 C CA . LEU B 1 129 ? -33.496 38.643 33.180 1.00 20.58 129 LEU B CA 1
ATOM 4699 C C . LEU B 1 129 ? -32.912 40.047 33.239 1.00 18.60 129 LEU B C 1
ATOM 4700 O O . LEU B 1 129 ? -33.005 40.702 34.281 1.00 19.32 129 LEU B O 1
ATOM 4705 N N . LEU B 1 130 ? -32.282 40.508 32.165 1.00 15.11 130 LEU B N 1
ATOM 4706 C CA . LEU B 1 130 ? -31.498 41.727 32.221 1.00 13.08 130 LEU B CA 1
ATOM 4707 C C . LEU B 1 130 ? -32.372 42.970 32.206 1.00 13.91 130 LEU B C 1
ATOM 4708 O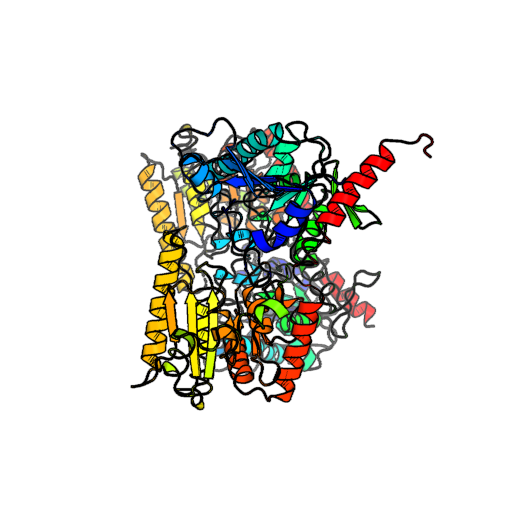 O . LEU B 1 130 ? -33.360 43.048 31.467 1.00 18.50 130 LEU B O 1
ATOM 4713 N N . ARG B 1 131 ? -31.986 43.955 33.021 1.00 14.57 131 ARG B N 1
ATOM 4714 C CA . ARG B 1 131 ? -32.347 45.361 32.922 1.00 14.86 131 ARG B CA 1
ATOM 4715 C C . ARG B 1 131 ? -31.326 46.069 32.038 1.00 14.68 131 ARG B C 1
ATOM 4716 O O . ARG B 1 131 ? -30.164 45.650 31.982 1.00 14.22 131 ARG B O 1
ATOM 4724 N N . PRO B 1 132 ? -31.702 47.149 31.347 1.00 15.84 132 PRO B N 1
ATOM 4725 C CA . PRO B 1 132 ? -30.784 47.710 30.332 1.00 15.39 132 PRO B CA 1
ATOM 4726 C C . PRO B 1 132 ? -29.489 48.263 30.899 1.00 21.85 132 PRO B C 1
ATOM 4727 O O . PRO B 1 132 ? -28.518 48.409 30.147 1.00 21.14 132 PRO B O 1
ATOM 4731 N N . ASP B 1 133 ? -29.435 48.597 32.186 1.00 19.52 133 ASP B N 1
ATOM 4732 C CA . ASP B 1 133 ? -28.211 49.124 32.771 1.00 17.27 133 ASP B CA 1
ATOM 4733 C C . ASP B 1 133 ? -27.493 48.119 33.663 1.00 19.32 133 ASP B C 1
ATOM 4734 O O . ASP B 1 133 ? -26.557 48.506 34.362 1.00 19.87 133 ASP B O 1
ATOM 4739 N N . ASP B 1 134 ? -27.901 46.848 33.659 1.00 16.21 134 ASP B N 1
ATOM 4740 C CA . ASP B 1 134 ? -27.136 45.831 34.379 1.00 14.29 134 ASP B CA 1
ATOM 4741 C C . ASP B 1 134 ? -25.698 45.807 33.878 1.00 20.29 134 ASP B C 1
ATOM 4742 O O . ASP B 1 134 ? -25.442 45.935 32.678 1.00 18.77 134 ASP B O 1
ATOM 4747 N N . LEU B 1 135 ? -24.758 45.613 34.802 1.00 12.13 135 LEU B N 1
ATOM 4748 C CA . LEU B 1 135 ? -23.344 45.446 34.477 1.00 12.42 135 LEU B CA 1
ATOM 4749 C C . LEU B 1 135 ? -23.032 43.952 34.473 1.00 13.65 135 LEU B C 1
ATOM 4750 O O . LEU B 1 135 ? -23.171 43.286 35.504 1.00 18.23 135 LEU B O 1
ATOM 4755 N N . ILE B 1 136 ? -22.626 43.417 33.323 1.00 12.34 136 ILE B N 1
ATOM 4756 C CA . ILE B 1 136 ? -22.485 41.973 33.161 1.00 14.49 136 ILE B CA 1
ATOM 4757 C C . ILE B 1 136 ? -21.010 41.605 33.203 1.00 14.09 136 ILE B C 1
ATOM 4758 O O . ILE B 1 136 ? -20.207 42.169 32.452 1.00 13.80 136 ILE B O 1
ATOM 4763 N N . TRP B 1 137 ? -20.651 40.645 34.060 1.00 12.26 137 TRP B N 1
ATOM 4764 C CA . TRP B 1 137 ? -19.255 40.240 34.238 1.00 12.82 137 TRP B CA 1
ATOM 4765 C C . TRP B 1 137 ? -19.134 38.738 33.990 1.00 12.00 137 TRP B C 1
ATOM 4766 O O . TRP B 1 137 ? -19.576 37.927 34.815 1.00 10.90 137 TRP B O 1
ATOM 4777 N N . VAL B 1 138 ? -18.498 38.369 32.872 1.00 11.94 138 VAL B N 1
ATOM 4778 C CA . VAL B 1 138 ? -18.412 36.984 32.420 1.00 11.94 138 VAL B CA 1
ATOM 4779 C C . VAL B 1 138 ? -17.043 36.436 32.786 1.00 12.84 138 VAL B C 1
ATOM 4780 O O . VAL B 1 138 ? -16.026 37.112 32.576 1.00 11.08 138 VAL B O 1
ATOM 4784 N N . HIS B 1 139 ? -16.999 35.211 33.313 1.00 11.94 139 HIS B N 1
ATOM 4785 C CA . HIS B 1 139 ? -15.740 34.644 33.797 1.00 10.98 139 HIS B CA 1
ATOM 4786 C C . HIS B 1 139 ? -15.267 33.430 33.001 1.00 11.74 139 HIS B C 1
ATOM 4787 O O . HIS B 1 139 ? -15.925 32.383 32.992 1.00 11.82 139 HIS B O 1
ATOM 4794 N N . ASP B 1 140 ? -14.090 33.570 32.377 1.00 9.06 140 ASP B N 1
ATOM 4795 C CA . ASP B 1 140 ? -13.206 32.479 31.939 1.00 12.16 140 ASP B CA 1
ATOM 4796 C C . ASP B 1 140 ? -13.606 31.809 30.624 1.00 13.50 140 ASP B C 1
ATOM 4797 O O . ASP B 1 140 ? -14.647 32.115 30.020 1.00 10.26 140 ASP B O 1
ATOM 4802 N N . TYR B 1 141 ? -12.764 30.864 30.192 1.00 9.56 141 TYR B N 1
ATOM 4803 C CA . TYR B 1 141 ? -12.664 30.506 28.776 1.00 8.63 141 TYR B CA 1
ATOM 4804 C C . TYR B 1 141 ? -13.831 29.662 28.264 1.00 13.17 141 TYR B C 1
ATOM 4805 O O . TYR B 1 141 ? -14.046 29.617 27.047 1.00 12.88 141 TYR B O 1
ATOM 4814 N N . HIS B 1 142 ? -14.577 28.972 29.138 1.00 9.88 142 HIS B N 1
ATOM 4815 C CA . HIS B 1 142 ? -15.762 28.250 28.670 1.00 10.67 142 HIS B CA 1
ATOM 4816 C C . HIS B 1 142 ? -16.834 29.192 28.158 1.00 15.08 142 HIS B C 1
ATOM 4817 O O . HIS B 1 142 ? -17.728 28.763 27.406 1.00 13.57 142 HIS B O 1
ATOM 4824 N N . LEU B 1 143 ? -16.797 30.447 28.590 1.00 15.18 143 LEU B N 1
ATOM 4825 C CA . LEU B 1 143 ? -17.836 31.421 28.282 1.00 13.44 143 LEU B CA 1
ATOM 4826 C C . LEU B 1 143 ? -17.309 32.533 27.399 1.00 13.76 143 LEU B C 1
ATOM 4827 O O . LEU B 1 143 ? -17.950 33.578 27.268 1.00 14.38 143 LEU B O 1
ATOM 4832 N N . LEU B 1 144 ? -16.149 32.337 26.790 1.00 11.71 144 LEU B N 1
ATOM 4833 C CA . LEU B 1 144 ? -15.582 33.382 25.946 1.00 9.89 144 LEU B CA 1
ATOM 4834 C C . LEU B 1 144 ? -16.564 33.942 24.908 1.00 16.26 144 LEU B C 1
ATOM 4835 O O . LEU B 1 144 ? -16.626 35.175 24.764 1.00 18.21 144 LEU B O 1
ATOM 4840 N N . PRO B 1 145 ? -17.361 33.144 24.193 1.00 15.11 145 PRO B N 1
ATOM 4841 C CA . PRO B 1 145 ? -18.285 33.718 23.201 1.00 12.85 145 PRO B CA 1
ATOM 4842 C C . PRO B 1 145 ? -19.519 34.400 23.780 1.00 10.56 145 PRO B C 1
ATOM 4843 O O . PRO B 1 145 ? -20.391 34.800 23.000 1.00 11.85 145 PRO B O 1
ATOM 4847 N N . PHE B 1 146 ? -19.624 34.545 25.106 1.00 12.66 146 PHE B N 1
ATOM 4848 C CA . PHE B 1 146 ? -20.913 34.894 25.718 1.00 13.07 146 PHE B CA 1
ATOM 4849 C C . PHE B 1 146 ? -21.362 36.306 25.352 1.00 12.75 146 PHE B C 1
ATOM 4850 O O . PHE B 1 146 ? -22.536 36.522 25.017 1.00 13.62 146 PHE B O 1
ATOM 4858 N N . ALA B 1 147 ? -20.456 37.289 25.408 1.00 15.00 147 ALA B N 1
ATOM 4859 C CA . ALA B 1 147 ? -20.850 38.650 25.037 1.00 15.01 147 ALA B CA 1
ATOM 4860 C C . ALA B 1 147 ? -21.305 38.728 23.592 1.00 14.66 147 ALA B C 1
ATOM 4861 O O . ALA B 1 147 ? -22.277 39.424 23.276 1.00 15.82 147 ALA B O 1
ATOM 4863 N N . HIS B 1 148 ? -20.590 38.049 22.692 1.00 11.95 148 HIS B N 1
ATOM 4864 C CA . HIS B 1 148 ? -20.994 38.064 21.295 1.00 12.10 148 HIS B CA 1
ATOM 4865 C C . HIS B 1 148 ? -22.400 37.509 21.136 1.00 12.53 148 HIS B C 1
ATOM 4866 O O . HIS B 1 148 ? -23.206 38.052 20.368 1.00 14.18 148 HIS B O 1
ATOM 4873 N N . ALA B 1 149 ? -22.705 36.409 21.826 1.00 14.13 149 ALA B N 1
ATOM 4874 C CA . ALA B 1 149 ? -24.073 35.884 21.764 1.00 11.88 149 ALA B CA 1
ATOM 4875 C C . ALA B 1 149 ? -25.072 36.901 22.289 1.00 17.05 149 ALA B C 1
ATOM 4876 O O . ALA B 1 149 ? -26.170 37.051 21.729 1.00 15.08 149 ALA B O 1
ATOM 4878 N N . LEU B 1 150 ? -24.721 37.605 23.369 1.00 13.44 150 LEU B N 1
ATOM 4879 C CA . LEU B 1 150 ? -25.614 38.643 23.889 1.00 14.41 150 LEU B CA 1
ATOM 4880 C C . LEU B 1 150 ? -25.773 39.788 22.891 1.00 15.59 150 LEU B C 1
ATOM 4881 O O . LEU B 1 150 ? -26.882 40.301 22.701 1.00 16.94 150 LEU B O 1
ATOM 4886 N N . ARG B 1 151 ? -24.679 40.204 22.235 1.00 14.51 151 ARG B N 1
ATOM 4887 C CA . ARG B 1 151 ? -24.790 41.282 21.257 1.00 14.82 151 ARG B CA 1
ATOM 4888 C C . ARG B 1 151 ? -25.732 40.892 20.124 1.00 15.17 151 ARG B C 1
ATOM 4889 O O . ARG B 1 151 ? -26.507 41.724 19.636 1.00 20.48 151 ARG B O 1
ATOM 4897 N N . GLU B 1 152 ? -25.688 39.622 19.696 1.00 15.64 152 GLU B N 1
ATOM 4898 C CA . GLU B 1 152 ? -26.592 39.175 18.638 1.00 16.17 152 GLU B CA 1
ATOM 4899 C C . GLU B 1 152 ? -28.050 39.212 19.076 1.00 17.61 152 GLU B C 1
ATOM 4900 O O . GLU B 1 152 ? -28.936 39.292 18.216 1.00 20.36 152 GLU B O 1
ATOM 4906 N N . LEU B 1 153 ? -28.324 39.140 20.377 1.00 17.44 153 LEU B N 1
ATOM 4907 C CA . LEU B 1 153 ? -29.683 39.275 20.891 1.00 20.90 153 LEU B CA 1
ATOM 4908 C C . LEU B 1 153 ? -30.083 40.725 21.134 1.00 29.13 153 LEU B C 1
ATOM 4909 O O . LEU B 1 153 ? -31.175 40.973 21.662 1.00 28.88 153 LEU B O 1
ATOM 4914 N N . GLY B 1 154 ? -29.230 41.681 20.775 1.00 22.62 154 GLY B N 1
ATOM 4915 C CA . GLY B 1 154 ? -29.521 43.088 20.949 1.00 24.35 154 GLY B CA 1
ATOM 4916 C C . GLY B 1 154 ? -29.144 43.672 22.291 1.00 23.21 154 GLY B C 1
ATOM 4917 O O . GLY B 1 154 ? -29.553 44.801 22.587 1.00 24.83 154 GLY B O 1
ATOM 4918 N N . VAL B 1 155 ? -28.378 42.947 23.107 1.00 16.40 155 VAL B N 1
ATOM 4919 C CA . VAL B 1 155 ? -27.968 43.420 24.429 1.00 18.16 155 VAL B CA 1
ATOM 4920 C C . VAL B 1 155 ? -26.913 44.511 24.280 1.00 18.64 155 VAL B C 1
ATOM 4921 O O . VAL B 1 155 ? -25.830 44.276 23.733 1.00 18.79 155 VAL B O 1
ATOM 4925 N N . LYS B 1 156 ? -27.215 45.707 24.788 1.00 15.89 156 LYS B N 1
ATOM 4926 C CA . LYS B 1 156 ? -26.297 46.833 24.715 1.00 18.62 156 LYS B CA 1
ATOM 4927 C C . LYS B 1 156 ? -25.618 47.126 26.046 1.00 17.64 156 LYS B C 1
ATOM 4928 O O . LYS B 1 156 ? -24.864 48.096 26.132 1.00 18.01 156 LYS B O 1
ATOM 4930 N N . ASN B 1 157 ? -25.884 46.324 27.089 1.00 15.09 157 ASN B N 1
ATOM 4931 C CA . ASN B 1 157 ? -25.300 46.506 28.418 1.00 14.64 157 ASN B CA 1
ATOM 4932 C C . ASN B 1 157 ? -23.781 46.583 28.394 1.00 17.08 157 ASN B C 1
ATOM 4933 O O . ASN B 1 157 ? -23.139 46.015 27.500 1.00 16.87 157 ASN B O 1
ATOM 4938 N N . PRO B 1 158 ? -23.175 47.240 29.383 1.00 14.65 158 PRO B N 1
ATOM 4939 C CA . PRO B 1 158 ? -21.757 46.993 29.656 1.00 13.81 158 PRO B CA 1
ATOM 4940 C C . PRO B 1 158 ? -21.522 45.516 29.943 1.00 15.82 158 PRO B C 1
ATOM 4941 O O . PRO B 1 158 ? -22.175 44.924 30.801 1.00 14.98 158 PRO B O 1
ATOM 4945 N N . ILE B 1 159 ? -20.573 44.914 29.225 1.00 12.10 159 ILE B N 1
ATOM 4946 C CA . ILE B 1 159 ? -20.180 43.533 29.479 1.00 10.28 159 ILE B CA 1
ATOM 4947 C C . ILE B 1 159 ? -18.663 43.478 29.618 1.00 14.51 159 ILE B C 1
ATOM 4948 O O . ILE B 1 159 ? -17.938 44.046 28.797 1.00 14.18 159 ILE B O 1
ATOM 4953 N N . GLY B 1 160 ? -18.198 42.793 30.655 1.00 11.22 160 GLY B N 1
ATOM 4954 C CA . GLY B 1 160 ? -16.784 42.583 30.871 1.00 13.24 160 GLY B CA 1
ATOM 4955 C C . GLY B 1 160 ? -16.482 41.100 30.887 1.00 12.55 160 GLY B C 1
ATOM 4956 O O . GLY B 1 160 ? -17.326 40.278 31.253 1.00 14.35 160 GLY B O 1
ATOM 4957 N N . PHE B 1 161 ? -15.271 40.761 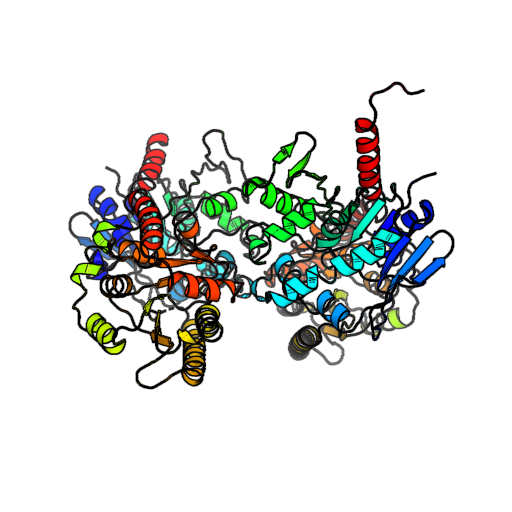30.449 1.00 9.97 161 PHE B N 1
ATOM 4958 C CA . PHE B 1 161 ? -14.753 39.407 30.470 1.00 9.93 161 PHE B CA 1
ATOM 4959 C C . PHE B 1 161 ? -13.503 39.391 31.331 1.00 10.34 161 PHE B C 1
ATOM 4960 O O . PHE B 1 161 ? -12.678 40.308 31.241 1.00 12.64 161 PHE B O 1
ATOM 4968 N N . PHE B 1 162 ? -13.364 38.376 32.175 1.00 11.54 162 PHE B N 1
ATOM 4969 C CA . PHE B 1 162 ? -12.082 38.123 32.825 1.00 8.05 162 PHE B CA 1
ATOM 4970 C C . PHE B 1 162 ? -11.610 36.710 32.515 1.00 9.94 162 PHE B C 1
ATOM 4971 O O . PHE B 1 162 ? -12.314 35.735 32.787 1.00 9.92 162 PHE B O 1
ATOM 4979 N N . LEU B 1 163 ? -10.397 36.604 31.979 1.00 10.92 163 LEU B N 1
ATOM 4980 C CA . LEU B 1 163 ? -9.802 35.321 31.635 1.00 9.44 163 LEU B CA 1
ATOM 4981 C C . LEU B 1 163 ? -8.897 34.886 32.787 1.00 9.82 163 LEU B C 1
ATOM 4982 O O . LEU B 1 163 ? -7.921 35.571 33.111 1.00 11.07 163 LEU B O 1
ATOM 4987 N N . HIS B 1 164 ? -9.245 33.760 33.428 1.00 11.37 164 HIS B N 1
ATOM 4988 C CA . HIS B 1 164 ? -8.504 33.294 34.600 1.00 8.59 164 HIS B CA 1
ATOM 4989 C C . HIS B 1 164 ? -7.255 32.484 34.240 1.00 9.70 164 HIS B C 1
ATOM 4990 O O . HIS B 1 164 ? -6.359 32.342 35.085 1.00 11.43 164 HIS B O 1
ATOM 4997 N N . ILE B 1 165 ? -7.177 31.959 33.019 1.00 12.34 165 ILE B N 1
ATOM 4998 C CA . ILE B 1 165 ? -6.042 31.163 32.543 1.00 12.57 165 ILE B CA 1
ATOM 4999 C C . ILE B 1 165 ? -5.136 32.072 31.715 1.00 8.74 165 ILE B C 1
ATOM 5000 O O . ILE B 1 165 ? -5.513 33.225 31.455 1.00 9.44 165 ILE B O 1
ATOM 5005 N N . PRO B 1 166 ? -3.946 31.629 31.292 1.00 9.13 166 PRO B N 1
ATOM 5006 C CA . PRO B 1 166 ? -3.100 32.501 30.464 1.00 10.46 166 PRO B CA 1
ATOM 5007 C C . PRO B 1 166 ? -3.754 32.799 29.123 1.00 8.73 166 PRO B C 1
ATOM 5008 O O . PRO B 1 166 ? -4.602 32.052 28.632 1.00 9.80 166 PRO B O 1
ATOM 5012 N N . PHE B 1 167 ? -3.331 33.907 28.516 1.00 11.88 167 PHE B N 1
ATOM 5013 C CA . PHE B 1 167 ? -3.619 34.144 27.103 1.00 11.26 167 PHE B CA 1
ATOM 5014 C C . PHE B 1 167 ? -2.331 34.004 26.313 1.00 10.74 167 PHE B C 1
ATOM 5015 O O . PHE B 1 167 ? -1.403 34.795 26.527 1.00 12.28 167 PHE B O 1
ATOM 5023 N N . PRO B 1 168 ? -2.237 33.055 25.387 1.00 11.26 168 PRO B N 1
ATOM 5024 C CA . PRO B 1 168 ? -0.966 32.805 24.701 1.00 12.95 168 PRO B CA 1
ATOM 5025 C C . PRO B 1 168 ? -0.614 33.877 23.668 1.00 13.95 168 PRO B C 1
ATOM 5026 O O . PRO B 1 168 ? -1.476 34.555 23.104 1.00 11.59 168 PRO B O 1
ATOM 5030 N N . SER B 1 169 ? 0.690 34.001 23.411 1.00 13.19 169 SER B N 1
ATOM 5031 C CA . SER B 1 169 ? 1.182 34.889 22.367 1.00 10.80 169 SER B CA 1
ATOM 5032 C C . SER B 1 169 ? 0.605 34.476 21.009 1.00 12.73 169 SER B C 1
ATOM 5033 O O . SER B 1 169 ? 0.166 33.339 20.835 1.00 14.13 169 SER B O 1
ATOM 5036 N N . PRO B 1 170 ? 0.596 35.392 20.026 1.00 16.37 170 PRO B N 1
ATOM 5037 C CA . PRO B 1 170 ? -0.117 35.099 18.762 1.00 16.35 170 PRO B CA 1
ATOM 5038 C C . PRO B 1 170 ? 0.363 33.842 18.065 1.00 13.85 170 PRO B C 1
ATOM 5039 O O . PRO B 1 170 ? -0.448 33.099 17.505 1.00 14.47 170 PRO B O 1
ATOM 5043 N N . ASP B 1 171 ? 1.669 33.575 18.090 1.00 13.72 171 ASP B N 1
ATOM 5044 C CA A ASP B 1 171 ? 2.184 32.354 17.468 0.48 17.23 171 ASP B CA 1
ATOM 5045 C CA B ASP B 1 171 ? 2.198 32.370 17.470 0.52 17.36 171 ASP B CA 1
ATOM 5046 C C . ASP B 1 171 ? 1.597 31.107 18.091 1.00 20.23 171 ASP B C 1
ATOM 5047 O O . ASP B 1 171 ? 1.354 30.115 17.393 1.00 22.47 171 ASP B O 1
ATOM 5056 N N . VAL B 1 172 ? 1.345 31.132 19.393 1.00 13.34 172 VAL B N 1
ATOM 5057 C CA . VAL B 1 172 ? 0.814 29.963 20.071 1.00 11.84 172 VAL B CA 1
ATOM 5058 C C . VAL B 1 172 ? -0.706 29.914 19.958 1.00 14.60 172 VAL B C 1
ATOM 5059 O O . VAL B 1 172 ? -1.278 28.837 19.784 1.00 15.85 172 VAL B O 1
ATOM 5063 N N . LEU B 1 173 ? -1.365 31.082 20.016 1.00 12.25 173 LEU B N 1
ATOM 5064 C CA . LEU B 1 173 ? -2.821 31.156 19.868 1.00 15.22 173 LEU B CA 1
ATOM 5065 C C . LEU B 1 173 ? -3.277 30.592 18.531 1.00 17.27 173 LEU B C 1
ATOM 5066 O O . LEU B 1 173 ? -4.358 29.993 18.435 1.00 14.35 173 LEU B O 1
ATOM 5071 N N . ARG B 1 174 ? -2.479 30.780 17.484 1.00 13.55 174 ARG B N 1
ATOM 5072 C CA . ARG B 1 174 ? -2.891 30.328 16.156 1.00 16.04 174 ARG B CA 1
ATOM 5073 C C . ARG B 1 174 ? -2.984 28.813 16.048 1.00 15.83 174 ARG B C 1
ATOM 5074 O O . ARG B 1 174 ? -3.539 28.314 15.064 1.00 17.73 174 ARG B O 1
ATOM 5082 N N . LEU B 1 175 ? -2.490 28.073 17.038 1.00 15.67 175 LEU B N 1
ATOM 5083 C CA . LEU B 1 175 ? -2.747 26.640 17.092 1.00 13.84 175 LEU B CA 1
ATOM 5084 C C . LEU B 1 175 ? -4.232 26.335 17.255 1.00 17.89 175 LEU B C 1
ATOM 5085 O O . LEU B 1 175 ? -4.652 25.201 17.000 1.00 19.33 175 LEU B O 1
ATOM 5090 N N . VAL B 1 176 ? -5.022 27.303 17.713 1.00 14.03 176 VAL B N 1
ATOM 5091 C CA . VAL B 1 176 ? -6.477 27.174 17.761 1.00 11.36 176 VAL B CA 1
ATOM 5092 C C . VAL B 1 176 ? -7.028 27.659 16.420 1.00 12.34 176 VAL B C 1
ATOM 5093 O O . VAL B 1 176 ? -6.945 28.862 16.138 1.00 17.30 176 VAL B O 1
ATOM 5097 N N . PRO B 1 177 ? -7.587 26.787 15.581 1.00 14.26 177 PRO B N 1
ATOM 5098 C CA . PRO B 1 177 ? -7.903 27.203 14.203 1.00 14.36 177 PRO B CA 1
ATOM 5099 C C . PRO B 1 177 ? -8.856 28.390 14.133 1.00 14.35 177 PRO B C 1
ATOM 5100 O O . PRO B 1 177 ? -8.664 29.270 13.278 1.00 17.97 177 PRO B O 1
ATOM 5104 N N . PRO B 1 178 ? -9.903 28.484 14.990 1.00 14.55 178 PRO B N 1
ATOM 5105 C CA . PRO B 1 178 ? -10.738 29.698 14.938 1.00 12.58 178 PRO B CA 1
ATOM 5106 C C . PRO B 1 178 ? -10.225 30.870 15.768 1.00 12.92 178 PRO B C 1
ATOM 5107 O O . PRO B 1 178 ? -11.038 31.651 16.291 1.00 16.14 178 PRO B O 1
ATOM 5111 N N . HIS B 1 179 ? -8.903 31.035 15.867 1.00 15.96 179 HIS B N 1
ATOM 5112 C CA . HIS B 1 179 ? -8.357 32.103 16.707 1.00 13.45 179 HIS B CA 1
ATOM 5113 C C . HIS B 1 179 ? -8.907 33.474 16.312 1.00 17.96 179 HIS B C 1
ATOM 5114 O O . HIS B 1 179 ? -9.188 34.302 17.182 1.00 14.89 179 HIS B O 1
ATOM 5121 N N . ASP B 1 180 ? -9.069 33.739 15.009 1.00 17.53 180 ASP B N 1
ATOM 5122 C CA . ASP B 1 180 ? -9.555 35.058 14.601 1.00 13.51 180 ASP B CA 1
ATOM 5123 C C . ASP B 1 180 ? -10.989 35.282 15.069 1.00 17.58 180 ASP B C 1
ATOM 5124 O O . ASP B 1 180 ? -11.342 36.379 15.519 1.00 15.75 180 ASP B O 1
ATOM 5129 N N . GLU B 1 181 ? -11.825 34.252 14.982 1.00 16.37 181 GLU B N 1
ATOM 5130 C CA . GLU B 1 181 ? -13.194 34.394 15.468 1.00 14.36 181 GLU B CA 1
ATOM 5131 C C . GLU B 1 181 ? -13.236 34.532 16.989 1.00 16.40 181 GLU B C 1
ATOM 5132 O O . GLU B 1 181 ? -14.052 35.295 17.524 1.00 16.16 181 GLU B O 1
ATOM 5138 N N . LEU B 1 182 ? -12.350 33.829 17.704 1.00 15.01 182 LEU B N 1
ATOM 5139 C CA . LEU B 1 182 ? -12.308 33.963 19.157 1.00 12.15 182 LEU B CA 1
ATOM 5140 C C . LEU B 1 182 ? -11.909 35.370 19.566 1.00 19.80 182 LEU B C 1
ATOM 5141 O O . LEU B 1 182 ? -12.451 35.924 20.531 1.00 16.25 182 LEU B O 1
ATOM 5146 N N . VAL B 1 183 ? -10.941 35.955 18.863 1.00 16.84 183 VAL B N 1
ATOM 5147 C CA . VAL B 1 183 ? -10.542 37.315 19.192 1.00 13.43 183 VAL B CA 1
ATOM 5148 C C . VAL B 1 183 ? -11.663 38.297 18.864 1.00 16.17 183 VAL B C 1
ATOM 5149 O O . VAL B 1 183 ? -11.882 39.268 19.596 1.00 14.45 183 VAL B O 1
ATOM 5153 N N . LYS B 1 184 ? -12.403 38.053 17.780 1.00 14.11 184 LYS B N 1
ATOM 5154 C CA . LYS B 1 184 ? -13.602 38.850 17.518 1.00 12.98 184 LYS B CA 1
ATOM 5155 C C . LYS B 1 184 ? -14.604 38.742 18.668 1.00 14.64 184 LYS B C 1
ATOM 5156 O O . LYS B 1 184 ? -15.192 39.746 19.079 1.00 16.38 184 LYS B O 1
ATOM 5162 N N . PHE B 1 185 ? -14.812 37.536 19.201 1.00 14.37 185 PHE B N 1
ATOM 5163 C CA . PHE B 1 185 ? -15.711 37.395 20.349 1.00 14.20 185 PHE B CA 1
ATOM 5164 C C . PHE B 1 185 ? -15.200 38.194 21.543 1.00 16.78 185 PHE B C 1
ATOM 5165 O O . PHE B 1 185 ? -15.985 38.779 22.300 1.00 15.73 185 PHE B O 1
ATOM 5173 N N . MET B 1 186 ? -13.886 38.207 21.753 1.00 10.89 186 MET B N 1
ATOM 5174 C CA . MET B 1 186 ? -13.373 38.946 22.894 1.00 11.96 186 MET B CA 1
ATOM 5175 C C . MET B 1 186 ? -13.546 40.443 22.717 1.00 14.43 186 MET B C 1
ATOM 5176 O O . MET B 1 186 ? -13.576 41.170 23.710 1.00 17.87 186 MET B O 1
ATOM 5181 N N . CYS B 1 187 ? -13.655 40.921 21.483 1.00 11.12 187 CYS B N 1
ATOM 5182 C CA . CYS B 1 187 ? -13.904 42.338 21.264 1.00 10.47 187 CYS B CA 1
ATOM 5183 C C . CYS B 1 187 ? -15.378 42.698 21.372 1.00 12.59 187 CYS B C 1
ATOM 5184 O O . CYS B 1 187 ? -15.719 43.877 21.240 1.00 13.26 187 CYS B O 1
ATOM 5187 N N . ALA B 1 188 ? -16.250 41.723 21.608 1.00 12.87 188 ALA B N 1
ATOM 5188 C CA . ALA B 1 188 ? -17.644 42.047 21.887 1.00 15.14 188 ALA B CA 1
ATOM 5189 C C . ALA B 1 188 ? -17.844 42.549 23.318 1.00 15.40 188 ALA B C 1
ATOM 5190 O O . ALA B 1 188 ? -18.893 43.134 23.616 1.00 13.89 188 ALA B O 1
ATOM 5192 N N . TYR B 1 189 ? -16.860 42.333 24.196 1.00 11.80 189 TYR B N 1
ATOM 5193 C CA . TYR B 1 189 ? -16.853 42.877 25.552 1.00 13.56 189 TYR B CA 1
ATOM 5194 C C . TYR B 1 189 ? -16.402 44.333 25.547 1.00 14.69 189 TYR B C 1
ATOM 5195 O O . TYR B 1 189 ? -15.565 44.740 24.738 1.00 15.08 189 TYR B O 1
ATOM 5204 N N . ASP B 1 190 ? -16.954 45.119 26.480 1.00 12.28 190 ASP B N 1
ATOM 5205 C CA . ASP B 1 190 ? -16.483 46.488 26.663 1.00 12.01 190 ASP B CA 1
ATOM 5206 C C . ASP B 1 190 ? -15.197 46.530 27.463 1.00 13.64 190 ASP B C 1
ATOM 5207 O O . ASP B 1 190 ? -14.412 47.474 27.332 1.00 17.06 190 ASP B O 1
ATOM 5212 N N . VAL B 1 191 ? -15.002 45.539 28.321 1.00 12.92 191 VAL B N 1
ATOM 5213 C CA . VAL B 1 191 ? -13.809 45.393 29.137 1.00 10.16 191 VAL B CA 1
ATOM 5214 C C . VAL B 1 191 ? -13.340 43.958 28.982 1.00 13.15 191 VAL B C 1
ATOM 5215 O O . VAL B 1 191 ? -14.108 43.022 29.226 1.00 12.41 191 VAL B O 1
ATOM 5219 N N . THR B 1 192 ? -12.085 43.774 28.603 1.00 12.38 192 THR B N 1
ATOM 5220 C CA A THR B 1 192 ? -11.494 42.448 28.515 0.61 11.67 192 THR B CA 1
ATOM 5221 C CA B THR B 1 192 ? -11.488 42.443 28.515 0.39 11.94 192 THR B CA 1
ATOM 5222 C C . THR B 1 192 ? -10.270 42.415 29.422 1.00 11.25 192 THR B C 1
ATOM 5223 O O . THR B 1 192 ? -9.287 43.131 29.179 1.00 15.68 192 THR B O 1
ATOM 5230 N N . GLY B 1 193 ? -10.342 41.600 30.467 1.00 12.02 193 GLY B N 1
ATOM 5231 C CA . GLY B 1 193 ? -9.323 41.567 31.498 1.00 11.97 193 GLY B CA 1
ATOM 5232 C C . GLY B 1 193 ? -8.570 40.254 31.541 1.00 14.56 193 GLY B C 1
ATOM 5233 O O . GLY B 1 193 ? -9.121 39.187 31.256 1.00 10.72 193 GLY B O 1
ATOM 5234 N N . PHE B 1 194 ? -7.312 40.350 31.961 1.00 9.94 194 PHE B N 1
ATOM 5235 C CA . PHE B 1 194 ? -6.363 39.249 31.982 1.00 12.24 194 PHE B CA 1
ATOM 5236 C C . PHE B 1 194 ? -5.649 39.225 33.324 1.00 10.22 194 PHE B C 1
ATOM 5237 O O . PHE B 1 194 ? -5.625 40.217 34.055 1.00 12.16 194 PHE B O 1
ATOM 5245 N N . GLN B 1 195 ? -5.027 38.087 33.627 1.00 10.06 195 GLN B N 1
ATOM 5246 C CA . GLN B 1 195 ? -4.303 37.966 34.894 1.00 10.67 195 GLN B CA 1
ATOM 5247 C C . GLN B 1 195 ? -3.081 38.874 34.940 1.00 16.20 195 GLN B C 1
ATOM 5248 O O . GLN B 1 195 ? -2.854 39.566 35.938 1.00 15.28 195 GLN B O 1
ATOM 5254 N N . THR B 1 196 ? -2.249 38.854 33.898 1.00 12.66 196 THR B N 1
ATOM 5255 C CA . THR B 1 196 ? -0.960 39.529 33.973 1.00 14.18 196 THR B CA 1
ATOM 5256 C C . THR B 1 196 ? -0.775 40.444 32.774 1.00 13.21 196 THR B C 1
ATOM 5257 O O . THR B 1 196 ? -1.473 40.337 31.762 1.00 13.11 196 THR B O 1
ATOM 5261 N N . ASP B 1 197 ? 0.211 41.334 32.906 1.00 16.03 197 ASP B N 1
ATOM 5262 C CA . ASP B 1 197 ? 0.553 42.213 31.797 1.00 14.87 197 ASP B CA 1
ATOM 5263 C C . ASP B 1 197 ? 0.974 41.421 30.571 1.00 16.83 197 ASP B C 1
ATOM 5264 O O . ASP B 1 197 ? 0.728 41.851 29.438 1.00 15.07 197 ASP B O 1
ATOM 5269 N N . ALA B 1 198 ? 1.599 40.262 30.770 1.00 13.85 198 ALA B N 1
ATOM 5270 C CA . ALA B 1 198 ? 2.025 39.472 29.619 1.00 20.04 198 ALA B CA 1
ATOM 5271 C C . ALA B 1 198 ? 0.826 38.921 28.849 1.00 18.40 198 ALA B C 1
ATOM 5272 O O . ALA B 1 198 ? 0.843 38.881 27.610 1.00 14.85 198 ALA B O 1
ATOM 5274 N N . ASP B 1 199 ? -0.231 38.501 29.561 1.00 11.96 199 ASP B N 1
ATOM 5275 C CA . ASP B 1 199 ? -1.465 38.080 28.900 1.00 12.64 199 ASP B CA 1
ATOM 5276 C C . ASP B 1 199 ? -2.095 39.242 28.143 1.00 12.82 199 ASP B C 1
ATOM 5277 O O . ASP B 1 199 ? -2.530 39.097 26.994 1.00 14.42 199 ASP B O 1
ATOM 5282 N N . ARG B 1 200 ? -2.172 40.402 28.791 1.00 11.65 200 ARG B N 1
ATOM 5283 C CA . ARG B 1 200 ? -2.737 41.587 28.158 1.00 11.14 200 ARG B CA 1
ATOM 5284 C C . ARG B 1 200 ? -1.960 41.944 26.895 1.00 13.88 200 ARG B C 1
ATOM 5285 O O . ARG B 1 200 ? -2.553 42.225 25.844 1.00 16.27 200 ARG B O 1
ATOM 5293 N N . GLN B 1 201 ? -0.628 41.909 26.977 1.00 12.30 201 GLN B N 1
ATOM 5294 C CA . GLN B 1 201 ? 0.189 42.252 25.815 1.00 13.53 201 GLN B CA 1
ATOM 5295 C C . GLN B 1 201 ? 0.068 41.223 24.700 1.00 15.77 201 GLN B C 1
ATOM 5296 O O . GLN B 1 201 ? 0.181 41.585 23.524 1.00 16.01 201 GLN B O 1
ATOM 5302 N N . ALA B 1 202 ? -0.131 39.942 25.036 1.00 12.39 202 ALA B N 1
ATOM 5303 C CA . ALA B 1 202 ? -0.311 38.934 23.995 1.00 12.58 202 ALA B CA 1
ATOM 5304 C C . ALA B 1 202 ? -1.570 39.208 23.190 1.00 12.21 202 ALA B C 1
ATOM 5305 O O . ALA B 1 202 ? -1.577 39.076 21.962 1.00 12.62 202 ALA B O 1
ATOM 5307 N N . PHE B 1 203 ? -2.660 39.560 23.875 1.00 11.67 203 PHE B N 1
ATOM 5308 C CA . PHE B 1 203 ? -3.898 39.911 23.193 1.00 14.85 203 PHE B CA 1
ATOM 5309 C C . PHE B 1 203 ? -3.705 41.159 22.344 1.00 14.09 203 PHE B C 1
ATOM 5310 O O . PHE B 1 203 ? -4.148 41.221 21.191 1.00 16.18 203 PHE B O 1
ATOM 5318 N N . THR B 1 204 ? -3.056 42.172 22.914 1.00 12.84 204 THR B N 1
ATOM 5319 C CA A THR B 1 204 ? -2.804 43.409 22.179 0.51 15.15 204 THR B CA 1
ATOM 5320 C CA B THR B 1 204 ? -2.799 43.410 22.184 0.49 15.22 204 THR B CA 1
ATOM 5321 C C . THR B 1 204 ? -1.895 43.170 20.976 1.00 15.36 204 THR B C 1
ATOM 5322 O O . THR B 1 204 ? -2.095 43.765 19.908 1.00 15.97 204 THR B O 1
ATOM 5329 N N . ASP B 1 205 ? -0.888 42.300 21.126 1.00 13.44 205 ASP B N 1
ATOM 5330 C CA . ASP B 1 205 ? -0.002 41.961 20.010 1.00 13.38 205 ASP B CA 1
ATOM 5331 C C . ASP B 1 205 ? -0.778 41.338 18.857 1.00 15.85 205 ASP B C 1
ATOM 5332 O O . ASP B 1 205 ? -0.501 41.621 17.685 1.00 17.02 205 ASP B O 1
ATOM 5337 N N . TYR B 1 206 ? -1.728 40.453 19.171 1.00 12.11 206 TYR B N 1
ATOM 5338 C CA . TYR B 1 206 ? -2.539 39.843 18.130 1.00 15.13 206 TYR B CA 1
ATOM 5339 C C . TYR B 1 206 ? -3.314 40.914 17.371 1.00 14.43 206 TYR B C 1
ATOM 5340 O O . TYR B 1 206 ? -3.278 40.974 16.138 1.00 15.86 206 TYR B O 1
ATOM 5349 N N . ILE B 1 207 ? -4.003 41.788 18.105 1.00 15.54 207 ILE B N 1
ATOM 5350 C CA A ILE B 1 207 ? -4.829 42.792 17.448 0.38 15.38 207 ILE B CA 1
ATOM 5351 C CA B ILE B 1 207 ? -4.828 42.826 17.487 0.62 14.74 207 ILE B CA 1
ATOM 5352 C C . ILE B 1 207 ? -3.967 43.756 16.638 1.00 20.03 207 ILE B C 1
ATOM 5353 O O . ILE B 1 207 ? -4.277 44.052 15.474 1.00 19.59 207 ILE B O 1
ATOM 5362 N N . GLU B 1 208 ? -2.862 44.232 17.213 1.00 14.08 208 GLU B N 1
ATOM 5363 C CA . GLU B 1 208 ? -2.072 45.251 16.527 1.00 16.86 208 GLU B CA 1
ATOM 5364 C C . GLU B 1 208 ? -1.315 44.675 15.341 1.00 19.14 208 GLU B C 1
ATOM 5365 O O . GLU B 1 208 ? -1.397 45.202 14.225 1.00 21.18 208 GLU B O 1
ATOM 5371 N N . ARG B 1 209 ? -0.577 43.589 15.559 1.00 15.69 209 ARG B N 1
ATOM 5372 C CA . ARG B 1 209 ? 0.364 43.111 14.555 1.00 17.38 209 ARG B CA 1
ATOM 5373 C C . ARG B 1 209 ? -0.320 42.395 13.406 1.00 20.30 209 ARG B C 1
ATOM 5374 O O . ARG B 1 209 ? 0.272 42.261 12.331 1.00 22.19 209 ARG B O 1
ATOM 5382 N N . ARG B 1 210 ? -1.546 41.933 13.602 1.00 19.81 210 ARG B N 1
ATOM 5383 C CA . ARG B 1 210 ? -2.300 41.338 12.515 1.00 27.76 210 ARG B CA 1
ATOM 5384 C C . ARG B 1 210 ? -3.214 42.342 11.828 1.00 26.63 210 ARG B C 1
ATOM 5385 O O . ARG B 1 210 ? -4.005 41.953 10.963 1.00 27.43 210 ARG B O 1
ATOM 5393 N N . GLY B 1 211 ? -3.096 43.627 12.161 1.00 25.58 211 GLY B N 1
ATOM 5394 C CA . GLY B 1 211 ? -3.860 44.643 11.463 1.00 28.83 211 GLY B CA 1
ATOM 5395 C C . GLY B 1 211 ? -5.334 44.612 11.776 1.00 30.47 211 GLY B C 1
ATOM 5396 O O . GLY B 1 211 ? -6.149 45.084 10.976 1.00 33.43 211 GLY B O 1
ATOM 5397 N N . ILE B 1 212 ? -5.699 44.042 12.918 1.00 23.77 212 ILE B N 1
ATOM 5398 C CA . ILE B 1 212 ? -7.102 43.963 13.293 1.00 19.27 212 ILE B CA 1
ATOM 5399 C C . ILE B 1 212 ? -7.569 45.251 13.954 1.00 26.79 212 ILE B C 1
ATOM 5400 O O . ILE B 1 212 ? -8.724 45.661 13.777 1.00 26.51 212 ILE B O 1
ATOM 5405 N N . GLY B 1 213 ? -6.692 45.926 14.685 1.00 22.36 213 GLY B N 1
ATOM 5406 C CA . GLY B 1 213 ? -7.086 47.169 15.315 1.00 23.83 213 GLY B CA 1
ATOM 5407 C C . GLY B 1 213 ? -5.878 47.927 15.816 1.00 21.69 213 GLY B C 1
ATOM 5408 O O . GLY B 1 213 ? -4.726 47.538 15.595 1.00 23.96 213 GLY B O 1
ATOM 5409 N N . THR B 1 214 ? -6.161 49.028 16.502 1.00 22.96 214 THR B N 1
ATOM 5410 C CA . THR B 1 214 ? -5.133 49.948 16.961 1.00 25.75 214 THR B CA 1
ATOM 5411 C C . THR B 1 214 ? -5.391 50.340 18.406 1.00 30.81 214 THR B C 1
ATOM 5412 O O . THR B 1 214 ? -6.529 50.298 18.890 1.00 29.10 214 THR B O 1
ATOM 5416 N N . ALA B 1 215 ? -4.317 50.732 19.085 1.00 32.30 215 ALA B N 1
ATOM 5417 C CA . ALA B 1 215 ? -4.402 51.303 20.423 1.00 35.03 215 ALA B CA 1
ATOM 5418 C C . ALA B 1 215 ? -4.442 52.821 20.316 1.00 44.10 215 ALA B C 1
ATOM 5419 O O . ALA B 1 215 ? -3.568 53.425 19.686 1.00 43.45 215 ALA B O 1
ATOM 5421 N N . SER B 1 216 ? -5.459 53.434 20.914 1.00 43.12 216 SER B N 1
ATOM 5422 C CA . SER B 1 216 ? -5.535 54.884 20.919 1.00 45.66 216 SER B CA 1
ATOM 5423 C C . SER B 1 216 ? -4.753 55.441 22.105 1.00 54.14 216 SER B C 1
ATOM 5424 O O . SER B 1 216 ? -4.279 54.700 22.971 1.00 49.38 216 SER B O 1
ATOM 5427 N N . GLU B 1 217 ? -4.617 56.774 22.129 1.00 61.84 217 GLU B N 1
ATOM 5428 C CA . GLU B 1 217 ? -3.796 57.427 23.147 1.00 63.82 217 GLU B CA 1
ATOM 5429 C C . GLU B 1 217 ? -4.248 57.066 24.558 1.00 62.77 217 GLU B C 1
ATOM 5430 O O . GLU B 1 217 ? -3.416 56.948 25.463 1.00 61.40 217 GLU B O 1
ATOM 5432 N N . ASP B 1 218 ? -5.551 56.868 24.762 1.00 60.79 218 ASP B N 1
ATOM 5433 C CA . ASP B 1 218 ? -6.067 56.507 26.078 1.00 58.11 218 ASP B CA 1
ATOM 5434 C C . ASP B 1 218 ? -5.790 55.056 26.453 1.00 55.07 218 ASP B C 1
ATOM 5435 O O . ASP B 1 218 ? -6.095 54.661 27.584 1.00 53.50 218 ASP B O 1
ATOM 5440 N N . GLY B 1 219 ? -5.215 54.259 25.551 1.00 56.30 219 GLY B N 1
ATOM 5441 C CA . GLY B 1 219 ? -4.936 52.864 25.821 1.00 55.93 219 GLY B CA 1
ATOM 5442 C C . GLY B 1 219 ? -6.029 51.901 25.406 1.00 52.29 219 GLY B C 1
ATOM 5443 O O . GLY B 1 219 ? -5.802 50.684 25.420 1.00 55.84 219 GLY B O 1
ATOM 5444 N N . MET B 1 220 ? -7.207 52.403 25.049 1.00 38.67 220 MET B N 1
ATOM 5445 C CA A MET B 1 220 ? -8.273 51.544 24.560 0.52 29.85 220 MET B CA 1
ATOM 5446 C CA B MET B 1 220 ? -8.271 51.542 24.561 0.48 29.90 220 MET B CA 1
ATOM 5447 C C . MET B 1 220 ? -7.859 50.877 23.252 1.00 28.36 220 MET B C 1
ATOM 5448 O O . MET B 1 220 ? -7.004 51.372 22.514 1.00 31.29 220 MET B O 1
ATOM 5457 N N . LEU B 1 221 ? -8.478 49.738 22.965 1.00 20.60 221 LEU B N 1
ATOM 5458 C CA . LEU B 1 221 ? -8.289 49.063 21.689 1.00 21.82 221 LEU B CA 1
ATOM 5459 C C . LEU B 1 221 ? -9.517 49.295 20.825 1.00 22.22 221 LEU B C 1
ATOM 5460 O O . LEU B 1 221 ? -10.651 49.179 21.302 1.00 21.23 221 LEU B O 1
ATOM 5465 N N . HIS B 1 222 ? -9.285 49.641 19.567 1.00 24.60 222 HIS B N 1
ATOM 5466 C CA . HIS B 1 222 ? -10.339 49.874 18.590 1.00 28.68 222 HIS B CA 1
ATOM 5467 C C . HIS B 1 222 ? -10.256 48.741 17.582 1.00 21.64 222 HIS B C 1
ATOM 5468 O O . HIS B 1 222 ? -9.321 48.692 16.779 1.00 26.41 222 HIS B O 1
ATOM 5475 N N . ALA B 1 223 ? -11.218 47.825 17.634 1.00 22.07 223 ALA B N 1
ATOM 5476 C CA . ALA B 1 223 ? -11.130 46.617 16.826 1.00 24.44 223 ALA B CA 1
ATOM 5477 C C . ALA B 1 223 ? -12.530 46.061 16.622 1.00 21.63 223 ALA B C 1
ATOM 5478 O O . ALA B 1 223 ? -13.371 46.152 17.518 1.00 20.72 223 ALA B O 1
ATOM 5480 N N . HIS B 1 224 ? -12.771 45.502 15.434 1.00 20.84 224 HIS B N 1
ATOM 5481 C CA . HIS B 1 224 ? -14.064 44.888 15.108 1.00 23.92 224 HIS B CA 1
ATOM 5482 C C . HIS B 1 224 ? -15.212 45.868 15.309 1.00 24.96 224 HIS B C 1
ATOM 5483 O O . HIS B 1 224 ? -16.286 45.508 15.802 1.00 24.12 224 HIS B O 1
ATOM 5490 N N . GLY B 1 225 ? -14.976 47.121 14.928 1.00 29.56 225 GLY B N 1
ATOM 5491 C CA . GLY B 1 225 ? -15.983 48.151 15.042 1.00 36.24 225 GLY B CA 1
ATOM 5492 C C . GLY B 1 225 ? -16.347 48.530 16.453 1.00 33.85 225 GLY B C 1
ATOM 5493 O O . GLY B 1 225 ? -17.339 49.232 16.652 1.00 36.92 225 GLY B O 1
ATOM 5494 N N . ARG B 1 226 ? -15.575 48.097 17.443 1.00 29.33 226 ARG B N 1
ATOM 5495 C CA A ARG B 1 226 ? -15.878 48.349 18.842 0.34 24.98 226 ARG B CA 1
ATOM 5496 C CA B ARG B 1 226 ? -15.882 48.357 18.837 0.66 24.01 226 ARG B CA 1
ATOM 5497 C C . ARG B 1 226 ? -14.664 48.952 19.534 1.00 25.99 226 ARG B C 1
ATOM 5498 O O . ARG B 1 226 ? -13.545 48.918 19.019 1.00 31.63 226 ARG B O 1
ATOM 5513 N N . VAL B 1 227 ? -14.905 49.514 20.717 1.00 22.63 227 VAL B N 1
ATOM 5514 C CA . VAL B 1 227 ? -13.865 50.096 21.560 1.00 24.44 227 VAL B CA 1
ATOM 5515 C C . VAL B 1 227 ? -13.799 49.273 22.837 1.00 25.59 227 VAL B C 1
ATOM 5516 O O . VAL B 1 227 ? -14.814 49.102 23.518 1.00 24.83 227 VAL B O 1
ATOM 5520 N N . VAL B 1 228 ? -12.609 48.770 23.164 1.00 18.86 228 VAL B N 1
ATOM 5521 C CA . VAL B 1 228 ? -12.439 47.773 24.216 1.00 16.09 228 VAL B CA 1
ATOM 5522 C C . VAL B 1 228 ? -11.381 48.245 25.200 1.00 16.86 228 VAL B C 1
ATOM 5523 O O . VAL B 1 228 ? -10.252 48.564 24.803 1.00 21.08 228 VAL B O 1
ATOM 5527 N N . LYS B 1 229 ? -11.734 48.247 26.480 1.00 15.55 229 LYS B N 1
ATOM 5528 C CA . LYS B 1 229 ? -10.770 48.449 27.550 1.00 18.02 229 LYS B CA 1
ATOM 5529 C C . LYS B 1 229 ? -10.066 47.124 27.822 1.00 18.22 229 LYS B C 1
ATOM 5530 O O . LYS B 1 229 ? -10.716 46.122 28.154 1.00 18.01 229 LYS B O 1
ATOM 5536 N N . VAL B 1 230 ? -8.744 47.110 27.668 1.00 15.24 230 VAL B N 1
ATOM 5537 C CA . VAL B 1 230 ? -7.933 45.900 27.780 1.00 13.48 230 VAL B CA 1
ATOM 5538 C C . VAL B 1 230 ? -6.926 46.123 28.899 1.00 16.11 230 VAL B C 1
ATOM 5539 O O . VAL B 1 230 ? -6.112 47.051 28.828 1.00 19.87 230 VAL B O 1
ATOM 5543 N N . ALA B 1 231 ? -6.985 45.292 29.938 1.00 13.97 231 ALA B N 1
ATOM 5544 C CA . ALA B 1 231 ? -6.134 45.534 31.090 1.00 14.41 231 ALA B CA 1
ATOM 5545 C C . ALA B 1 231 ? -5.886 44.231 31.824 1.00 15.59 231 ALA B C 1
ATOM 5546 O O . ALA B 1 231 ? -6.571 43.225 31.600 1.00 12.30 231 ALA B O 1
ATOM 5548 N N . ALA B 1 232 ? -4.877 44.268 32.696 1.00 12.34 232 ALA B N 1
ATOM 5549 C CA . ALA B 1 232 ? -4.564 43.174 33.602 1.00 13.75 232 ALA B CA 1
ATOM 5550 C C . ALA B 1 232 ? -5.121 43.473 34.988 1.00 14.56 232 ALA B C 1
ATOM 5551 O O . ALA B 1 232 ? -5.014 44.601 35.486 1.00 15.81 232 ALA B O 1
ATOM 5553 N N . TYR B 1 233 ? -5.707 42.449 35.604 1.00 11.80 233 TYR B N 1
ATOM 5554 C CA . TYR B 1 233 ? -6.265 42.529 36.957 1.00 11.40 233 TYR B CA 1
ATOM 5555 C C . TYR B 1 233 ? -5.824 41.277 37.707 1.00 12.11 233 TYR B C 1
ATOM 5556 O O . TYR B 1 233 ? -6.595 40.324 37.862 1.00 14.07 233 TYR B O 1
ATOM 5565 N N . PRO B 1 234 ? -4.569 41.220 38.151 1.00 12.44 234 PRO B N 1
ATOM 5566 C CA . PRO B 1 234 ? -4.083 39.980 38.780 1.00 10.38 234 PRO B CA 1
ATOM 5567 C C . PRO B 1 234 ? -4.872 39.663 40.044 1.00 10.41 234 PRO B C 1
ATOM 5568 O O . PRO B 1 234 ? -5.048 40.515 40.914 1.00 13.69 234 PRO B O 1
ATOM 5572 N N . ILE B 1 235 ? -5.375 38.435 40.125 1.00 9.74 235 ILE B N 1
ATOM 5573 C CA . ILE B 1 235 ? -6.234 38.035 41.245 1.00 8.86 235 ILE B CA 1
ATOM 5574 C C . ILE B 1 235 ? -5.370 37.765 42.466 1.00 9.27 235 ILE B C 1
ATOM 5575 O O . ILE B 1 235 ? -4.464 36.933 42.414 1.00 11.90 235 ILE B O 1
ATOM 5580 N N . GLY B 1 236 ? -5.705 38.407 43.588 1.00 12.05 236 GLY B N 1
ATOM 5581 C CA . GLY B 1 236 ? -5.029 38.202 44.843 1.00 12.83 236 GLY B CA 1
ATOM 5582 C C . GLY B 1 236 ? -5.854 37.423 45.850 1.00 10.85 236 GLY B C 1
ATOM 5583 O O . GLY B 1 236 ? -6.810 36.713 45.512 1.00 12.58 236 GLY B O 1
ATOM 5584 N N . VAL B 1 237 ? -5.463 37.542 47.115 1.00 10.21 237 VAL B N 1
ATOM 5585 C CA . VAL B 1 237 ? -6.091 36.820 48.209 1.00 12.32 237 VAL B CA 1
ATOM 5586 C C . VAL B 1 237 ? -6.353 37.808 49.340 1.00 14.33 237 VAL B C 1
ATOM 5587 O O . VAL B 1 237 ? -6.125 39.007 49.206 1.00 11.78 237 VAL B O 1
ATOM 5591 N N . TYR B 1 238 ? -6.873 37.295 50.461 1.00 14.09 238 TYR B N 1
ATOM 5592 C CA . TYR B 1 238 ? -7.048 38.094 51.668 1.00 14.51 238 TYR B CA 1
ATOM 5593 C C . TYR B 1 238 ? -6.016 37.600 52.668 1.00 15.58 238 TYR B C 1
ATOM 5594 O O . TYR B 1 238 ? -6.289 36.668 53.440 1.00 14.19 238 TYR B O 1
ATOM 5603 N N . PRO B 1 239 ? -4.806 38.175 52.673 1.00 13.67 239 PRO B N 1
ATOM 5604 C CA . PRO B 1 239 ? -3.708 37.585 53.461 1.00 17.53 239 PRO B CA 1
ATOM 5605 C C . PRO B 1 239 ? -3.985 37.503 54.950 1.00 15.21 239 PRO B C 1
ATOM 5606 O O . PRO B 1 239 ? -3.577 36.524 55.584 1.00 15.27 239 PRO B O 1
ATOM 5610 N N . ASP B 1 240 ? -4.637 38.515 55.534 1.00 16.31 240 ASP B N 1
ATOM 5611 C CA . ASP B 1 240 ? -4.906 38.479 56.969 1.00 19.45 240 ASP B CA 1
ATOM 5612 C C . ASP B 1 240 ? -5.902 37.379 57.312 1.00 23.89 240 ASP B C 1
ATOM 5613 O O . ASP B 1 240 ? -5.782 36.726 58.356 1.00 22.10 240 ASP B O 1
ATOM 5618 N N . ALA B 1 241 ? -6.901 37.167 56.453 1.00 16.23 241 ALA B N 1
ATOM 5619 C CA . ALA B 1 241 ? -7.846 36.084 56.689 1.00 19.50 241 ALA B CA 1
ATOM 5620 C C . ALA B 1 241 ? -7.171 34.729 56.557 1.00 16.04 241 ALA B C 1
ATOM 5621 O O . ALA B 1 241 ? -7.441 33.816 57.345 1.00 17.63 241 ALA B O 1
ATOM 5623 N N . ILE B 1 242 ? -6.286 34.575 55.570 1.00 12.03 242 ILE B N 1
ATOM 5624 C CA . ILE B 1 242 ? -5.585 33.309 55.413 1.00 12.60 242 ILE B CA 1
ATOM 5625 C C . ILE B 1 242 ? -4.716 33.025 56.634 1.00 14.24 242 ILE B C 1
ATOM 5626 O O . ILE B 1 242 ? -4.697 31.904 57.155 1.00 14.66 242 ILE B O 1
ATOM 5631 N N . ALA B 1 243 ? -3.971 34.028 57.098 1.00 12.20 243 ALA B N 1
ATOM 5632 C CA . ALA B 1 243 ? -3.106 33.811 58.262 1.00 13.31 243 ALA B CA 1
ATOM 5633 C C . ALA B 1 243 ? -3.929 33.412 59.474 1.00 14.93 243 ALA B C 1
ATOM 5634 O O . ALA B 1 243 ? -3.554 32.505 60.225 1.00 16.55 243 ALA B O 1
ATOM 5636 N N . GLN B 1 244 ? -5.060 34.079 59.674 1.00 14.33 244 GLN B N 1
ATOM 5637 C CA A GLN B 1 244 ? -5.915 33.742 60.806 0.53 17.19 244 GLN B CA 1
ATOM 5638 C CA B GLN B 1 244 ? -5.937 33.753 60.789 0.47 17.38 244 GLN B CA 1
ATOM 5639 C C . GLN B 1 244 ? -6.416 32.307 60.705 1.00 14.07 244 GLN B C 1
ATOM 5640 O O . GLN B 1 244 ? -6.434 31.580 61.708 1.00 16.99 244 GLN B O 1
ATOM 5651 N N . ALA B 1 245 ? -6.797 31.867 59.501 1.00 13.63 245 ALA B N 1
ATOM 5652 C CA . ALA B 1 245 ? -7.266 30.492 59.352 1.00 20.14 245 ALA B CA 1
ATOM 5653 C C . ALA B 1 245 ? -6.131 29.504 59.586 1.00 13.85 245 ALA B C 1
ATOM 5654 O O . ALA B 1 245 ? -6.327 28.456 60.214 1.00 14.16 245 ALA B O 1
ATOM 5656 N N . ALA B 1 246 ? -4.940 29.821 59.070 1.00 12.55 246 ALA B N 1
ATOM 5657 C CA . ALA B 1 246 ? -3.778 28.961 59.272 1.00 14.87 246 ALA B CA 1
ATOM 5658 C C . ALA B 1 246 ? -3.526 28.716 60.756 1.00 14.66 246 ALA B C 1
ATOM 5659 O O . ALA B 1 246 ? -3.254 27.583 61.167 1.00 14.68 246 ALA B O 1
ATOM 5661 N N . VAL B 1 247 ? -3.645 29.763 61.572 1.00 13.10 247 VAL B N 1
ATOM 5662 C CA . VAL B 1 247 ? -3.485 29.622 63.019 1.00 12.42 247 VAL B CA 1
ATOM 5663 C C . VAL B 1 247 ? -4.651 28.841 63.619 1.00 13.83 247 VAL B C 1
ATOM 5664 O O . VAL B 1 247 ? -4.465 27.900 64.399 1.00 15.86 247 VAL B O 1
ATOM 5668 N N . GLN B 1 248 ? -5.873 29.220 63.261 1.00 13.26 248 GLN B N 1
ATOM 5669 C CA . GLN B 1 248 ? -7.039 28.668 63.935 1.00 16.10 248 GLN B CA 1
ATOM 5670 C C . GLN B 1 248 ? -7.197 27.170 63.701 1.00 14.09 248 GLN B C 1
ATOM 5671 O O . GLN B 1 248 ? -7.765 26.476 64.556 1.00 16.38 248 GLN B O 1
ATOM 5677 N N . TYR B 1 249 ? -6.682 26.644 62.585 1.00 16.13 249 TYR B N 1
ATOM 5678 C CA . TYR B 1 249 ? -6.837 25.232 62.250 1.00 15.37 249 TYR B CA 1
ATOM 5679 C C . TYR B 1 249 ? -5.618 24.393 62.606 1.00 16.16 249 TYR B C 1
ATOM 5680 O O . TYR B 1 249 ? -5.545 23.230 62.201 1.00 16.34 249 TYR B O 1
ATOM 5689 N N . GLY B 1 250 ? -4.666 24.945 63.360 1.00 17.57 250 GLY B N 1
ATOM 5690 C CA . GLY B 1 250 ? -3.406 24.239 63.590 1.00 15.07 250 GLY B CA 1
ATOM 5691 C C . GLY B 1 250 ? -3.499 23.030 64.506 1.00 14.00 250 GLY B C 1
ATOM 5692 O O . GLY B 1 250 ? -2.532 22.261 64.578 1.00 18.58 250 GLY B O 1
ATOM 5693 N N . ALA B 1 251 ? -4.610 22.850 65.218 1.00 14.31 251 ALA B N 1
ATOM 5694 C CA . ALA B 1 251 ? -4.796 21.708 66.104 1.00 17.15 251 ALA B CA 1
ATOM 5695 C C . ALA B 1 251 ? -5.863 20.739 65.606 1.00 15.83 251 ALA B C 1
ATOM 5696 O O . ALA B 1 251 ? -6.233 19.818 66.336 1.00 19.83 251 ALA B O 1
ATOM 5698 N N . ARG B 1 252 ? -6.356 20.917 64.383 1.00 14.82 252 ARG B N 1
ATOM 5699 C CA . ARG B 1 252 ? -7.307 19.969 63.823 1.00 16.81 252 ARG B CA 1
ATOM 5700 C C . ARG B 1 252 ? -6.652 18.608 63.613 1.00 17.06 252 ARG B C 1
ATOM 5701 O O . ARG B 1 252 ? -5.447 18.506 63.362 1.00 18.85 252 ARG B O 1
ATOM 5709 N N . LYS B 1 253 ? -7.474 17.558 63.690 1.00 19.85 253 LYS B N 1
ATOM 5710 C CA . LYS B 1 253 ? -6.933 16.203 63.652 1.00 20.60 253 LYS B CA 1
ATOM 5711 C C . LYS B 1 253 ? -6.052 15.928 62.438 1.00 19.20 253 LYS B C 1
ATOM 5712 O O . LYS B 1 253 ? -4.967 15.348 62.627 1.00 19.50 253 LYS B O 1
ATOM 5718 N N . PRO B 1 254 ? -6.424 16.295 61.200 1.00 17.21 254 PRO B N 1
ATOM 5719 C CA . PRO B 1 254 ? -5.511 16.019 60.076 1.00 17.72 254 PRO B CA 1
ATOM 5720 C C . PRO B 1 254 ? -4.166 16.708 60.210 1.00 16.90 254 PRO B C 1
ATOM 5721 O O . PRO B 1 254 ? -3.146 16.137 59.802 1.00 15.69 254 PRO B O 1
ATOM 5725 N N . VAL B 1 255 ? -4.129 17.914 60.784 1.00 15.40 255 VAL B N 1
ATOM 5726 C CA . VAL B 1 255 ? -2.857 18.619 60.965 1.00 14.44 255 VAL B CA 1
ATOM 5727 C C . VAL B 1 255 ? -2.020 17.933 62.041 1.00 13.93 255 VAL B C 1
ATOM 5728 O O . VAL B 1 255 ? -0.809 17.727 61.871 1.00 15.60 255 VAL B O 1
ATOM 5732 N N . LYS B 1 256 ? -2.651 17.594 63.170 1.00 15.28 256 LYS B N 1
ATOM 5733 C CA . LYS B 1 256 ? -1.949 16.894 64.243 1.00 15.73 256 LYS B CA 1
ATOM 5734 C C . LYS B 1 256 ? -1.412 15.553 63.768 1.00 18.47 256 LYS B C 1
ATOM 5735 O O . LYS B 1 256 ? -0.301 15.161 64.132 1.00 15.59 256 LYS B O 1
ATOM 5741 N N . MET B 1 257 ? -2.191 14.826 62.962 1.00 17.41 257 MET B N 1
ATOM 5742 C CA . MET B 1 257 ? -1.719 13.531 62.483 1.00 20.58 257 MET B CA 1
ATOM 5743 C C . MET B 1 257 ? -0.462 13.682 61.637 1.00 15.91 257 MET B C 1
ATOM 5744 O O . MET B 1 257 ? 0.488 12.908 61.789 1.00 17.61 257 MET B O 1
ATOM 5749 N N . LEU B 1 258 ? -0.427 14.682 60.753 1.00 14.96 258 LEU B N 1
ATOM 5750 C CA . LEU B 1 258 ? 0.764 14.886 59.933 1.00 14.72 258 LEU B CA 1
ATOM 5751 C C . LEU B 1 258 ? 1.939 15.351 60.786 1.00 17.57 258 LEU B C 1
ATOM 5752 O O . LEU B 1 258 ? 3.061 14.852 60.637 1.00 16.81 258 LEU B O 1
ATOM 5757 N N . ARG B 1 259 ? 1.687 16.295 61.697 1.00 15.94 259 ARG B N 1
ATOM 5758 C CA . ARG B 1 259 ? 2.719 16.761 62.619 1.00 14.04 259 ARG B CA 1
ATOM 5759 C C . ARG B 1 259 ? 3.340 15.595 63.381 1.00 15.61 259 ARG B C 1
ATOM 5760 O O . ARG B 1 259 ? 4.570 15.472 63.459 1.00 17.35 259 ARG B O 1
ATOM 5768 N N . ASP B 1 260 ? 2.492 14.719 63.935 1.00 16.26 260 ASP B N 1
ATOM 5769 C CA . ASP B 1 260 ? 2.972 13.575 64.711 1.00 16.17 260 ASP B CA 1
ATOM 5770 C C . ASP B 1 260 ? 3.751 12.605 63.836 1.00 18.62 260 ASP B C 1
ATOM 5771 O O . ASP B 1 260 ? 4.800 12.096 64.244 1.00 20.06 260 ASP B O 1
ATOM 5776 N N . ALA B 1 261 ? 3.233 12.317 62.638 1.00 19.23 261 ALA B N 1
ATOM 5777 C CA . ALA B 1 261 ? 3.893 11.353 61.764 1.00 21.29 261 ALA B CA 1
ATOM 5778 C C . ALA B 1 261 ? 5.263 11.852 61.332 1.00 19.33 261 ALA B C 1
ATOM 5779 O O . ALA B 1 261 ? 6.200 11.060 61.173 1.00 23.07 261 ALA B O 1
ATOM 5781 N N . LEU B 1 262 ? 5.399 13.163 61.128 1.00 17.20 262 LEU B N 1
ATOM 5782 C CA . LEU B 1 262 ? 6.690 13.705 60.714 1.00 13.96 262 LEU B CA 1
ATOM 5783 C C . LEU B 1 262 ? 7.730 13.599 61.818 1.00 15.61 262 LEU B C 1
ATOM 5784 O O . LEU B 1 262 ? 8.926 13.524 61.520 1.00 16.44 262 LEU B O 1
ATOM 5789 N N . GLY B 1 263 ? 7.311 13.582 63.084 1.00 14.50 263 GLY B N 1
ATOM 5790 C CA . GLY B 1 263 ? 8.280 13.439 64.164 1.00 19.30 263 GLY B CA 1
ATOM 5791 C C . GLY B 1 263 ? 9.339 14.521 64.180 1.00 16.46 263 GLY B C 1
ATOM 5792 O O . GLY B 1 263 ? 10.480 14.267 64.583 1.00 17.01 263 GLY B O 1
ATOM 5793 N N . GLY B 1 264 ? 8.996 15.724 63.728 1.00 14.00 264 GLY B N 1
ATOM 5794 C CA . GLY B 1 264 ? 9.931 16.826 63.696 1.00 17.23 264 GLY B CA 1
ATOM 5795 C C . GLY B 1 264 ? 10.682 16.974 62.393 1.00 19.23 264 GLY B C 1
ATOM 5796 O O . GLY B 1 264 ? 11.404 17.964 62.221 1.00 17.31 264 GLY B O 1
ATOM 5797 N N . ARG B 1 265 ? 10.530 16.029 61.471 1.00 13.43 265 ARG B N 1
ATOM 5798 C CA . ARG B 1 265 ? 11.145 16.172 60.159 1.00 11.60 265 ARG B CA 1
ATOM 5799 C C . ARG B 1 265 ? 10.542 17.360 59.416 1.00 12.44 265 ARG B C 1
ATOM 5800 O O . ARG B 1 265 ? 9.397 17.764 59.660 1.00 15.57 265 ARG B O 1
ATOM 5808 N N . LYS B 1 266 ? 11.322 17.919 58.498 1.00 15.37 266 LYS B N 1
ATOM 5809 C CA A LYS B 1 266 ? 10.867 19.058 57.719 0.58 12.49 266 LYS B CA 1
ATOM 5810 C CA B LYS B 1 266 ? 10.851 19.060 57.736 0.42 12.47 266 LYS B CA 1
ATOM 5811 C C . LYS B 1 266 ? 9.821 18.621 56.700 1.00 11.79 266 LYS B C 1
ATOM 5812 O O . LYS B 1 266 ? 9.725 17.447 56.331 1.00 13.05 266 LYS B O 1
ATOM 5823 N N . LEU B 1 267 ? 9.048 19.592 56.230 1.00 10.86 267 LEU B N 1
ATOM 5824 C CA . LEU B 1 267 ? 7.888 19.325 55.393 1.00 12.64 267 LEU B CA 1
ATOM 5825 C C . LEU B 1 267 ? 7.881 20.252 54.193 1.00 11.50 267 LEU B C 1
ATOM 5826 O O . LEU B 1 267 ? 7.984 21.472 54.354 1.00 10.24 267 LEU B O 1
ATOM 5831 N N . VAL B 1 268 ? 7.744 19.667 52.999 1.00 8.69 268 VAL B N 1
ATOM 5832 C CA . VAL B 1 268 ? 7.495 20.392 51.758 1.00 9.10 268 VAL B CA 1
ATOM 5833 C C . VAL B 1 268 ? 6.050 20.132 51.363 1.00 10.24 268 VAL B C 1
ATOM 5834 O O . VAL B 1 268 ? 5.627 18.973 51.272 1.00 11.52 268 VAL B O 1
ATOM 5838 N N . MET B 1 269 ? 5.286 21.202 51.161 1.00 11.70 269 MET B N 1
ATOM 5839 C CA . MET B 1 269 ? 3.885 21.103 50.775 1.00 10.38 269 MET B CA 1
ATOM 5840 C C . MET B 1 269 ? 3.707 21.448 49.304 1.00 10.13 269 MET B C 1
ATOM 5841 O O . MET B 1 269 ? 4.310 22.400 48.802 1.00 10.86 269 MET B O 1
ATOM 5846 N N . SER B 1 270 ? 2.841 20.689 48.638 1.00 9.43 270 SER B N 1
ATOM 5847 C CA A SER B 1 270 ? 2.502 20.923 47.240 0.83 8.54 270 SER B CA 1
ATOM 5848 C CA B SER B 1 270 ? 2.485 20.960 47.255 0.17 11.07 270 SER B CA 1
ATOM 5849 C C . SER B 1 270 ? 1.031 20.564 47.071 1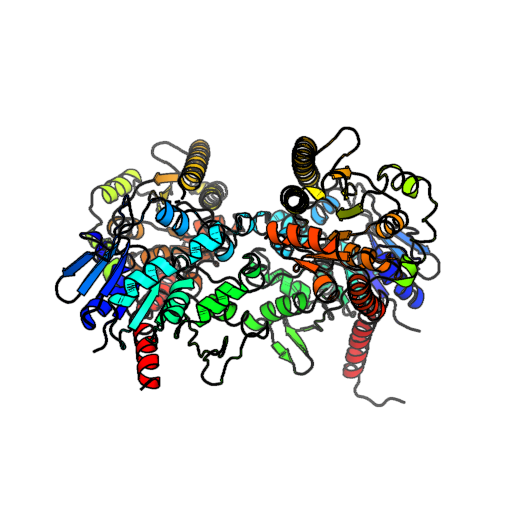.00 12.38 270 SER B C 1
ATOM 5850 O O . SER B 1 270 ? 0.601 19.515 47.558 1.00 10.72 270 SER B O 1
ATOM 5855 N N . VAL B 1 271 ? 0.264 21.426 46.398 1.00 12.10 271 VAL B N 1
ATOM 5856 C CA . VAL B 1 271 ? -1.174 21.203 46.224 1.00 11.31 271 VAL B CA 1
ATOM 5857 C C . VAL B 1 271 ? -1.546 21.563 44.791 1.00 11.34 271 VAL B C 1
ATOM 5858 O O . VAL B 1 271 ? -1.368 22.716 44.379 1.00 10.85 271 VAL B O 1
ATOM 5862 N N . ASP B 1 272 ? -2.066 20.589 44.039 1.00 13.36 272 ASP B N 1
ATOM 5863 C CA . ASP B 1 272 ? -2.392 20.770 42.624 1.00 11.44 272 ASP B CA 1
ATOM 5864 C C . ASP B 1 272 ? -3.564 19.893 42.220 1.00 13.80 272 ASP B C 1
ATOM 5865 O O . ASP B 1 272 ? -3.620 18.719 42.591 1.00 16.48 272 ASP B O 1
ATOM 5870 N N . ARG B 1 273 ? -4.451 20.427 41.383 1.00 14.90 273 ARG B N 1
ATOM 5871 C CA . ARG B 1 273 ? -5.326 19.518 40.663 1.00 13.78 273 ARG B CA 1
ATOM 5872 C C . ARG B 1 273 ? -4.514 18.750 39.621 1.00 14.14 273 ARG B C 1
ATOM 5873 O O . ARG B 1 273 ? -3.401 19.143 39.247 1.00 14.75 273 ARG B O 1
ATOM 5881 N N . LEU B 1 274 ? -5.040 17.606 39.197 1.00 12.48 274 LEU B N 1
ATOM 5882 C CA . LEU B 1 274 ? -4.306 16.741 38.273 1.00 16.10 274 LEU B CA 1
ATOM 5883 C C . LEU B 1 274 ? -4.629 17.148 36.844 1.00 18.68 274 LEU B C 1
ATOM 5884 O O . LEU B 1 274 ? -5.700 16.828 36.322 1.00 19.57 274 LEU B O 1
ATOM 5889 N N . ASP B 1 275 ? -3.700 17.837 36.195 1.00 15.18 275 ASP B N 1
ATOM 5890 C CA . ASP B 1 275 ? -3.812 18.043 34.760 1.00 18.85 275 ASP B CA 1
ATOM 5891 C C . ASP B 1 275 ? -2.408 18.232 34.203 1.00 20.33 275 ASP B C 1
ATOM 5892 O O . ASP B 1 275 ? -1.428 18.335 34.950 1.00 14.87 275 ASP B O 1
ATOM 5897 N N . TYR B 1 276 ? -2.309 18.261 32.876 1.00 17.93 276 TYR B N 1
ATOM 5898 C CA . TYR B 1 276 ? -0.991 18.205 32.258 1.00 14.43 276 TYR B CA 1
ATOM 5899 C C . TYR B 1 276 ? -0.274 19.550 32.233 1.00 14.98 276 TYR B C 1
ATOM 5900 O O . TYR B 1 276 ? 0.830 19.630 31.693 1.00 18.85 276 TYR B O 1
ATOM 5909 N N . SER B 1 277 ? -0.852 20.601 32.809 1.00 12.33 277 SER B N 1
ATOM 5910 C CA . SER B 1 277 ? -0.107 21.838 32.977 1.00 9.84 277 SER B CA 1
ATOM 5911 C C . SER B 1 277 ? 0.750 21.836 34.231 1.00 12.50 277 SER B C 1
ATOM 5912 O O . SER B 1 277 ? 1.530 22.772 34.427 1.00 13.17 277 SER B O 1
ATOM 5915 N N . LYS B 1 278 ? 0.618 20.819 35.085 1.00 11.24 278 LYS B N 1
ATOM 5916 C CA . LYS B 1 278 ? 1.173 20.900 36.426 1.00 13.99 278 LYS B CA 1
ATOM 5917 C C . LYS B 1 278 ? 2.561 20.298 36.535 1.00 14.27 278 LYS B C 1
ATOM 5918 O O . LYS B 1 278 ? 3.281 20.621 37.486 1.00 13.21 278 LYS B O 1
ATOM 5924 N N . GLY B 1 279 ? 2.951 19.433 35.604 1.00 13.86 279 GLY B N 1
ATOM 5925 C CA . GLY B 1 279 ? 4.285 18.856 35.660 1.00 16.24 279 GLY B CA 1
ATOM 5926 C C . GLY B 1 279 ? 4.557 18.085 36.941 1.00 16.40 279 GLY B C 1
ATOM 5927 O O . GLY B 1 279 ? 5.602 18.266 37.580 1.00 13.58 279 GLY B O 1
ATOM 5928 N N . LEU B 1 280 ? 3.623 17.214 37.334 1.00 13.02 280 LEU B N 1
ATOM 5929 C CA . LEU B 1 280 ? 3.740 16.609 38.656 1.00 13.96 280 LEU B CA 1
ATOM 5930 C C . LEU B 1 280 ? 4.753 15.468 38.686 1.00 13.57 280 LEU B C 1
ATOM 5931 O O . LEU B 1 280 ? 5.350 15.213 39.737 1.00 14.44 280 LEU B O 1
ATOM 5936 N N . VAL B 1 281 ? 4.971 14.771 37.571 1.00 12.86 281 VAL B N 1
ATOM 5937 C CA . VAL B 1 281 ? 6.071 13.810 37.534 1.00 13.29 281 VAL B CA 1
ATOM 5938 C C . VAL B 1 281 ? 7.388 14.533 37.767 1.00 15.23 281 VAL B C 1
ATOM 5939 O O . VAL B 1 281 ? 8.226 14.096 38.566 1.00 15.36 281 VAL B O 1
ATOM 5943 N N . GLU B 1 282 ? 7.574 15.665 37.079 1.00 15.19 282 GLU B N 1
ATOM 5944 C CA . GLU B 1 282 ? 8.758 16.491 37.296 1.00 18.53 282 GLU B CA 1
ATOM 5945 C C . GLU B 1 282 ? 8.857 16.946 38.745 1.00 16.14 282 GLU B C 1
ATOM 5946 O O . GLU B 1 282 ? 9.942 16.915 39.340 1.00 15.86 282 GLU B O 1
ATOM 5952 N N . ARG B 1 283 ? 7.735 17.393 39.319 1.00 11.19 283 ARG B N 1
ATOM 5953 C CA . ARG B 1 283 ? 7.684 17.767 40.733 1.00 12.88 283 ARG B CA 1
ATOM 5954 C C . ARG B 1 283 ? 8.273 16.669 41.615 1.00 11.72 283 ARG B C 1
ATOM 5955 O O . ARG B 1 283 ? 9.129 16.926 42.475 1.00 16.05 283 ARG B O 1
ATOM 5963 N N . PHE B 1 284 ? 7.826 15.428 41.411 1.00 11.70 284 PHE B N 1
ATOM 5964 C CA . PHE B 1 284 ? 8.304 14.337 42.257 1.00 10.83 284 PHE B CA 1
ATOM 5965 C C . PHE B 1 284 ? 9.767 14.024 41.969 1.00 13.44 284 PHE B C 1
ATOM 5966 O O . PHE B 1 284 ? 10.551 13.765 42.892 1.00 13.54 284 PHE B O 1
ATOM 5974 N N . GLN B 1 285 ? 10.145 14.020 40.692 1.00 12.09 285 GLN B N 1
ATOM 5975 C CA . GLN B 1 285 ? 11.487 13.585 40.327 1.00 13.23 285 GLN B CA 1
ATOM 5976 C C . GLN B 1 285 ? 12.546 14.598 40.746 1.00 15.67 285 GLN B C 1
ATOM 5977 O O . GLN B 1 285 ? 13.691 14.216 41.012 1.00 16.20 285 GLN B O 1
ATOM 5983 N N . ALA B 1 286 ? 12.194 15.883 40.816 1.00 12.90 286 ALA B N 1
ATOM 5984 C CA . ALA B 1 286 ? 13.169 16.863 41.287 1.00 14.47 286 ALA B CA 1
ATOM 5985 C C . ALA B 1 286 ? 13.378 16.752 42.794 1.00 14.28 286 ALA B C 1
ATOM 5986 O O . ALA B 1 286 ? 14.473 17.034 43.287 1.00 14.50 286 ALA B O 1
ATOM 5988 N N . PHE B 1 287 ? 12.347 16.342 43.533 1.00 12.27 287 PHE B N 1
ATOM 5989 C CA . PHE B 1 287 ? 12.516 16.041 44.952 1.00 9.72 287 PHE B CA 1
ATOM 5990 C C . PHE B 1 287 ? 13.384 14.800 45.133 1.00 13.94 287 PHE B C 1
ATOM 5991 O O . PHE B 1 287 ? 14.282 14.773 45.990 1.00 14.07 287 PHE B O 1
ATOM 5999 N N . GLU B 1 288 ? 13.137 13.763 44.321 1.00 14.11 288 GLU B N 1
ATOM 6000 C CA . GLU B 1 288 ? 14.026 12.604 44.289 1.00 15.15 288 GLU B CA 1
ATOM 6001 C C . GLU B 1 288 ? 15.468 13.020 44.016 1.00 15.73 288 GLU B C 1
ATOM 6002 O O . GLU B 1 288 ? 16.404 12.571 44.696 1.00 13.85 288 GLU B O 1
ATOM 6008 N N . ARG B 1 289 ? 15.665 13.859 42.996 1.00 13.59 289 ARG B N 1
ATOM 6009 C CA . ARG B 1 289 ? 17.012 14.291 42.647 1.00 13.75 289 ARG B CA 1
ATOM 6010 C C . ARG B 1 289 ? 17.651 15.051 43.799 1.00 16.61 289 ARG B C 1
ATOM 6011 O O . ARG B 1 289 ? 18.843 14.885 44.070 1.00 16.04 289 ARG B O 1
ATOM 6019 N N . MET B 1 290 ? 16.872 15.864 44.519 1.00 11.54 290 MET B N 1
ATOM 6020 C CA A MET B 1 290 ? 17.420 16.575 45.673 0.62 13.51 290 MET B CA 1
ATOM 6021 C CA B MET B 1 290 ? 17.466 16.566 45.645 0.38 13.24 290 MET B CA 1
ATOM 6022 C C . MET B 1 290 ? 17.941 15.595 46.716 1.00 14.36 290 MET B C 1
ATOM 6023 O O . MET B 1 290 ? 19.027 15.772 47.272 1.00 12.92 290 MET B O 1
ATOM 6032 N N . LEU B 1 291 ? 17.147 14.563 47.016 1.00 13.14 291 LEU B N 1
ATOM 6033 C CA . LEU B 1 291 ? 17.561 13.578 48.014 1.00 11.83 291 LEU B CA 1
ATOM 6034 C C . LEU B 1 291 ? 18.787 12.794 47.557 1.00 14.84 291 LEU B C 1
ATOM 6035 O O . LEU B 1 291 ? 19.607 12.386 48.385 1.00 15.36 291 LEU B O 1
ATOM 6040 N N . ALA B 1 292 ? 18.916 12.559 46.249 1.00 17.27 292 ALA B N 1
ATOM 6041 C CA . ALA B 1 292 ? 20.101 11.886 45.730 1.00 18.53 292 ALA B CA 1
ATOM 6042 C C . ALA B 1 292 ? 21.318 12.804 45.776 1.00 18.98 292 ALA B C 1
ATOM 6043 O O . ALA B 1 292 ? 22.421 12.360 46.122 1.00 18.92 292 ALA B O 1
ATOM 6045 N N . ASN B 1 293 ? 21.130 14.091 45.454 1.00 15.85 293 ASN B N 1
ATOM 6046 C CA . ASN B 1 293 ? 22.247 15.042 45.427 1.00 16.87 293 ASN B CA 1
ATOM 6047 C C . ASN B 1 293 ? 22.743 15.385 46.828 1.00 15.80 293 ASN B C 1
ATOM 6048 O O . ASN B 1 293 ? 23.939 15.635 47.022 1.00 16.28 293 ASN B O 1
ATOM 6053 N N . ALA B 1 294 ? 21.847 15.420 47.803 1.00 15.78 294 ALA B N 1
ATOM 6054 C CA . ALA B 1 294 ? 22.155 15.810 49.177 1.00 14.19 294 ALA B CA 1
ATOM 6055 C C . ALA B 1 294 ? 21.590 14.749 50.112 1.00 13.11 294 ALA B C 1
ATOM 6056 O O . ALA B 1 294 ? 20.576 14.972 50.790 1.00 15.64 294 ALA B O 1
ATOM 6058 N N . PRO B 1 295 ? 22.225 13.574 50.168 1.00 17.59 295 PRO B N 1
ATOM 6059 C CA . PRO B 1 295 ? 21.641 12.448 50.917 1.00 16.44 295 PRO B CA 1
ATOM 6060 C C . PRO B 1 295 ? 21.549 12.690 52.409 1.00 18.52 295 PRO B C 1
ATOM 6061 O O . PRO B 1 295 ? 20.856 11.932 53.093 1.00 18.50 295 PRO B O 1
ATOM 6065 N N . GLY B 1 296 ? 22.211 13.721 52.937 1.00 12.98 296 GLY B N 1
ATOM 6066 C CA . GLY B 1 296 ? 21.983 14.105 54.316 1.00 12.55 296 GLY B CA 1
ATOM 6067 C C . GLY B 1 296 ? 20.541 14.460 54.607 1.00 14.30 296 GLY B C 1
ATOM 6068 O O . GLY B 1 296 ? 20.119 14.406 55.765 1.00 15.82 296 GLY B O 1
ATOM 6069 N N . TRP B 1 297 ? 19.771 14.824 53.579 1.00 13.42 297 TRP B N 1
ATOM 6070 C CA . TRP B 1 297 ? 18.359 15.131 53.774 1.00 13.69 297 TRP B CA 1
ATOM 6071 C C . TRP B 1 297 ? 17.482 13.890 53.832 1.00 13.77 297 TRP B C 1
ATOM 6072 O O . TRP B 1 297 ? 16.312 14.003 54.213 1.00 13.47 297 TRP B O 1
ATOM 6083 N N . GLN B 1 298 ? 18.003 12.724 53.469 1.00 14.98 298 GLN B N 1
ATOM 6084 C CA . GLN B 1 298 ? 17.207 11.505 53.544 1.00 14.89 298 GLN B CA 1
ATOM 6085 C C . GLN B 1 298 ? 16.866 11.201 54.999 1.00 16.56 298 GLN B C 1
ATOM 6086 O O . GLN B 1 298 ? 17.741 11.215 55.872 1.00 14.57 298 GLN B O 1
ATOM 6092 N N . GLY B 1 299 ? 15.587 10.929 55.259 1.00 16.99 299 GLY B N 1
ATOM 6093 C CA . GLY B 1 299 ? 15.106 10.739 56.611 1.00 17.52 299 GLY B CA 1
ATOM 6094 C C . GLY B 1 299 ? 14.796 12.015 57.365 1.00 18.78 299 GLY B C 1
ATOM 6095 O O . GLY B 1 299 ? 14.315 11.937 58.505 1.00 17.04 299 GLY B O 1
ATOM 6096 N N . ARG B 1 300 ? 15.054 13.190 56.768 1.00 15.05 300 ARG B N 1
ATOM 6097 C CA . ARG B 1 300 ? 14.921 14.466 57.461 1.00 13.19 300 ARG B CA 1
ATOM 6098 C C . ARG B 1 300 ? 13.903 15.415 56.832 1.00 12.61 300 ARG B C 1
ATOM 6099 O O . ARG B 1 300 ? 13.637 16.478 57.406 1.00 13.13 300 ARG B O 1
ATOM 6107 N N . VAL B 1 301 ? 13.327 15.068 55.691 1.00 11.95 301 VAL B N 1
ATOM 6108 C CA . VAL B 1 301 ? 12.325 15.912 55.041 1.00 12.74 301 VAL B CA 1
ATOM 6109 C C . VAL B 1 301 ? 11.386 15.012 54.251 1.00 13.37 301 VAL B C 1
ATOM 6110 O O . VAL B 1 301 ? 11.812 13.992 53.703 1.00 13.31 301 VAL B O 1
ATOM 6114 N N . SER B 1 302 ? 10.099 15.384 54.200 1.00 12.03 302 SER B N 1
ATOM 6115 C CA . SER B 1 302 ? 9.111 14.682 53.396 1.00 12.14 302 SER B CA 1
ATOM 6116 C C . SER B 1 302 ? 8.342 15.667 52.531 1.00 13.57 302 SER B C 1
ATOM 6117 O O . SER B 1 302 ? 8.068 16.799 52.948 1.00 12.88 302 SER B O 1
ATOM 6120 N N . LEU B 1 303 ? 7.992 15.214 51.333 1.00 10.47 303 LEU B N 1
ATOM 6121 C CA . LEU B 1 303 ? 7.107 15.930 50.426 1.00 8.97 303 LEU B CA 1
ATOM 6122 C C . LEU B 1 303 ? 5.682 15.411 50.605 1.00 11.58 303 LEU B C 1
ATOM 6123 O O . LEU B 1 303 ? 5.440 14.203 50.523 1.00 13.08 303 LEU B O 1
ATOM 6128 N N . VAL B 1 304 ? 4.744 16.321 50.834 1.00 12.71 304 VAL B N 1
ATOM 6129 C CA . VAL B 1 304 ? 3.324 15.982 50.846 1.00 9.47 304 VAL B CA 1
ATOM 6130 C C . VAL B 1 304 ? 2.697 16.638 49.624 1.00 11.53 304 VAL B C 1
ATOM 6131 O O . VAL B 1 304 ? 2.715 17.868 49.495 1.00 12.26 304 VAL B O 1
ATOM 6135 N N . GLN B 1 305 ? 2.186 15.816 48.707 1.00 10.85 305 GLN B N 1
ATOM 6136 C CA . GLN B 1 305 ? 1.461 16.282 47.526 1.00 12.49 305 GLN B CA 1
ATOM 6137 C C . GLN B 1 305 ? -0.015 15.982 47.723 1.00 12.16 305 GLN B C 1
ATOM 6138 O O . GLN B 1 305 ? -0.399 14.815 47.844 1.00 13.81 305 GLN B O 1
ATOM 6144 N N . ILE B 1 306 ? -0.837 17.025 47.733 1.00 12.63 306 ILE B N 1
ATOM 6145 C CA . ILE B 1 306 ? -2.285 16.885 47.819 1.00 12.81 306 ILE B CA 1
ATOM 6146 C C . ILE B 1 306 ? -2.856 17.195 46.446 1.00 12.48 306 ILE B C 1
ATOM 6147 O O . ILE B 1 306 ? -2.456 18.175 45.808 1.00 13.40 306 ILE B O 1
ATOM 6152 N N . ALA B 1 307 ? -3.781 16.357 45.996 1.00 15.63 307 ALA B N 1
ATOM 6153 C CA . ALA B 1 307 ? -4.486 16.557 44.733 1.00 17.03 307 ALA B CA 1
ATOM 6154 C C . ALA B 1 307 ? -5.967 16.387 45.006 1.00 18.58 307 ALA B C 1
ATOM 6155 O O . ALA B 1 307 ? -6.401 15.265 45.331 1.00 20.75 307 ALA B O 1
ATOM 6157 N N . PRO B 1 308 ? -6.768 17.440 44.907 1.00 21.74 308 PRO B N 1
ATOM 6158 C CA . PRO B 1 308 ? -8.216 17.266 45.002 1.00 24.28 308 PRO B CA 1
ATOM 6159 C C . PRO B 1 308 ? -8.726 16.475 43.812 1.00 27.83 308 PRO B C 1
ATOM 6160 O O . PRO B 1 308 ? -8.324 16.739 42.668 1.00 32.77 308 PRO B O 1
ATOM 6164 N N . PRO B 1 309 ? -9.571 15.473 44.041 1.00 34.73 309 PRO B N 1
ATOM 6165 C CA . PRO B 1 309 ? -10.150 14.726 42.917 1.00 37.24 309 PRO B CA 1
ATOM 6166 C C . PRO B 1 309 ? -10.952 15.628 41.987 1.00 42.88 309 PRO B C 1
ATOM 6167 O O . PRO B 1 309 ? -11.650 16.544 42.426 1.00 38.29 309 PRO B O 1
ATOM 6171 N N . THR B 1 310 ? -10.830 15.365 40.686 1.00 49.92 310 THR B N 1
ATOM 6172 C CA . THR B 1 310 ? -11.585 16.085 39.659 1.00 53.42 310 THR B CA 1
ATOM 6173 C C . THR B 1 310 ? -12.110 15.106 38.604 1.00 56.32 310 THR B C 1
ATOM 6174 O O . THR B 1 310 ? -11.666 15.108 37.455 1.00 54.23 310 THR B O 1
ATOM 6178 N N . ASP B 1 313 ? -12.413 15.600 33.027 1.00 50.95 313 ASP B N 1
ATOM 6179 C CA A ASP B 1 313 ? -11.902 14.507 32.202 0.50 50.27 313 ASP B CA 1
ATOM 6180 C CA B ASP B 1 313 ? -11.983 14.477 32.205 0.50 50.28 313 ASP B CA 1
ATOM 6181 C C . ASP B 1 313 ? -11.529 13.309 33.076 1.00 49.29 313 ASP B C 1
ATOM 6182 O O . ASP B 1 313 ? -10.447 13.300 33.669 1.00 42.96 313 ASP B O 1
ATOM 6191 N N . VAL B 1 314 ? -12.410 12.310 33.145 1.00 48.00 314 VAL B N 1
ATOM 6192 C CA . VAL B 1 314 ? -12.163 11.146 33.991 1.00 49.20 314 VAL B CA 1
ATOM 6193 C C . VAL B 1 314 ? -10.921 10.395 33.526 1.00 48.89 314 VAL B C 1
ATOM 6194 O O . VAL B 1 314 ? -10.137 9.893 34.343 1.00 45.90 314 VAL B O 1
ATOM 6196 N N . GLN B 1 315 ? -10.721 10.300 32.209 1.00 45.56 315 GLN B N 1
ATOM 6197 C CA . GLN B 1 315 ? -9.599 9.516 31.706 1.00 50.39 315 GLN B CA 1
ATOM 6198 C C . GLN B 1 315 ? -8.268 10.198 32.001 1.00 46.32 315 GLN B C 1
ATOM 6199 O O . GLN B 1 315 ? -7.304 9.534 32.397 1.00 45.25 315 GLN B O 1
ATOM 6205 N N . THR B 1 316 ? -8.192 11.519 31.808 1.00 39.78 316 THR B N 1
ATOM 6206 C CA . THR B 1 316 ? -6.950 12.230 32.098 1.00 42.96 316 THR B CA 1
ATOM 6207 C C . THR B 1 316 ? -6.636 12.201 33.587 1.00 38.07 316 THR B C 1
ATOM 6208 O O . THR B 1 316 ? -5.487 11.958 33.980 1.00 34.50 316 THR B O 1
ATOM 6212 N N . TYR B 1 317 ? -7.646 12.444 34.428 1.00 29.58 317 TYR B N 1
ATOM 6213 C CA . TYR B 1 317 ? -7.440 12.407 35.873 1.00 27.28 317 TYR B CA 1
ATOM 6214 C C . TYR B 1 317 ? -6.904 11.049 36.316 1.00 27.79 317 TYR B C 1
ATOM 6215 O O . TYR B 1 317 ? -5.931 10.966 37.079 1.00 24.38 317 TYR B O 1
ATOM 6224 N N . GLN B 1 318 ? -7.528 9.966 35.847 1.00 27.34 318 GLN B N 1
ATOM 6225 C CA . GLN B 1 318 ? -7.118 8.646 36.309 1.00 29.78 318 GLN B CA 1
ATOM 6226 C C . GLN B 1 318 ? -5.745 8.260 35.769 1.00 23.93 318 GLN B C 1
ATOM 6227 O O . GLN B 1 318 ? -4.991 7.559 36.453 1.00 24.76 318 GLN B O 1
ATOM 6233 N N . ARG B 1 319 ? -5.401 8.702 34.558 1.00 24.57 319 ARG B N 1
ATOM 6234 C CA . ARG B 1 319 ? -4.090 8.372 34.008 1.00 26.57 319 ARG B CA 1
ATOM 6235 C C . ARG B 1 319 ? -2.982 9.073 34.784 1.00 22.37 319 ARG B C 1
ATOM 6236 O O . ARG B 1 319 ? -1.961 8.459 35.116 1.00 23.21 319 ARG B O 1
ATOM 6238 N N . ILE B 1 320 ? -3.162 10.364 35.075 1.00 21.57 320 ILE B N 1
ATOM 6239 C CA . ILE B 1 320 ? -2.170 11.091 35.869 1.00 21.52 320 ILE B CA 1
ATOM 6240 C C . ILE B 1 320 ? -2.064 10.498 37.267 1.00 21.09 320 ILE B C 1
ATOM 6241 O O . ILE B 1 320 ? -0.962 10.320 37.804 1.00 21.67 320 ILE B O 1
ATOM 6246 N N . ARG B 1 321 ? -3.207 10.212 37.895 1.00 20.71 321 ARG B N 1
ATOM 6247 C CA . ARG B 1 321 ? -3.173 9.681 39.254 1.00 23.36 321 ARG B CA 1
ATOM 6248 C C . ARG B 1 321 ? -2.398 8.370 39.312 1.00 22.24 321 ARG B C 1
ATOM 6249 O O . ARG B 1 321 ? -1.567 8.176 40.204 1.00 21.84 321 ARG B O 1
ATOM 6257 N N . GLU B 1 322 ? -2.627 7.474 38.349 1.00 24.19 322 GLU B N 1
ATOM 6258 C CA . GLU B 1 322 ? -1.887 6.214 38.329 1.00 24.84 322 GLU B CA 1
ATOM 6259 C C . GLU B 1 322 ? -0.404 6.445 38.070 1.00 26.11 322 GLU B C 1
ATOM 6260 O O . GLU B 1 322 ? 0.450 5.777 38.667 1.00 24.58 322 GLU B O 1
ATOM 6266 N N . THR B 1 323 ? -0.079 7.376 37.173 1.00 24.86 323 THR B N 1
ATOM 6267 C CA . THR B 1 323 ? 1.321 7.705 36.926 1.00 24.74 323 THR B CA 1
ATOM 6268 C C . THR B 1 323 ? 1.999 8.195 38.201 1.00 19.61 323 THR B C 1
ATOM 6269 O O . THR B 1 323 ? 3.118 7.777 38.529 1.00 21.50 323 THR B O 1
ATOM 6273 N N . LEU B 1 324 ? 1.327 9.079 38.942 1.00 14.94 324 LEU B N 1
ATOM 6274 C CA . LEU B 1 324 ? 1.940 9.659 40.137 1.00 14.95 324 LEU B CA 1
ATOM 6275 C C . LEU B 1 324 ? 2.000 8.650 41.275 1.00 19.59 324 LEU B C 1
ATOM 6276 O O . LEU B 1 324 ? 2.956 8.647 42.059 1.00 17.44 324 LEU B O 1
ATOM 6281 N N . GLU B 1 325 ? 0.981 7.793 41.394 1.00 19.74 325 GLU B N 1
ATOM 6282 C CA . GLU B 1 325 ? 1.059 6.711 42.368 1.00 20.11 325 GLU B CA 1
ATOM 6283 C C . GLU B 1 325 ? 2.252 5.811 42.080 1.00 20.27 325 GLU B C 1
ATOM 6284 O O . GLU B 1 325 ? 2.936 5.358 43.007 1.00 21.63 325 GLU B O 1
ATOM 6290 N N . GLY B 1 326 ? 2.526 5.551 40.800 1.00 19.55 326 GLY B N 1
ATOM 6291 C CA . GLY B 1 326 ? 3.668 4.719 40.456 1.00 22.42 326 GLY B CA 1
ATOM 6292 C C . GLY B 1 326 ? 4.991 5.413 40.715 1.00 20.79 326 GLY B C 1
ATOM 6293 O O . GLY B 1 326 ? 5.949 4.792 41.187 1.00 22.37 326 GLY B O 1
ATOM 6294 N N . GLU B 1 327 ? 5.061 6.714 40.418 1.00 18.58 327 GLU B N 1
ATOM 6295 C CA . GLU B 1 327 ? 6.288 7.464 40.668 1.00 19.08 327 GLU B CA 1
ATOM 6296 C C . GLU B 1 327 ? 6.557 7.620 42.160 1.00 20.41 327 GLU B C 1
ATOM 6297 O O . GLU B 1 327 ? 7.701 7.469 42.607 1.00 18.66 327 GLU B O 1
ATOM 6303 N N . ALA B 1 328 ? 5.530 7.942 42.948 1.00 19.01 328 ALA B N 1
ATOM 6304 C CA . ALA B 1 328 ? 5.742 8.030 44.392 1.00 20.40 328 ALA B CA 1
ATOM 6305 C C . ALA B 1 328 ? 6.167 6.683 44.958 1.00 19.69 328 ALA B C 1
ATOM 6306 O O . ALA B 1 328 ? 7.076 6.608 45.794 1.00 19.65 328 ALA B O 1
ATOM 6308 N N . GLY B 1 329 ? 5.531 5.604 44.499 1.00 16.18 329 GLY B N 1
ATOM 6309 C CA . GLY B 1 329 ? 5.909 4.284 44.966 1.00 18.81 329 GLY B CA 1
ATOM 6310 C C . GLY B 1 329 ? 7.343 3.933 44.618 1.00 17.84 329 GLY B C 1
ATOM 6311 O O . GLY B 1 329 ? 8.053 3.328 45.424 1.00 19.20 329 GLY B O 1
ATOM 6312 N N . ARG B 1 330 ? 7.786 4.308 43.414 1.00 18.93 330 ARG B N 1
ATOM 6313 C CA . ARG B 1 330 ? 9.155 4.019 42.992 1.00 21.86 330 ARG B CA 1
ATOM 6314 C C . ARG B 1 330 ? 10.166 4.804 43.822 1.00 18.51 330 ARG B C 1
ATOM 6315 O O . ARG B 1 330 ? 11.168 4.249 44.292 1.00 19.29 330 ARG B O 1
ATOM 6323 N N . ILE B 1 331 ? 9.919 6.100 44.004 1.00 18.54 331 ILE B N 1
ATOM 6324 C CA . ILE B 1 331 ? 10.831 6.945 44.769 1.00 17.60 331 ILE B CA 1
ATOM 6325 C C . ILE B 1 331 ? 10.892 6.485 46.222 1.00 20.83 331 ILE B C 1
ATOM 6326 O O . ILE B 1 331 ? 11.976 6.347 46.805 1.00 18.92 331 ILE B O 1
ATOM 6331 N N . ASN B 1 332 ? 9.726 6.238 46.828 1.00 17.24 332 ASN B N 1
ATOM 6332 C CA . ASN B 1 332 ? 9.703 5.746 48.201 1.00 17.38 332 ASN B CA 1
ATOM 6333 C C . ASN B 1 332 ? 10.444 4.423 48.319 1.00 19.36 332 ASN B C 1
ATOM 6334 O O . ASN B 1 332 ? 11.168 4.195 49.296 1.00 20.81 332 ASN B O 1
ATOM 6339 N N . GLY B 1 333 ? 10.298 3.546 47.324 1.00 19.75 333 GLY B N 1
ATOM 6340 C CA . GLY B 1 333 ? 11.033 2.293 47.346 1.00 22.00 333 GLY B CA 1
ATOM 6341 C C . GLY B 1 333 ? 12.535 2.469 47.264 1.00 24.68 333 GLY B C 1
ATOM 6342 O O . GLY B 1 333 ? 13.280 1.598 47.720 1.00 32.05 333 GLY B O 1
ATOM 6343 N N . ARG B 1 334 ? 12.998 3.586 46.706 1.00 22.18 334 ARG B N 1
ATOM 6344 C CA . ARG B 1 334 ? 14.431 3.815 46.569 1.00 23.75 334 ARG B CA 1
ATOM 6345 C C . ARG B 1 334 ? 15.059 4.331 47.863 1.00 27.85 334 ARG B C 1
ATOM 6346 O O . ARG B 1 334 ? 16.209 3.992 48.169 1.00 24.13 334 ARG B O 1
ATOM 6354 N N . PHE B 1 335 ? 14.325 5.146 48.634 1.00 28.54 335 PHE B N 1
ATOM 6355 C CA . PHE B 1 335 ? 14.884 5.887 49.760 1.00 27.88 335 PHE B CA 1
ATOM 6356 C C . PHE B 1 335 ? 14.279 5.575 51.124 1.00 29.10 335 PHE B C 1
ATOM 6357 O O . PHE B 1 335 ? 14.935 5.854 52.131 1.00 38.40 335 PHE B O 1
ATOM 6365 N N . SER B 1 336 ? 13.056 5.047 51.195 1.00 31.90 336 SER B N 1
ATOM 6366 C CA . SER B 1 336 ? 12.320 5.031 52.459 1.00 38.55 336 SER B CA 1
ATOM 6367 C C . SER B 1 336 ? 13.081 4.265 53.540 1.00 39.50 336 SER B C 1
ATOM 6368 O O . SER B 1 336 ? 13.794 3.293 53.272 1.00 41.97 336 SER B O 1
ATOM 6371 N N . GLN B 1 337 ? 12.948 4.747 54.776 1.00 33.72 337 GLN B N 1
ATOM 6372 C CA . GLN B 1 337 ? 13.561 4.114 55.937 1.00 33.88 337 GLN B CA 1
ATOM 6373 C C . GLN B 1 337 ? 12.499 3.897 57.001 1.00 38.33 337 GLN B C 1
ATOM 6374 O O . GLN B 1 337 ? 11.312 4.161 56.767 1.00 39.23 337 GLN B O 1
ATOM 6380 N N . LEU B 1 338 ? 12.916 3.431 58.176 1.00 39.06 338 LEU B N 1
ATOM 6381 C CA . LEU B 1 338 ? 11.987 3.296 59.284 1.00 36.04 338 LEU B CA 1
ATOM 6382 C C . LEU B 1 338 ? 11.402 4.657 59.642 1.00 26.53 338 LEU B C 1
ATOM 6383 O O . LEU B 1 338 ? 12.135 5.631 59.849 1.00 28.77 338 LEU B O 1
ATOM 6388 N N . ASP B 1 339 ? 10.076 4.723 59.694 1.00 22.76 339 ASP B N 1
ATOM 6389 C CA . ASP B 1 339 ? 9.344 5.915 60.108 1.00 20.20 339 ASP B CA 1
ATOM 6390 C C . ASP B 1 339 ? 9.570 7.095 59.171 1.00 19.64 339 ASP B C 1
ATOM 6391 O O . ASP B 1 339 ? 9.415 8.249 59.584 1.00 23.02 339 ASP B O 1
ATOM 6396 N N . TRP B 1 340 ? 9.940 6.851 57.914 1.00 17.60 340 TRP B N 1
ATOM 6397 C CA . TRP B 1 340 ? 10.100 7.941 56.956 1.00 18.10 340 TRP B CA 1
ATOM 6398 C C . TRP B 1 340 ? 9.502 7.552 55.614 1.00 16.91 340 TRP B C 1
ATOM 6399 O O . TRP B 1 340 ? 9.969 6.601 54.979 1.00 20.91 340 TRP B O 1
ATOM 6410 N N . THR B 1 341 ? 8.491 8.303 55.177 1.00 14.08 341 THR B N 1
ATOM 6411 C CA . THR B 1 341 ? 7.982 8.196 53.812 1.00 15.40 341 THR B CA 1
ATOM 6412 C C . THR B 1 341 ? 8.426 9.413 53.010 1.00 14.33 341 THR B C 1
ATOM 6413 O O . THR B 1 341 ? 7.982 10.534 53.305 1.00 15.80 341 THR B O 1
ATOM 6417 N N . PRO B 1 342 ? 9.298 9.255 52.004 1.00 15.14 342 PRO B N 1
ATOM 6418 C CA . PRO B 1 342 ? 9.769 10.437 51.247 1.00 14.08 342 PRO B CA 1
ATOM 6419 C C . PRO B 1 342 ? 8.657 11.243 50.591 1.00 11.60 342 PRO B C 1
ATOM 6420 O O . PRO B 1 342 ? 8.636 12.474 50.717 1.00 14.54 342 PRO B O 1
ATOM 6424 N N . ILE B 1 343 ? 7.720 10.597 49.894 1.00 13.87 343 ILE B N 1
ATOM 6425 C CA . ILE B 1 343 ? 6.644 11.313 49.214 1.00 10.76 343 ILE B CA 1
ATOM 6426 C C . ILE B 1 343 ? 5.302 10.756 49.672 1.00 14.79 343 ILE B C 1
ATOM 6427 O O . ILE B 1 343 ? 5.015 9.566 49.482 1.00 15.62 343 ILE B O 1
ATOM 6432 N N . GLN B 1 344 ? 4.488 11.614 50.274 1.00 12.97 344 GLN B N 1
ATOM 6433 C CA . GLN B 1 344 ? 3.132 11.269 50.686 1.00 14.14 344 GLN B CA 1
ATOM 6434 C C . GLN B 1 344 ? 2.190 11.933 49.695 1.00 16.53 344 GLN B C 1
ATOM 6435 O O . GLN B 1 344 ? 2.047 13.158 49.697 1.00 16.42 344 GLN B O 1
ATOM 6441 N N . TYR B 1 345 ? 1.580 11.126 48.828 1.00 15.91 345 TYR B N 1
ATOM 6442 C CA . TYR B 1 345 ? 0.724 11.619 47.755 1.00 15.32 345 TYR B CA 1
ATOM 6443 C C . TYR B 1 345 ? -0.716 11.313 48.151 1.00 17.53 345 TYR B C 1
ATOM 6444 O O . TYR B 1 345 ? -1.101 10.146 48.262 1.00 16.24 345 TYR B O 1
ATOM 6453 N N . LEU B 1 346 ? -1.499 12.366 48.375 1.00 18.43 346 LEU B N 1
ATOM 6454 C CA . LEU B 1 346 ? -2.833 12.262 48.960 1.00 24.12 346 LEU B CA 1
ATOM 6455 C C . LEU B 1 346 ? -3.851 12.754 47.940 1.00 20.59 346 LEU B C 1
ATOM 6456 O O . LEU B 1 346 ? -3.876 13.945 47.612 1.00 20.39 346 LEU B O 1
ATOM 6461 N N . ASN B 1 347 ? -4.694 11.845 47.442 1.00 24.16 347 ASN B N 1
ATOM 6462 C CA . ASN B 1 347 ? -5.769 12.213 46.518 1.00 25.31 347 ASN B CA 1
ATOM 6463 C C . ASN B 1 347 ? -7.030 12.438 47.345 1.00 30.15 347 ASN B C 1
ATOM 6464 O O . ASN B 1 347 ? -7.905 11.579 47.462 1.00 33.28 347 ASN B O 1
ATOM 6469 N N . ARG B 1 348 ? -7.120 13.631 47.925 1.00 28.70 348 ARG B N 1
ATOM 6470 C CA . ARG B 1 348 ? -8.183 13.933 48.869 1.00 31.78 348 ARG B CA 1
ATOM 6471 C C . ARG B 1 348 ? -8.503 15.417 48.805 1.00 30.62 348 ARG B C 1
ATOM 6472 O O . ARG B 1 348 ? -7.648 16.243 48.475 1.00 29.92 348 ARG B O 1
ATOM 6474 N N . LYS B 1 349 ? -9.746 15.745 49.121 1.00 31.33 349 LYS B N 1
ATOM 6475 C CA . LYS B 1 349 ? -10.196 17.127 49.216 1.00 32.52 349 LYS B CA 1
ATOM 6476 C C . LYS B 1 349 ? -10.202 17.517 50.692 1.00 30.38 349 LYS B C 1
ATOM 6477 O O . LYS B 1 349 ? -10.998 16.992 51.475 1.00 33.79 349 LYS B O 1
ATOM 6483 N N . TYR B 1 350 ? -9.300 18.411 51.078 1.00 24.18 350 TYR B N 1
ATOM 6484 C CA . TYR B 1 350 ? -9.312 19.002 52.409 1.00 20.82 350 TYR B CA 1
ATOM 6485 C C . TYR B 1 350 ? -9.963 20.374 52.332 1.00 24.84 350 TYR B C 1
ATOM 6486 O O . TYR B 1 350 ? -9.808 21.084 51.336 1.00 29.27 350 TYR B O 1
ATOM 6495 N N . GLU B 1 351 ? -10.679 20.765 53.387 1.00 21.93 351 GLU B N 1
ATOM 6496 C CA . GLU B 1 351 ? -11.187 22.129 53.379 1.00 22.84 351 GLU B CA 1
ATOM 6497 C C . GLU B 1 351 ? -10.015 23.100 53.333 1.00 18.32 351 GLU B C 1
ATOM 6498 O O . GLU B 1 351 ? -8.928 22.810 53.840 1.00 18.19 351 GLU B O 1
ATOM 6504 N N . ARG B 1 352 ? -10.239 24.237 52.666 1.00 19.59 352 ARG B N 1
ATOM 6505 C CA . ARG B 1 352 ? -9.188 25.226 52.436 1.00 21.41 352 ARG B CA 1
ATOM 6506 C C . ARG B 1 352 ? -8.449 25.578 53.712 1.00 17.05 352 ARG B C 1
ATOM 6507 O O . ARG B 1 352 ? -7.223 25.717 53.709 1.00 18.10 352 ARG B O 1
ATOM 6515 N N . ASN B 1 353 ? -9.184 25.768 54.810 1.00 18.67 353 ASN B N 1
ATOM 6516 C CA . ASN B 1 353 ? -8.508 26.247 56.010 1.00 20.53 353 ASN B CA 1
ATOM 6517 C C . ASN B 1 353 ? -7.531 25.215 56.554 1.00 16.97 353 ASN B C 1
ATOM 6518 O O . ASN B 1 353 ? -6.530 25.592 57.174 1.00 17.98 353 ASN B O 1
ATOM 6523 N N . LEU B 1 354 ? -7.794 23.920 56.346 1.00 15.75 354 LEU B N 1
ATOM 6524 C CA . LEU B 1 354 ? -6.824 22.908 56.764 1.00 16.16 354 LEU B CA 1
ATOM 6525 C C . LEU B 1 354 ? -5.546 23.019 55.950 1.00 13.67 354 LEU B C 1
ATOM 6526 O O . LEU B 1 354 ? -4.439 22.873 56.488 1.00 15.67 354 LEU B O 1
ATOM 6531 N N . LEU B 1 355 ? -5.676 23.272 54.644 1.00 14.67 355 LEU B N 1
ATOM 6532 C CA . LEU B 1 355 ? -4.484 23.439 53.817 1.00 12.10 355 LEU B CA 1
ATOM 6533 C C . LEU B 1 355 ? -3.628 24.595 54.319 1.00 13.77 355 LEU B C 1
ATOM 6534 O O . LEU B 1 355 ? -2.388 24.533 54.268 1.00 11.82 355 LEU B O 1
ATOM 6539 N N . MET B 1 356 ? -4.274 25.674 54.776 1.00 10.43 356 MET B N 1
ATOM 6540 C CA A MET B 1 356 ? -3.496 26.794 55.289 0.70 12.76 356 MET B CA 1
ATOM 6541 C CA B MET B 1 356 ? -3.572 26.816 55.359 0.30 12.87 356 MET B CA 1
ATOM 6542 C C . MET B 1 356 ? -2.701 26.383 56.523 1.00 10.95 356 MET B C 1
ATOM 6543 O O . MET B 1 356 ? -1.551 26.806 56.675 1.00 11.76 356 MET B O 1
ATOM 6552 N N . ALA B 1 357 ? -3.288 25.575 57.411 1.00 10.24 357 ALA B N 1
ATOM 6553 C CA . ALA B 1 357 ? -2.543 25.095 58.568 1.00 11.46 357 ALA B CA 1
ATOM 6554 C C . ALA B 1 357 ? -1.383 24.197 58.141 1.00 12.99 357 ALA B C 1
ATOM 6555 O O . ALA B 1 357 ? -0.287 24.270 58.720 1.00 14.13 357 ALA B O 1
ATOM 6557 N N . PHE B 1 358 ? -1.600 23.340 57.129 1.00 12.37 358 PHE B N 1
ATOM 6558 C CA . PHE B 1 358 ? -0.497 22.562 56.570 1.00 10.98 358 PHE B CA 1
ATOM 6559 C C . PHE B 1 358 ? 0.599 23.480 56.037 1.00 11.99 358 PHE B C 1
ATOM 6560 O O . PHE B 1 358 ? 1.789 23.233 56.257 1.00 10.77 358 PHE B O 1
ATOM 6568 N N . PHE B 1 359 ? 0.209 24.533 55.304 1.00 14.88 359 PHE B N 1
ATOM 6569 C CA . PHE B 1 359 ? 1.191 25.472 54.762 1.00 11.39 359 PHE B CA 1
ATOM 6570 C C . PHE B 1 359 ? 2.003 26.109 55.879 1.00 10.65 359 PHE B C 1
ATOM 6571 O O . PHE B 1 359 ? 3.229 26.226 55.787 1.00 10.63 359 PHE B O 1
ATOM 6579 N N . ARG B 1 360 ? 1.327 26.557 56.938 1.00 11.62 360 ARG B N 1
ATOM 6580 C CA . ARG B 1 360 ? 2.055 27.216 58.016 1.00 13.78 360 ARG B CA 1
ATOM 6581 C C . ARG B 1 360 ? 3.056 26.266 58.649 1.00 14.87 360 ARG B C 1
ATOM 6582 O O . ARG B 1 360 ? 4.164 26.672 59.009 1.00 12.33 360 ARG B O 1
ATOM 6590 N N . MET B 1 361 ? 2.690 24.993 58.780 1.00 13.24 361 MET B N 1
ATOM 6591 C CA . MET B 1 361 ? 3.588 24.039 59.428 1.00 13.64 361 MET B CA 1
ATOM 6592 C C . MET B 1 361 ? 4.799 23.744 58.559 1.00 15.10 361 MET B C 1
ATOM 6593 O O . MET B 1 361 ? 5.906 23.550 59.074 1.00 12.71 361 MET B O 1
ATOM 6598 N N . SER B 1 362 ? 4.615 23.734 57.240 1.00 11.49 362 SER B N 1
ATOM 6599 C CA . SER B 1 362 ? 5.687 23.363 56.322 1.00 10.45 362 SER B CA 1
ATOM 6600 C C . SER B 1 362 ? 6.817 24.391 56.311 1.00 12.56 362 SER B C 1
ATOM 6601 O O . SER B 1 362 ? 6.646 25.558 56.672 1.00 13.77 362 SER B O 1
ATOM 6604 N N . GLN B 1 363 ? 7.992 23.939 55.856 1.00 10.31 363 GLN B N 1
ATOM 6605 C CA . GLN B 1 363 ? 9.137 24.815 55.644 1.00 12.02 363 GLN B CA 1
ATOM 6606 C C . GLN B 1 363 ? 9.266 25.295 54.205 1.00 9.45 363 GLN B C 1
ATOM 6607 O O . GLN B 1 363 ? 9.959 26.289 53.962 1.00 12.76 363 GLN B O 1
ATOM 6613 N N . VAL B 1 364 ? 8.650 24.603 53.248 1.00 11.12 364 VAL B N 1
ATOM 6614 C CA . VAL B 1 364 ? 8.785 24.929 51.830 1.00 9.69 364 VAL B CA 1
ATOM 6615 C C . VAL B 1 364 ? 7.429 24.750 51.175 1.00 13.21 364 VAL B C 1
ATOM 6616 O O . VAL B 1 364 ? 6.748 23.752 51.419 1.00 12.94 364 VAL B O 1
ATOM 6620 N N . GLY B 1 365 ? 7.037 25.723 50.344 1.00 9.57 365 GLY B N 1
ATOM 6621 C CA . GLY B 1 365 ? 5.904 25.570 49.462 1.00 10.61 365 GLY B CA 1
ATOM 6622 C C . GLY B 1 365 ? 6.410 25.347 48.052 1.00 12.32 365 GLY B C 1
ATOM 6623 O O . GLY B 1 365 ? 7.147 26.171 47.511 1.00 11.28 365 GLY B O 1
ATOM 6624 N N . TYR B 1 366 ? 6.010 24.229 47.460 1.00 10.89 366 TYR B N 1
ATOM 6625 C CA . TYR B 1 366 ? 6.616 23.724 46.228 1.00 10.05 366 TYR B CA 1
ATOM 6626 C C . TYR B 1 366 ? 5.562 23.846 45.127 1.00 7.24 366 TYR B C 1
ATOM 6627 O O . TYR B 1 366 ? 4.732 22.962 44.946 1.00 10.77 366 TYR B O 1
ATOM 6636 N N . VAL B 1 367 ? 5.600 24.967 44.405 1.00 10.11 367 VAL B N 1
ATOM 6637 C CA . VAL B 1 367 ? 4.512 25.354 43.508 1.00 8.57 367 VAL B CA 1
ATOM 6638 C C . VAL B 1 367 ? 5.113 25.626 42.139 1.00 10.02 367 VAL B C 1
ATOM 6639 O O . VAL B 1 367 ? 5.348 26.783 41.776 1.00 9.30 367 VAL B O 1
ATOM 6643 N N . THR B 1 368 ? 5.348 24.581 41.353 1.00 11.83 368 THR B N 1
ATOM 6644 C CA . THR B 1 368 ? 6.093 24.726 40.100 1.00 12.98 368 THR B CA 1
ATOM 6645 C C . THR B 1 368 ? 5.352 24.128 38.910 1.00 11.93 368 THR B C 1
ATOM 6646 O O . THR B 1 368 ? 5.902 23.304 38.169 1.00 12.42 368 THR B O 1
ATOM 6650 N N . PRO B 1 369 ? 4.128 24.591 38.638 1.00 10.97 369 PRO B N 1
ATOM 6651 C CA . PRO B 1 369 ? 3.453 24.168 37.408 1.00 11.06 369 PRO B CA 1
ATOM 6652 C C . PRO B 1 369 ? 4.218 24.615 36.167 1.00 10.55 369 PRO B C 1
ATOM 6653 O O . PRO B 1 369 ? 4.975 25.590 36.179 1.00 12.36 369 PRO B O 1
ATOM 6657 N N . LEU B 1 370 ? 4.010 23.871 35.077 1.00 12.06 370 LEU B N 1
ATOM 6658 C CA . LEU B 1 370 ? 4.638 24.229 33.804 1.00 10.03 370 LEU B CA 1
ATOM 6659 C C . LEU B 1 370 ? 4.068 25.528 33.246 1.00 12.22 370 LEU B C 1
ATOM 6660 O O . LEU B 1 370 ? 4.768 26.257 32.529 1.00 12.20 370 LEU B O 1
ATOM 6665 N N . ARG B 1 371 ? 2.802 25.825 33.550 1.00 11.29 371 ARG B N 1
ATOM 6666 C CA . ARG B 1 371 ? 2.132 27.028 33.075 1.00 9.15 371 ARG B CA 1
ATOM 6667 C C . ARG B 1 371 ? 0.878 27.217 33.917 1.00 13.05 371 ARG B C 1
ATOM 6668 O O . ARG B 1 371 ? 0.106 26.268 34.089 1.00 15.85 371 ARG B O 1
ATOM 6676 N N . ASP B 1 372 ? 0.655 28.433 34.407 1.00 10.76 372 ASP B N 1
ATOM 6677 C CA . ASP B 1 372 ? -0.488 28.704 35.279 1.00 10.74 372 ASP B CA 1
ATOM 6678 C C . ASP B 1 372 ? -0.876 30.166 35.132 1.00 11.92 372 ASP B C 1
ATOM 6679 O O . ASP B 1 372 ? -0.011 31.043 35.151 1.00 10.65 372 ASP B O 1
ATOM 6684 N N . GLY B 1 373 ? -2.174 30.432 34.982 1.00 9.74 373 GLY B N 1
ATOM 6685 C CA . GLY B 1 373 ? -2.606 31.809 34.802 1.00 12.20 373 GLY B CA 1
ATOM 6686 C C . GLY B 1 373 ? -2.271 32.710 35.975 1.00 9.43 373 GLY B C 1
ATOM 6687 O O . GLY B 1 373 ? -2.018 33.906 35.794 1.00 10.45 373 GLY B O 1
ATOM 6688 N N . MET B 1 374 ? -2.278 32.164 37.187 1.00 11.21 374 MET B N 1
ATOM 6689 C CA . MET B 1 374 ? -1.897 32.943 38.362 1.00 11.45 374 MET B CA 1
ATOM 6690 C C . MET B 1 374 ? -1.271 32.026 39.400 1.00 10.36 374 MET B C 1
ATOM 6691 O O . MET B 1 374 ? -0.071 32.133 39.694 1.00 11.99 374 MET B O 1
ATOM 6696 N N . ASN B 1 375 ? -2.093 31.108 39.923 1.00 10.61 375 ASN B N 1
ATOM 6697 C CA . ASN B 1 375 ? -1.812 30.152 40.997 1.00 10.05 375 ASN B CA 1
ATOM 6698 C C . ASN B 1 375 ? -2.042 30.782 42.366 1.00 11.46 375 ASN B C 1
ATOM 6699 O O . ASN B 1 375 ? -1.166 31.463 42.916 1.00 12.85 375 ASN B O 1
ATOM 6704 N N . LEU B 1 376 ? -3.230 30.561 42.919 1.00 11.37 376 LEU B N 1
ATOM 6705 C CA . LEU B 1 376 ? -3.551 31.117 44.224 1.00 10.14 376 LEU B CA 1
ATOM 6706 C C . LEU B 1 376 ? -2.913 30.337 45.367 1.00 13.40 376 LEU B C 1
ATOM 6707 O O . LEU B 1 376 ? -2.678 30.917 46.441 1.00 11.79 376 LEU B O 1
ATOM 6712 N N . VAL B 1 377 ? -2.584 29.058 45.153 1.00 12.86 377 VAL B N 1
ATOM 6713 C CA . VAL B 1 377 ? -1.852 28.308 46.179 1.00 13.17 377 VAL B CA 1
ATOM 6714 C C . VAL B 1 377 ? -0.547 29.011 46.540 1.00 11.69 377 VAL B C 1
ATOM 6715 O O . VAL B 1 377 ? -0.175 29.077 47.717 1.00 11.10 377 VAL B O 1
ATOM 6719 N N . ALA B 1 378 ? 0.171 29.542 45.545 1.00 9.40 378 ALA B N 1
ATOM 6720 C CA . ALA B 1 378 ? 1.427 30.235 45.839 1.00 10.10 378 ALA B CA 1
ATOM 6721 C C . ALA B 1 378 ? 1.201 31.402 46.792 1.00 12.57 378 ALA B C 1
ATOM 6722 O O . ALA B 1 378 ? 1.982 31.616 47.726 1.00 11.80 378 ALA B O 1
ATOM 6724 N N . LYS B 1 379 ? 0.126 32.169 46.567 1.00 10.02 379 LYS B N 1
ATOM 6725 C CA . LYS B 1 379 ? -0.174 33.316 47.417 1.00 8.61 379 LYS B CA 1
ATOM 6726 C C . LYS B 1 379 ? -0.682 32.875 48.786 1.00 11.38 379 LYS B C 1
ATOM 6727 O O . LYS B 1 379 ? -0.287 33.440 49.816 1.00 11.50 379 LYS B O 1
ATOM 6733 N N . GLU B 1 380 ? -1.563 31.875 48.813 1.00 11.73 380 GLU B N 1
ATOM 6734 C CA . GLU B 1 380 ? -2.033 31.334 50.087 1.00 10.75 380 GLU B CA 1
ATOM 6735 C C . GLU B 1 380 ? -0.870 30.787 50.911 1.00 12.75 380 GLU B C 1
ATOM 6736 O O . GLU B 1 380 ? -0.841 30.944 52.136 1.00 13.49 380 GLU B O 1
ATOM 6742 N N . TYR B 1 381 ? 0.093 30.134 50.253 1.00 8.61 381 TYR B N 1
ATOM 6743 C CA . TYR B 1 381 ? 1.245 29.604 50.973 1.00 11.00 381 TYR B CA 1
ATOM 6744 C C . TYR B 1 381 ? 1.955 30.711 51.745 1.00 13.50 381 TYR B C 1
ATOM 6745 O O . TYR B 1 381 ? 2.217 30.585 52.952 1.00 10.34 381 TYR B O 1
ATOM 6754 N N . VAL B 1 382 ? 2.272 31.809 51.058 1.00 12.16 382 VAL B N 1
ATOM 6755 C CA . VAL B 1 382 ? 2.938 32.938 51.702 1.00 11.44 382 VAL B CA 1
ATOM 6756 C C . VAL B 1 382 ? 2.098 33.462 52.858 1.00 11.37 382 VAL B C 1
ATOM 6757 O O . VAL B 1 382 ? 2.585 33.628 53.985 1.00 12.71 382 VAL B O 1
ATOM 6761 N N . ALA B 1 383 ? 0.822 33.738 52.592 1.00 11.69 383 ALA B N 1
ATOM 6762 C CA . ALA B 1 383 ? -0.031 34.348 53.607 1.00 11.48 383 ALA B CA 1
ATOM 6763 C C . ALA B 1 383 ? -0.217 33.470 54.839 1.00 13.23 383 ALA B C 1
ATOM 6764 O O . ALA B 1 383 ? -0.541 34.001 55.901 1.00 12.69 383 ALA B O 1
ATOM 6766 N N . SER B 1 384 ? -0.036 32.151 54.724 1.00 10.45 384 SER B N 1
ATOM 6767 C CA . SER B 1 384 ? -0.201 31.257 55.865 1.00 8.73 384 SER B CA 1
ATOM 6768 C C . SER B 1 384 ? 0.992 31.262 56.817 1.00 11.59 384 SER B C 1
ATOM 6769 O O . SER B 1 384 ? 0.867 30.737 57.927 1.00 13.13 384 SER B O 1
ATOM 6772 N N . GLN B 1 385 ? 2.137 31.801 56.407 1.00 13.35 385 GLN B N 1
ATOM 6773 C CA . GLN B 1 385 ? 3.358 31.580 57.169 1.00 12.24 385 GLN B CA 1
ATOM 6774 C C . GLN B 1 385 ? 3.371 32.381 58.466 1.00 14.08 385 GLN B C 1
ATOM 6775 O O . GLN B 1 385 ? 2.839 33.493 58.552 1.00 12.46 385 GLN B O 1
ATOM 6781 N N . ASP B 1 386 ? 4.008 31.800 59.482 1.00 13.76 386 ASP B N 1
ATOM 6782 C CA . ASP B 1 386 ? 4.345 32.532 60.701 1.00 12.48 386 ASP B CA 1
ATOM 6783 C C . ASP B 1 386 ? 5.514 33.468 60.417 1.00 13.33 386 ASP B C 1
ATOM 6784 O O . ASP B 1 386 ? 6.593 32.995 60.037 1.00 14.09 386 ASP B O 1
ATOM 6789 N N . PRO B 1 387 ? 5.347 34.783 60.563 1.00 15.90 387 PRO B N 1
ATOM 6790 C CA . PRO B 1 387 ? 6.458 35.705 60.253 1.00 16.23 387 PRO B CA 1
ATOM 6791 C C . PRO B 1 387 ? 7.666 35.533 61.151 1.00 20.55 387 PRO B C 1
ATOM 6792 O O . PRO B 1 387 ? 8.746 36.013 60.801 1.00 17.15 387 PRO B O 1
ATOM 6796 N N . ALA B 1 388 ? 7.518 34.893 62.306 1.00 19.84 388 ALA B N 1
ATOM 6797 C CA . ALA B 1 388 ? 8.655 34.654 63.181 1.00 14.62 388 ALA B CA 1
ATOM 6798 C C . ALA B 1 388 ? 9.490 33.457 62.742 1.00 20.01 388 ALA B C 1
ATOM 6799 O O . ALA B 1 388 ? 10.600 33.269 63.261 1.00 19.44 388 ALA B O 1
ATOM 6801 N N . ASP B 1 389 ? 8.994 32.662 61.782 1.00 17.57 389 ASP B N 1
ATOM 6802 C CA . ASP B 1 389 ? 9.628 31.444 61.283 1.00 15.31 389 ASP B CA 1
ATOM 6803 C C . ASP B 1 389 ? 8.970 31.052 59.964 1.00 14.75 389 ASP B C 1
ATOM 6804 O O . ASP B 1 389 ? 8.294 30.018 59.897 1.00 14.91 389 ASP B O 1
ATOM 6809 N N . PRO B 1 390 ? 9.112 31.849 58.911 1.00 13.21 390 PRO B N 1
ATOM 6810 C CA . PRO B 1 390 ? 8.306 31.631 57.705 1.00 9.91 390 PRO B CA 1
ATOM 6811 C C . PRO B 1 390 ? 8.934 30.643 56.738 1.00 17.28 390 PRO B C 1
ATOM 6812 O O . PRO B 1 390 ? 10.152 30.543 56.614 1.00 12.66 390 PRO B O 1
ATOM 6816 N N . GLY B 1 391 ? 8.069 29.913 56.036 1.00 12.10 391 GLY B N 1
ATOM 6817 C CA . GLY B 1 391 ? 8.510 29.019 54.984 1.00 10.25 391 GLY B CA 1
ATOM 6818 C C . GLY B 1 391 ? 8.953 29.766 53.739 1.00 12.80 391 GLY B C 1
ATOM 6819 O O . GLY B 1 391 ? 8.755 30.975 53.585 1.00 12.12 391 GLY B O 1
ATOM 6820 N N . VAL B 1 392 ? 9.549 29.004 52.821 1.00 11.18 392 VAL B N 1
ATOM 6821 C CA . VAL B 1 392 ? 10.095 29.522 51.565 1.00 11.47 392 VAL B CA 1
ATOM 6822 C C . VAL B 1 392 ? 9.246 29.000 50.418 1.00 7.20 392 VAL B C 1
ATOM 6823 O O . VAL B 1 392 ? 8.970 27.797 50.343 1.00 9.96 392 VAL B O 1
ATOM 6827 N N . LEU B 1 393 ? 8.856 29.898 49.511 1.00 8.53 393 LEU B N 1
ATOM 6828 C CA . LEU B 1 393 ? 8.106 29.529 48.323 1.00 9.54 393 LEU B CA 1
ATOM 6829 C C . LEU B 1 393 ? 9.063 29.256 47.165 1.00 9.91 393 LEU B C 1
ATOM 6830 O O . LEU B 1 393 ? 9.884 30.110 46.821 1.00 13.66 393 LEU B O 1
ATOM 6835 N N . VAL B 1 394 ? 8.958 28.064 46.578 1.00 7.91 394 VAL B N 1
ATOM 6836 C CA . VAL B 1 394 ? 9.650 27.717 45.338 1.00 11.03 394 VAL B CA 1
ATOM 6837 C C . VAL B 1 394 ? 8.593 27.769 44.248 1.00 8.96 394 VAL B C 1
ATOM 6838 O O . VAL B 1 394 ? 7.591 27.053 44.328 1.00 11.92 394 VAL B O 1
ATOM 6842 N N . LEU B 1 395 ? 8.790 28.636 43.252 1.00 7.97 395 LEU B N 1
ATOM 6843 C CA . LEU B 1 395 ? 7.697 29.033 42.363 1.00 6.82 395 LEU B CA 1
ATOM 6844 C C . LEU B 1 395 ? 8.141 28.969 40.912 1.00 9.61 395 LEU B C 1
ATOM 6845 O O . LEU B 1 395 ? 9.198 29.492 40.566 1.00 13.37 395 LEU B O 1
ATOM 6850 N N . SER B 1 396 ? 7.307 28.369 40.065 1.00 9.57 396 SER B N 1
ATOM 6851 C CA . SER B 1 396 ? 7.587 28.358 38.630 1.00 13.52 396 SER B CA 1
ATOM 6852 C C . SER B 1 396 ? 7.512 29.760 38.039 1.00 13.55 396 SER B C 1
ATOM 6853 O O . SER B 1 396 ? 6.564 30.508 38.294 1.00 9.40 396 SER B O 1
ATOM 6856 N N . GLU B 1 397 ? 8.486 30.098 37.193 1.00 12.57 397 GLU B N 1
ATOM 6857 C CA . GLU B 1 397 ? 8.449 31.386 36.510 1.00 11.25 397 GLU B CA 1
ATOM 6858 C C . GLU B 1 397 ? 7.326 31.481 35.486 1.00 13.29 397 GLU B C 1
ATOM 6859 O O . GLU B 1 397 ? 7.071 32.575 34.970 1.00 13.16 397 GLU B O 1
ATOM 6865 N N . PHE B 1 398 ? 6.646 30.376 35.185 1.00 10.98 398 PHE B N 1
ATOM 6866 C CA . PHE B 1 398 ? 5.538 30.393 34.242 1.00 8.78 398 PHE B CA 1
ATOM 6867 C C . PHE B 1 398 ? 4.183 30.417 34.938 1.00 10.71 398 PHE B C 1
ATOM 6868 O O . PHE B 1 398 ? 3.158 30.244 34.273 1.00 10.66 398 PHE B O 1
ATOM 6876 N N . ALA B 1 399 ? 4.157 30.623 36.254 1.00 11.34 399 ALA B N 1
ATOM 6877 C CA . ALA B 1 399 ? 2.930 30.926 36.970 1.00 10.51 399 ALA B CA 1
ATOM 6878 C C . ALA B 1 399 ? 2.749 32.441 37.005 1.00 10.67 399 ALA B C 1
ATOM 6879 O O . ALA B 1 399 ? 3.702 33.178 37.273 1.00 12.38 399 ALA B O 1
ATOM 6881 N N . GLY B 1 400 ? 1.521 32.907 36.731 1.00 9.91 400 GLY B N 1
ATOM 6882 C CA . GLY B 1 400 ? 1.269 34.343 36.764 1.00 10.65 400 GLY B CA 1
ATOM 6883 C C . GLY B 1 400 ? 1.717 35.011 38.055 1.00 13.06 400 GLY B C 1
ATOM 6884 O O . GLY B 1 400 ? 2.166 36.163 38.042 1.00 12.48 400 GLY B O 1
ATOM 6885 N N . ALA B 1 401 ? 1.623 34.300 39.179 1.00 11.63 401 ALA B N 1
ATOM 6886 C CA . ALA B 1 401 ? 2.009 34.889 40.461 1.00 8.94 401 ALA B CA 1
ATOM 6887 C C . ALA B 1 401 ? 3.482 35.267 40.511 1.00 11.29 401 ALA B C 1
ATOM 6888 O O . ALA B 1 401 ? 3.872 36.067 41.371 1.00 13.03 401 ALA B O 1
ATOM 6890 N N . ALA B 1 402 ? 4.309 34.717 39.612 1.00 10.64 402 ALA B N 1
ATOM 6891 C CA . ALA B 1 402 ? 5.740 34.993 39.662 1.00 11.90 402 ALA B CA 1
ATOM 6892 C C . ALA B 1 402 ? 6.040 36.461 39.394 1.00 12.71 402 ALA B C 1
ATOM 6893 O O . ALA B 1 402 ? 7.053 36.976 39.873 1.00 14.76 402 ALA B O 1
ATOM 6895 N N . ALA B 1 403 ? 5.164 37.156 38.656 1.00 14.75 403 ALA B N 1
ATOM 6896 C CA . ALA B 1 403 ? 5.363 38.579 38.416 1.00 17.14 403 ALA B CA 1
ATOM 6897 C C . ALA B 1 403 ? 5.232 39.402 39.690 1.00 18.16 403 ALA B C 1
ATOM 6898 O O . ALA B 1 403 ? 5.790 40.500 39.769 1.00 20.48 403 ALA B O 1
ATOM 6900 N N . GLU B 1 404 ? 4.527 38.887 40.689 1.00 10.78 404 GLU B N 1
ATOM 6901 C CA A GLU B 1 404 ? 4.305 39.594 41.944 0.41 12.40 404 GLU B CA 1
ATOM 6902 C CA B GLU B 1 404 ? 4.298 39.585 41.947 0.59 12.23 404 GLU B CA 1
ATOM 6903 C C . GLU B 1 404 ? 5.169 39.080 43.091 1.00 13.76 404 GLU B C 1
ATOM 6904 O O . GLU B 1 404 ? 5.646 39.881 43.905 1.00 13.52 404 GLU B O 1
ATOM 6915 N N . LEU B 1 405 ? 5.365 37.766 43.190 1.00 11.10 405 LEU B N 1
ATOM 6916 C CA . LEU B 1 405 ? 6.008 37.174 44.366 1.00 9.89 405 LEU B CA 1
ATOM 6917 C C . LEU B 1 405 ? 7.516 37.118 44.150 1.00 12.56 405 LEU B C 1
ATOM 6918 O O . LEU B 1 405 ? 8.122 36.057 43.998 1.00 13.62 405 LEU B O 1
ATOM 6923 N N . THR B 1 406 ? 8.118 38.303 44.196 1.00 14.19 406 THR B N 1
ATOM 6924 C CA . THR B 1 406 ? 9.532 38.441 43.863 1.00 13.18 406 THR B CA 1
ATOM 6925 C C . THR B 1 406 ? 10.457 37.886 44.937 1.00 16.35 406 THR B C 1
ATOM 6926 O O . THR B 1 406 ? 11.659 37.751 44.681 1.00 13.61 406 THR B O 1
ATOM 6930 N N . GLY B 1 407 ? 9.944 37.585 46.121 1.00 11.65 407 GLY B N 1
ATOM 6931 C CA . GLY B 1 407 ? 10.729 36.904 47.131 1.00 14.43 407 GLY B CA 1
ATOM 6932 C C . GLY B 1 407 ? 10.758 35.396 47.019 1.00 12.72 407 GLY B C 1
ATOM 6933 O O . GLY B 1 407 ? 11.484 34.748 47.775 1.00 12.50 407 GLY B O 1
ATOM 6934 N N . ALA B 1 408 ? 9.984 34.812 46.102 1.00 9.43 408 ALA B N 1
ATOM 6935 C CA . ALA B 1 408 ? 10.052 33.372 45.878 1.00 7.40 408 ALA B CA 1
ATOM 6936 C C . ALA B 1 408 ? 11.406 33.000 45.296 1.00 11.35 408 ALA B C 1
ATOM 6937 O O . ALA B 1 408 ? 12.068 33.822 44.666 1.00 14.81 408 ALA B O 1
ATOM 6939 N N . LEU B 1 409 ? 11.828 31.759 45.531 1.00 10.63 409 LEU B N 1
ATOM 6940 C CA . LEU B 1 409 ? 12.878 31.169 44.703 1.00 13.40 409 LEU B CA 1
ATOM 6941 C C . LEU B 1 409 ? 12.233 30.772 43.382 1.00 13.15 409 LEU B C 1
ATOM 6942 O O . LEU B 1 409 ? 11.473 29.804 43.323 1.00 13.86 409 LEU B O 1
ATOM 6947 N N . LEU B 1 410 ? 12.498 31.542 42.330 1.00 11.64 410 LEU B N 1
ATOM 6948 C CA . LEU B 1 410 ? 11.896 31.278 41.031 1.00 11.86 410 LEU B CA 1
ATOM 6949 C C . LEU B 1 410 ? 12.697 30.221 40.289 1.00 12.09 410 LEU B C 1
ATOM 6950 O O . LEU B 1 410 ? 13.935 30.222 40.321 1.00 16.03 410 LEU B O 1
ATOM 6955 N N . VAL B 1 411 ? 11.981 29.307 39.631 1.00 11.30 411 VAL B N 1
ATOM 6956 C CA . VAL B 1 411 ? 12.589 28.202 38.907 1.00 13.77 411 VAL B CA 1
ATOM 6957 C C . VAL B 1 411 ? 11.939 28.043 37.546 1.00 12.29 411 VAL B C 1
ATOM 6958 O O . VAL B 1 411 ? 10.753 28.336 37.347 1.00 13.50 411 VAL B O 1
ATOM 6962 N N . ASN B 1 412 ? 12.749 27.565 36.606 1.00 13.06 412 ASN B N 1
ATOM 6963 C CA . ASN B 1 412 ? 12.260 27.088 35.331 1.00 12.99 412 ASN B CA 1
ATOM 6964 C C . ASN B 1 412 ? 12.064 25.590 35.488 1.00 16.91 412 ASN B C 1
ATOM 6965 O O . ASN B 1 412 ? 13.056 24.855 35.623 1.00 18.54 412 ASN B O 1
ATOM 6970 N N . PRO B 1 413 ? 10.829 25.093 35.505 1.00 14.66 413 PRO B N 1
ATOM 6971 C CA . PRO B 1 413 ? 10.620 23.661 35.757 1.00 20.27 413 PRO B CA 1
ATOM 6972 C C . PRO B 1 413 ? 11.122 22.767 34.637 1.00 24.82 413 PRO B C 1
ATOM 6973 O O . PRO B 1 413 ? 11.148 21.543 34.819 1.00 24.27 413 PRO B O 1
ATOM 6977 N N . TYR B 1 414 ? 11.532 23.324 33.499 1.00 19.60 414 TYR B N 1
ATOM 6978 C CA . TYR B 1 414 ? 12.129 22.502 32.459 1.00 20.42 414 TYR B CA 1
ATOM 6979 C C . TYR B 1 414 ? 13.598 22.200 32.725 1.00 21.73 414 TYR B C 1
ATOM 6980 O O . TYR B 1 414 ? 14.238 21.525 31.912 1.00 18.06 414 TYR B O 1
ATOM 6989 N N . ASP B 1 415 ? 14.140 22.670 33.846 1.00 22.05 415 ASP B N 1
ATOM 6990 C CA . ASP B 1 415 ? 15.433 22.215 34.350 1.00 17.77 415 ASP B CA 1
ATOM 6991 C C . ASP B 1 415 ? 15.142 21.537 35.690 1.00 14.40 415 ASP B C 1
ATOM 6992 O O . ASP B 1 415 ? 14.982 22.214 36.710 1.00 15.52 415 ASP B O 1
ATOM 6997 N N . LEU B 1 416 ? 15.061 20.199 35.682 1.00 13.77 416 LEU B N 1
ATOM 6998 C CA A LEU B 1 416 ? 14.832 19.469 36.926 0.53 12.87 416 LEU B CA 1
ATOM 6999 C CA B LEU B 1 416 ? 14.837 19.459 36.923 0.47 13.12 416 LEU B CA 1
ATOM 7000 C C . LEU B 1 416 ? 15.891 19.794 37.976 1.00 16.60 416 LEU B C 1
ATOM 7001 O O . LEU B 1 416 ? 15.591 19.832 39.179 1.00 16.88 416 LEU B O 1
ATOM 7010 N N . SER B 1 417 ? 17.137 20.024 37.553 1.00 16.95 417 SER B N 1
ATOM 7011 C CA . SER B 1 417 ? 18.174 20.323 38.539 1.00 17.71 417 SER B CA 1
ATOM 7012 C C . SER B 1 417 ? 17.975 21.697 39.174 1.00 16.64 417 SER B C 1
ATOM 7013 O O . SER B 1 417 ? 18.367 21.897 40.327 1.00 16.34 417 SER B O 1
ATOM 7016 N N . GLN B 1 418 ? 17.385 22.654 38.446 1.00 16.83 418 GLN B N 1
ATOM 7017 C CA . GLN B 1 418 ? 17.030 23.935 39.058 1.00 19.48 418 GLN B CA 1
ATOM 7018 C C . GLN B 1 418 ? 16.045 23.738 40.199 1.00 17.66 418 GLN B C 1
ATOM 7019 O O . GLN B 1 418 ? 16.136 24.405 41.238 1.00 15.90 418 GLN B O 1
ATOM 7025 N N . MET B 1 419 ? 15.065 22.861 40.007 1.00 11.90 419 MET B N 1
ATOM 7026 C CA . MET B 1 419 ? 14.077 22.654 41.058 1.00 11.87 419 MET B CA 1
ATOM 7027 C C . MET B 1 419 ? 14.685 21.910 42.237 1.00 10.44 419 MET B C 1
ATOM 7028 O O . MET B 1 419 ? 14.422 22.253 43.393 1.00 12.10 419 MET B O 1
ATOM 7033 N N . ALA B 1 420 ? 15.505 20.892 41.961 1.00 9.95 420 ALA B N 1
ATOM 7034 C CA . ALA B 1 420 ? 16.221 20.203 43.033 1.00 11.79 420 ALA B CA 1
ATOM 7035 C C . ALA B 1 420 ? 17.086 21.175 43.826 1.00 15.11 420 ALA B C 1
ATOM 7036 O O . ALA B 1 420 ? 17.106 21.136 45.063 1.00 14.63 420 ALA B O 1
ATOM 7038 N N . ASP B 1 421 ? 17.814 22.053 43.127 1.00 12.71 421 ASP B N 1
ATOM 7039 C CA . ASP B 1 421 ? 18.666 23.025 43.807 1.00 12.87 421 ASP B CA 1
ATOM 7040 C C . ASP B 1 421 ? 17.841 23.989 44.648 1.00 13.61 421 ASP B C 1
ATOM 7041 O O . ASP B 1 421 ? 18.247 24.374 45.754 1.00 12.66 421 ASP B O 1
ATOM 7046 N N . ALA B 1 422 ? 16.694 24.422 44.124 1.00 10.49 422 ALA B N 1
ATOM 7047 C CA . ALA B 1 422 ? 15.865 25.359 44.870 1.00 14.08 422 ALA B CA 1
ATOM 7048 C C . ALA B 1 422 ? 15.297 24.712 46.124 1.00 13.24 422 ALA B C 1
ATOM 7049 O O . ALA B 1 422 ? 15.186 25.363 47.169 1.00 11.06 422 ALA B O 1
ATOM 7051 N N . LEU B 1 423 ? 14.906 23.440 46.038 1.00 11.64 423 LEU B N 1
ATOM 7052 C CA . LEU B 1 423 ? 14.394 22.760 47.230 1.00 8.84 423 LEU B CA 1
ATOM 7053 C C . LEU B 1 423 ? 15.463 22.685 48.309 1.00 9.44 423 LEU B C 1
ATOM 7054 O O . LEU B 1 423 ? 15.199 22.948 49.493 1.00 12.60 423 LEU B O 1
ATOM 7059 N N . GLU B 1 424 ? 16.677 22.317 47.916 1.00 10.31 424 GLU B N 1
ATOM 7060 C CA . GLU B 1 424 ? 17.759 22.241 48.889 1.00 10.39 424 GLU B CA 1
ATOM 7061 C C . GLU B 1 424 ? 18.039 23.610 49.498 1.00 11.52 424 GLU B C 1
ATOM 7062 O O . GLU B 1 424 ? 18.220 23.736 50.717 1.00 13.27 424 GLU B O 1
ATOM 7068 N N . ARG B 1 425 ? 18.071 24.649 48.665 1.00 10.69 425 ARG B N 1
ATOM 7069 C CA . ARG B 1 425 ? 18.313 25.995 49.170 1.00 10.72 425 ARG B CA 1
ATOM 7070 C C . ARG B 1 425 ? 17.195 26.440 50.104 1.00 12.28 425 ARG B C 1
ATOM 7071 O O . ARG B 1 425 ? 17.455 27.067 51.142 1.00 12.21 425 ARG B O 1
ATOM 7079 N N . ALA B 1 426 ? 15.939 26.132 49.748 1.00 11.85 426 ALA B N 1
ATOM 7080 C CA . ALA B 1 426 ? 14.814 26.520 50.595 1.00 10.21 426 ALA B CA 1
ATOM 7081 C C . ALA B 1 426 ? 14.915 25.862 51.968 1.00 14.24 426 ALA B C 1
ATOM 7082 O O . ALA B 1 426 ? 14.680 26.511 52.995 1.00 14.81 426 ALA B O 1
ATOM 7084 N N . LEU B 1 427 ? 15.250 24.568 52.003 1.00 9.71 427 LEU B N 1
ATOM 7085 C CA . LEU B 1 427 ? 15.320 23.826 53.260 1.00 10.19 427 LEU B CA 1
ATOM 7086 C C . LEU B 1 427 ? 16.478 24.269 54.136 1.00 15.54 427 LEU B C 1
ATOM 7087 O O . LEU B 1 427 ? 16.451 24.037 55.352 1.00 16.06 427 LEU B O 1
ATOM 7092 N N . SER B 1 428 ? 17.493 24.899 53.560 1.00 15.22 428 SER B N 1
ATOM 7093 C CA A SER B 1 428 ? 18.684 25.311 54.283 0.55 15.29 428 SER B CA 1
ATOM 7094 C CA B SER B 1 428 ? 18.648 25.302 54.351 0.45 15.35 428 SER B CA 1
ATOM 7095 C C . SER B 1 428 ? 18.719 26.806 54.573 1.00 14.73 428 SER B C 1
ATOM 7096 O O . SER B 1 428 ? 19.714 27.293 55.118 1.00 18.05 428 SER B O 1
ATOM 7101 N N . MET B 1 429 ? 17.667 27.546 54.223 1.00 12.20 429 MET B N 1
ATOM 7102 C CA . MET B 1 429 ? 17.779 29.002 54.187 1.00 12.49 429 MET B CA 1
ATOM 7103 C C . MET B 1 429 ? 17.778 29.612 55.586 1.00 14.24 429 MET B C 1
ATOM 7104 O O . MET B 1 429 ? 16.912 29.281 56.399 1.00 16.37 429 MET B O 1
ATOM 7109 N N . PRO B 1 430 ? 18.733 30.495 55.900 1.00 14.40 430 PRO B N 1
ATOM 7110 C CA . PRO B 1 430 ? 18.750 31.141 57.220 1.00 14.91 430 PRO B CA 1
ATOM 7111 C C . PRO B 1 430 ? 17.486 31.956 57.469 1.00 12.83 430 PRO B C 1
ATOM 7112 O O . PRO B 1 430 ? 16.921 32.560 56.562 1.00 14.55 430 PRO B O 1
ATOM 7116 N N . LEU B 1 431 ? 17.095 32.006 58.741 1.00 17.45 431 LEU B N 1
ATOM 7117 C CA . LEU B 1 431 ? 15.898 32.727 59.161 1.00 18.56 431 LEU B CA 1
ATOM 7118 C C . LEU B 1 431 ? 15.830 34.142 58.587 1.00 15.44 431 LEU B C 1
ATOM 7119 O O . LEU B 1 431 ? 14.780 34.577 58.101 1.00 13.91 431 LEU B O 1
ATOM 7124 N N . ALA B 1 432 ? 16.933 34.891 58.670 1.00 15.69 432 ALA B N 1
ATOM 7125 C CA . ALA B 1 432 ? 16.910 36.293 58.255 1.00 14.51 432 ALA B CA 1
ATOM 7126 C C . ALA B 1 432 ? 16.559 36.439 56.779 1.00 15.53 432 ALA B C 1
ATOM 7127 O O . ALA B 1 432 ? 15.809 37.351 56.400 1.00 17.49 432 ALA B O 1
ATOM 7129 N N . GLU B 1 433 ? 17.081 35.551 55.927 1.00 12.32 433 GLU B N 1
ATOM 7130 C CA . GLU B 1 433 ? 16.706 35.608 54.511 1.00 13.44 433 GLU B CA 1
ATOM 7131 C C . GLU B 1 433 ? 15.278 35.117 54.294 1.00 14.83 433 GLU B C 1
ATOM 7132 O O . GLU B 1 433 ? 14.543 35.674 53.461 1.00 14.12 433 GLU B O 1
ATOM 7138 N N . ARG B 1 434 ? 14.870 34.055 54.995 1.00 14.22 434 ARG B N 1
ATOM 7139 C CA . ARG B 1 434 ? 13.476 33.621 54.880 1.00 10.43 434 ARG B CA 1
ATOM 7140 C C . ARG B 1 434 ? 12.528 34.753 55.260 1.00 13.13 434 ARG B C 1
ATOM 7141 O O . ARG B 1 434 ? 11.487 34.950 54.616 1.00 13.13 434 ARG B O 1
ATOM 7149 N N . GLN B 1 435 ? 12.881 35.516 56.299 1.00 13.26 435 GLN B N 1
ATOM 7150 C CA . GLN B 1 435 ? 12.021 36.618 56.720 1.00 14.44 435 GLN B CA 1
ATOM 7151 C C . GLN B 1 435 ? 12.026 37.751 55.700 1.00 14.65 435 GLN B C 1
ATOM 7152 O O . GLN B 1 435 ? 10.979 38.334 55.408 1.00 15.16 435 GLN B O 1
ATOM 7158 N N . ALA B 1 436 ? 13.197 38.094 55.157 1.00 12.64 436 ALA B N 1
ATOM 7159 C CA . ALA B 1 436 ? 13.241 39.144 54.146 1.00 13.17 436 ALA B CA 1
ATOM 7160 C C . ALA B 1 436 ? 12.392 38.774 52.932 1.00 13.27 436 ALA B C 1
ATOM 7161 O O . ALA B 1 436 ? 11.655 39.616 52.403 1.00 15.27 436 ALA B O 1
ATOM 7163 N N . ARG B 1 437 ? 12.487 37.523 52.470 1.00 12.79 437 ARG B N 1
ATOM 7164 C CA . ARG B 1 437 ? 11.705 37.117 51.300 1.00 12.23 437 ARG B CA 1
ATOM 7165 C C . ARG B 1 437 ? 10.227 37.078 51.630 1.00 13.92 437 ARG B C 1
ATOM 7166 O O . ARG B 1 437 ? 9.388 37.473 50.812 1.00 13.18 437 ARG B O 1
ATOM 7174 N N . HIS B 1 438 ? 9.904 36.588 52.825 1.00 10.37 438 HIS B N 1
ATOM 7175 C CA . HIS B 1 438 ? 8.514 36.508 53.244 1.00 10.02 438 HIS B CA 1
ATOM 7176 C C . HIS B 1 438 ? 7.882 37.893 53.317 1.00 13.44 438 HIS B C 1
ATOM 7177 O O . HIS B 1 438 ? 6.776 38.114 52.803 1.00 14.05 438 HIS B O 1
ATOM 7184 N N . GLU B 1 439 ? 8.556 38.834 53.985 1.00 11.59 439 GLU B N 1
ATOM 7185 C CA . GLU B 1 439 ? 7.992 40.174 54.109 1.00 13.45 439 GLU B CA 1
ATOM 7186 C C . GLU B 1 439 ? 7.896 40.875 52.760 1.00 14.33 439 GLU B C 1
ATOM 7187 O O . GLU B 1 439 ? 6.982 41.682 52.542 1.00 17.50 439 GLU B O 1
ATOM 7193 N N . GLU B 1 440 ? 8.829 40.591 51.851 1.00 12.38 440 GLU B N 1
ATOM 7194 C CA . GLU B 1 440 ? 8.764 41.151 50.502 1.00 13.36 440 GLU B CA 1
ATOM 7195 C C . GLU B 1 440 ? 7.519 40.658 49.783 1.00 13.53 440 GLU B C 1
ATOM 7196 O O . GLU B 1 440 ? 6.763 41.449 49.195 1.00 13.84 440 GLU B O 1
ATOM 7202 N N . ASN B 1 441 ? 7.267 39.350 49.858 1.00 11.91 441 ASN B N 1
ATOM 7203 C CA . ASN B 1 441 ? 6.094 38.777 49.197 1.00 10.97 441 ASN B CA 1
ATOM 7204 C C . ASN B 1 441 ? 4.805 39.223 49.875 1.00 13.04 441 ASN B C 1
ATOM 7205 O O . ASN B 1 441 ? 3.800 39.495 49.204 1.00 12.51 441 ASN B O 1
ATOM 7210 N N . LEU B 1 442 ? 4.809 39.287 51.205 1.00 11.65 442 LEU B N 1
ATOM 7211 C CA . LEU B 1 442 ? 3.590 39.639 51.925 1.00 11.83 442 LEU B CA 1
ATOM 7212 C C . LEU B 1 442 ? 3.182 41.079 51.635 1.00 13.25 442 LEU B C 1
ATOM 7213 O O . LEU B 1 442 ? 1.988 41.382 51.510 1.00 14.01 442 LEU B O 1
ATOM 7218 N N . ALA B 1 443 ? 4.163 41.981 51.525 1.00 14.18 443 ALA B N 1
ATOM 7219 C CA . ALA B 1 443 ? 3.856 43.362 51.169 1.00 16.47 443 ALA B CA 1
ATOM 7220 C C . ALA B 1 443 ? 3.152 43.432 49.821 1.00 14.46 443 ALA B C 1
ATOM 7221 O O . ALA B 1 443 ? 2.176 44.177 49.659 1.00 17.32 443 ALA B O 1
ATOM 7223 N N . ARG B 1 444 ? 3.626 42.649 48.844 1.00 14.38 444 ARG B N 1
ATOM 7224 C CA . ARG B 1 444 ? 2.961 42.614 47.543 1.00 13.23 444 ARG B CA 1
ATOM 7225 C C . ARG B 1 444 ? 1.552 42.049 47.662 1.00 12.89 444 ARG B C 1
ATOM 7226 O O . ARG B 1 444 ? 0.622 42.549 47.019 1.00 14.05 444 ARG B O 1
ATOM 7234 N N . LEU B 1 445 ? 1.371 41.005 48.475 1.00 11.44 445 LEU B N 1
ATOM 7235 C CA . LEU B 1 445 ? 0.030 40.445 48.644 1.00 11.35 445 LEU B CA 1
ATOM 7236 C C . LEU B 1 445 ? -0.904 41.462 49.265 1.00 14.50 445 LEU B C 1
ATOM 7237 O O . LEU B 1 445 ? -2.080 41.545 48.898 1.00 12.48 445 LEU B O 1
ATOM 7242 N N . ARG B 1 446 ? -0.405 42.238 50.227 1.00 12.08 446 ARG B N 1
ATOM 7243 C CA . ARG B 1 446 ? -1.258 43.219 50.883 1.00 17.16 446 ARG B CA 1
ATOM 7244 C C . ARG B 1 446 ? -1.575 44.401 49.977 1.00 18.04 446 ARG B C 1
ATOM 7245 O O . ARG B 1 446 ? -2.608 45.054 50.163 1.00 17.21 446 ARG B O 1
ATOM 7253 N N . ALA B 1 447 ? -0.702 44.706 49.017 1.00 14.45 447 ALA B N 1
ATOM 7254 C CA . ALA B 1 447 ? -0.926 45.819 48.103 1.00 14.89 447 ALA B CA 1
ATOM 7255 C C . ALA B 1 447 ? -1.835 45.449 46.939 1.00 15.09 447 ALA B C 1
ATOM 7256 O O . ALA B 1 447 ? -2.319 46.344 46.238 1.00 19.00 447 ALA B O 1
ATOM 7258 N N . ASN B 1 448 ? -2.049 44.160 46.697 1.00 13.13 448 ASN B N 1
ATOM 7259 C CA . ASN B 1 448 ? -2.961 43.697 45.658 1.00 14.35 448 ASN B CA 1
ATOM 7260 C C . ASN B 1 448 ? -3.836 42.579 46.231 1.00 11.35 448 ASN B C 1
ATOM 7261 O O . ASN B 1 448 ? -3.843 41.449 45.741 1.00 13.88 448 ASN B O 1
ATOM 7266 N N . ASP B 1 449 ? -4.584 42.878 47.296 1.00 13.66 449 ASP B N 1
ATOM 7267 C CA . ASP B 1 449 ? -5.458 41.843 47.835 1.00 11.89 449 ASP B CA 1
ATOM 7268 C C . ASP B 1 449 ? -6.661 41.665 46.917 1.00 14.80 449 ASP B C 1
ATOM 7269 O O . ASP B 1 449 ? -6.826 42.368 45.916 1.00 14.21 449 ASP B O 1
ATOM 7274 N N . LEU B 1 450 ? -7.523 40.713 47.279 1.00 12.13 450 LEU B N 1
ATOM 7275 C CA . LEU B 1 450 ? -8.586 40.294 46.372 1.00 12.23 450 LEU B CA 1
ATOM 7276 C C . LEU B 1 450 ? -9.568 41.426 46.075 1.00 15.21 450 LEU B C 1
ATOM 7277 O O . LEU B 1 450 ? -10.178 41.447 44.998 1.00 13.86 450 LEU B O 1
ATOM 7282 N N . SER B 1 451 ? -9.734 42.376 47.006 1.00 16.82 451 SER B N 1
ATOM 7283 C CA A SER B 1 451 ? -10.630 43.505 46.768 0.33 17.13 451 SER B CA 1
ATOM 7284 C CA B SER B 1 451 ? -10.649 43.481 46.743 0.67 16.45 451 SER B CA 1
ATOM 7285 C C . SER B 1 451 ? -10.168 44.357 45.591 1.00 14.63 451 SER B C 1
ATOM 7286 O O . SER B 1 451 ? -10.987 45.026 44.952 1.00 15.79 451 SER B O 1
ATOM 7291 N N . VAL B 1 452 ? -8.865 44.357 45.298 1.00 15.89 452 VAL B N 1
ATOM 7292 C CA . VAL B 1 452 ? -8.365 45.162 44.184 1.00 13.83 452 VAL B CA 1
ATOM 7293 C C . VAL B 1 452 ? -8.917 44.643 42.858 1.00 16.98 452 VAL B C 1
ATOM 7294 O O . VAL B 1 452 ? -9.417 45.412 42.034 1.00 13.73 452 VAL B O 1
ATOM 7298 N N . TRP B 1 453 ? -8.835 43.332 42.635 1.00 14.76 453 TRP B N 1
ATOM 7299 C CA . TRP B 1 453 ? -9.425 42.730 41.439 1.00 12.68 453 TRP B CA 1
ATOM 7300 C C . TRP B 1 453 ? -10.893 43.111 41.293 1.00 16.63 453 TRP B C 1
ATOM 7301 O O . TRP B 1 453 ? -11.327 43.618 40.251 1.00 14.19 453 TRP B O 1
ATOM 7312 N N . ARG B 1 454 ? -11.666 42.878 42.348 1.00 13.51 454 ARG B N 1
ATOM 7313 C CA . ARG B 1 454 ? -13.098 43.141 42.308 1.00 12.24 454 ARG B CA 1
ATOM 7314 C C . ARG B 1 454 ? -13.384 44.623 42.090 1.00 12.56 454 ARG B C 1
ATOM 7315 O O . ARG B 1 454 ? -14.150 44.996 41.192 1.00 17.06 454 ARG B O 1
ATOM 7323 N N . ASP B 1 455 ? -12.764 45.487 42.898 1.00 15.11 455 ASP B N 1
ATOM 7324 C CA . ASP B 1 455 ? -13.109 46.904 42.866 1.00 13.94 455 ASP B CA 1
ATOM 7325 C C . ASP B 1 455 ? -12.695 47.549 41.550 1.00 14.61 455 ASP B C 1
ATOM 7326 O O . ASP B 1 455 ? -13.444 48.364 40.996 1.00 17.30 455 ASP B O 1
ATOM 7331 N N . THR B 1 456 ? -11.501 47.230 41.048 1.00 13.91 456 THR B N 1
ATOM 7332 C CA A THR B 1 456 ? -11.056 47.896 39.831 0.18 16.19 456 THR B CA 1
ATOM 7333 C CA B THR B 1 456 ? -11.032 47.878 39.822 0.82 15.47 456 THR B CA 1
ATOM 7334 C C . THR B 1 456 ? -11.798 47.367 38.606 1.00 14.98 456 THR B C 1
ATOM 7335 O O . THR B 1 456 ? -12.129 48.142 37.703 1.00 14.70 456 THR B O 1
ATOM 7342 N N . PHE B 1 457 ? -12.097 46.066 38.561 1.00 12.95 457 PHE B N 1
ATOM 7343 C CA . PHE B 1 457 ? -12.861 45.582 37.413 1.00 16.20 457 PHE B CA 1
ATOM 7344 C C . PHE B 1 457 ? -14.271 46.170 37.405 1.00 13.32 457 PHE B C 1
ATOM 7345 O O . PHE B 1 457 ? -14.749 46.629 36.362 1.00 14.83 457 PHE B O 1
ATOM 7353 N N . VAL B 1 458 ? -14.942 46.188 38.558 1.00 14.38 458 VAL B N 1
ATOM 7354 C CA . VAL B 1 458 ? -16.269 46.798 38.628 1.00 14.96 458 VAL B CA 1
ATOM 7355 C C . VAL B 1 458 ? -16.193 48.289 38.313 1.00 15.11 458 VAL B C 1
ATOM 7356 O O . VAL B 1 458 ? -17.050 48.830 37.604 1.00 15.44 458 VAL B O 1
ATOM 7360 N N . ALA B 1 459 ? -15.145 48.972 38.791 1.00 17.07 459 ALA B N 1
ATOM 7361 C CA . ALA B 1 459 ? -15.004 50.391 38.471 1.00 18.05 459 ALA B CA 1
ATOM 7362 C C . ALA B 1 459 ? -14.906 50.604 36.966 1.00 17.75 459 ALA B C 1
ATOM 7363 O O . ALA B 1 459 ? -15.493 51.549 36.423 1.00 18.44 459 ALA B O 1
ATOM 7365 N N . ASP B 1 460 ? -14.195 49.714 36.271 1.00 18.15 460 ASP B N 1
ATOM 7366 C CA . ASP B 1 460 ? -14.062 49.847 34.826 1.00 15.03 460 ASP B CA 1
ATOM 7367 C C . ASP B 1 460 ? -15.382 49.566 34.114 1.00 18.85 460 ASP B C 1
ATOM 7368 O O . ASP B 1 460 ? -15.698 50.229 33.122 1.00 18.59 460 ASP B O 1
ATOM 7373 N N . LEU B 1 461 ? -16.174 48.601 34.602 1.00 15.76 461 LEU B N 1
ATOM 7374 C CA . LEU B 1 461 ? -17.513 48.414 34.035 1.00 17.30 461 LEU B CA 1
ATOM 7375 C C . LEU B 1 461 ? -18.377 49.652 34.239 1.00 20.05 461 LEU B C 1
ATOM 7376 O O . LEU B 1 461 ? -19.132 50.054 33.341 1.00 21.54 461 LEU B O 1
ATOM 7381 N N . ARG B 1 462 ? -18.300 50.258 35.423 1.00 16.46 462 ARG B N 1
ATOM 7382 C CA . ARG B 1 462 ? -19.077 51.464 35.681 1.00 18.07 462 ARG B CA 1
ATOM 7383 C C . ARG B 1 462 ? -18.631 52.625 34.801 1.00 20.20 462 ARG B C 1
ATOM 7384 O O . ARG B 1 462 ? -19.458 53.472 34.434 1.00 22.71 462 ARG B O 1
ATOM 7392 N N . SER B 1 463 ? -17.338 52.692 34.464 1.00 22.55 463 SER B N 1
ATOM 7393 C CA . SER B 1 463 ? -16.859 53.734 33.556 1.00 24.67 463 SER B CA 1
ATOM 7394 C C . SER B 1 463 ? -17.451 53.567 32.165 1.00 25.91 463 SER B C 1
ATOM 7395 O O . SER B 1 463 ? -17.734 54.561 31.485 1.00 25.82 463 SER B O 1
ATOM 7398 N N . VAL B 1 464 ? -17.627 52.322 31.717 1.00 25.33 464 VAL B N 1
ATOM 7399 C CA . VAL B 1 464 ? -18.307 52.084 30.445 1.00 25.53 464 VAL B CA 1
ATOM 7400 C C . VAL B 1 464 ? -19.687 52.721 30.461 1.00 30.56 464 VAL B C 1
ATOM 7401 O O . VAL B 1 464 ? -20.066 53.456 29.540 1.00 29.84 464 VAL B O 1
ATOM 7405 N N . ALA B 1 465 ? -20.458 52.451 31.517 1.00 32.77 465 ALA B N 1
ATOM 7406 C CA . ALA B 1 465 ? -21.794 53.022 31.629 1.00 36.81 465 ALA B CA 1
ATOM 7407 C C . ALA B 1 465 ? -21.743 54.541 31.707 1.00 38.27 465 ALA B C 1
ATOM 7408 O O . ALA B 1 465 ? -22.579 55.228 31.107 1.00 35.91 465 ALA B O 1
ATOM 7410 N N . ALA B 1 466 ? -20.769 55.085 32.444 1.00 35.92 466 ALA B N 1
ATOM 7411 C CA . ALA B 1 466 ? -20.641 56.537 32.549 1.00 37.90 466 ALA B CA 1
ATOM 7412 C C . ALA B 1 466 ? -20.387 57.164 31.183 1.00 40.68 466 ALA B C 1
ATOM 7413 O O . ALA B 1 466 ? -21.045 58.138 30.801 1.00 45.03 466 ALA B O 1
ATOM 7415 N N . ALA B 1 467 ? -19.433 56.613 30.429 1.00 42.25 467 ALA B N 1
ATOM 7416 C CA . ALA B 1 467 ? -19.186 57.111 29.081 1.00 47.33 467 ALA B CA 1
ATOM 7417 C C . ALA B 1 467 ? -20.391 56.888 28.174 1.00 55.83 467 ALA B C 1
ATOM 7418 O O . ALA B 1 467 ? -20.630 57.680 27.253 1.00 59.14 467 ALA B O 1
ATOM 7420 N N . ALA B 1 468 ? -21.166 55.829 28.423 1.00 58.39 468 ALA B N 1
ATOM 7421 C CA . ALA B 1 468 ? -22.343 55.558 27.603 1.00 62.14 468 ALA B CA 1
ATOM 7422 C C . ALA B 1 468 ? -23.395 56.650 27.762 1.00 65.64 468 ALA B C 1
ATOM 7423 O O . ALA B 1 468 ? -24.043 57.041 26.784 1.00 64.54 468 ALA B O 1
ATOM 7425 N N . SER B 1 469 ? -23.578 57.155 28.979 1.00 65.79 469 SER B N 1
ATOM 7426 C CA . SER B 1 469 ? -24.548 58.220 29.221 1.00 67.35 469 SER B CA 1
ATOM 7427 C C . SER B 1 469 ? -23.892 59.592 29.096 1.00 68.74 469 SER B C 1
ATOM 7428 O O . SER B 1 469 ? -24.007 60.254 28.063 1.00 70.49 469 SER B O 1
#

InterPro domains:
  IPR001830 Glycosyl transferase, family 20 [PF00982] (17-454)
  IPR001830 Glycosyl transferase, family 20 [PTHR10788] (2-467)
  IPR001830 Glycosyl transferase, family 20 [cd03788] (3-454)
  IPR012766 Alpha,alpha-trehalose-phosphate synthase [TIGR02400] (3-454)

Foldseek 3Di:
DAAAEEEEEAEDEPPDDQDQQDDDVCVLCVVVRLVRLYEYEHAHPDADQDWDPAFDWDDDRSYIYTHTHHHPLLCCLLQVAQCVQAVVCLLLVNLVRHDDDPVSVVSLVVSLLVRLVNCLVVDDLAYEYEYEADSNLLNLVSNVVVVRPYQYEYEHFWAADAPVSCVSRVVSVVSLLSQQSHQEYEAQAVVRLVSSVCCCPVVVQWDQDPVRWTCGPNHTHHGYYQHAFGALQSLQVLLVVCLPPPVNVVVVVLLVQAAEEEAEEAQDQQQLVLLVLVLQLVLCVVPVVNQSRYAYEYEHADDCVVVVRRVVRVVVVVVSLVVSQVVRPDPSDRRYHYHHHDDDSSNVLNVLQRHQEYEGAGQAGSADHVQNSSLSNYDLQAGHAYEYEPRHSNCVQLVLHNYDHSVPSNSSSVSVVCRVPPDSVSRNVSSVSNVVSSNVNHSVSSSVVVVVVSVVVVVVCVVVVDDDDDD/DAAAEEEEAEDQDDPCLPVLQPDCNVLCVVRNQVRLYEYEYAHPAADQDWDPAFDWDDDRSYIYTYTHHHPLLCCLLPVAQCVQAVVCLQLVNLVRHDDDPVSVVSLLVSLLVRLVRCLVVDDLAHAYEYEADSNLLNLVSNVVVVRPYQYEYEHFWAADAPVSCVSRVVSVVSLLSQQSHQEYEAQAPVRLVRSVCCCPVVVQWDQDPVRWTCGPNHTHHGYYQHAFADLVVLQVLLVVCLPPPVNVVVVVLLVQAAEEEEEEAQDQQACVLLVLVLLLVLCVVPVVSQSRYAYEYEHEDDVPVRRVVRVVVVVVSQVVSQVVGPDVSDRRYHYHHHDDRSSNVLNVLQRHQEYEGAGQAGRADHSQNSSLSSHDLQRGHAYEYEPRHSNCVQQVLHNYDPSVPSNSSSVSVVCRVPPDSVSRNVSSVSNVVSSVVNHSVSSNVVVVVSSVVVVVVVD

CATH classification: 3.40.50.2000 (+1 more: 3.40.50.2000)